Protein AF-0000000072649524 (afdb_homodimer)

Radius of gyration: 41.42 Å; Cα contacts (8 Å, |Δi|>4): 2064; chains: 2; bounding box: 189×133×131 Å

Nearest PDB structures (foldseek):
  8bht-assembly1_A  TM=9.153E-01  e=6.702E-36  Homo sapiens
  6ffc-assembly1_A  TM=9.012E-01  e=3.469E-34  Homo sapiens
  8pxo-assembly1_A  TM=9.052E-01  e=4.927E-34  Homo sapiens
  7oj8-assembly1_A  TM=9.050E-01  e=5.374E-32  Homo sapiens
  7r8b-assembly1_B  TM=9.019E-01  e=2.185E-29  Homo sapiens

Organism: Meloidogyne incognita (NCBI:txid6306)

Solvent-accessible surface area (backbone atoms only — not comparable to full-atom values): 78194 Å² total; per-residue (Å²): 139,88,88,85,79,83,88,78,81,89,80,80,78,72,75,71,71,74,66,73,75,74,72,75,72,79,72,77,76,75,54,80,70,54,64,63,51,58,76,67,61,68,73,88,56,68,84,62,86,69,61,56,31,65,73,45,32,38,31,29,40,37,45,29,36,36,67,42,76,69,67,74,67,56,60,65,73,64,38,43,52,48,41,56,65,53,40,67,65,57,62,66,68,70,76,63,69,77,60,87,59,82,67,59,51,42,18,53,70,60,66,39,56,62,58,53,50,62,29,49,24,36,38,33,29,46,81,82,14,40,64,68,58,48,50,26,59,68,43,61,40,81,47,55,53,42,45,73,44,65,46,44,24,48,71,71,37,80,52,55,66,67,55,37,44,68,43,40,28,76,41,62,62,73,85,79,75,68,29,70,37,27,43,47,58,50,46,51,50,42,42,48,31,58,55,17,72,86,47,52,71,68,56,48,50,50,50,49,54,47,45,31,58,65,56,68,36,66,90,48,30,83,36,43,42,29,39,93,96,73,39,89,46,51,52,73,58,54,47,46,41,46,52,48,47,59,52,46,68,72,55,44,33,30,37,39,30,37,32,72,47,66,94,47,42,70,66,50,29,41,50,52,50,48,43,50,49,51,46,24,66,64,21,28,19,15,38,42,34,33,41,70,78,66,49,40,73,51,52,68,70,40,58,32,39,35,34,36,44,68,41,36,56,43,45,72,43,35,68,79,57,47,54,57,54,40,38,74,74,71,47,71,82,61,85,50,26,18,62,63,47,50,54,39,48,54,46,42,54,26,51,69,33,64,72,74,58,3,55,51,45,44,47,48,46,26,52,48,31,56,69,30,71,65,36,42,49,53,48,45,56,55,48,51,60,60,60,70,68,78,70,58,80,73,53,64,75,71,67,68,62,66,63,58,67,67,78,89,79,81,83,86,64,84,81,73,88,74,81,62,81,57,75,66,52,48,50,49,48,48,56,59,53,62,61,55,62,78,41,54,27,46,71,67,57,47,27,53,50,41,25,52,50,38,39,47,48,58,65,55,42,50,71,59,52,51,49,50,51,48,43,40,51,50,47,23,48,50,54,12,58,73,38,48,55,50,65,78,32,67,85,36,47,58,34,53,54,25,48,54,45,48,52,48,51,47,43,28,61,67,52,24,65,60,48,23,47,56,53,33,67,46,45,63,54,50,51,55,43,38,75,67,42,45,53,57,69,66,43,47,54,53,17,44,50,58,40,50,44,57,58,49,43,48,52,31,41,54,28,41,53,45,29,44,66,38,23,43,54,68,95,39,72,67,35,48,52,44,39,30,48,29,33,25,47,41,27,44,34,32,43,22,50,22,46,24,36,26,38,64,58,55,39,52,69,60,25,63,60,50,46,51,61,57,50,52,62,29,50,47,40,20,39,80,33,30,51,62,78,75,53,60,77,88,48,52,68,55,46,75,66,11,60,45,22,34,34,36,47,38,35,48,41,42,47,26,72,73,36,74,68,34,59,78,64,73,82,67,77,72,75,73,74,80,46,62,54,58,54,57,28,22,62,48,52,33,53,74,51,64,49,61,76,82,43,43,66,55,27,54,50,50,45,53,49,47,28,53,50,34,41,48,49,17,48,51,33,41,49,50,53,57,57,65,61,77,143,86,71,88,77,90,64,86,80,72,82,82,79,82,71,78,76,75,66,72,76,74,71,73,72,73,71,69,74,70,51,79,66,55,63,62,45,59,71,67,59,65,74,85,58,70,79,69,82,71,65,56,31,65,74,46,33,37,31,31,40,35,48,26,37,34,68,41,76,68,69,72,67,58,59,66,72,63,38,44,53,48,42,56,64,52,41,67,66,57,60,66,68,70,76,63,70,75,62,88,58,83,67,57,53,47,17,54,64,67,73,40,58,59,60,53,50,59,30,49,25,37,37,33,31,46,79,82,13,39,65,68,59,50,51,26,59,68,42,62,39,83,46,57,52,43,46,74,45,65,47,44,22,48,71,71,37,79,52,55,66,68,56,37,45,68,43,40,29,76,41,62,64,74,83,80,76,67,28,69,36,28,43,48,58,50,46,52,49,43,41,48,31,60,54,18,75,78,47,51,71,68,54,46,49,50,49,51,55,48,45,32,58,64,55,68,38,67,91,48,30,82,34,43,41,28,38,91,96,72,42,89,45,50,53,72,57,54,47,47,39,46,52,48,47,59,50,45,68,70,55,45,32,30,38,39,32,37,34,72,47,68,92,48,42,71,65,49,29,43,50,52,51,47,42,51,49,50,45,21,67,63,22,28,18,16,35,42,35,33,39,70,79,66,49,42,73,50,53,66,70,39,58,32,39,34,34,35,43,70,44,36,57,43,45,72,44,34,69,80,58,46,54,56,52,40,38,72,73,70,46,72,84,60,85,51,27,18,61,64,48,51,54,40,46,54,46,42,53,28,51,70,33,66,73,72,58,3,55,50,47,44,47,48,47,26,53,49,32,59,69,30,71,66,34,42,50,53,50,46,54,56,48,51,60,61,62,68,68,75,70,59,79,72,52,64,67,68,66,64,57,67,59,51,68,68,73,82,79,80,78,84,66,80,82,72,88,73,84,57,83,57,76,68,49,49,49,46,48,48,55,59,52,60,63,54,61,77,40,54,29,47,70,67,56,45,27,52,51,40,25,52,48,40,38,47,47,58,66,56,42,49,71,59,50,52,49,50,50,49,44,40,51,50,47,23,50,51,53,12,58,72,38,47,54,51,65,78,33,68,83,36,46,57,34,52,53,25,49,54,44,47,53,47,51,46,42,29,60,67,49,22,66,61,48,25,48,55,52,32,66,46,45,62,55,50,52,54,43,38,74,68,43,45,51,56,69,65,41,46,54,52,18,45,50,57,39,50,43,54,58,48,42,49,51,33,43,54,29,39,52,46,29,43,64,38,22,43,54,70,94,41,72,67,35,47,53,44,40,32,48,30,34,25,47,40,26,44,36,32,43,21,48,22,48,23,37,24,38,66,60,56,38,53,69,60,25,63,60,48,47,52,60,58,50,51,62,28,51,47,40,21,39,82,32,29,50,63,78,76,50,60,76,88,50,52,67,56,46,75,66,11,59,44,22,34,33,36,48,37,34,47,39,45,48,26,73,75,36,75,70,34,60,80,67,72,84,68,75,71,74,74,73,81,46,63,54,58,52,58,28,22,63,49,52,34,53,75,51,64,50,61,77,82,44,43,65,56,26,54,50,49,46,52,48,45,28,52,51,34,42,47,50,18,48,50,34,41,50,50,52,56,56,64,61,78

pLDDT: mean 71.77, std 24.71, range [14.9, 97.94]

Structure (mmCIF, N/CA/C/O backbone):
data_AF-0000000072649524-model_v1
#
loop_
_entity.id
_entity.type
_entity.pdbx_description
1 polymer 'ABC transporter domain-containing protein'
#
loop_
_atom_site.group_PDB
_atom_site.id
_atom_site.type_symbol
_atom_site.label_atom_id
_atom_site.label_alt_id
_atom_site.label_comp_id
_atom_site.label_asym_id
_atom_site.label_entity_id
_atom_site.label_seq_id
_atom_site.pdbx_PDB_ins_code
_atom_site.Cartn_x
_atom_site.Cartn_y
_atom_site.Cartn_z
_atom_site.occupancy
_atom_site.B_iso_or_equiv
_atom_site.auth_seq_id
_atom_site.auth_comp_id
_atom_site.auth_asym_id
_atom_site.auth_atom_id
_atom_site.pdbx_PDB_model_num
ATOM 1 N N . MET A 1 1 ? 103.5 21.812 76.188 1 16.3 1 MET A N 1
ATOM 2 C CA . MET A 1 1 ? 103.188 23.172 76.688 1 16.3 1 MET A CA 1
ATOM 3 C C . MET A 1 1 ? 102.062 23.797 75.812 1 16.3 1 MET A C 1
ATOM 5 O O . MET A 1 1 ? 101.062 24.25 76.375 1 16.3 1 MET A O 1
ATOM 9 N N . GLY A 1 2 ? 102.562 24.828 74.938 1 15.86 2 GLY A N 1
ATOM 10 C CA . GLY A 1 2 ? 102.375 26.266 74.875 1 15.86 2 GLY A CA 1
ATOM 11 C C . GLY A 1 2 ? 101.062 26.656 74.125 1 15.86 2 GLY A C 1
ATOM 12 O O . GLY A 1 2 ? 100.312 25.781 73.688 1 15.86 2 GLY A O 1
ATOM 13 N N . THR A 1 3 ? 101.25 27.625 73.125 1 18.27 3 THR A N 1
ATOM 14 C CA . THR A 1 3 ? 101 29.031 72.812 1 18.27 3 THR A CA 1
ATOM 15 C C . THR A 1 3 ? 99.75 29.188 72 1 18.27 3 THR A C 1
ATOM 17 O O . THR A 1 3 ? 99.375 28.266 71.25 1 18.27 3 THR A O 1
ATOM 20 N N . GLN A 1 4 ? 99.062 30.391 71.938 1 17.84 4 GLN A N 1
ATOM 21 C CA . GLN A 1 4 ? 97.875 31.219 72.125 1 17.84 4 GLN A CA 1
ATOM 22 C C . GLN A 1 4 ? 97.188 31.547 70.812 1 17.84 4 GLN A C 1
ATOM 24 O O . GLN A 1 4 ? 96.062 32.125 70.875 1 17.84 4 GLN A O 1
ATOM 29 N N . GLY A 1 5 ? 97.938 31.359 69.688 1 16.92 5 GLY A N 1
ATOM 30 C CA . GLY A 1 5 ? 97.875 32.406 68.688 1 16.92 5 GLY A CA 1
ATOM 31 C C . GLY A 1 5 ? 96.5 32.688 68.125 1 16.92 5 GLY A C 1
ATOM 32 O O . GLY A 1 5 ? 95.562 31.875 68.312 1 16.92 5 GLY A O 1
ATOM 33 N N . TYR A 1 6 ? 96.25 33.688 67.312 1 17.42 6 TYR A N 1
ATOM 34 C CA . TYR A 1 6 ? 95.562 34.938 67 1 17.42 6 TYR A CA 1
ATOM 35 C C . TYR A 1 6 ? 94.375 34.688 66.062 1 17.42 6 TYR A C 1
ATOM 37 O O . TYR A 1 6 ? 93.812 35.625 65.562 1 17.42 6 TYR A O 1
ATOM 45 N N . GLU A 1 7 ? 94.062 33.312 65.5 1 17.7 7 GLU A N 1
ATOM 46 C CA . GLU A 1 7 ? 93.688 32.906 64.125 1 17.7 7 GLU A CA 1
ATOM 47 C C . GLU A 1 7 ? 92.312 33.406 63.75 1 17.7 7 GLU A C 1
ATOM 49 O O . GLU A 1 7 ? 91.312 32.938 64.25 1 17.7 7 GLU A O 1
ATOM 54 N N . ASN A 1 8 ? 92.188 34.625 63.219 1 17.16 8 ASN A N 1
ATOM 55 C CA . ASN A 1 8 ? 91.375 35.844 63.062 1 17.16 8 ASN A CA 1
ATOM 56 C C . ASN A 1 8 ? 90 35.531 62.406 1 17.16 8 ASN A C 1
ATOM 58 O O . ASN A 1 8 ? 89.812 34.438 61.875 1 17.16 8 ASN A O 1
ATOM 62 N N . TYR A 1 9 ? 89.375 36.625 61.625 1 16.89 9 TYR A N 1
ATOM 63 C CA . TYR A 1 9 ? 88.25 37.562 61.75 1 16.89 9 TYR A CA 1
ATOM 64 C C . TYR A 1 9 ? 87.125 37.156 60.844 1 16.89 9 TYR A C 1
ATOM 66 O O . TYR A 1 9 ? 86 37.062 61.281 1 16.89 9 TYR A O 1
ATOM 74 N N . ALA A 1 10 ? 87.312 37.406 59.406 1 18.42 10 ALA A N 1
ATOM 75 C CA . ALA A 1 10 ? 86.562 38.375 58.625 1 18.42 10 ALA A CA 1
ATOM 76 C C . ALA A 1 10 ? 85.312 37.719 58 1 18.42 10 ALA A C 1
ATOM 78 O O . ALA A 1 10 ? 85.438 36.75 57.25 1 18.42 10 ALA A O 1
ATOM 79 N N . ARG A 1 11 ? 84.062 37.656 58.562 1 18.8 11 ARG A N 1
ATOM 80 C CA . ARG A 1 11 ? 82.75 36.969 58.594 1 18.8 11 ARG A CA 1
ATOM 81 C C . ARG A 1 11 ? 82 37.25 57.344 1 18.8 11 ARG A C 1
ATOM 83 O O . ARG A 1 11 ? 81.562 38.406 57.094 1 18.8 11 ARG A O 1
ATOM 90 N N . SER A 1 12 ? 82.25 36.562 56.125 1 17.25 12 SER A N 1
ATOM 91 C CA . SER A 1 12 ? 82.062 36.5 54.688 1 17.25 12 SER A CA 1
ATOM 92 C C . SER A 1 12 ? 80.562 36.531 54.375 1 17.25 12 SER A C 1
ATOM 94 O O . SER A 1 12 ? 79.875 35.5 54.531 1 17.25 12 SER A O 1
ATOM 96 N N . SER A 1 13 ? 79.75 37.531 54.875 1 18.47 13 SER A N 1
ATOM 97 C CA . SER A 1 13 ? 78.312 37.625 54.969 1 18.47 13 SER A CA 1
ATOM 98 C C . SER A 1 13 ? 77.688 37.5 53.594 1 18.47 13 SER A C 1
ATOM 100 O O . SER A 1 13 ? 77.938 38.312 52.688 1 18.47 13 SER A O 1
ATOM 102 N N . SER A 1 14 ? 77.312 36.312 53.031 1 17.45 14 SER A N 1
ATOM 103 C CA . SER A 1 14 ? 77 35.625 51.781 1 17.45 14 SER A CA 1
ATOM 104 C C . SER A 1 14 ? 75.75 36.156 51.188 1 17.45 14 SER A C 1
ATOM 106 O O . SER A 1 14 ? 75.125 35.531 50.312 1 17.45 14 SER A O 1
ATOM 108 N N . THR A 1 15 ? 75.188 37.312 51.719 1 18.67 15 THR A N 1
ATOM 109 C CA . THR A 1 15 ? 73.75 37.562 51.562 1 18.67 15 THR A CA 1
ATOM 110 C C . THR A 1 15 ? 73.375 37.75 50.094 1 18.67 15 THR A C 1
ATOM 112 O O . THR A 1 15 ? 73.562 38.844 49.531 1 18.67 15 THR A O 1
ATOM 115 N N . SER A 1 16 ? 74 36.906 49.25 1 18.55 16 SER A N 1
ATOM 116 C CA . SER A 1 16 ? 74.062 37.219 47.812 1 18.55 16 SER A CA 1
ATOM 117 C C . SER A 1 16 ? 72.75 37.625 47.25 1 18.55 16 SER A C 1
ATOM 119 O O . SER A 1 16 ? 71.75 36.906 47.406 1 18.55 16 SER A O 1
ATOM 121 N N . SER A 1 17 ? 72.438 38.906 47.25 1 19.75 17 SER A N 1
ATOM 122 C CA . SER A 1 17 ? 71.312 39.781 46.875 1 19.75 17 SER A CA 1
ATOM 123 C C . SER A 1 17 ? 70.812 39.469 45.469 1 19.75 17 SER A C 1
ATOM 125 O O . SER A 1 17 ? 70.812 40.312 44.594 1 19.75 17 SER A O 1
ATOM 127 N N . ASP A 1 18 ? 70.75 38.156 45.188 1 19.27 18 ASP A N 1
ATOM 128 C CA . ASP A 1 18 ? 70.625 37.719 43.812 1 19.27 18 ASP A CA 1
ATOM 129 C C . ASP A 1 18 ? 69.5 38.438 43.094 1 19.27 18 ASP A C 1
ATOM 131 O O . ASP A 1 18 ? 68.312 38.25 43.469 1 19.27 18 ASP A O 1
ATOM 135 N N . MET A 1 19 ? 69.625 39.625 42.875 1 19.67 19 MET A N 1
ATOM 136 C CA . MET A 1 19 ? 68.688 40.594 42.312 1 19.67 19 MET A CA 1
ATOM 137 C C . MET A 1 19 ? 68.062 40.062 41.062 1 19.67 19 MET A C 1
ATOM 139 O O . MET A 1 19 ? 68.688 39.875 40.031 1 19.67 19 MET A O 1
ATOM 143 N N . PRO A 1 20 ? 67.25 39.094 41.219 1 20.44 20 PRO A N 1
ATOM 144 C CA . PRO A 1 20 ? 66.812 38.375 40 1 20.44 20 PRO A CA 1
ATOM 145 C C . PRO A 1 20 ? 66.375 39.281 38.875 1 20.44 20 PRO A C 1
ATOM 147 O O . PRO A 1 20 ? 65.688 40.281 39.125 1 20.44 20 PRO A O 1
ATOM 150 N N . GLU A 1 21 ? 67.188 39.594 37.969 1 18.48 21 GLU A N 1
ATOM 151 C CA . GLU A 1 21 ? 67.062 40.438 36.781 1 18.48 21 GLU A CA 1
ATOM 152 C C . GLU A 1 21 ? 65.75 40.25 36.125 1 18.48 21 GLU A C 1
ATOM 154 O O . GLU A 1 21 ? 65.312 39.125 35.844 1 18.48 21 GLU A O 1
ATOM 159 N N . MET A 1 22 ? 64.875 41.062 36.375 1 18.42 22 MET A N 1
ATOM 160 C CA . MET A 1 22 ? 63.469 41.25 35.938 1 18.42 22 MET A CA 1
ATOM 161 C C . MET A 1 22 ? 63.375 41.188 34.406 1 18.42 22 MET A C 1
ATOM 163 O O . MET A 1 22 ? 63.625 42.188 33.719 1 18.42 22 MET A O 1
ATOM 167 N N . GLU A 1 23 ? 64.188 40.406 33.781 1 18.42 23 GLU A N 1
ATOM 168 C CA . GLU A 1 23 ? 64.25 40.531 32.344 1 18.42 23 GLU A CA 1
ATOM 169 C C . GLU A 1 23 ? 62.812 40.656 31.766 1 18.42 23 GLU A C 1
ATOM 171 O O . GLU A 1 23 ? 61.969 39.812 32.062 1 18.42 23 GLU A O 1
ATOM 176 N N . SER A 1 24 ? 62.438 41.812 31.5 1 19.75 24 SER A N 1
ATOM 177 C CA . SER A 1 24 ? 61.188 42.344 30.891 1 19.75 24 SER A CA 1
ATOM 178 C C . SER A 1 24 ? 60.906 41.625 29.578 1 19.75 24 SER A C 1
ATOM 180 O O . SER A 1 24 ? 61.5 41.906 28.547 1 19.75 24 SER A O 1
ATOM 182 N N . VAL A 1 25 ? 61.094 40.344 29.469 1 19.97 25 VAL A N 1
ATOM 183 C CA . VAL A 1 25 ? 60.969 39.719 28.156 1 19.97 25 VAL A CA 1
ATOM 184 C C . VAL A 1 25 ? 59.656 40.156 27.5 1 19.97 25 VAL A C 1
ATOM 186 O O . VAL A 1 25 ? 58.562 39.938 28.047 1 19.97 25 VAL A O 1
ATOM 189 N N . ILE A 1 26 ? 59.656 41.281 26.859 1 21.97 26 ILE A N 1
ATOM 190 C CA . ILE A 1 26 ? 58.625 41.906 26 1 21.97 26 ILE A CA 1
ATOM 191 C C . ILE A 1 26 ? 58.062 40.844 25.031 1 21.97 26 ILE A C 1
ATOM 193 O O . ILE A 1 26 ? 58.781 40.406 24.125 1 21.97 26 ILE A O 1
ATOM 197 N N . GLY A 1 27 ? 57.688 39.688 25.5 1 20.86 27 GLY A N 1
ATOM 198 C CA . GLY A 1 27 ? 57.156 38.625 24.641 1 20.86 27 GLY A CA 1
ATOM 199 C C . GLY A 1 27 ? 56.156 39.125 23.609 1 20.86 27 GLY A C 1
ATOM 200 O O . GLY A 1 27 ? 55.219 39.812 23.953 1 20.86 27 GLY A O 1
ATOM 201 N N . LEU A 1 28 ? 56.594 39.438 22.422 1 23.53 28 LEU A N 1
ATOM 202 C CA . LEU A 1 28 ? 55.969 39.75 21.141 1 23.53 28 LEU A CA 1
ATOM 203 C C . LEU A 1 28 ? 54.688 38.938 20.953 1 23.53 28 LEU A C 1
ATOM 205 O O . LEU A 1 28 ? 54.719 37.688 21.141 1 23.53 28 LEU A O 1
ATOM 209 N N . GLY A 1 29 ? 53.594 39.531 21.188 1 23.58 29 GLY A N 1
ATOM 210 C CA . GLY A 1 29 ? 52.156 39.188 21.297 1 23.58 29 GLY A CA 1
ATOM 211 C C . GLY A 1 29 ? 51.688 38.25 20.203 1 23.58 29 GLY A C 1
ATOM 212 O O . GLY A 1 29 ? 51.656 38.594 19.031 1 23.58 29 GLY A O 1
ATOM 213 N N . GLU A 1 30 ? 52.125 36.969 20.25 1 26.69 30 GLU A N 1
ATOM 214 C CA . GLU A 1 30 ? 51.844 35.906 19.297 1 26.69 30 GLU A CA 1
ATOM 215 C C . GLU A 1 30 ? 50.406 35.938 18.797 1 26.69 30 GLU A C 1
ATOM 217 O O . GLU A 1 30 ? 49.469 35.969 19.594 1 26.69 30 GLU A O 1
ATOM 222 N N . THR A 1 31 ? 50.219 36.625 17.672 1 27.16 31 THR A N 1
ATOM 223 C CA . THR A 1 31 ? 48.969 36.969 17.047 1 27.16 31 THR A CA 1
ATOM 224 C C . THR A 1 31 ? 48 35.812 17.062 1 27.16 31 THR A C 1
ATOM 226 O O . THR A 1 31 ? 48.406 34.656 17.109 1 27.16 31 THR A O 1
ATOM 229 N N . GLU A 1 32 ? 46.688 36.125 17.484 1 27.52 32 GLU A N 1
ATOM 230 C CA . GLU A 1 32 ? 45.531 35.25 17.703 1 27.52 32 GLU A CA 1
ATOM 231 C C . GLU A 1 32 ? 45.469 34.156 16.656 1 27.52 32 GLU A C 1
ATOM 233 O O . GLU A 1 32 ? 44.781 33.156 16.844 1 27.52 32 GLU A O 1
ATOM 238 N N . ASN A 1 33 ? 46.188 34.312 15.523 1 27 33 ASN A N 1
ATOM 239 C CA . ASN A 1 33 ? 46.219 33.312 14.461 1 27 33 ASN A CA 1
ATOM 240 C C . ASN A 1 33 ? 47 32.062 14.859 1 27 33 ASN A C 1
ATOM 242 O O . ASN A 1 33 ? 46.812 31 14.297 1 27 33 ASN A O 1
ATOM 246 N N . GLU A 1 34 ? 48.125 32.188 15.594 1 29.09 34 GLU A N 1
ATOM 247 C CA . GLU A 1 34 ? 49.062 31.094 15.875 1 29.09 34 GLU A CA 1
ATOM 248 C C . GLU A 1 34 ? 48.469 30.141 16.922 1 29.09 34 GLU A C 1
ATOM 250 O O . GLU A 1 34 ? 48.812 28.953 16.938 1 29.09 34 GLU A O 1
ATOM 255 N N . ARG A 1 35 ? 47.875 30.625 17.906 1 29.17 35 ARG A N 1
ATOM 256 C CA . ARG A 1 35 ? 47.281 29.75 18.906 1 29.17 35 ARG A CA 1
ATOM 257 C C . ARG A 1 35 ? 46.281 28.812 18.281 1 29.17 35 ARG A C 1
ATOM 259 O O . ARG A 1 35 ? 46.062 27.688 18.75 1 29.17 35 ARG A O 1
ATOM 266 N N . THR A 1 36 ? 45.594 29.359 17.266 1 28.19 36 THR A N 1
ATOM 267 C CA . THR A 1 36 ? 44.625 28.5 16.625 1 28.19 36 THR A CA 1
ATOM 268 C C . THR A 1 36 ? 45.281 27.312 15.953 1 28.19 36 THR A C 1
ATOM 270 O O . THR A 1 36 ? 44.719 26.219 15.867 1 28.19 36 THR A O 1
ATOM 273 N N . LEU A 1 37 ? 46.594 27.422 15.617 1 26.42 37 LEU A N 1
ATOM 274 C CA . LEU A 1 37 ? 47.281 26.344 14.891 1 26.42 37 LEU A CA 1
ATOM 275 C C . LEU A 1 37 ? 47.75 25.25 15.844 1 26.42 37 LEU A C 1
ATOM 277 O O . LEU A 1 37 ? 47.844 24.078 15.453 1 26.42 37 LEU A O 1
ATOM 281 N N . ARG A 1 38 ? 48.375 25.531 16.953 1 27.73 38 ARG A N 1
ATOM 282 C CA . ARG A 1 38 ? 48.969 24.5 17.797 1 27.73 38 ARG A CA 1
ATOM 283 C C . ARG A 1 38 ? 47.906 23.516 18.281 1 27.73 38 ARG A C 1
ATOM 285 O O . ARG A 1 38 ? 48.219 22.406 18.719 1 27.73 38 ARG A O 1
ATOM 292 N N . ILE A 1 39 ? 46.719 24.125 18.641 1 28.03 39 ILE A N 1
ATOM 293 C CA . ILE A 1 39 ? 45.688 23.188 19.125 1 28.03 39 ILE A CA 1
ATOM 294 C C . ILE A 1 39 ? 45.438 22.125 18.062 1 28.03 39 ILE A C 1
ATOM 296 O O . ILE A 1 39 ? 44.812 21.094 18.344 1 28.03 39 ILE A O 1
ATOM 300 N N . ILE A 1 40 ? 45.906 22.328 16.797 1 27.11 40 ILE A N 1
ATOM 301 C CA . ILE A 1 40 ? 45.688 21.297 15.797 1 27.11 40 ILE A CA 1
ATOM 302 C C . ILE A 1 40 ? 46.688 20.156 16 1 27.11 40 ILE A C 1
ATOM 304 O O . ILE A 1 40 ? 46.5 19.047 15.508 1 27.11 40 ILE A O 1
ATOM 308 N N . ASN A 1 41 ? 47.969 20.328 16.422 1 25.88 41 ASN A N 1
ATOM 309 C CA . ASN A 1 41 ? 49.031 19.344 16.312 1 25.88 41 ASN A CA 1
ATOM 310 C C . ASN A 1 41 ? 48.875 18.219 17.328 1 25.88 41 ASN A C 1
ATOM 312 O O . ASN A 1 41 ? 49.688 17.297 17.391 1 25.88 41 ASN A O 1
ATOM 316 N N . SER A 1 42 ? 48.688 18.516 18.594 1 27.36 42 SER A N 1
ATOM 317 C CA . SER A 1 42 ? 48.938 17.422 19.531 1 27.36 42 SER A CA 1
ATOM 318 C C . SER A 1 42 ? 48.094 16.203 19.203 1 27.36 42 SER A C 1
ATOM 320 O O . SER A 1 42 ? 46.875 16.344 18.984 1 27.36 42 SER A O 1
ATOM 322 N N . ARG A 1 43 ? 48.625 15.008 18.906 1 28.25 43 ARG A N 1
ATOM 323 C CA . ARG A 1 43 ? 48.312 13.758 18.219 1 28.25 43 ARG A CA 1
ATOM 324 C C . ARG A 1 43 ? 47.094 13.086 18.828 1 28.25 43 ARG A C 1
ATOM 326 O O . ARG A 1 43 ? 46.469 12.234 18.188 1 28.25 43 ARG A O 1
ATOM 333 N N . ARG A 1 44 ? 47.25 12.57 20.062 1 28.75 44 ARG A N 1
ATOM 334 C CA . ARG A 1 44 ? 46.312 11.625 20.641 1 28.75 44 ARG A CA 1
ATOM 335 C C . ARG A 1 44 ? 44.875 12.195 20.656 1 28.75 44 ARG A C 1
ATOM 337 O O . ARG A 1 44 ? 44.469 12.852 21.609 1 28.75 44 ARG A O 1
ATOM 344 N N . LYS A 1 45 ? 44.5 12.672 19.594 1 31.03 45 LYS A N 1
ATOM 345 C CA . LYS A 1 45 ? 43.406 13.641 19.578 1 31.03 45 LYS A CA 1
ATOM 346 C C . LYS A 1 45 ? 42.094 13 20.031 1 31.03 45 LYS A C 1
ATOM 348 O O . LYS A 1 45 ? 41.688 11.977 19.469 1 31.03 45 LYS A O 1
ATOM 353 N N . PRO A 1 46 ? 41.594 13.023 21.328 1 29.02 46 PRO A N 1
ATOM 354 C CA . PRO A 1 46 ? 40.25 12.539 21.703 1 29.02 46 PRO A CA 1
ATOM 355 C C . PRO A 1 46 ? 39.219 12.773 20.594 1 29.02 46 PRO A C 1
ATOM 357 O O . PRO A 1 46 ? 39.312 13.758 19.859 1 29.02 46 PRO A O 1
ATOM 360 N N . VAL A 1 47 ? 38.844 11.719 19.797 1 33.31 47 VAL A N 1
ATOM 361 C CA . VAL A 1 47 ? 37.625 11.836 18.984 1 33.31 47 VAL A CA 1
ATOM 362 C C . VAL A 1 47 ? 36.75 12.969 19.516 1 33.31 47 VAL A C 1
ATOM 364 O O . VAL A 1 47 ? 36.219 12.875 20.609 1 33.31 47 VAL A O 1
ATOM 367 N N . SER A 1 48 ? 37.188 14.164 19.594 1 31.84 48 SER A N 1
ATOM 368 C CA . SER A 1 48 ? 36.531 15.367 20.094 1 31.84 48 SER A CA 1
ATOM 369 C C . SER A 1 48 ? 35.062 15.367 19.781 1 31.84 48 SER A C 1
ATOM 371 O O . SER A 1 48 ? 34.656 15.133 18.641 1 31.84 48 SER A O 1
ATOM 373 N N . LEU A 1 49 ? 34.25 14.906 20.734 1 35.78 49 LEU A N 1
ATOM 374 C CA . LEU A 1 49 ? 32.781 14.984 20.781 1 35.78 49 LEU A CA 1
ATOM 375 C C . LEU A 1 49 ? 32.281 16.062 19.844 1 35.78 49 LEU A C 1
ATOM 377 O O . LEU A 1 49 ? 31.297 15.852 19.125 1 35.78 49 LEU A O 1
ATOM 381 N N . CYS A 1 50 ? 32.5 17.453 20.281 1 37.97 50 CYS A N 1
ATOM 382 C CA . CYS A 1 50 ? 31.875 18.656 19.766 1 37.97 50 CYS A CA 1
ATOM 383 C C . CYS A 1 50 ? 32.625 19.156 18.516 1 37.97 50 CYS A C 1
ATOM 385 O O . CYS A 1 50 ? 33.562 19.938 18.625 1 37.97 50 CYS A O 1
ATOM 387 N N . SER A 1 51 ? 32.969 18.422 17.656 1 45.41 51 SER A N 1
ATOM 388 C CA . SER A 1 51 ? 33.625 19.047 16.516 1 45.41 51 SER A CA 1
ATOM 389 C C . SER A 1 51 ? 32.812 20.234 15.992 1 45.41 51 SER A C 1
ATOM 391 O O . SER A 1 51 ? 31.656 20.094 15.617 1 45.41 51 SER A O 1
ATOM 393 N N . VAL A 1 52 ? 33.188 21.422 16.531 1 46.41 52 VAL A N 1
ATOM 394 C CA . VAL A 1 52 ? 32.656 22.703 16.062 1 46.41 52 VAL A CA 1
ATOM 395 C C . VAL A 1 52 ? 33 22.891 14.586 1 46.41 52 VAL A C 1
ATOM 397 O O . VAL A 1 52 ? 34.188 22.859 14.211 1 46.41 52 VAL A O 1
ATOM 400 N N . ALA A 1 53 ? 32.156 22.562 13.727 1 56.75 53 ALA A N 1
ATOM 401 C CA . ALA A 1 53 ? 32.344 22.797 12.297 1 56.75 53 ALA A CA 1
ATOM 402 C C . ALA A 1 53 ? 32.594 24.266 12.008 1 56.75 53 ALA A C 1
ATOM 404 O O . ALA A 1 53 ? 32.188 25.141 12.797 1 56.75 53 ALA A O 1
ATOM 405 N N . PRO A 1 54 ? 33.5 24.641 11.055 1 55.22 54 PRO A N 1
ATOM 406 C CA . PRO A 1 54 ? 33.656 26.031 10.664 1 55.22 54 PRO A CA 1
ATOM 407 C C . PRO A 1 54 ? 32.375 26.672 10.172 1 55.22 54 PRO A C 1
ATOM 409 O O . PRO A 1 54 ? 31.484 25.969 9.648 1 55.22 54 PRO A O 1
ATOM 412 N N . SER A 1 55 ? 32.188 27.766 10.617 1 61.34 55 SER A N 1
ATOM 413 C CA . SER A 1 55 ? 31 28.516 10.188 1 61.34 55 SER A CA 1
ATOM 414 C C . SER A 1 55 ? 31 28.719 8.68 1 61.34 55 SER A C 1
ATOM 416 O O . SER A 1 55 ? 31.969 29.219 8.109 1 61.34 55 SER A O 1
ATOM 418 N N . LEU A 1 56 ? 30.172 28.047 7.992 1 71.56 56 LEU A N 1
ATOM 419 C CA . LEU A 1 56 ? 30.078 28.188 6.543 1 71.56 56 LEU A CA 1
ATOM 420 C C . LEU A 1 56 ? 28.875 29.031 6.156 1 71.56 56 LEU A C 1
ATOM 422 O O . LEU A 1 56 ? 27.812 28.938 6.781 1 71.56 56 LEU A O 1
ATOM 426 N N . VAL A 1 57 ? 29.188 30.047 5.266 1 72.56 57 VAL A N 1
ATOM 427 C CA . VAL A 1 57 ? 28.125 30.875 4.707 1 72.56 57 VAL A CA 1
ATOM 428 C C . VAL A 1 57 ? 27.797 30.422 3.285 1 72.56 57 VAL A C 1
ATOM 430 O O . VAL A 1 57 ? 28.703 30.312 2.443 1 72.56 57 VAL A O 1
ATOM 433 N N . ILE A 1 58 ? 26.562 30.047 3.105 1 76.56 58 ILE A N 1
ATOM 434 C CA . ILE A 1 58 ? 26.141 29.578 1.786 1 76.56 58 ILE A CA 1
ATOM 435 C C . ILE A 1 58 ? 25.406 30.703 1.06 1 76.56 58 ILE A C 1
ATOM 437 O O . ILE A 1 58 ? 24.625 31.438 1.667 1 76.56 58 ILE A O 1
ATOM 441 N N . SER A 1 59 ? 25.875 30.969 -0.185 1 75.5 59 SER A N 1
ATOM 442 C CA . SER A 1 59 ? 25.203 31.953 -1.032 1 75.5 59 SER A CA 1
ATOM 443 C C . SER A 1 59 ? 24.906 31.375 -2.414 1 75.5 59 SER A C 1
ATOM 445 O O . SER A 1 59 ? 25.641 30.516 -2.902 1 75.5 59 SER A O 1
ATOM 447 N N . TRP A 1 60 ? 23.781 31.656 -2.957 1 76.56 60 TRP A N 1
ATOM 448 C CA . TRP A 1 60 ? 23.422 31.234 -4.309 1 76.56 60 TRP A CA 1
ATOM 449 C C . TRP A 1 60 ? 23.047 32.438 -5.172 1 76.56 60 TRP A C 1
ATOM 451 O O . TRP A 1 60 ? 22.422 33.375 -4.684 1 76.56 60 TRP A O 1
ATOM 461 N N . HIS A 1 61 ? 23.594 32.312 -6.406 1 72.12 61 HIS A N 1
ATOM 462 C CA . HIS A 1 61 ? 23.469 33.469 -7.309 1 72.12 61 HIS A CA 1
ATOM 463 C C . HIS A 1 61 ? 22.844 33.031 -8.633 1 72.12 61 HIS A C 1
ATOM 465 O O . HIS A 1 61 ? 23.297 32.094 -9.273 1 72.12 61 HIS A O 1
ATOM 471 N N . SER A 1 62 ? 21.797 33.75 -9.039 1 73.88 62 SER A N 1
ATOM 472 C CA . SER A 1 62 ? 21.156 33.656 -10.344 1 73.88 62 SER A CA 1
ATOM 473 C C . SER A 1 62 ? 20.781 32.188 -10.648 1 73.88 62 SER A C 1
ATOM 475 O O . SER A 1 62 ? 21.125 31.672 -11.711 1 73.88 62 SER A O 1
ATOM 477 N N . ILE A 1 63 ? 20.156 31.625 -9.703 1 76 63 ILE A N 1
ATOM 478 C CA . ILE A 1 63 ? 19.734 30.234 -9.914 1 76 63 ILE A CA 1
ATOM 479 C C . ILE A 1 63 ? 18.453 30.219 -10.719 1 76 63 ILE A C 1
ATOM 481 O O . ILE A 1 63 ? 17.5 30.922 -10.398 1 76 63 ILE A O 1
ATOM 485 N N . THR A 1 64 ? 18.5 29.562 -11.883 1 76.94 64 THR A N 1
ATOM 486 C CA . THR A 1 64 ? 17.312 29.359 -12.703 1 76.94 64 THR A CA 1
ATOM 487 C C . THR A 1 64 ? 17.016 27.875 -12.875 1 76.94 64 THR A C 1
ATOM 489 O O . THR A 1 64 ? 17.922 27.078 -13.125 1 76.94 64 THR A O 1
ATOM 492 N N . ALA A 1 65 ? 15.836 27.5 -12.453 1 76.81 65 ALA A N 1
ATOM 493 C CA . ALA A 1 65 ? 15.43 26.094 -12.578 1 76.81 65 ALA A CA 1
ATOM 494 C C . ALA A 1 65 ? 14.234 25.953 -13.516 1 76.81 65 ALA A C 1
ATOM 496 O O . ALA A 1 65 ? 13.234 26.656 -13.367 1 76.81 65 ALA A O 1
ATOM 497 N N . LYS A 1 66 ? 14.406 25.172 -14.609 1 73 66 LYS A N 1
ATOM 498 C CA . LYS A 1 66 ? 13.336 24.875 -15.555 1 73 66 LYS A CA 1
ATOM 499 C C . LYS A 1 66 ? 13.023 23.375 -15.586 1 73 66 LYS A C 1
ATOM 501 O O . LYS A 1 66 ? 13.93 22.547 -15.508 1 73 66 LYS A O 1
ATOM 506 N N . PRO A 1 67 ? 11.727 23.031 -15.43 1 67.88 67 PRO A N 1
ATOM 507 C CA . PRO A 1 67 ? 11.391 21.609 -15.508 1 67.88 67 PRO A CA 1
ATOM 508 C C . PRO A 1 67 ? 11.82 20.969 -16.828 1 67.88 67 PRO A C 1
ATOM 510 O O . PRO A 1 67 ? 11.75 21.594 -17.875 1 67.88 67 PRO A O 1
ATOM 513 N N . ARG A 1 68 ? 12.609 19.906 -16.609 1 58.84 68 ARG A N 1
ATOM 514 C CA . ARG A 1 68 ? 13 19.156 -17.797 1 58.84 68 ARG A CA 1
ATOM 515 C C . ARG A 1 68 ? 11.828 18.375 -18.359 1 58.84 68 ARG A C 1
ATOM 517 O O . ARG A 1 68 ? 11.07 17.75 -17.609 1 58.84 68 ARG A O 1
ATOM 524 N N . HIS A 1 69 ? 11.297 18.734 -19.391 1 49.81 69 HIS A N 1
ATOM 525 C CA . HIS A 1 69 ? 10.305 17.859 -20.016 1 49.81 69 HIS A CA 1
ATOM 526 C C . HIS A 1 69 ? 10.828 16.438 -20.141 1 49.81 69 HIS A C 1
ATOM 528 O O . HIS A 1 69 ? 11.891 16.203 -20.719 1 49.81 69 HIS A O 1
ATOM 534 N N . GLU A 1 70 ? 10.883 15.836 -19.141 1 44.78 70 GLU A N 1
ATOM 535 C CA . GLU A 1 70 ? 11.391 14.469 -19.141 1 44.78 70 GLU A CA 1
ATOM 536 C C . GLU A 1 70 ? 11.023 13.734 -20.422 1 44.78 70 GLU A C 1
ATOM 538 O O . GLU A 1 70 ? 9.844 13.586 -20.75 1 44.78 70 GLU A O 1
ATOM 543 N N . LYS A 1 71 ? 11.812 13.906 -21.469 1 36.59 71 LYS A N 1
ATOM 544 C CA . LYS A 1 71 ? 11.68 12.867 -22.484 1 36.59 71 LYS A CA 1
ATOM 545 C C . LYS A 1 71 ? 11.703 11.477 -21.875 1 36.59 71 LYS A C 1
ATOM 547 O O . LYS A 1 71 ? 12.594 11.164 -21.078 1 36.59 71 LYS A O 1
ATOM 552 N N . SER A 1 72 ? 10.57 10.977 -21.453 1 39.72 72 SER A N 1
ATOM 553 C CA . SER A 1 72 ? 10.492 9.609 -20.953 1 39.72 72 SER A CA 1
ATOM 554 C C . SER A 1 72 ? 11.586 8.734 -21.562 1 39.72 72 SER A C 1
ATOM 556 O O . SER A 1 72 ? 11.633 8.555 -22.781 1 39.72 72 SER A O 1
ATOM 558 N N . ILE A 1 73 ? 12.734 8.922 -21.125 1 36.56 73 ILE A N 1
ATOM 559 C CA . ILE A 1 73 ? 13.859 8.141 -21.641 1 36.56 73 ILE A CA 1
ATOM 560 C C . ILE A 1 73 ? 13.484 6.66 -21.656 1 36.56 73 ILE A C 1
ATOM 562 O O . ILE A 1 73 ? 14.328 5.801 -21.922 1 36.56 73 ILE A O 1
ATOM 566 N N . PHE A 1 74 ? 12.492 6.223 -21.062 1 36.34 74 PHE A N 1
ATOM 567 C CA . PHE A 1 74 ? 12.367 4.789 -21.297 1 36.34 74 PHE A CA 1
ATOM 568 C C . PHE A 1 74 ? 12.57 4.469 -22.781 1 36.34 74 PHE A C 1
ATOM 570 O O . PHE A 1 74 ? 12.148 5.23 -23.656 1 36.34 74 PHE A O 1
ATOM 577 N N . PRO A 1 75 ? 13.523 3.66 -23.188 1 34.47 75 PRO A N 1
ATOM 578 C CA . PRO A 1 75 ? 13.75 3.365 -24.594 1 34.47 75 PRO A CA 1
ATOM 579 C C . PRO A 1 75 ? 12.461 3.398 -25.422 1 34.47 75 PRO A C 1
ATOM 581 O O . PRO A 1 75 ? 11.375 3.166 -24.875 1 34.47 75 PRO A O 1
ATOM 584 N N . SER A 1 76 ? 12.453 4.055 -26.688 1 36.38 76 SER A N 1
ATOM 585 C CA . SER A 1 76 ? 11.453 4.258 -27.734 1 36.38 76 SER A CA 1
ATOM 586 C C . SER A 1 76 ? 10.523 3.055 -27.859 1 36.38 76 SER A C 1
ATOM 588 O O . SER A 1 76 ? 9.336 3.207 -28.141 1 36.38 76 SER A O 1
ATOM 590 N N . PHE A 1 77 ? 11.156 1.898 -27.891 1 33.16 77 PHE A N 1
ATOM 591 C CA . PHE A 1 77 ? 10.359 0.726 -28.25 1 33.16 77 PHE A CA 1
ATOM 592 C C . PHE A 1 77 ? 9.281 0.468 -27.203 1 33.16 77 PHE A C 1
ATOM 594 O O . PHE A 1 77 ? 8.117 0.239 -27.562 1 33.16 77 PHE A O 1
ATOM 601 N N . PHE A 1 78 ? 9.57 0.346 -25.922 1 35.66 78 PHE A N 1
ATOM 602 C CA . PHE A 1 78 ? 8.523 0.068 -24.938 1 35.66 78 PHE A CA 1
ATOM 603 C C . PHE A 1 78 ? 7.855 1.358 -24.484 1 35.66 78 PHE A C 1
ATOM 605 O O . PHE A 1 78 ? 6.703 1.345 -24.031 1 35.66 78 PHE A O 1
ATOM 612 N N . SER A 1 79 ? 8.422 2.48 -24.391 1 37.53 79 SER A N 1
ATOM 613 C CA . SER A 1 79 ? 7.812 3.783 -24.156 1 37.53 79 SER A CA 1
ATOM 614 C C . SER A 1 79 ? 6.824 4.148 -25.25 1 37.53 79 SER A C 1
ATOM 616 O O . SER A 1 79 ? 5.785 4.75 -25 1 37.53 79 SER A O 1
ATOM 618 N N . ASN A 1 80 ? 7.152 3.93 -26.562 1 35.59 80 ASN A N 1
ATOM 619 C CA . ASN A 1 80 ? 6.211 4.027 -27.672 1 35.59 80 ASN A CA 1
ATOM 620 C C . ASN A 1 80 ? 5.047 3.055 -27.5 1 35.59 80 ASN A C 1
ATOM 622 O O . ASN A 1 80 ? 3.924 3.346 -27.922 1 35.59 80 ASN A O 1
ATOM 626 N N . ILE A 1 81 ? 5.316 1.861 -27.125 1 34.62 81 ILE A N 1
ATOM 627 C CA . ILE A 1 81 ? 4.18 0.985 -26.844 1 34.62 81 ILE A CA 1
ATOM 628 C C . ILE A 1 81 ? 3.371 1.541 -25.688 1 34.62 81 ILE A C 1
ATOM 630 O O . ILE A 1 81 ? 2.139 1.567 -25.734 1 34.62 81 ILE A O 1
ATOM 634 N N . TYR A 1 82 ? 3.941 2.018 -24.641 1 34.22 82 TYR A N 1
ATOM 635 C CA . TYR A 1 82 ? 3.209 2.629 -23.547 1 34.22 82 TYR A CA 1
ATOM 636 C C . TYR A 1 82 ? 2.73 4.027 -23.906 1 34.22 82 TYR A C 1
ATOM 638 O O . TYR A 1 82 ? 1.619 4.426 -23.562 1 34.22 82 TYR A O 1
ATOM 646 N N . SER A 1 83 ? 3.479 4.992 -24.453 1 38.41 83 SER A N 1
ATOM 647 C CA . SER A 1 83 ? 2.951 6.273 -24.922 1 38.41 83 SER A CA 1
ATOM 648 C C . SER A 1 83 ? 1.891 6.078 -26 1 38.41 83 SER A C 1
ATOM 650 O O . SER A 1 83 ? 0.926 6.844 -26.062 1 38.41 83 SER A O 1
ATOM 652 N N . LYS A 1 84 ? 2.068 5.305 -27.109 1 34.97 84 LYS A N 1
ATOM 653 C CA . LYS A 1 84 ? 1.024 5.047 -28.094 1 34.97 84 LYS A CA 1
ATOM 654 C C . LYS A 1 84 ? -0.216 4.449 -27.438 1 34.97 84 LYS A C 1
ATOM 656 O O . LYS A 1 84 ? -1.34 4.699 -27.875 1 34.97 84 LYS A O 1
ATOM 661 N N . PHE A 1 85 ? -0.093 3.547 -26.516 1 31.62 85 PHE A N 1
ATOM 662 C CA . PHE A 1 85 ? -1.279 3.107 -25.797 1 31.62 85 PHE A CA 1
ATOM 663 C C . PHE A 1 85 ? -1.761 4.195 -24.844 1 31.62 85 PHE A C 1
ATOM 665 O O . PHE A 1 85 ? -2.965 4.352 -24.625 1 31.62 85 PHE A O 1
ATOM 672 N N . SER A 1 86 ? -0.899 4.938 -24.094 1 32.41 86 SER A N 1
ATOM 673 C CA . SER A 1 86 ? -1.373 6.102 -23.344 1 32.41 86 SER A CA 1
ATOM 674 C C . SER A 1 86 ? -1.582 7.297 -24.266 1 32.41 86 SER A C 1
ATOM 676 O O . SER A 1 86 ? -2.248 8.266 -23.906 1 32.41 86 SER A O 1
ATOM 678 N N . SER A 1 87 ? -0.891 7.492 -25.375 1 32.53 87 SER A N 1
ATOM 679 C CA . SER A 1 87 ? -1.109 8.68 -26.203 1 32.53 87 SER A CA 1
ATOM 680 C C . SER A 1 87 ? -2.523 8.703 -26.766 1 32.53 87 SER A C 1
ATOM 682 O O . SER A 1 87 ? -3.016 9.758 -27.172 1 32.53 87 SER A O 1
ATOM 684 N N . SER A 1 88 ? -3.047 7.555 -27.203 1 31.52 88 SER A N 1
ATOM 685 C CA . SER A 1 88 ? -4.363 7.812 -27.781 1 31.52 88 SER A CA 1
ATOM 686 C C . SER A 1 88 ? -5.277 8.5 -26.766 1 31.52 88 SER A C 1
ATOM 688 O O . SER A 1 88 ? -6.391 8.906 -27.109 1 31.52 88 SER A O 1
ATOM 690 N N . PHE A 1 89 ? -5.02 8.289 -25.547 1 28.42 89 PHE A N 1
ATOM 691 C CA . PHE A 1 89 ? -5.934 9.016 -24.672 1 28.42 89 PHE A CA 1
ATOM 692 C C . PHE A 1 89 ? -5.5 10.469 -24.531 1 28.42 89 PHE A C 1
ATOM 694 O O . PHE A 1 89 ? -6.18 11.266 -23.875 1 28.42 89 PHE A O 1
ATOM 701 N N . ASP A 1 90 ? -4.281 10.789 -24.906 1 29.61 90 ASP A N 1
ATOM 702 C CA . ASP A 1 90 ? -3.961 12.195 -24.719 1 29.61 90 ASP A CA 1
ATOM 703 C C . ASP A 1 90 ? -4.668 13.062 -25.75 1 29.61 90 ASP A C 1
ATOM 705 O O . ASP A 1 90 ? -4.676 14.289 -25.641 1 29.61 90 ASP A O 1
ATOM 709 N N . ASP A 1 91 ? -4.988 12.523 -26.922 1 28.55 91 ASP A N 1
ATOM 710 C CA . ASP A 1 91 ? -5.434 13.547 -27.875 1 28.55 91 ASP A CA 1
ATOM 711 C C . ASP A 1 91 ? -6.84 14.039 -27.531 1 28.55 91 ASP A C 1
ATOM 713 O O . ASP A 1 91 ? -7.504 14.664 -28.359 1 28.55 91 ASP A O 1
ATOM 717 N N . ILE A 1 92 ? -7.645 13.266 -26.844 1 27.27 92 ILE A N 1
ATOM 718 C CA . ILE A 1 92 ? -8.82 14.125 -26.719 1 27.27 92 ILE A CA 1
ATOM 719 C C . ILE A 1 92 ? -8.414 15.469 -26.125 1 27.27 92 ILE A C 1
ATOM 721 O O . ILE A 1 92 ? -7.914 15.523 -25 1 27.27 92 ILE A O 1
ATOM 725 N N . GLU A 1 93 ? -8.211 16.469 -26.906 1 27.56 93 GLU A N 1
ATOM 726 C CA . GLU A 1 93 ? -8.242 17.922 -26.828 1 27.56 93 GLU A CA 1
ATOM 727 C C . GLU A 1 93 ? -9.305 18.391 -25.828 1 27.56 93 GLU A C 1
ATOM 729 O O . GLU A 1 93 ? -9.898 19.453 -26 1 27.56 93 GLU A O 1
ATOM 734 N N . SER A 1 94 ? -10.141 17.469 -25.25 1 26.84 94 SER A N 1
ATOM 735 C CA . SER A 1 94 ? -11.164 18.234 -24.547 1 26.84 94 SER A CA 1
ATOM 736 C C . SER A 1 94 ? -10.547 19.406 -23.781 1 26.84 94 SER A C 1
ATOM 738 O O . SER A 1 94 ? -9.398 19.328 -23.344 1 26.84 94 SER A O 1
ATOM 740 N N . GLY A 1 95 ? -11.008 20.703 -24.078 1 26.19 95 GLY A N 1
ATOM 741 C CA . GLY A 1 95 ? -10.938 22.031 -23.5 1 26.19 95 GLY A CA 1
ATOM 742 C C . GLY A 1 95 ? -10.742 22.016 -22 1 26.19 95 GLY A C 1
ATOM 743 O O . GLY A 1 95 ? -11.102 22.969 -21.312 1 26.19 95 GLY A O 1
ATOM 744 N N . THR A 1 96 ? -10.789 20.797 -21.516 1 26.73 96 THR A N 1
ATOM 745 C CA . THR A 1 96 ? -10.797 21 -20.078 1 26.73 96 THR A CA 1
ATOM 746 C C . THR A 1 96 ? -9.617 21.859 -19.641 1 26.73 96 THR A C 1
ATOM 748 O O . THR A 1 96 ? -8.531 21.781 -20.219 1 26.73 96 THR A O 1
ATOM 751 N N . PRO A 1 97 ? -10.008 22.953 -19 1 26.59 97 PRO A N 1
ATOM 752 C CA . PRO A 1 97 ? -8.992 23.953 -18.656 1 26.59 97 PRO A CA 1
ATOM 753 C C . PRO A 1 97 ? -7.652 23.312 -18.281 1 26.59 97 PRO A C 1
ATOM 755 O O . PRO A 1 97 ? -7.605 22.156 -17.859 1 26.59 97 PRO A O 1
ATOM 758 N N . PRO A 1 98 ? -6.547 23.844 -18.969 1 25.08 98 PRO A N 1
ATOM 759 C CA . PRO A 1 98 ? -5.141 23.531 -18.719 1 25.08 98 PRO A CA 1
ATOM 760 C C . PRO A 1 98 ? -4.895 22.984 -17.328 1 25.08 98 PRO A C 1
ATOM 762 O O . PRO A 1 98 ? -5.344 23.562 -16.328 1 25.08 98 PRO A O 1
ATOM 765 N N . ILE A 1 99 ? -5.184 21.734 -17.125 1 26.02 99 ILE A N 1
ATOM 766 C CA . ILE A 1 99 ? -4.531 21.219 -15.922 1 26.02 99 ILE A CA 1
ATOM 767 C C . ILE A 1 99 ? -3.305 22.062 -15.594 1 26.02 99 ILE A C 1
ATOM 769 O O . ILE A 1 99 ? -2.561 22.469 -16.484 1 26.02 99 ILE A O 1
ATOM 773 N N . LEU A 1 100 ? -3.328 22.688 -14.453 1 24.59 100 LEU A N 1
ATOM 774 C CA . LEU A 1 100 ? -2.131 23.406 -14.016 1 24.59 100 LEU A CA 1
ATOM 775 C C . LEU A 1 100 ? -0.873 22.719 -14.547 1 24.59 100 LEU A C 1
ATOM 777 O O . LEU A 1 100 ? -0.565 21.594 -14.164 1 24.59 100 LEU A O 1
ATOM 781 N N . HIS A 1 101 ? -0.589 22.547 -15.938 1 25.36 101 HIS A N 1
ATOM 782 C CA . HIS A 1 101 ? 0.737 22.531 -16.547 1 25.36 101 HIS A CA 1
ATOM 783 C C . HIS A 1 101 ? 1.812 22.891 -15.531 1 25.36 101 HIS A C 1
ATOM 785 O O . HIS A 1 101 ? 1.548 23.641 -14.586 1 25.36 101 HIS A O 1
ATOM 791 N N . GLY A 1 102 ? 2.809 21.953 -15.445 1 27.94 102 GLY A N 1
ATOM 792 C CA . GLY A 1 102 ? 4.07 22.219 -14.773 1 27.94 102 GLY A CA 1
ATOM 793 C C . GLY A 1 102 ? 4.5 23.672 -14.867 1 27.94 102 GLY A C 1
ATOM 794 O O . GLY A 1 102 ? 4.977 24.109 -15.914 1 27.94 102 GLY A O 1
ATOM 795 N N . LYS A 1 103 ? 3.621 24.547 -14.711 1 28.27 103 LYS A N 1
ATOM 796 C CA . LYS A 1 103 ? 4.152 25.906 -14.586 1 28.27 103 LYS A CA 1
ATOM 797 C C . LYS A 1 103 ? 5.605 25.891 -14.117 1 28.27 103 LYS A C 1
ATOM 799 O O . LYS A 1 103 ? 5.957 25.141 -13.195 1 28.27 103 LYS A O 1
ATOM 804 N N . LYS A 1 104 ? 6.453 26.156 -15.188 1 28.61 104 LYS A N 1
ATOM 805 C CA . LYS A 1 104 ? 7.84 26.609 -15.172 1 28.61 104 LYS A CA 1
ATOM 806 C C . LYS A 1 104 ? 8.141 27.406 -13.906 1 28.61 104 LYS A C 1
ATOM 808 O O . LYS A 1 104 ? 7.676 28.531 -13.75 1 28.61 104 LYS A O 1
ATOM 813 N N . LEU A 1 105 ? 7.836 26.891 -12.945 1 30.27 105 LEU A N 1
ATOM 814 C CA . LEU A 1 105 ? 8.492 27.75 -11.969 1 30.27 105 LEU A CA 1
ATOM 815 C C . LEU A 1 105 ? 9.875 28.172 -12.453 1 30.27 105 LEU A C 1
ATOM 817 O O . LEU A 1 105 ? 10.758 27.344 -12.641 1 30.27 105 LEU A O 1
ATOM 821 N N . ILE A 1 106 ? 9.867 28.891 -13.578 1 28.77 106 ILE A N 1
ATOM 822 C CA . ILE A 1 106 ? 11.055 29.688 -13.836 1 28.77 106 ILE A CA 1
ATOM 823 C C . ILE A 1 106 ? 11.539 30.328 -12.539 1 28.77 106 ILE A C 1
ATOM 825 O O . ILE A 1 106 ? 10.828 31.141 -11.938 1 28.77 106 ILE A O 1
ATOM 829 N N . LEU A 1 107 ? 11.969 29.531 -11.695 1 34.34 107 LEU A N 1
ATOM 830 C CA . LEU A 1 107 ? 12.82 30.359 -10.852 1 34.34 107 LEU A CA 1
ATOM 831 C C . LEU A 1 107 ? 13.625 31.344 -11.695 1 34.34 107 LEU A C 1
ATOM 833 O O . LEU A 1 107 ? 14.516 30.938 -12.453 1 34.34 107 LEU A O 1
ATOM 837 N N . ASN A 1 108 ? 13 32.188 -12.562 1 29.83 108 ASN A N 1
ATOM 838 C CA . ASN A 1 108 ? 13.727 33.25 -13.289 1 29.83 108 ASN A CA 1
ATOM 839 C C . ASN A 1 108 ? 14.992 33.656 -12.555 1 29.83 108 ASN A C 1
ATOM 841 O O . ASN A 1 108 ? 15.148 33.375 -11.367 1 29.83 108 ASN A O 1
ATOM 845 N N . ASN A 1 109 ? 15.664 34.781 -13.273 1 28.83 109 ASN A N 1
ATOM 846 C CA . ASN A 1 109 ? 16.953 35.469 -13.289 1 28.83 109 ASN A CA 1
ATOM 847 C C . ASN A 1 109 ? 17.391 35.875 -11.883 1 28.83 109 ASN A C 1
ATOM 849 O O . ASN A 1 109 ? 18.438 36.5 -11.703 1 28.83 109 ASN A O 1
ATOM 853 N N . GLY A 1 110 ? 16.484 36.625 -11.141 1 27.53 110 GLY A N 1
ATOM 854 C CA . GLY A 1 110 ? 17.25 37.406 -10.211 1 27.53 110 GLY A CA 1
ATOM 855 C C . GLY A 1 110 ? 18.031 36.594 -9.211 1 27.53 110 GLY A C 1
ATOM 856 O O . GLY A 1 110 ? 17.797 35.375 -9.07 1 27.53 110 GLY A O 1
ATOM 857 N N . TYR A 1 111 ? 19.078 37.344 -8.578 1 27.72 111 TYR A N 1
ATOM 858 C CA . TYR A 1 111 ? 20.156 37.156 -7.609 1 27.72 111 TYR A CA 1
ATOM 859 C C . TYR A 1 111 ? 19.641 36.5 -6.344 1 27.72 111 TYR A C 1
ATOM 861 O O . TYR A 1 111 ? 18.906 37.094 -5.566 1 27.72 111 TYR A O 1
ATOM 869 N N . PHE A 1 112 ? 19.031 35.469 -6.406 1 32.78 112 PHE A N 1
ATOM 870 C CA . PHE A 1 112 ? 18.5 35.094 -5.094 1 32.78 112 PHE A CA 1
ATOM 871 C C . PHE A 1 112 ? 19.609 34.594 -4.184 1 32.78 112 PHE A C 1
ATOM 873 O O . PHE A 1 112 ? 20.312 33.625 -4.535 1 32.78 112 PHE A O 1
ATOM 880 N N . TRP A 1 113 ? 20.312 35.531 -3.457 1 31.72 113 TRP A N 1
ATOM 881 C CA . TRP A 1 113 ? 21.469 35.438 -2.59 1 31.72 113 TRP A CA 1
ATOM 882 C C . TRP A 1 113 ? 21.109 34.812 -1.244 1 31.72 113 TRP A C 1
ATOM 884 O O . TRP A 1 113 ? 20.062 35.156 -0.663 1 31.72 113 TRP A O 1
ATOM 894 N N . CYS A 1 114 ? 20.5 33.812 -0.849 1 34.72 114 CYS A N 1
ATOM 895 C CA . CYS A 1 114 ? 20.344 33.875 0.6 1 34.72 114 CYS A CA 1
ATOM 896 C C . CYS A 1 114 ? 21.484 33.125 1.304 1 34.72 114 CYS A C 1
ATOM 898 O O . CYS A 1 114 ? 21.844 32.031 0.916 1 34.72 114 CYS A O 1
ATOM 900 N N . CYS A 1 115 ? 22.641 33.969 1.731 1 34.56 115 CYS A N 1
ATOM 901 C CA . CYS A 1 115 ? 23.75 33.531 2.555 1 34.56 115 CYS A CA 1
ATOM 902 C C . CYS A 1 115 ? 23.297 33.219 3.973 1 34.56 115 CYS A C 1
ATOM 904 O O . CYS A 1 115 ? 22.734 34.062 4.656 1 34.56 115 CYS A O 1
ATOM 906 N N . LEU A 1 116 ? 22.641 32.125 4.402 1 38.69 116 LEU A N 1
ATOM 907 C CA . LEU A 1 116 ? 22.266 32.062 5.809 1 38.69 116 LEU A CA 1
ATOM 908 C C . LEU A 1 116 ? 23.391 31.469 6.641 1 38.69 116 LEU A C 1
ATOM 910 O O . LEU A 1 116 ? 23.875 30.375 6.352 1 38.69 116 LEU A O 1
ATOM 914 N N . SER A 1 117 ? 24.531 32.188 7.098 1 36.38 117 SER A N 1
ATOM 915 C CA . SER A 1 117 ? 25.547 31.766 8.055 1 36.38 117 SER A CA 1
ATOM 916 C C . SER A 1 117 ? 24.953 31.641 9.461 1 36.38 117 SER A C 1
ATOM 918 O O . SER A 1 117 ? 24.156 32.469 9.875 1 36.38 117 SER A O 1
ATOM 920 N N . TRP A 1 118 ? 25.422 30.609 10.328 1 39.97 118 TRP A N 1
ATOM 921 C CA . TRP A 1 118 ? 25.484 30.312 11.758 1 39.97 118 TRP A CA 1
ATOM 922 C C . TRP A 1 118 ? 24.109 30.484 12.406 1 39.97 118 TRP A C 1
ATOM 924 O O . TRP A 1 118 ? 24 30.5 13.633 1 39.97 118 TRP A O 1
ATOM 934 N N . ARG A 1 119 ? 23.109 30.609 11.547 1 51.03 119 ARG A N 1
ATOM 935 C CA . ARG A 1 119 ? 21.875 30.953 12.258 1 51.03 119 ARG A CA 1
ATOM 936 C C . ARG A 1 119 ? 20.672 30.25 11.641 1 51.03 119 ARG A C 1
ATOM 938 O O . ARG A 1 119 ? 20.719 29.828 10.484 1 51.03 119 ARG A O 1
ATOM 945 N N . SER A 1 120 ? 19.984 29.609 12.578 1 52.5 120 SER A N 1
ATOM 946 C CA . SER A 1 120 ? 18.734 28.953 12.18 1 52.5 120 SER A CA 1
ATOM 947 C C . SER A 1 120 ? 17.891 29.859 11.297 1 52.5 120 SER A C 1
ATOM 949 O O . SER A 1 120 ? 17.469 30.938 11.727 1 52.5 120 SER A O 1
ATOM 951 N N . SER A 1 121 ? 18.109 29.625 9.93 1 62.5 121 SER A N 1
ATOM 952 C CA . SER A 1 121 ? 17.281 30.375 8.992 1 62.5 121 SER A CA 1
ATOM 953 C C . SER A 1 121 ? 16.047 29.578 8.578 1 62.5 121 SER A C 1
ATOM 955 O O . SER A 1 121 ? 16.109 28.344 8.469 1 62.5 121 SER A O 1
ATOM 957 N N . CYS A 1 122 ? 15.023 30.266 8.672 1 65.94 122 CYS A N 1
ATOM 958 C CA . CYS A 1 122 ? 13.758 29.656 8.289 1 65.94 122 CYS A CA 1
ATOM 959 C C . CYS A 1 122 ? 13.305 30.141 6.918 1 65.94 122 CYS A C 1
ATOM 961 O O . CYS A 1 122 ? 13.32 31.328 6.641 1 65.94 122 CYS A O 1
ATOM 963 N N . LEU A 1 123 ? 13.227 29.25 6 1 63.62 123 LEU A N 1
ATOM 964 C CA . LEU A 1 123 ? 12.648 29.516 4.691 1 63.62 123 LEU A CA 1
ATOM 965 C C . LEU A 1 123 ? 11.133 29.328 4.719 1 63.62 123 LEU A C 1
ATOM 967 O O . LEU A 1 123 ? 10.648 28.234 5.012 1 63.62 123 LEU A O 1
ATOM 971 N N . ASN A 1 124 ? 10.477 30.438 4.57 1 67.56 124 ASN A N 1
ATOM 972 C CA . ASN A 1 124 ? 9.023 30.406 4.613 1 67.56 124 ASN A CA 1
ATOM 973 C C . ASN A 1 124 ? 8.414 30.719 3.252 1 67.56 124 ASN A C 1
ATOM 975 O O . ASN A 1 124 ? 9.039 31.406 2.43 1 67.56 124 ASN A O 1
ATOM 979 N N . GLY A 1 125 ? 7.418 30.094 2.879 1 61.97 125 GLY A N 1
ATOM 980 C CA . GLY A 1 125 ? 6.672 30.344 1.656 1 61.97 125 GLY A CA 1
ATOM 981 C C . GLY A 1 125 ? 5.402 29.531 1.553 1 61.97 125 GLY A C 1
ATOM 982 O O . GLY A 1 125 ? 5.223 28.547 2.285 1 61.97 125 GLY A O 1
ATOM 983 N N . SER A 1 126 ? 4.605 30.094 0.663 1 61.47 126 SER A N 1
ATOM 984 C CA . SER A 1 126 ? 3.365 29.375 0.392 1 61.47 126 SER A CA 1
ATOM 985 C C . SER A 1 126 ? 3.643 28.031 -0.284 1 61.47 126 SER A C 1
ATOM 987 O O . SER A 1 126 ? 4.781 27.75 -0.653 1 61.47 126 SER A O 1
ATOM 989 N N . TYR A 1 127 ? 2.738 27.156 -0.222 1 60.56 127 TYR A N 1
ATOM 990 C CA . TYR A 1 127 ? 2.861 25.891 -0.934 1 60.56 127 TYR A CA 1
ATOM 991 C C . TYR A 1 127 ? 3.172 26.109 -2.408 1 60.56 127 TYR A C 1
ATOM 993 O O . TYR A 1 127 ? 2.568 26.984 -3.049 1 60.56 127 TYR A O 1
ATOM 1001 N N . GLY A 1 128 ? 4.238 25.547 -2.914 1 64.25 128 GLY A N 1
ATOM 1002 C CA . GLY A 1 128 ? 4.609 25.688 -4.316 1 64.25 128 GLY A CA 1
ATOM 1003 C C . GLY A 1 128 ? 5.512 26.875 -4.586 1 64.25 128 GLY A C 1
ATOM 1004 O O . GLY A 1 128 ? 5.781 27.203 -5.746 1 64.25 128 GLY A O 1
ATOM 1005 N N . ALA A 1 129 ? 5.867 27.516 -3.518 1 67.12 129 ALA A N 1
ATOM 1006 C CA . ALA A 1 129 ? 6.719 28.688 -3.682 1 67.12 129 ALA A CA 1
ATOM 1007 C C . ALA A 1 129 ? 8.102 28.297 -4.195 1 67.12 129 ALA A C 1
ATOM 1009 O O . ALA A 1 129 ? 8.867 29.156 -4.648 1 67.12 129 ALA A O 1
ATOM 1010 N N . GLY A 1 130 ? 8.414 26.953 -4.168 1 74.38 130 GLY A N 1
ATOM 1011 C CA . GLY A 1 130 ? 9.703 26.5 -4.664 1 74.38 130 GLY A CA 1
ATOM 1012 C C . GLY A 1 130 ? 10.688 26.188 -3.559 1 74.38 130 GLY A C 1
ATOM 1013 O O . GLY A 1 130 ? 11.898 26.109 -3.801 1 74.38 130 GLY A O 1
ATOM 1014 N N . LYS A 1 131 ? 10.203 26.078 -2.352 1 78.5 131 LYS A N 1
ATOM 1015 C CA . LYS A 1 131 ? 11.07 25.828 -1.205 1 78.5 131 LYS A CA 1
ATOM 1016 C C . LYS A 1 131 ? 11.828 24.516 -1.368 1 78.5 131 LYS A C 1
ATOM 1018 O O . LYS A 1 131 ? 13.055 24.469 -1.239 1 78.5 131 LYS A O 1
ATOM 1023 N N . THR A 1 132 ? 11.086 23.453 -1.693 1 78.5 132 THR A N 1
ATOM 1024 C CA . THR A 1 132 ? 11.68 22.141 -1.836 1 78.5 132 THR A CA 1
ATOM 1025 C C . THR A 1 132 ? 12.617 22.094 -3.043 1 78.5 132 THR A C 1
ATOM 1027 O O . THR A 1 132 ? 13.688 21.484 -2.982 1 78.5 132 THR A O 1
ATOM 1030 N N . SER A 1 133 ? 12.242 22.766 -4.117 1 79.25 133 SER A N 1
ATOM 1031 C CA . SER A 1 133 ? 13.094 22.812 -5.305 1 79.25 133 SER A CA 1
ATOM 1032 C C . SER A 1 133 ? 14.406 23.531 -5.008 1 79.25 133 SER A C 1
ATOM 1034 O O . SER A 1 133 ? 15.461 23.125 -5.496 1 79.25 133 SER A O 1
ATOM 1036 N N . LEU A 1 134 ? 14.273 24.562 -4.25 1 82.69 134 LEU A N 1
ATOM 1037 C CA . LEU A 1 134 ? 15.484 25.297 -3.883 1 82.69 134 LEU A CA 1
ATOM 1038 C C . LEU A 1 134 ? 16.406 24.422 -3.041 1 82.69 134 LEU A C 1
ATOM 1040 O O . LEU A 1 134 ? 17.625 24.422 -3.25 1 82.69 134 LEU A O 1
ATOM 1044 N N . LEU A 1 135 ? 15.844 23.719 -2.062 1 84.38 135 LEU A N 1
ATOM 1045 C CA . LEU A 1 135 ? 16.656 22.844 -1.23 1 84.38 135 LEU A CA 1
ATOM 1046 C C . LEU A 1 135 ? 17.297 21.734 -2.066 1 84.38 135 LEU A C 1
ATOM 1048 O O . LEU A 1 135 ? 18.453 21.375 -1.847 1 84.38 135 LEU A O 1
ATOM 1052 N N . ASN A 1 136 ? 16.516 21.25 -3.047 1 82.31 136 ASN A N 1
ATOM 1053 C CA . ASN A 1 136 ? 17.078 20.234 -3.934 1 82.31 136 ASN A CA 1
ATOM 1054 C C . ASN A 1 136 ? 18.234 20.781 -4.758 1 82.31 136 ASN A C 1
ATOM 1056 O O . ASN A 1 136 ? 19.219 20.078 -5 1 82.31 136 ASN A O 1
ATOM 1060 N N . ILE A 1 137 ? 18.109 21.969 -5.129 1 81.38 137 ILE A N 1
ATOM 1061 C CA . ILE A 1 137 ? 19.156 22.609 -5.934 1 81.38 137 ILE A CA 1
ATOM 1062 C C . ILE A 1 137 ? 20.391 22.875 -5.07 1 81.38 137 ILE A C 1
ATOM 1064 O O . ILE A 1 137 ? 21.516 22.625 -5.496 1 81.38 137 ILE A O 1
ATOM 1068 N N . LEU A 1 138 ? 20.094 23.312 -3.869 1 82 138 LEU A N 1
ATOM 1069 C CA . LEU A 1 138 ? 21.203 23.641 -2.98 1 82 138 LEU A CA 1
ATOM 1070 C C . LEU A 1 138 ? 21.938 22.375 -2.525 1 82 138 LEU A C 1
ATOM 1072 O O . LEU A 1 138 ? 23.141 22.422 -2.256 1 82 138 LEU A O 1
ATOM 1076 N N . THR A 1 139 ? 21.188 21.281 -2.414 1 82.56 139 THR A N 1
ATOM 1077 C CA . THR A 1 139 ? 21.812 20.031 -2 1 82.56 139 THR A CA 1
ATOM 1078 C C . THR A 1 139 ? 22.234 19.203 -3.215 1 82.56 139 THR A C 1
ATOM 1080 O O . THR A 1 139 ? 22.938 18.203 -3.078 1 82.56 139 THR A O 1
ATOM 1083 N N . GLN A 1 140 ? 21.797 19.688 -4.383 1 78.31 140 GLN A N 1
ATOM 1084 C CA . GLN A 1 140 ? 22.094 19.016 -5.641 1 78.31 140 GLN A CA 1
ATOM 1085 C C . GLN A 1 140 ? 21.594 17.578 -5.629 1 78.31 140 GLN A C 1
ATOM 1087 O O . GLN A 1 140 ? 22.328 16.656 -6.012 1 78.31 140 GLN A O 1
ATOM 1092 N N . ARG A 1 141 ? 20.516 17.453 -4.992 1 75.31 141 ARG A N 1
ATOM 1093 C CA . ARG A 1 141 ? 19.859 16.156 -4.938 1 75.31 141 ARG A CA 1
ATOM 1094 C C . ARG A 1 141 ? 18.516 16.188 -5.656 1 75.31 141 ARG A C 1
ATOM 1096 O O . ARG A 1 141 ? 17.812 17.188 -5.621 1 75.31 141 ARG A O 1
ATOM 1103 N N . ASN A 1 142 ? 18.016 15.117 -6.344 1 70.25 142 ASN A N 1
ATOM 1104 C CA . ASN A 1 142 ? 16.734 14.977 -7.008 1 70.25 142 ASN A CA 1
ATOM 1105 C C . ASN A 1 142 ? 16.562 16 -8.125 1 70.25 142 ASN A C 1
ATOM 1107 O O . ASN A 1 142 ? 15.531 16.672 -8.211 1 70.25 142 ASN A O 1
ATOM 1111 N N . LEU A 1 143 ? 17.609 16.219 -8.867 1 72.62 143 LEU A N 1
ATOM 1112 C CA . LEU A 1 143 ? 17.594 17.25 -9.906 1 72.62 143 LEU A CA 1
ATOM 1113 C C . LEU A 1 143 ? 17.281 16.641 -11.266 1 72.62 143 LEU A C 1
ATOM 1115 O O . LEU A 1 143 ? 17.359 17.328 -12.289 1 72.62 143 LEU A O 1
ATOM 1119 N N . SER A 1 144 ? 16.844 15.398 -11.281 1 68.56 144 SER A N 1
ATOM 1120 C CA . SER A 1 144 ? 16.641 14.727 -12.562 1 68.56 144 SER A CA 1
ATOM 1121 C C . SER A 1 144 ? 15.547 15.414 -13.375 1 68.56 144 SER A C 1
ATOM 1123 O O . SER A 1 144 ? 15.617 15.453 -14.609 1 68.56 144 SER A O 1
ATOM 1125 N N . SER A 1 145 ? 14.656 16.016 -12.727 1 64.12 145 SER A N 1
ATOM 1126 C CA . SER A 1 145 ? 13.531 16.625 -13.43 1 64.12 145 SER A CA 1
ATOM 1127 C C . SER A 1 145 ? 13.742 18.125 -13.641 1 64.12 145 SER A C 1
ATOM 1129 O O . SER A 1 145 ? 12.898 18.797 -14.227 1 64.12 145 SER A O 1
ATOM 1131 N N . LEU A 1 146 ? 14.992 18.656 -13.227 1 71.31 146 LEU A N 1
ATOM 1132 C CA . LEU A 1 146 ? 15.203 20.109 -13.281 1 71.31 146 LEU A CA 1
ATOM 1133 C C . LEU A 1 146 ? 16.5 20.438 -14.008 1 71.31 146 LEU A C 1
ATOM 1135 O O . LEU A 1 146 ? 17.5 19.719 -13.867 1 71.31 146 LEU A O 1
ATOM 1139 N N . ARG A 1 147 ? 16.375 21.328 -14.961 1 73 147 ARG A N 1
ATOM 1140 C CA . ARG A 1 147 ? 17.578 21.953 -15.508 1 73 147 ARG A CA 1
ATOM 1141 C C . ARG A 1 147 ? 17.953 23.188 -14.711 1 73 147 ARG A C 1
ATOM 1143 O O . ARG A 1 147 ? 17.172 24.141 -14.625 1 73 147 ARG A O 1
ATOM 1150 N N . VAL A 1 148 ? 19.062 23.031 -14.031 1 76.81 148 VAL A N 1
ATOM 1151 C CA . VAL A 1 148 ? 19.438 24.094 -13.109 1 76.81 148 VAL A CA 1
ATOM 1152 C C . VAL A 1 148 ? 20.656 24.844 -13.648 1 76.81 148 VAL A C 1
ATOM 1154 O O . VAL A 1 148 ? 21.578 24.219 -14.188 1 76.81 148 VAL A O 1
ATOM 1157 N N . SER A 1 149 ? 20.453 26.109 -13.797 1 75.5 149 SER A N 1
ATOM 1158 C CA . SER A 1 149 ? 21.578 26.984 -14.086 1 75.5 149 SER A CA 1
ATOM 1159 C C . SER A 1 149 ? 21.828 27.969 -12.953 1 75.5 149 SER A C 1
ATOM 1161 O O . SER A 1 149 ? 20.922 28.266 -12.172 1 75.5 149 SER A O 1
ATOM 1163 N N . GLY A 1 150 ? 23.109 28.203 -12.648 1 76.38 150 GLY A N 1
ATOM 1164 C CA . GLY A 1 150 ? 23.469 29.141 -11.586 1 76.38 150 GLY A CA 1
ATOM 1165 C C . GLY A 1 150 ? 24.703 28.719 -10.812 1 76.38 150 GLY A C 1
ATOM 1166 O O . GLY A 1 150 ? 25.359 27.75 -11.172 1 76.38 150 GLY A O 1
ATOM 1167 N N . GLN A 1 151 ? 25.031 29.672 -9.891 1 76.38 151 GLN A N 1
ATOM 1168 C CA . GLN A 1 151 ? 26.234 29.391 -9.117 1 76.38 151 GLN A CA 1
ATOM 1169 C C . GLN A 1 151 ? 25.938 29.359 -7.625 1 76.38 151 GLN A C 1
ATOM 1171 O O . GLN A 1 151 ? 25.141 30.156 -7.129 1 76.38 151 GLN A O 1
ATOM 1176 N N . ILE A 1 152 ? 26.438 28.375 -7 1 80.88 152 ILE A N 1
ATOM 1177 C CA . ILE A 1 152 ? 26.359 28.25 -5.547 1 80.88 152 ILE A CA 1
ATOM 1178 C C . ILE A 1 152 ? 27.75 28.469 -4.938 1 80.88 152 ILE A C 1
ATOM 1180 O O . ILE A 1 152 ? 28.734 27.922 -5.422 1 80.88 152 ILE A O 1
ATOM 1184 N N . ARG A 1 153 ? 27.75 29.359 -4.016 1 75.56 153 ARG A N 1
ATOM 1185 C CA . ARG A 1 153 ? 29.031 29.703 -3.404 1 75.56 153 ARG A CA 1
ATOM 1186 C C . ARG A 1 153 ? 29.016 29.406 -1.907 1 75.56 153 ARG A C 1
ATOM 1188 O O . ARG A 1 153 ? 28 29.594 -1.245 1 75.56 153 ARG A O 1
ATOM 1195 N N . ILE A 1 154 ? 30.141 28.875 -1.434 1 77.5 154 ILE A N 1
ATOM 1196 C CA . ILE A 1 154 ? 30.375 28.703 -0.003 1 77.5 154 ILE A CA 1
ATOM 1197 C C . ILE A 1 154 ? 31.516 29.625 0.451 1 77.5 154 ILE A C 1
ATOM 1199 O O . ILE A 1 154 ? 32.625 29.547 -0.08 1 77.5 154 ILE A O 1
ATOM 1203 N N . ASN A 1 155 ? 31.219 30.375 1.374 1 71.06 155 ASN A N 1
ATOM 1204 C CA . ASN A 1 155 ? 32.188 31.359 1.82 1 71.06 155 ASN A CA 1
ATOM 1205 C C . ASN A 1 155 ? 32.781 32.125 0.646 1 71.06 155 ASN A C 1
ATOM 1207 O O . ASN A 1 155 ? 34 32.312 0.564 1 71.06 155 ASN A O 1
ATOM 1211 N N . GLY A 1 156 ? 31.938 32.344 -0.382 1 69.06 156 GLY A N 1
ATOM 1212 C CA . GLY A 1 156 ? 32.312 33.156 -1.506 1 69.06 156 GLY A CA 1
ATOM 1213 C C . GLY A 1 156 ? 32.969 32.375 -2.639 1 69.06 156 GLY A C 1
ATOM 1214 O O . GLY A 1 156 ? 33.25 32.938 -3.703 1 69.06 156 GLY A O 1
ATOM 1215 N N . VAL A 1 157 ? 33.188 31.047 -2.439 1 70.25 157 VAL A N 1
ATOM 1216 C CA . VAL A 1 157 ? 33.844 30.234 -3.455 1 70.25 157 VAL A CA 1
ATOM 1217 C C . VAL A 1 157 ? 32.812 29.359 -4.16 1 70.25 157 VAL A C 1
ATOM 1219 O O . VAL A 1 157 ? 31.922 28.797 -3.52 1 70.25 157 VAL A O 1
ATOM 1222 N N . ASP A 1 158 ? 33 29.359 -5.434 1 75.44 158 ASP A N 1
ATOM 1223 C CA . ASP A 1 158 ? 32.125 28.5 -6.219 1 75.44 158 ASP A CA 1
ATOM 1224 C C . ASP A 1 158 ? 32.406 27.016 -5.945 1 75.44 158 ASP A C 1
ATOM 1226 O O . ASP A 1 158 ? 33.531 26.578 -5.961 1 75.44 158 ASP A O 1
ATOM 1230 N N . VAL A 1 159 ? 31.422 26.438 -5.57 1 76.44 159 VAL A N 1
ATOM 1231 C CA . VAL A 1 159 ? 31.578 25.016 -5.223 1 76.44 159 VAL A CA 1
ATOM 1232 C C . VAL A 1 159 ? 30.828 24.156 -6.238 1 76.44 159 VAL A C 1
ATOM 1234 O O . VAL A 1 159 ? 29.766 24.531 -6.723 1 76.44 159 VAL A O 1
ATOM 1237 N N . GLY A 1 160 ? 31.406 23.109 -6.586 1 70.25 160 GLY A N 1
ATOM 1238 C CA . GLY A 1 160 ? 30.797 22.172 -7.512 1 70.25 160 GLY A CA 1
ATOM 1239 C C . GLY A 1 160 ? 29.734 21.297 -6.863 1 70.25 160 GLY A C 1
ATOM 12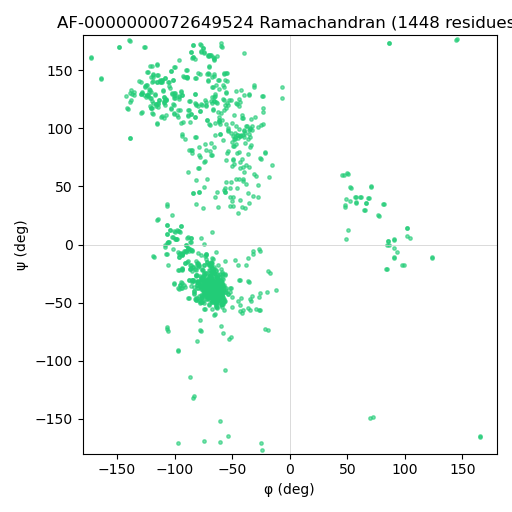40 O O . GLY A 1 160 ? 29.562 21.328 -5.645 1 70.25 160 GLY A O 1
ATOM 1241 N N . LYS A 1 161 ? 29.078 20.578 -7.645 1 75.62 161 LYS A N 1
ATOM 1242 C CA . LYS A 1 161 ? 27.953 19.719 -7.25 1 75.62 161 LYS A CA 1
ATOM 1243 C C . LYS A 1 161 ? 28.406 18.641 -6.27 1 75.62 161 LYS A C 1
ATOM 1245 O O . LYS A 1 161 ? 27.734 18.375 -5.27 1 75.62 161 LYS A O 1
ATOM 1250 N N . ASN A 1 162 ? 29.531 18.156 -6.418 1 72.12 162 ASN A N 1
ATOM 1251 C CA . ASN A 1 162 ? 30 17.031 -5.605 1 72.12 162 ASN A CA 1
ATOM 1252 C C . ASN A 1 162 ? 30.422 17.5 -4.211 1 72.12 162 ASN A C 1
ATOM 1254 O O . ASN A 1 162 ? 30.172 16.797 -3.227 1 72.12 162 ASN A O 1
ATOM 1258 N N . VAL A 1 163 ? 30.984 18.703 -4.207 1 72.38 163 VAL A N 1
ATOM 1259 C CA . VAL A 1 163 ? 31.422 19.234 -2.922 1 72.38 163 VAL A CA 1
ATOM 1260 C C . VAL A 1 163 ? 30.203 19.578 -2.064 1 72.38 163 VAL A C 1
ATOM 1262 O O . VAL A 1 163 ? 30.188 19.312 -0.861 1 72.38 163 VAL A O 1
ATOM 1265 N N . LEU A 1 164 ? 29.25 20.016 -2.678 1 77.94 164 LEU A N 1
ATOM 1266 C CA . LEU A 1 164 ? 28.047 20.391 -1.946 1 77.94 164 LEU A CA 1
ATOM 1267 C C . LEU A 1 164 ? 27.375 19.172 -1.354 1 77.94 164 LEU A C 1
ATOM 1269 O O . LEU A 1 164 ? 26.859 19.219 -0.235 1 77.94 164 LEU A O 1
ATOM 1273 N N . ARG A 1 165 ? 27.406 18.172 -2.055 1 75.06 165 ARG A N 1
ATOM 1274 C CA . ARG A 1 165 ? 26.781 16.938 -1.586 1 75.06 165 ARG A CA 1
ATOM 1275 C C . ARG A 1 165 ? 27.547 16.359 -0.394 1 75.06 165 ARG A C 1
ATOM 1277 O O . ARG A 1 165 ? 26.938 15.742 0.493 1 75.06 165 ARG A O 1
ATOM 1284 N N . LYS A 1 166 ? 28.797 16.672 -0.387 1 71.88 166 LYS A N 1
ATOM 1285 C CA . LYS A 1 166 ? 29.641 16.094 0.659 1 71.88 166 LYS A CA 1
ATOM 1286 C C . LYS A 1 166 ? 29.562 16.906 1.943 1 71.88 166 LYS A C 1
ATOM 1288 O O . LYS A 1 166 ? 29.641 16.359 3.043 1 71.88 166 LYS A O 1
ATOM 1293 N N . ILE A 1 167 ? 29.344 18.141 1.765 1 76.12 167 ILE A N 1
ATOM 1294 C CA . ILE A 1 167 ? 29.438 19.016 2.93 1 76.12 167 ILE A CA 1
ATOM 1295 C C . ILE A 1 167 ? 28.047 19.25 3.514 1 76.12 167 ILE A C 1
ATOM 1297 O O . ILE A 1 167 ? 27.922 19.781 4.621 1 76.12 167 ILE A O 1
ATOM 1301 N N . SER A 1 168 ? 27.094 18.797 2.812 1 83.25 168 SER A N 1
ATOM 1302 C CA . SER A 1 168 ? 25.734 19.094 3.268 1 83.25 168 SER A CA 1
ATOM 1303 C C . SER A 1 168 ? 24.953 17.812 3.58 1 83.25 168 SER A C 1
ATOM 1305 O O . SER A 1 168 ? 25.25 16.766 3.016 1 83.25 168 SER A O 1
ATOM 1307 N N . ALA A 1 169 ? 24.141 17.938 4.613 1 84.62 169 ALA A N 1
ATOM 1308 C CA . ALA A 1 169 ? 23.156 16.906 4.93 1 84.62 169 ALA A CA 1
ATOM 1309 C C . ALA A 1 169 ? 21.75 17.375 4.625 1 84.62 169 ALA A C 1
ATOM 1311 O O . ALA A 1 169 ? 21.453 18.578 4.711 1 84.62 169 ALA A O 1
ATOM 1312 N N . TYR A 1 170 ? 20.969 16.469 4.156 1 86.88 170 TYR A N 1
ATOM 1313 C CA . TYR A 1 170 ? 19.625 16.828 3.736 1 86.88 170 TYR A CA 1
ATOM 1314 C C . TYR A 1 170 ? 18.594 15.906 4.387 1 86.88 170 TYR A C 1
ATOM 1316 O O . TYR A 1 170 ? 18.594 14.695 4.16 1 86.88 170 TYR A O 1
ATOM 1324 N N . VAL A 1 171 ? 17.781 16.484 5.238 1 87.06 171 VAL A N 1
ATOM 1325 C CA . VAL A 1 171 ? 16.656 15.773 5.82 1 87.06 171 VAL A CA 1
ATOM 1326 C C . VAL A 1 171 ? 15.383 16.094 5.023 1 87.06 171 VAL A C 1
ATOM 1328 O O . VAL A 1 171 ? 14.914 17.219 5.02 1 87.06 171 VAL A O 1
ATOM 1331 N N . GLN A 1 172 ? 14.828 15.078 4.406 1 84.5 172 GLN A N 1
ATOM 1332 C CA . GLN A 1 172 ? 13.672 15.258 3.539 1 84.5 172 GLN A CA 1
ATOM 1333 C C . GLN A 1 172 ? 12.375 15.266 4.348 1 84.5 172 GLN A C 1
ATOM 1335 O O . GLN A 1 172 ? 12.383 14.977 5.543 1 84.5 172 GLN A O 1
ATOM 1340 N N . GLN A 1 173 ? 11.375 15.586 3.666 1 77.31 173 GLN A N 1
ATOM 1341 C CA . GLN A 1 173 ? 10.078 15.773 4.309 1 77.31 173 GLN A CA 1
ATOM 1342 C C . GLN A 1 173 ? 9.531 14.453 4.836 1 77.31 173 GLN A C 1
ATOM 1344 O O . GLN A 1 173 ? 9.055 14.375 5.973 1 77.31 173 GLN A O 1
ATOM 1349 N N . GLU A 1 174 ? 9.555 13.477 3.998 1 76.19 174 GLU A N 1
ATOM 1350 C CA . GLU A 1 174 ? 9.023 12.188 4.418 1 76.19 174 GLU A CA 1
ATOM 1351 C C . GLU A 1 174 ? 10.133 11.289 4.969 1 76.19 174 GLU A C 1
ATOM 1353 O O . GLU A 1 174 ? 11.227 11.227 4.398 1 76.19 174 GLU A O 1
ATOM 1358 N N . ASP A 1 175 ? 9.781 10.797 6.176 1 76.19 175 ASP A N 1
ATOM 1359 C CA . ASP A 1 175 ? 10.742 9.891 6.789 1 76.19 175 ASP A CA 1
ATOM 1360 C C . ASP A 1 175 ? 10.516 8.453 6.336 1 76.19 175 ASP A C 1
ATOM 1362 O O . ASP A 1 175 ? 9.375 7.988 6.297 1 76.19 175 ASP A O 1
ATOM 1366 N N . LEU A 1 176 ? 11.508 7.918 5.82 1 77.75 176 LEU A N 1
ATOM 1367 C CA . LEU A 1 176 ? 11.438 6.516 5.426 1 77.75 176 LEU A CA 1
ATOM 1368 C C . LEU A 1 176 ? 12.406 5.672 6.246 1 77.75 176 LEU A C 1
ATOM 1370 O O . LEU A 1 176 ? 13.617 5.867 6.172 1 77.75 176 LEU A O 1
ATOM 1374 N N . PHE A 1 177 ? 11.914 4.898 7.227 1 86.88 177 PHE A N 1
ATOM 1375 C CA . PHE A 1 177 ? 12.719 4.012 8.055 1 86.88 177 PHE A CA 1
ATOM 1376 C C . PHE A 1 177 ? 12.242 2.57 7.93 1 86.88 177 PHE A C 1
ATOM 1378 O O . PHE A 1 177 ? 11.102 2.322 7.523 1 86.88 177 PHE A O 1
ATOM 1385 N N . ILE A 1 178 ? 13.164 1.732 8.156 1 86.12 178 ILE A N 1
ATOM 1386 C CA . ILE A 1 178 ? 12.781 0.333 8.305 1 86.12 178 ILE A CA 1
ATOM 1387 C C . ILE A 1 178 ? 12.188 0.106 9.695 1 86.12 178 ILE A C 1
ATOM 1389 O O . ILE A 1 178 ? 12.883 0.222 10.703 1 86.12 178 ILE A O 1
ATOM 1393 N N . GLY A 1 179 ? 10.945 -0.234 9.719 1 84.25 179 GLY A N 1
ATOM 1394 C CA . GLY A 1 179 ? 10.188 -0.285 10.961 1 84.25 179 GLY A CA 1
ATOM 1395 C C . GLY A 1 179 ? 10.625 -1.403 11.891 1 84.25 179 GLY A C 1
ATOM 1396 O O . GLY A 1 179 ? 10.453 -1.314 13.102 1 84.25 179 GLY A O 1
ATOM 1397 N N . SER A 1 180 ? 11.32 -2.371 11.383 1 84.25 180 SER A N 1
ATOM 1398 C CA . SER A 1 180 ? 11.664 -3.533 12.195 1 84.25 180 SER A CA 1
ATOM 1399 C C . SER A 1 180 ? 12.992 -3.328 12.914 1 84.25 180 SER A C 1
ATOM 1401 O O . SER A 1 180 ? 13.406 -4.168 13.719 1 84.25 180 SER A O 1
ATOM 1403 N N . MET A 1 181 ? 13.609 -2.238 12.734 1 89.38 181 MET A N 1
ATOM 1404 C CA . MET A 1 181 ? 14.875 -1.947 13.398 1 89.38 181 MET A CA 1
ATOM 1405 C C . MET A 1 181 ? 14.672 -1.038 14.602 1 89.38 181 MET A C 1
ATOM 1407 O O . MET A 1 181 ? 13.711 -0.268 14.648 1 89.38 181 MET A O 1
ATOM 1411 N N . THR A 1 182 ? 15.594 -1.2 15.5 1 92.5 182 THR A N 1
ATOM 1412 C CA . THR A 1 182 ? 15.594 -0.286 16.641 1 92.5 182 THR A CA 1
ATOM 1413 C C . THR A 1 182 ? 16.359 0.992 16.297 1 92.5 182 THR A C 1
ATOM 1415 O O . THR A 1 182 ? 17.078 1.045 15.305 1 92.5 182 THR A O 1
ATOM 1418 N N . VAL A 1 183 ? 16.141 1.921 17.141 1 94.31 183 VAL A N 1
ATOM 1419 C CA . VAL A 1 183 ? 16.797 3.215 16.938 1 94.31 183 VAL A CA 1
ATOM 1420 C C . VAL A 1 183 ? 18.312 3.041 16.938 1 94.31 183 VAL A C 1
ATOM 1422 O O . VAL A 1 183 ? 19 3.535 16.031 1 94.31 183 VAL A O 1
ATOM 1425 N N . ILE A 1 184 ? 18.828 2.27 17.812 1 94.56 184 ILE A N 1
ATOM 1426 C CA . ILE A 1 184 ? 20.266 2.107 17.969 1 94.56 184 ILE A CA 1
ATOM 1427 C C . ILE A 1 184 ? 20.812 1.313 16.797 1 94.56 184 ILE A C 1
ATOM 1429 O O . ILE A 1 184 ? 21.922 1.599 16.297 1 94.56 184 ILE A O 1
ATOM 1433 N N . GLU A 1 185 ? 20.141 0.358 16.406 1 93.06 185 GLU A N 1
ATOM 1434 C CA . GLU A 1 185 ? 20.578 -0.44 15.266 1 93.06 185 GLU A CA 1
ATOM 1435 C C . GLU A 1 185 ? 20.625 0.398 13.992 1 93.06 185 GLU A C 1
ATOM 1437 O O . GLU A 1 185 ? 21.562 0.272 13.195 1 93.06 185 GLU A O 1
ATOM 1442 N N . HIS A 1 186 ? 19.594 1.178 13.844 1 93.31 186 HIS A N 1
ATOM 1443 C CA . HIS A 1 186 ? 19.562 2.055 12.68 1 93.31 186 HIS A CA 1
ATOM 1444 C C . HIS A 1 186 ? 20.734 3.035 12.695 1 93.31 186 HIS A C 1
ATOM 1446 O O . HIS A 1 186 ? 21.375 3.246 11.664 1 93.31 186 HIS A O 1
ATOM 1452 N N . LEU A 1 187 ? 21.016 3.566 13.859 1 94.31 187 LEU A N 1
ATOM 1453 C CA . LEU A 1 187 ? 22.094 4.543 13.969 1 94.31 187 LEU A CA 1
ATOM 1454 C C . LEU A 1 187 ? 23.453 3.875 13.781 1 94.31 187 LEU A C 1
ATOM 1456 O O . LEU A 1 187 ? 24.375 4.477 13.234 1 94.31 187 LEU A O 1
ATOM 1460 N N . ARG A 1 188 ? 23.578 2.695 14.219 1 93.06 188 ARG A N 1
ATOM 1461 C CA . ARG A 1 188 ? 24.812 1.951 14 1 93.06 188 ARG A CA 1
ATOM 1462 C C . ARG A 1 188 ? 25.047 1.699 12.508 1 93.06 188 ARG A C 1
ATOM 1464 O O . ARG A 1 188 ? 26.172 1.812 12.023 1 93.06 188 ARG A O 1
ATOM 1471 N N . PHE A 1 189 ? 24.031 1.371 11.852 1 93.19 189 PHE A N 1
ATOM 1472 C CA . PHE A 1 189 ? 24.094 1.171 10.406 1 93.19 189 PHE A CA 1
ATOM 1473 C C . PHE A 1 189 ? 24.516 2.457 9.703 1 93.19 189 PHE A C 1
ATOM 1475 O O . PHE A 1 189 ? 25.391 2.447 8.844 1 93.19 189 PHE A O 1
ATOM 1482 N N . MET A 1 190 ? 23.859 3.496 10.109 1 91.62 190 MET A N 1
ATOM 1483 C CA . MET A 1 190 ? 24.172 4.785 9.5 1 91.62 190 MET A CA 1
ATOM 1484 C C . MET A 1 190 ? 25.594 5.211 9.797 1 91.62 190 MET A C 1
ATOM 1486 O O . MET A 1 190 ? 26.266 5.789 8.938 1 91.62 190 MET A O 1
ATOM 1490 N N . ALA A 1 191 ? 26.016 4.938 10.984 1 91.56 191 ALA A N 1
ATOM 1491 C CA . ALA A 1 191 ? 27.375 5.301 11.375 1 91.56 191 ALA A CA 1
ATOM 1492 C C . ALA A 1 191 ? 28.406 4.562 10.531 1 91.56 191 ALA A C 1
ATOM 1494 O O . ALA A 1 191 ? 29.406 5.148 10.109 1 91.56 191 ALA A O 1
ATOM 1495 N N . ILE A 1 192 ? 28.156 3.354 10.281 1 91.5 192 ILE A N 1
ATOM 1496 C CA . ILE A 1 192 ? 29.078 2.559 9.477 1 91.5 192 ILE A CA 1
ATOM 1497 C C . ILE A 1 192 ? 29.109 3.092 8.047 1 91.5 192 ILE A C 1
ATOM 1499 O O . ILE A 1 192 ? 30.172 3.189 7.434 1 91.5 192 ILE A O 1
ATOM 1503 N N . MET A 1 193 ? 28.016 3.506 7.539 1 90.44 193 MET A N 1
ATOM 1504 C CA . MET A 1 193 ? 27.891 3.943 6.152 1 90.44 193 MET A CA 1
ATOM 1505 C C . MET A 1 193 ? 28.469 5.348 5.973 1 90.44 193 MET A C 1
ATOM 1507 O O . MET A 1 193 ? 29.094 5.641 4.957 1 90.44 193 MET A O 1
ATOM 1511 N N . ARG A 1 194 ? 28.281 6.18 6.938 1 86.25 194 ARG A N 1
ATOM 1512 C CA . ARG A 1 194 ? 28.625 7.586 6.766 1 86.25 194 ARG A CA 1
ATOM 1513 C C . ARG A 1 194 ? 30.047 7.863 7.266 1 86.25 194 ARG A C 1
ATOM 1515 O O . ARG A 1 194 ? 30.734 8.742 6.742 1 86.25 194 ARG A O 1
ATOM 1522 N N . MET A 1 195 ? 30.5 7.273 8.32 1 83.38 195 MET A N 1
ATOM 1523 C CA . MET A 1 195 ? 31.812 7.559 8.898 1 83.38 195 MET A CA 1
ATOM 1524 C C . MET A 1 195 ? 32.906 6.73 8.227 1 83.38 195 MET A C 1
ATOM 1526 O O . MET A 1 195 ? 34.062 7.152 8.156 1 83.38 195 MET A O 1
ATOM 1530 N N . GLY A 1 196 ? 32.5 5.66 7.594 1 77 196 GLY A N 1
ATOM 1531 C CA . GLY A 1 196 ? 33.406 4.902 6.73 1 77 196 GLY A CA 1
ATOM 1532 C C . GLY A 1 196 ? 34.5 4.168 7.492 1 77 196 GLY A C 1
ATOM 1533 O O . GLY A 1 196 ? 34.312 3.811 8.656 1 77 196 GLY A O 1
ATOM 1534 N N . ARG A 1 197 ? 35.688 4.023 6.805 1 75.94 197 ARG A N 1
ATOM 1535 C CA . ARG A 1 197 ? 36.781 3.143 7.223 1 75.94 197 ARG A CA 1
ATOM 1536 C C . ARG A 1 197 ? 37.75 3.865 8.164 1 75.94 197 ARG A C 1
ATOM 1538 O O . ARG A 1 197 ? 38.469 3.227 8.922 1 75.94 197 ARG A O 1
ATOM 1545 N N . HIS A 1 198 ? 37.594 5.168 8.172 1 76.62 198 HIS A N 1
ATOM 1546 C CA . HIS A 1 198 ? 38.625 5.91 8.891 1 76.62 198 HIS A CA 1
ATOM 1547 C C . HIS A 1 198 ? 38.312 5.992 10.383 1 76.62 198 HIS A C 1
ATOM 1549 O O . HIS A 1 198 ? 39.125 6.453 11.172 1 76.62 198 HIS A O 1
ATOM 1555 N N . TYR A 1 199 ? 37.188 5.52 10.758 1 84.81 199 TYR A N 1
ATOM 1556 C CA . TYR A 1 199 ? 36.781 5.562 12.156 1 84.81 199 TYR A CA 1
ATOM 1557 C C . TYR A 1 199 ? 36.781 4.164 12.766 1 84.81 199 TYR A C 1
ATOM 1559 O O . TYR A 1 199 ? 36.406 3.195 12.109 1 84.81 199 TYR A O 1
ATOM 1567 N N . SER A 1 200 ? 37.375 4.059 13.906 1 87.25 200 SER A N 1
ATOM 1568 C CA . SER A 1 200 ? 37.344 2.793 14.633 1 87.25 200 SER A CA 1
ATOM 1569 C C . SER A 1 200 ? 35.969 2.492 15.164 1 87.25 200 SER A C 1
ATOM 1571 O O . SER A 1 200 ? 35.094 3.377 15.203 1 87.25 200 SER A O 1
ATOM 1573 N N . ALA A 1 201 ? 35.781 1.294 15.5 1 89.06 201 ALA A N 1
ATOM 1574 C CA . ALA A 1 201 ? 34.469 0.867 16.031 1 89.06 201 ALA A CA 1
ATOM 1575 C C . ALA A 1 201 ? 34.156 1.613 17.328 1 89.06 201 ALA A C 1
ATOM 1577 O O . ALA A 1 201 ? 33 1.977 17.562 1 89.06 201 ALA A O 1
ATOM 1578 N N . ARG A 1 202 ? 35.156 1.808 18.078 1 91.06 202 ARG A N 1
ATOM 1579 C CA . ARG A 1 202 ? 34.938 2.506 19.344 1 91.06 202 ARG A CA 1
ATOM 1580 C C . ARG A 1 202 ? 34.594 3.967 19.109 1 91.06 202 ARG A C 1
ATOM 1582 O O . ARG A 1 202 ? 33.75 4.523 19.812 1 91.06 202 ARG A O 1
ATOM 1589 N N . GLU A 1 203 ? 35.219 4.516 18.141 1 89.06 203 GLU A N 1
ATOM 1590 C CA . GLU A 1 203 ? 34.906 5.902 17.797 1 89.06 203 GLU A CA 1
ATOM 1591 C C . GLU A 1 203 ? 33.5 6.043 17.266 1 89.06 203 GLU A C 1
ATOM 1593 O O . GLU A 1 203 ? 32.781 7.008 17.578 1 89.06 203 GLU A O 1
ATOM 1598 N N . ARG A 1 204 ? 33.156 5.137 16.516 1 90.19 204 ARG A N 1
ATOM 1599 C CA . ARG A 1 204 ? 31.812 5.148 15.977 1 90.19 204 ARG A CA 1
ATOM 1600 C C . ARG A 1 204 ? 30.766 5.023 17.078 1 90.19 204 ARG A C 1
ATOM 1602 O O . ARG A 1 204 ? 29.766 5.746 17.094 1 90.19 204 ARG A O 1
ATOM 1609 N N . GLU A 1 205 ? 31.078 4.152 18.016 1 92.81 205 GLU A N 1
ATOM 1610 C CA . GLU A 1 205 ? 30.141 3.951 19.109 1 92.81 205 GLU A CA 1
ATOM 1611 C C . GLU A 1 205 ? 30.031 5.195 19.984 1 92.81 205 GLU A C 1
ATOM 1613 O O . GLU A 1 205 ? 28.953 5.535 20.469 1 92.81 205 GLU A O 1
ATOM 1618 N N . ARG A 1 206 ? 31.047 5.777 20.172 1 90.56 206 ARG A N 1
ATOM 1619 C CA . ARG A 1 206 ? 31.047 7.02 20.938 1 90.56 206 ARG A CA 1
ATOM 1620 C C . ARG A 1 206 ? 30.234 8.094 20.234 1 90.56 206 ARG A C 1
ATOM 1622 O O . ARG A 1 206 ? 29.5 8.844 20.875 1 90.56 206 ARG A O 1
ATOM 1629 N N . ARG A 1 207 ? 30.422 8.141 18.984 1 89.62 207 ARG A N 1
ATOM 1630 C CA . ARG A 1 207 ? 29.672 9.109 18.203 1 89.62 207 ARG A CA 1
ATOM 1631 C C . ARG A 1 207 ? 28.172 8.828 18.266 1 89.62 207 ARG A C 1
ATOM 1633 O O . ARG A 1 207 ? 27.375 9.758 18.359 1 89.62 207 ARG A O 1
ATOM 1640 N N . ILE A 1 208 ? 27.859 7.609 18.234 1 93.56 208 ILE A N 1
ATOM 1641 C CA . ILE A 1 208 ? 26.453 7.203 18.297 1 93.56 208 ILE A CA 1
ATOM 1642 C C . ILE A 1 208 ? 25.859 7.629 19.641 1 93.56 208 ILE A C 1
ATOM 1644 O O . ILE A 1 208 ? 24.781 8.227 19.672 1 93.56 208 ILE A O 1
ATOM 1648 N N . GLN A 1 209 ? 26.547 7.359 20.656 1 92.56 209 GLN A N 1
ATOM 1649 C CA . GLN A 1 209 ? 26.062 7.723 21.984 1 92.56 209 GLN A CA 1
ATOM 1650 C C . GLN A 1 209 ? 25.984 9.234 22.141 1 92.56 209 GLN A C 1
ATOM 1652 O O . GLN A 1 209 ? 25.062 9.75 22.797 1 92.56 209 GLN A O 1
ATOM 1657 N N . GLY A 1 210 ? 26.875 9.898 21.531 1 88.25 210 GLY A N 1
ATOM 1658 C CA . GLY A 1 210 ? 26.844 11.359 21.547 1 88.25 210 GLY A CA 1
ATOM 1659 C C . GLY A 1 210 ? 25.641 11.93 20.844 1 88.25 210 GLY A C 1
ATOM 1660 O O . GLY A 1 210 ? 24.953 12.812 21.375 1 88.25 210 GLY A O 1
ATOM 1661 N N . VAL A 1 211 ? 25.391 11.414 19.688 1 89.88 211 VAL A N 1
ATOM 1662 C CA . VAL A 1 211 ? 24.281 11.898 18.875 1 89.88 211 VAL A CA 1
ATOM 1663 C C . VAL A 1 211 ? 22.953 11.57 19.562 1 89.88 211 VAL A C 1
ATOM 1665 O O . VAL A 1 211 ? 22.016 12.375 19.547 1 89.88 211 VAL A O 1
ATOM 1668 N N . ILE A 1 212 ? 22.891 10.391 20.172 1 93.12 212 ILE A N 1
ATOM 1669 C CA . ILE A 1 212 ? 21.703 9.969 20.891 1 93.12 212 ILE A CA 1
ATOM 1670 C C . ILE A 1 212 ? 21.438 10.922 22.062 1 93.12 212 ILE A C 1
ATOM 1672 O O . ILE A 1 212 ? 20.297 11.328 22.297 1 93.12 212 ILE A O 1
ATOM 1676 N N . ALA A 1 213 ? 22.422 11.289 22.672 1 88.12 213 ALA A N 1
ATOM 1677 C CA . ALA A 1 213 ? 22.312 12.195 23.812 1 88.12 213 ALA A CA 1
ATOM 1678 C C . ALA A 1 213 ? 21.953 13.609 23.344 1 88.12 213 ALA A C 1
ATOM 1680 O O . ALA A 1 213 ? 21.109 14.273 23.953 1 88.12 213 ALA A O 1
ATOM 1681 N N . GLU A 1 214 ? 22.578 13.984 22.297 1 83.94 214 GLU A N 1
ATOM 1682 C CA . GLU A 1 214 ? 22.391 15.336 21.781 1 83.94 214 GLU A CA 1
ATOM 1683 C C . GLU A 1 214 ? 20.953 15.539 21.297 1 83.94 214 GLU A C 1
ATOM 1685 O O . GLU A 1 214 ? 20.406 16.625 21.438 1 83.94 214 GLU A O 1
ATOM 1690 N N . LEU A 1 215 ? 20.391 14.508 20.75 1 87.75 215 LEU A N 1
ATOM 1691 C CA . LEU A 1 215 ? 19.062 14.656 20.156 1 87.75 215 LEU A CA 1
ATOM 1692 C C . LEU A 1 215 ? 17.984 14.109 21.078 1 87.75 215 LEU A C 1
ATOM 1694 O O . LEU A 1 215 ? 16.812 14.023 20.703 1 87.75 215 LEU A O 1
ATOM 1698 N N . GLY A 1 216 ? 18.281 13.711 22.266 1 85.44 216 GLY A N 1
ATOM 1699 C CA . GLY A 1 216 ? 17.312 13.273 23.25 1 85.44 216 GLY A CA 1
ATOM 1700 C C . GLY A 1 216 ? 16.656 11.953 22.891 1 85.44 216 GLY A C 1
ATOM 1701 O O . GLY A 1 216 ? 15.445 11.797 23.047 1 85.44 216 GLY A O 1
ATOM 1702 N N . LEU A 1 217 ? 17.391 11.031 22.375 1 90 217 LEU A N 1
ATOM 1703 C CA . LEU A 1 217 ? 16.844 9.734 21.969 1 90 217 LEU A CA 1
ATOM 1704 C C . LEU A 1 217 ? 17.266 8.633 22.938 1 90 217 LEU A C 1
ATOM 1706 O O . LEU A 1 217 ? 17.094 7.449 22.641 1 90 217 LEU A O 1
ATOM 1710 N N . LYS A 1 218 ? 17.703 8.93 24.062 1 89.69 218 LYS A N 1
ATOM 1711 C CA . LYS A 1 218 ? 18.234 7.957 25.016 1 89.69 218 LYS A CA 1
ATOM 1712 C C . LYS A 1 218 ? 17.141 7.004 25.484 1 89.69 218 LYS A C 1
ATOM 1714 O O . LYS A 1 218 ? 17.359 5.793 25.562 1 89.69 218 LYS A O 1
ATOM 1719 N N . ASN A 1 219 ? 15.984 7.523 25.688 1 87.44 219 ASN A N 1
ATOM 1720 C CA . ASN A 1 219 ? 14.898 6.719 26.234 1 87.44 219 ASN A CA 1
ATOM 1721 C C . ASN A 1 219 ? 14.312 5.777 25.188 1 87.44 219 ASN A C 1
ATOM 1723 O O . ASN A 1 219 ? 13.688 4.773 25.531 1 87.44 219 ASN A O 1
ATOM 1727 N N . CYS A 1 220 ? 14.508 6.09 23.938 1 89.62 220 CYS A N 1
ATOM 1728 C CA . CYS A 1 220 ? 13.906 5.273 22.891 1 89.62 220 CYS A CA 1
ATOM 1729 C C . CYS A 1 220 ? 14.977 4.59 22.047 1 89.62 220 CYS A C 1
ATOM 1731 O O . CYS A 1 220 ? 14.695 4.129 20.938 1 89.62 220 CYS A O 1
ATOM 1733 N N . ALA A 1 221 ? 16.094 4.477 22.578 1 92.25 221 ALA A N 1
ATOM 1734 C CA . ALA A 1 221 ? 17.203 3.922 21.828 1 92.25 221 ALA A CA 1
ATOM 1735 C C . ALA A 1 221 ? 16.969 2.455 21.469 1 92.25 221 ALA A C 1
ATOM 1737 O O . ALA A 1 221 ? 17.328 2 20.391 1 92.25 221 ALA A O 1
ATOM 1738 N N . ASN A 1 222 ? 16.312 1.731 22.328 1 91.25 222 ASN A N 1
ATOM 1739 C CA . ASN A 1 222 ? 16.094 0.306 22.109 1 91.25 222 ASN A CA 1
ATOM 1740 C C . ASN A 1 222 ? 14.672 0.015 21.672 1 91.25 222 ASN A C 1
ATOM 1742 O O . ASN A 1 222 ? 14.25 -1.143 21.641 1 91.25 222 ASN A O 1
ATOM 1746 N N . THR A 1 223 ? 14.031 1.012 21.344 1 89.69 223 THR A N 1
ATOM 1747 C CA . THR A 1 223 ? 12.656 0.856 20.875 1 89.69 223 THR A CA 1
ATOM 1748 C C . THR A 1 223 ? 12.617 0.634 19.375 1 89.69 223 THR A C 1
ATOM 1750 O O . THR A 1 223 ? 13.461 1.153 18.641 1 89.69 223 THR A O 1
ATOM 1753 N N . LEU A 1 224 ? 11.68 -0.211 18.953 1 88.44 224 LEU A N 1
ATOM 1754 C CA . LEU A 1 224 ? 11.469 -0.413 17.516 1 88.44 224 LEU A CA 1
ATOM 1755 C C . LEU A 1 224 ? 10.914 0.851 16.875 1 88.44 224 LEU A C 1
ATOM 1757 O O . LEU A 1 224 ? 10.07 1.533 17.453 1 88.44 224 LEU A O 1
ATOM 1761 N N . ILE A 1 225 ? 11.43 1.233 15.734 1 88.12 225 ILE A N 1
ATOM 1762 C CA . ILE A 1 225 ? 10.977 2.422 15.016 1 88.12 225 ILE A CA 1
ATOM 1763 C C . ILE A 1 225 ? 9.508 2.275 14.648 1 88.12 225 ILE A C 1
ATOM 1765 O O . ILE A 1 225 ? 8.719 3.205 14.828 1 88.12 225 ILE A O 1
ATOM 1769 N N . GLY A 1 226 ? 9.141 1.047 14.117 1 80.69 226 GLY A N 1
ATOM 1770 C CA . GLY A 1 226 ? 7.738 0.77 13.844 1 80.69 226 GLY A CA 1
ATOM 1771 C C . GLY A 1 226 ? 7.289 1.241 12.477 1 80.69 226 GLY A C 1
ATOM 1772 O O . GLY A 1 226 ? 8.094 1.771 11.703 1 80.69 226 GLY A O 1
ATOM 1773 N N . TRP A 1 227 ? 5.973 0.89 12.047 1 72.06 227 TRP A N 1
ATOM 1774 C CA . TRP A 1 227 ? 5.32 1.283 10.805 1 72.06 227 TRP A CA 1
ATOM 1775 C C . TRP A 1 227 ? 4.168 2.248 11.07 1 72.06 227 TRP A C 1
ATOM 1777 O O . TRP A 1 227 ? 3.414 2.072 12.031 1 72.06 227 TRP A O 1
ATOM 1787 N N . PRO A 1 228 ? 4.188 3.168 10.078 1 62.66 228 PRO A N 1
ATOM 1788 C CA . PRO A 1 228 ? 3.025 4.039 10.266 1 62.66 228 PRO A CA 1
ATOM 1789 C C . PRO A 1 228 ? 1.7 3.307 10.078 1 62.66 228 PRO A C 1
ATOM 1791 O O . PRO A 1 228 ? 1.565 2.494 9.164 1 62.66 228 PRO A O 1
ATOM 1794 N N . ASN A 1 229 ? 0.709 3.225 10.945 1 53 229 ASN A N 1
ATOM 1795 C CA . ASN A 1 229 ? -0.643 2.689 10.844 1 53 229 ASN A CA 1
ATOM 1796 C C . ASN A 1 229 ? -0.694 1.216 11.234 1 53 229 ASN A C 1
ATOM 1798 O O . ASN A 1 229 ? -1.735 0.57 11.109 1 53 229 ASN A O 1
ATOM 1802 N N . ARG A 1 230 ? 0.536 0.626 11.375 1 58.06 230 ARG A N 1
ATOM 1803 C CA . ARG A 1 230 ? 0.487 -0.787 11.734 1 58.06 230 ARG A CA 1
ATOM 1804 C C . ARG A 1 230 ? 0.883 -0.996 13.188 1 58.06 230 ARG A C 1
ATOM 1806 O O . ARG A 1 230 ? 0.067 -1.431 14 1 58.06 230 ARG A O 1
ATOM 1813 N N . LEU A 1 231 ? 2.205 -0.783 13.391 1 57.88 231 LEU A N 1
ATOM 1814 C CA . LEU A 1 231 ? 2.73 -0.926 14.742 1 57.88 231 LEU A CA 1
ATOM 1815 C C . LEU A 1 231 ? 3.355 0.38 15.227 1 57.88 231 LEU A C 1
ATOM 1817 O O . LEU A 1 231 ? 4.309 0.875 14.625 1 57.88 231 LEU A O 1
ATOM 1821 N N . LYS A 1 232 ? 2.623 0.885 16.25 1 65.25 232 LYS A N 1
ATOM 1822 C CA . LYS A 1 232 ? 3.09 2.162 16.797 1 65.25 232 LYS A CA 1
ATOM 1823 C C . LYS A 1 232 ? 4.406 1.995 17.547 1 65.25 232 LYS A C 1
ATOM 1825 O O . LYS A 1 232 ? 4.527 1.115 18.406 1 65.25 232 LYS A O 1
ATOM 1830 N N . GLY A 1 233 ? 5.586 2.381 16.969 1 79.69 233 GLY A N 1
ATOM 1831 C CA . GLY A 1 233 ? 6.863 2.414 17.656 1 79.69 233 GLY A CA 1
ATOM 1832 C C . GLY A 1 233 ? 7.223 3.791 18.188 1 79.69 233 GLY A C 1
ATOM 1833 O O . GLY A 1 233 ? 6.699 4.223 19.219 1 79.69 233 GLY A O 1
ATOM 1834 N N . LEU A 1 234 ? 7.93 4.566 17.391 1 84.94 234 LEU A N 1
ATOM 1835 C CA . LEU A 1 234 ? 8.398 5.898 17.766 1 84.94 234 LEU A CA 1
ATOM 1836 C C . LEU A 1 234 ? 7.293 6.934 17.578 1 84.94 234 LEU A C 1
ATOM 1838 O O . LEU A 1 234 ? 6.441 6.785 16.688 1 84.94 234 LEU A O 1
ATOM 1842 N N . SER A 1 235 ? 7.328 7.863 18.547 1 76.81 235 SER A N 1
ATOM 1843 C CA . SER A 1 235 ? 6.43 9 18.359 1 76.81 235 SER A CA 1
ATOM 1844 C C . SER A 1 235 ? 6.852 9.836 17.156 1 76.81 235 SER A C 1
ATOM 1846 O O . SER A 1 235 ? 7.945 9.656 16.609 1 76.81 235 SER A O 1
ATOM 1848 N N . GLY A 1 236 ? 5.996 10.641 16.625 1 77.5 236 GLY A N 1
ATOM 1849 C CA . GLY A 1 236 ? 6.32 11.508 15.492 1 77.5 236 GLY A CA 1
ATOM 1850 C C . GLY A 1 236 ? 7.543 12.375 15.742 1 77.5 236 GLY A C 1
ATOM 1851 O O . GLY A 1 236 ? 8.391 12.523 14.859 1 77.5 236 GLY A O 1
ATOM 1852 N N . GLY A 1 237 ? 7.648 12.938 16.953 1 80.94 237 GLY A N 1
ATOM 1853 C CA . GLY A 1 237 ? 8.797 13.758 17.297 1 80.94 237 GLY A CA 1
ATOM 1854 C C . GLY A 1 237 ? 10.094 12.977 17.391 1 80.94 237 GLY A C 1
ATOM 1855 O O . GLY A 1 237 ? 11.141 13.438 16.953 1 80.94 237 GLY A O 1
ATOM 1856 N N . GLU A 1 238 ? 9.93 11.812 17.953 1 85.38 238 GLU A N 1
ATOM 1857 C CA . GLU A 1 238 ? 11.109 10.953 18.062 1 85.38 238 GLU A CA 1
ATOM 1858 C C . GLU A 1 238 ? 11.594 10.508 16.688 1 85.38 238 GLU A C 1
ATOM 1860 O O . GLU A 1 238 ? 12.797 10.398 16.453 1 85.38 238 GLU A O 1
ATOM 1865 N N . ARG A 1 239 ? 10.688 10.297 15.867 1 89 239 ARG A N 1
ATOM 1866 C CA . ARG A 1 239 ? 11.016 9.867 14.508 1 89 239 ARG A CA 1
ATOM 1867 C C . ARG A 1 239 ? 11.758 10.969 13.75 1 89 239 ARG A C 1
ATOM 1869 O O . ARG A 1 239 ? 12.688 10.688 12.992 1 89 239 ARG A O 1
ATOM 1876 N N . LYS A 1 240 ? 11.352 12.148 13.977 1 87.69 240 LYS A N 1
ATOM 1877 C CA . LYS A 1 240 ? 12.023 13.273 13.32 1 87.69 240 LYS A CA 1
ATOM 1878 C C . LYS A 1 240 ? 13.43 13.477 13.875 1 87.69 240 LYS A C 1
ATOM 1880 O O . LYS A 1 240 ? 14.367 13.75 13.133 1 87.69 240 LYS A O 1
ATOM 1885 N N . ARG A 1 241 ? 13.5 13.398 15.18 1 88.38 241 ARG A N 1
ATOM 1886 C CA . ARG A 1 241 ? 14.812 13.531 15.805 1 88.38 241 ARG A CA 1
ATOM 1887 C C . ARG A 1 241 ? 15.75 12.422 15.352 1 88.38 241 ARG A C 1
ATOM 1889 O O . ARG A 1 241 ? 16.953 12.641 15.211 1 88.38 241 ARG A O 1
ATOM 1896 N N . LEU A 1 242 ? 15.156 11.273 15.102 1 92.38 242 LEU A N 1
ATOM 1897 C CA . LEU A 1 242 ? 15.953 10.172 14.562 1 92.38 242 LEU A CA 1
ATOM 1898 C C . LEU A 1 242 ? 16.438 10.492 13.156 1 92.38 242 LEU A C 1
ATOM 1900 O O . LEU A 1 242 ? 17.562 10.148 12.789 1 92.38 242 LEU A O 1
ATOM 1904 N N . ALA A 1 243 ? 15.594 11.078 12.383 1 90.5 243 ALA A N 1
ATOM 1905 C CA . ALA A 1 243 ? 15.977 11.477 11.031 1 90.5 243 ALA A CA 1
ATOM 1906 C C . ALA A 1 243 ? 17.156 12.445 11.062 1 90.5 243 ALA A C 1
ATOM 1908 O O . ALA A 1 243 ? 18.078 12.336 10.242 1 90.5 243 ALA A O 1
ATOM 1909 N N . PHE A 1 244 ? 17.203 13.312 12.062 1 88.5 244 PHE A N 1
ATOM 1910 C CA . PHE A 1 244 ? 18.312 14.242 12.227 1 88.5 244 PHE A CA 1
ATOM 1911 C C . PHE A 1 244 ? 19.578 13.5 12.625 1 88.5 244 PHE A C 1
ATOM 1913 O O . PHE A 1 244 ? 20.656 13.758 12.086 1 88.5 244 PHE A O 1
ATOM 1920 N N . ALA A 1 245 ? 19.297 12.648 13.539 1 90.31 245 ALA A N 1
ATOM 1921 C CA . ALA A 1 245 ? 20.422 11.883 14.047 1 90.31 245 ALA A CA 1
ATOM 1922 C C . ALA A 1 245 ? 21.109 11.102 12.922 1 90.31 245 ALA A C 1
ATOM 1924 O O . ALA A 1 245 ? 22.328 10.984 12.891 1 90.31 245 ALA A O 1
ATOM 1925 N N . SER A 1 246 ? 20.297 10.656 12.016 1 90.44 246 SER A N 1
ATOM 1926 C CA . SER A 1 246 ? 20.812 9.844 10.906 1 90.44 246 SER A CA 1
ATOM 1927 C C . SER A 1 246 ? 21.656 10.688 9.961 1 90.44 246 SER A C 1
ATOM 1929 O O . SER A 1 246 ? 22.594 10.18 9.344 1 90.44 246 SER A O 1
ATOM 1931 N N . GLU A 1 247 ? 21.406 11.961 9.883 1 85.44 247 GLU A N 1
ATOM 1932 C CA . GLU A 1 247 ? 22.078 12.812 8.906 1 85.44 247 GLU A CA 1
ATOM 1933 C C . GLU A 1 247 ? 23.281 13.523 9.531 1 85.44 247 GLU A C 1
ATOM 1935 O O . GLU A 1 247 ? 24.234 13.883 8.828 1 85.44 247 GLU A O 1
ATOM 1940 N N . ILE A 1 248 ? 23.312 13.656 10.82 1 85.12 248 ILE A N 1
ATOM 1941 C CA . ILE A 1 248 ? 24.359 14.477 11.422 1 85.12 248 ILE A CA 1
ATOM 1942 C C . ILE A 1 248 ? 25.469 13.586 11.961 1 85.12 248 ILE A C 1
ATOM 1944 O O . ILE A 1 248 ? 26.359 14.047 12.695 1 85.12 248 ILE A O 1
ATOM 1948 N N . MET A 1 249 ? 25.406 12.414 11.617 1 82.12 249 MET A N 1
ATOM 1949 C CA . MET A 1 249 ? 26.375 11.453 12.133 1 82.12 249 MET A CA 1
ATOM 1950 C C . MET A 1 249 ? 27.797 11.898 11.812 1 82.12 249 MET A C 1
ATOM 1952 O O . MET A 1 249 ? 28.703 11.711 12.625 1 82.12 249 MET A O 1
ATOM 1956 N N . THR A 1 250 ? 27.969 12.484 10.656 1 75.75 250 THR A N 1
ATOM 1957 C CA . THR A 1 250 ? 29.297 12.906 10.25 1 75.75 250 THR A CA 1
ATOM 1958 C C . THR A 1 250 ? 29.578 14.344 10.68 1 75.75 250 THR A C 1
ATOM 1960 O O . THR A 1 250 ? 30.688 14.852 10.508 1 75.75 250 THR A O 1
ATOM 1963 N N . GLY A 1 251 ? 28.625 14.992 11.203 1 75.62 251 GLY A N 1
ATOM 1964 C CA . GLY A 1 251 ? 28.797 16.375 11.617 1 75.62 251 GLY A CA 1
ATOM 1965 C C . GLY A 1 251 ? 28.938 17.344 10.453 1 75.62 251 GLY A C 1
ATOM 1966 O O . GLY A 1 251 ? 29.922 18.078 10.367 1 75.62 251 GLY A O 1
ATOM 1967 N N . PRO A 1 252 ? 28.062 17.266 9.523 1 81.62 252 PRO A N 1
ATOM 1968 C CA . PRO A 1 252 ? 28.141 18.188 8.398 1 81.62 252 PRO A CA 1
ATOM 1969 C C . PRO A 1 252 ? 28 19.656 8.82 1 81.62 252 PRO A C 1
ATOM 1971 O O . PRO A 1 252 ? 27.25 19.953 9.742 1 81.62 252 PRO A O 1
ATOM 1974 N N . PRO A 1 253 ? 28.781 20.484 8.156 1 81.44 253 PRO A N 1
ATOM 1975 C CA . PRO A 1 253 ? 28.703 21.891 8.531 1 81.44 253 PRO A CA 1
ATOM 1976 C C . PRO A 1 253 ? 27.375 22.531 8.141 1 81.44 253 PRO A C 1
ATOM 1978 O O . PRO A 1 253 ? 26.969 23.531 8.75 1 81.44 253 PRO A O 1
ATOM 1981 N N . ILE A 1 254 ? 26.75 21.922 7.113 1 84.88 254 ILE A N 1
ATOM 1982 C CA . ILE A 1 254 ? 25.484 22.5 6.668 1 84.88 254 ILE A CA 1
ATOM 1983 C C . ILE A 1 254 ? 24.391 21.438 6.742 1 84.88 254 ILE A C 1
ATOM 1985 O O . ILE A 1 254 ? 24.578 20.297 6.289 1 84.88 254 ILE A O 1
ATOM 1989 N N . LEU A 1 255 ? 23.359 21.75 7.355 1 87.06 255 LEU A N 1
ATOM 1990 C CA . LEU A 1 255 ? 22.219 20.859 7.465 1 87.06 255 LEU A CA 1
ATOM 1991 C C . LEU A 1 255 ? 20.969 21.484 6.855 1 87.06 255 LEU A C 1
ATOM 1993 O O . LEU A 1 255 ? 20.578 22.594 7.242 1 87.06 255 LEU A O 1
ATOM 1997 N N . PHE A 1 256 ? 20.422 20.844 5.805 1 88.25 256 PHE A N 1
ATOM 1998 C CA . PHE A 1 256 ? 19.172 21.281 5.191 1 88.25 256 PHE A CA 1
ATOM 1999 C C . PHE A 1 256 ? 18.016 20.422 5.684 1 88.25 256 PHE A C 1
ATOM 2001 O O . PHE A 1 256 ? 18.094 19.188 5.656 1 88.25 256 PHE A O 1
ATOM 2008 N N . CYS A 1 257 ? 17 21 6.195 1 88.56 257 CYS A N 1
ATOM 2009 C CA . CYS A 1 257 ? 15.805 20.297 6.664 1 88.56 257 CYS A CA 1
ATOM 2010 C C . CYS A 1 257 ? 14.562 20.766 5.922 1 88.56 257 CYS A C 1
ATOM 2012 O O . CYS A 1 257 ? 14.203 21.953 5.988 1 88.56 257 CYS A O 1
ATOM 2014 N N . ASP A 1 258 ? 13.984 19.812 5.234 1 86.5 258 ASP A N 1
ATOM 2015 C CA . ASP A 1 258 ? 12.766 20.141 4.504 1 86.5 258 ASP A CA 1
ATOM 2016 C C . ASP A 1 258 ? 11.531 19.844 5.348 1 86.5 258 ASP A C 1
ATOM 2018 O O . ASP A 1 258 ? 11.156 18.688 5.527 1 86.5 258 ASP A O 1
ATOM 2022 N N . GLU A 1 259 ? 10.922 20.797 5.84 1 83.31 259 GLU A N 1
ATOM 2023 C CA . GLU A 1 259 ? 9.688 20.75 6.621 1 83.31 259 GLU A CA 1
ATOM 2024 C C . GLU A 1 259 ? 9.789 19.719 7.75 1 83.31 259 GLU A C 1
ATOM 2026 O O . GLU A 1 259 ? 8.945 18.828 7.867 1 83.31 259 GLU A O 1
ATOM 2031 N N . PRO A 1 260 ? 10.703 19.938 8.609 1 86.06 260 PRO A N 1
ATOM 2032 C CA . PRO A 1 260 ? 10.914 18.969 9.703 1 86.06 260 PRO A CA 1
ATOM 2033 C C . PRO A 1 260 ? 9.781 19 10.727 1 86.06 260 PRO A C 1
ATOM 2035 O O . PRO A 1 260 ? 9.672 18.078 11.547 1 86.06 260 PRO A O 1
ATOM 2038 N N . THR A 1 261 ? 8.984 20.047 10.727 1 82 261 THR A N 1
ATOM 2039 C CA . THR A 1 261 ? 7.93 20.156 11.727 1 82 261 THR A CA 1
ATOM 2040 C C . THR A 1 261 ? 6.59 19.719 11.156 1 82 261 THR A C 1
ATOM 2042 O O . THR A 1 261 ? 5.562 19.797 11.836 1 82 261 THR A O 1
ATOM 2045 N N . SER A 1 262 ? 6.629 19.25 9.977 1 76.25 262 SER A N 1
ATOM 2046 C CA . SER A 1 262 ? 5.387 18.797 9.359 1 76.25 262 SER A CA 1
ATOM 2047 C C . SER A 1 262 ? 4.801 17.594 10.094 1 76.25 262 SER A C 1
ATOM 2049 O O . SER A 1 262 ? 5.523 16.672 10.453 1 76.25 262 SER A O 1
ATOM 2051 N N . GLY A 1 263 ? 3.586 17.688 10.438 1 69.88 263 GLY A N 1
ATOM 2052 C CA . GLY A 1 263 ? 2.906 16.578 11.102 1 69.88 263 GLY A CA 1
ATOM 2053 C C . GLY A 1 263 ? 3.1 16.578 12.602 1 69.88 263 GLY A C 1
ATOM 2054 O O . GLY A 1 263 ? 2.637 15.672 13.297 1 69.88 263 GLY A O 1
ATOM 2055 N N . LEU A 1 264 ? 3.857 17.562 13.062 1 74.62 264 LEU A N 1
ATOM 2056 C CA . LEU A 1 264 ? 4.098 17.656 14.5 1 74.62 264 LEU A CA 1
ATOM 2057 C C . LEU A 1 264 ? 3.248 18.766 15.117 1 74.62 264 LEU A C 1
ATOM 2059 O O . LEU A 1 264 ? 2.887 19.734 14.438 1 74.62 264 LEU A O 1
ATOM 2063 N N . ASP A 1 265 ? 2.924 18.516 16.344 1 71.75 265 ASP A N 1
ATOM 2064 C CA . ASP A 1 265 ? 2.252 19.594 17.062 1 71.75 265 ASP A CA 1
ATOM 2065 C C . ASP A 1 265 ? 3.24 20.688 17.469 1 71.75 265 ASP A C 1
ATOM 2067 O O . ASP A 1 265 ? 4.453 20.516 17.344 1 71.75 265 ASP A O 1
ATOM 2071 N N . SER A 1 266 ? 2.752 21.766 17.906 1 73.56 266 SER A N 1
ATOM 2072 C CA . SER A 1 266 ? 3.551 22.953 18.203 1 73.56 266 SER A CA 1
ATOM 2073 C C . SER A 1 266 ? 4.582 22.672 19.281 1 73.56 266 SER A C 1
ATOM 2075 O O . SER A 1 266 ? 5.699 23.188 19.234 1 73.56 266 SER A O 1
ATOM 2077 N N . TYR A 1 267 ? 4.16 21.875 20.156 1 72.38 267 TYR A N 1
ATOM 2078 C CA . TYR A 1 267 ? 5.086 21.594 21.234 1 72.38 267 TYR A CA 1
ATOM 2079 C C . TYR A 1 267 ? 6.262 20.75 20.75 1 72.38 267 TYR A C 1
ATOM 2081 O O . TYR A 1 267 ? 7.418 21.062 21.031 1 72.38 267 TYR A O 1
ATOM 2089 N N . LEU A 1 268 ? 5.875 19.672 20.094 1 77.06 268 LEU A N 1
ATOM 2090 C CA . LEU A 1 268 ? 6.918 18.797 19.578 1 77.06 268 LEU A CA 1
ATOM 2091 C C . LEU A 1 268 ? 7.762 19.516 18.531 1 77.06 268 LEU A C 1
ATOM 2093 O O . LEU A 1 268 ? 8.977 19.297 18.453 1 77.06 268 LEU A O 1
ATOM 2097 N N . ALA A 1 269 ? 7.086 20.344 17.812 1 83.88 269 ALA A N 1
ATOM 2098 C CA . ALA A 1 269 ? 7.805 21.125 16.812 1 83.88 269 ALA A CA 1
ATOM 2099 C C . ALA A 1 269 ? 8.828 22.047 17.469 1 83.88 269 ALA A C 1
ATOM 2101 O O . ALA A 1 269 ? 9.961 22.172 17 1 83.88 269 ALA A O 1
ATOM 2102 N N . LYS A 1 270 ? 8.43 22.703 18.562 1 83.56 270 LYS A N 1
ATOM 2103 C CA . LYS A 1 270 ? 9.328 23.578 19.297 1 83.56 270 LYS A CA 1
ATOM 2104 C C . LYS A 1 270 ? 10.516 22.812 19.859 1 83.56 270 LYS A C 1
ATOM 2106 O O . LYS A 1 270 ? 11.648 23.297 19.844 1 83.56 270 LYS A O 1
ATOM 2111 N N . GLN A 1 271 ? 10.195 21.625 20.281 1 82.56 271 GLN A N 1
ATOM 2112 C CA . GLN A 1 271 ? 11.266 20.797 20.844 1 82.56 271 GLN A CA 1
ATOM 2113 C C . GLN A 1 271 ? 12.273 20.406 19.766 1 82.56 271 GLN A C 1
ATOM 2115 O O . GLN A 1 271 ? 13.484 20.422 20 1 82.56 271 GLN A O 1
ATOM 2120 N N . VAL A 1 272 ? 11.805 20.047 18.688 1 85.31 272 VAL A N 1
ATOM 2121 C CA . VAL A 1 272 ? 12.656 19.625 17.594 1 85.31 272 VAL A CA 1
ATOM 2122 C C . VAL A 1 272 ? 13.539 20.797 17.141 1 85.31 272 VAL A C 1
ATOM 2124 O O . VAL A 1 272 ? 14.742 20.625 16.953 1 85.31 272 VAL A O 1
ATOM 2127 N N . ILE A 1 273 ? 12.969 21.969 17 1 86.56 273 ILE A N 1
ATOM 2128 C CA . ILE A 1 273 ? 13.727 23.141 16.547 1 86.56 273 ILE A CA 1
ATOM 2129 C C . ILE A 1 273 ? 14.719 23.562 17.625 1 86.56 273 ILE A C 1
ATOM 2131 O O . ILE A 1 273 ? 15.828 24 17.328 1 86.56 273 ILE A O 1
ATOM 2135 N N . GLN A 1 274 ? 14.273 23.406 18.859 1 85 274 GLN A N 1
ATOM 2136 C CA . GLN A 1 274 ? 15.195 23.719 19.953 1 85 274 GLN A CA 1
ATOM 2137 C C . GLN A 1 274 ? 16.438 22.828 19.891 1 85 274 GLN A C 1
ATOM 2139 O O . GLN A 1 274 ? 17.547 23.281 20.125 1 85 274 GLN A O 1
ATOM 2144 N N . VAL A 1 275 ? 16.172 21.609 19.625 1 84.44 275 VAL A N 1
ATOM 2145 C CA . VAL A 1 275 ? 17.281 20.672 19.5 1 84.44 275 VAL A CA 1
ATOM 2146 C C . VAL A 1 275 ? 18.188 21.078 18.344 1 84.44 275 VAL A C 1
ATOM 2148 O O . VAL A 1 275 ? 19.406 21.031 18.469 1 84.44 275 VAL A O 1
ATOM 2151 N N . LEU A 1 276 ? 17.625 21.5 17.281 1 84.5 276 LEU A N 1
ATOM 2152 C CA . LEU A 1 276 ? 18.391 21.938 16.125 1 84.5 276 LEU A CA 1
ATOM 2153 C C . LEU A 1 276 ? 19.172 23.203 16.438 1 84.5 276 LEU A C 1
ATOM 2155 O O . LEU A 1 276 ? 20.312 23.359 16 1 84.5 276 LEU A O 1
ATOM 2159 N N . LYS A 1 277 ? 18.562 24.109 17.156 1 84.25 277 LYS A N 1
ATOM 2160 C CA . LYS A 1 277 ? 19.219 25.359 17.547 1 84.25 277 LYS A CA 1
ATOM 2161 C C . LYS A 1 277 ? 20.406 25.078 18.453 1 84.25 277 LYS A C 1
ATOM 2163 O O . LYS A 1 277 ? 21.469 25.703 18.328 1 84.25 277 LYS A O 1
ATOM 2168 N N . ASP A 1 278 ? 20.109 24.188 19.359 1 83.38 278 ASP A N 1
ATOM 2169 C CA . ASP A 1 278 ? 21.188 23.797 20.266 1 83.38 278 ASP A CA 1
ATOM 2170 C C . ASP A 1 278 ? 22.344 23.156 19.5 1 83.38 278 ASP A C 1
ATOM 2172 O O . ASP A 1 278 ? 23.516 23.375 19.812 1 83.38 278 ASP A O 1
ATOM 2176 N N . LEU A 1 279 ? 22.016 22.391 18.578 1 80.62 279 LEU A N 1
ATOM 2177 C CA . LEU A 1 279 ? 23.016 21.75 17.734 1 80.62 279 LEU A CA 1
ATOM 2178 C C . LEU A 1 279 ? 23.797 22.797 16.938 1 80.62 279 LEU A C 1
ATOM 2180 O O . LEU A 1 279 ? 25.031 22.688 16.812 1 80.62 279 LEU A O 1
ATOM 2184 N N . ALA A 1 280 ? 23.094 23.75 16.391 1 82.25 280 ALA A N 1
ATOM 2185 C CA . ALA A 1 280 ? 23.734 24.828 15.633 1 82.25 280 ALA A CA 1
ATOM 2186 C C . ALA A 1 280 ? 24.703 25.625 16.5 1 82.25 280 ALA A C 1
ATOM 2188 O O . ALA A 1 280 ? 25.797 25.969 16.047 1 82.25 280 ALA A O 1
ATOM 2189 N N . ARG A 1 281 ? 24.328 25.859 17.703 1 79.81 281 ARG A N 1
ATOM 2190 C CA . ARG A 1 281 ? 25.141 26.656 18.625 1 79.81 281 ARG A CA 1
ATOM 2191 C C . ARG A 1 281 ? 26.359 25.875 19.109 1 79.81 281 ARG A C 1
ATOM 2193 O O . ARG A 1 281 ? 27.469 26.391 19.141 1 79.81 281 ARG A O 1
ATOM 2200 N N . ARG A 1 282 ? 26.125 24.656 19.406 1 76.75 282 ARG A N 1
ATOM 2201 C CA . ARG A 1 282 ? 27.188 23.844 19.984 1 76.75 282 ARG A CA 1
ATOM 2202 C C . ARG A 1 282 ? 28.203 23.422 18.922 1 76.75 282 ARG A C 1
ATOM 2204 O O . ARG A 1 282 ? 29.406 23.422 19.188 1 76.75 282 ARG A O 1
ATOM 2211 N N . LYS A 1 283 ? 27.719 23.172 17.75 1 77.44 283 LYS A N 1
ATOM 2212 C CA . LYS A 1 283 ? 28.609 22.641 16.719 1 77.44 283 LYS A CA 1
ATOM 2213 C C . LYS A 1 283 ? 28.891 23.688 15.648 1 77.44 283 LYS A C 1
ATOM 2215 O O . LYS A 1 283 ? 29.594 23.406 14.68 1 77.44 283 LYS A O 1
ATOM 2220 N N . ASN A 1 284 ? 28.359 24.828 15.75 1 77.62 284 ASN A N 1
ATOM 2221 C CA . ASN A 1 284 ? 28.531 25.906 14.789 1 77.62 284 ASN A CA 1
ATOM 2222 C C . ASN A 1 284 ? 28.109 25.484 13.383 1 77.62 284 ASN A C 1
ATOM 2224 O O . ASN A 1 284 ? 28.844 25.688 12.422 1 77.62 284 ASN A O 1
ATOM 2228 N N . MET A 1 285 ? 27.078 24.797 13.336 1 81.31 285 MET A N 1
ATOM 2229 C CA . MET A 1 285 ? 26.531 24.312 12.07 1 81.31 285 MET A CA 1
ATOM 2230 C C . MET A 1 285 ? 25.531 25.328 11.5 1 81.31 285 MET A C 1
ATOM 2232 O O . MET A 1 285 ? 24.859 26.031 12.25 1 81.31 285 MET A O 1
ATOM 2236 N N . THR A 1 286 ? 25.531 25.438 10.141 1 82.12 286 THR A N 1
ATOM 2237 C CA . THR A 1 286 ? 24.5 26.219 9.461 1 82.12 286 THR A CA 1
ATOM 2238 C C . THR A 1 286 ? 23.281 25.344 9.148 1 82.12 286 THR A C 1
ATOM 2240 O O . THR A 1 286 ? 23.391 24.344 8.438 1 82.12 286 THR A O 1
ATOM 2243 N N . ILE A 1 287 ? 22.219 25.703 9.75 1 85.12 287 ILE A N 1
ATOM 2244 C CA . ILE A 1 287 ? 21.016 24.906 9.57 1 85.12 287 ILE A CA 1
ATOM 2245 C C . ILE A 1 287 ? 19.953 25.719 8.828 1 85.12 287 ILE A C 1
ATOM 2247 O O . ILE A 1 287 ? 19.641 26.859 9.227 1 85.12 287 ILE A O 1
ATOM 2251 N N . ILE A 1 288 ? 19.516 25.219 7.691 1 85.31 288 ILE A N 1
ATOM 2252 C CA . ILE A 1 288 ? 18.438 25.828 6.914 1 85.31 288 ILE A CA 1
ATOM 2253 C C . ILE A 1 288 ? 17.188 24.969 7.004 1 85.31 288 ILE A C 1
ATOM 2255 O O . ILE A 1 288 ? 17.203 23.781 6.668 1 85.31 288 ILE A O 1
ATOM 2259 N N . VAL A 1 289 ? 16.156 25.531 7.5 1 87.62 289 VAL A N 1
ATOM 2260 C CA . VAL A 1 289 ? 14.914 24.797 7.699 1 87.62 289 VAL A CA 1
ATOM 2261 C C . VAL A 1 289 ? 13.781 25.453 6.914 1 87.62 289 VAL A C 1
ATOM 2263 O O . VAL A 1 289 ? 13.68 26.688 6.875 1 87.62 289 VAL A O 1
ATOM 2266 N N . THR A 1 290 ? 13.062 24.641 6.184 1 86.44 290 THR A N 1
ATOM 2267 C CA . THR A 1 290 ? 11.852 25.156 5.547 1 86.44 290 THR A CA 1
ATOM 2268 C C . THR A 1 290 ? 10.625 24.859 6.395 1 86.44 290 THR A C 1
ATOM 2270 O O . THR A 1 290 ? 10.492 23.75 6.93 1 86.44 290 THR A O 1
ATOM 2273 N N . ILE A 1 291 ? 9.875 25.859 6.672 1 82.31 291 ILE A N 1
ATOM 2274 C CA . ILE A 1 291 ? 8.633 25.688 7.414 1 82.31 291 ILE A CA 1
ATOM 2275 C C . ILE A 1 291 ? 7.484 26.359 6.656 1 82.31 291 ILE A C 1
ATOM 2277 O O . ILE A 1 291 ? 7.617 27.484 6.184 1 82.31 291 ILE A O 1
ATOM 2281 N N . HIS A 1 292 ? 6.531 25.719 6.496 1 73.88 292 HIS A N 1
ATOM 2282 C CA . HIS A 1 292 ? 5.391 26.281 5.781 1 73.88 292 HIS A CA 1
ATOM 2283 C C . HIS A 1 292 ? 4.645 27.297 6.641 1 73.88 292 HIS A C 1
ATOM 2285 O O . HIS A 1 292 ? 4.387 28.422 6.203 1 73.88 292 HIS A O 1
ATOM 2291 N N . GLN A 1 293 ? 4.234 26.844 7.816 1 76.94 293 GLN A N 1
ATOM 2292 C CA . GLN A 1 293 ? 3.482 27.719 8.719 1 76.94 293 GLN A CA 1
ATOM 2293 C C . GLN A 1 293 ? 3.945 27.547 10.164 1 76.94 293 GLN A C 1
ATOM 2295 O O . GLN A 1 293 ? 3.32 26.812 10.938 1 76.94 293 GLN A O 1
ATOM 2300 N N . PRO A 1 294 ? 4.887 28.359 10.523 1 82.31 294 PRO A N 1
ATOM 2301 C CA . PRO A 1 294 ? 5.383 28.234 11.891 1 82.31 294 PRO A CA 1
ATOM 2302 C C . PRO A 1 294 ? 4.461 28.875 12.922 1 82.31 294 PRO A C 1
ATOM 2304 O O . PRO A 1 294 ? 3.824 29.891 12.625 1 82.31 294 PRO A O 1
ATOM 2307 N N . SER A 1 295 ? 4.418 28.281 14.086 1 83.06 295 SER A N 1
ATOM 2308 C CA . SER A 1 295 ? 3.75 28.938 15.203 1 83.06 295 SER A CA 1
ATOM 2309 C C . SER A 1 295 ? 4.523 30.172 15.664 1 83.06 295 SER A C 1
ATOM 2311 O O . SER A 1 295 ? 5.684 30.359 15.297 1 83.06 295 SER A O 1
ATOM 2313 N N . SER A 1 296 ? 3.875 31.016 16.406 1 85.88 296 SER A N 1
ATOM 2314 C CA . SER A 1 296 ? 4.512 32.25 16.891 1 85.88 296 SER A CA 1
ATOM 2315 C C . SER A 1 296 ? 5.738 31.938 17.734 1 85.88 296 SER A C 1
ATOM 2317 O O . SER A 1 296 ? 6.77 32.594 17.609 1 85.88 296 SER A O 1
ATOM 2319 N N . GLN A 1 297 ? 5.59 30.906 18.5 1 82.69 297 GLN A N 1
ATOM 2320 C CA . GLN A 1 297 ? 6.711 30.516 19.359 1 82.69 297 GLN A CA 1
ATOM 2321 C C . GLN A 1 297 ? 7.879 30 18.531 1 82.69 297 GLN A C 1
ATOM 2323 O O . GLN A 1 297 ? 9.039 30.281 18.828 1 82.69 297 GLN A O 1
ATOM 2328 N N . LEU A 1 298 ? 7.559 29.312 17.562 1 84.25 298 LEU A N 1
ATOM 2329 C CA . LEU A 1 298 ? 8.578 28.734 16.688 1 84.25 298 LEU A CA 1
ATOM 2330 C C . LEU A 1 298 ? 9.25 29.828 15.852 1 84.25 298 LEU A C 1
ATOM 2332 O O . LEU A 1 298 ? 10.461 29.797 15.648 1 84.25 298 LEU A O 1
ATOM 2336 N N . PHE A 1 299 ? 8.461 30.75 15.422 1 84.69 299 PHE A N 1
ATOM 2337 C CA . PHE A 1 299 ? 8.961 31.828 14.578 1 84.69 299 PHE A CA 1
ATOM 2338 C C . PHE A 1 299 ? 9.984 32.688 15.328 1 84.69 299 PHE A C 1
ATOM 2340 O O . PHE A 1 299 ? 10.953 33.156 14.734 1 84.69 299 PHE A O 1
ATOM 2347 N N . GLU A 1 300 ? 9.766 32.844 16.562 1 82.25 300 GLU A N 1
ATOM 2348 C CA . GLU A 1 300 ? 10.641 33.656 17.391 1 82.25 300 GLU A CA 1
ATOM 2349 C C . GLU A 1 300 ? 12 33 17.578 1 82.25 300 GLU A C 1
ATOM 2351 O O . GLU A 1 300 ? 12.984 33.656 17.891 1 82.25 300 GLU A O 1
ATOM 2356 N N . MET A 1 301 ? 12.031 31.781 17.328 1 84 301 MET A N 1
ATOM 2357 C CA . MET A 1 301 ? 13.266 31.031 17.562 1 84 301 MET A CA 1
ATOM 2358 C C . MET A 1 301 ? 14.258 31.266 16.438 1 84 301 MET A C 1
ATOM 2360 O O . MET A 1 301 ? 15.453 31 16.578 1 84 301 MET A O 1
ATOM 2364 N N . PHE A 1 302 ? 13.828 31.734 15.359 1 84.38 302 PHE A N 1
ATOM 2365 C CA . PHE A 1 302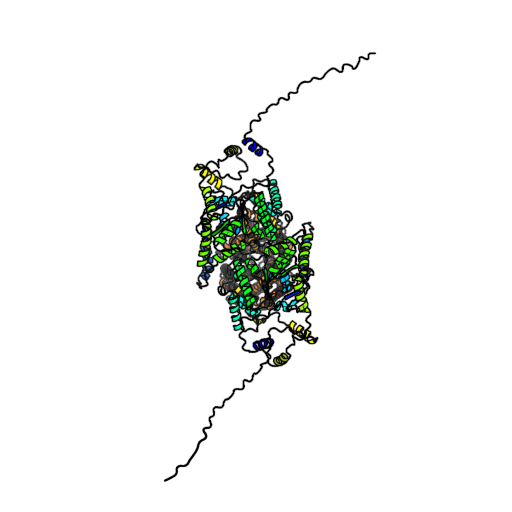 ? 14.703 31.875 14.203 1 84.38 302 PHE A CA 1
ATOM 2366 C C . PHE A 1 302 ? 15.336 33.281 14.18 1 84.38 302 PHE A C 1
ATOM 2368 O O . PHE A 1 302 ? 14.688 34.25 14.508 1 84.38 302 PHE A O 1
ATOM 2375 N N . ASP A 1 303 ? 16.484 33.312 13.75 1 78.62 303 ASP A N 1
ATOM 2376 C CA . ASP A 1 303 ? 17.234 34.562 13.703 1 78.62 303 ASP A CA 1
ATOM 2377 C C . ASP A 1 303 ? 16.984 35.312 12.375 1 78.62 303 ASP A C 1
ATOM 2379 O O . ASP A 1 303 ? 16.812 36.531 12.352 1 78.62 303 ASP A O 1
ATOM 2383 N N . LYS A 1 304 ? 17.062 34.562 11.344 1 83.81 304 LYS A N 1
ATOM 2384 C CA . LYS A 1 304 ? 16.859 35.125 10.016 1 83.81 304 LYS A CA 1
ATOM 2385 C C . LYS A 1 304 ? 15.734 34.406 9.281 1 83.81 304 LYS A C 1
ATOM 2387 O O . LYS A 1 304 ? 15.539 33.188 9.469 1 83.81 304 LYS A O 1
ATOM 2392 N N . ILE A 1 305 ? 15.078 35.188 8.461 1 85.12 305 ILE A N 1
ATOM 2393 C CA . ILE A 1 305 ? 13.961 34.625 7.719 1 85.12 305 ILE A CA 1
ATOM 2394 C C . ILE A 1 305 ? 14.148 34.875 6.227 1 85.12 305 ILE A C 1
ATOM 2396 O O . ILE A 1 305 ? 14.641 35.938 5.828 1 85.12 305 ILE A O 1
ATOM 2400 N N . CYS A 1 306 ? 13.891 33.844 5.473 1 85.31 306 CYS A N 1
ATOM 2401 C CA . CYS A 1 306 ? 13.891 33.906 4.016 1 85.31 306 CYS A CA 1
ATOM 2402 C C . CYS A 1 306 ? 12.5 33.656 3.453 1 85.31 306 CYS A C 1
ATOM 2404 O O . CYS A 1 306 ? 11.906 32.594 3.717 1 85.31 306 CYS A O 1
ATOM 2406 N N . LEU A 1 307 ? 11.992 34.625 2.781 1 87.25 307 LEU A N 1
ATOM 2407 C CA . LEU A 1 307 ? 10.656 34.5 2.203 1 87.25 307 LEU A CA 1
ATOM 2408 C C . LEU A 1 307 ? 10.734 34.344 0.688 1 87.25 307 LEU A C 1
ATOM 2410 O O . LEU A 1 307 ? 11.391 35.156 0.013 1 87.25 307 LEU A O 1
ATOM 2414 N N . LEU A 1 308 ? 10.102 33.25 0.235 1 83.81 308 LEU A N 1
ATOM 2415 C CA . LEU A 1 308 ? 10.062 32.969 -1.195 1 83.81 308 LEU A CA 1
ATOM 2416 C C . LEU A 1 308 ? 8.648 33.094 -1.741 1 83.81 308 LEU A C 1
ATOM 2418 O O . LEU A 1 308 ? 7.684 32.75 -1.066 1 83.81 308 LEU A O 1
ATOM 2422 N N . ALA A 1 309 ? 8.578 33.656 -2.896 1 81.69 309 ALA A N 1
ATOM 2423 C CA . ALA A 1 309 ? 7.293 33.719 -3.59 1 81.69 309 ALA A CA 1
ATOM 2424 C C . ALA A 1 309 ? 7.453 33.406 -5.074 1 81.69 309 ALA A C 1
ATOM 2426 O O . ALA A 1 309 ? 8.211 34.062 -5.777 1 81.69 309 ALA A O 1
ATOM 2427 N N . GLU A 1 310 ? 6.773 32.5 -5.555 1 78.19 310 GLU A N 1
ATOM 2428 C CA . GLU A 1 310 ? 6.789 32.062 -6.953 1 78.19 310 GLU A CA 1
ATOM 2429 C C . GLU A 1 310 ? 8.211 31.844 -7.449 1 78.19 310 GLU A C 1
ATOM 2431 O O . GLU A 1 310 ? 8.594 32.344 -8.508 1 78.19 310 GLU A O 1
ATOM 2436 N N . GLY A 1 311 ? 9 31.312 -6.602 1 76.75 311 GLY A N 1
ATOM 2437 C CA . GLY A 1 311 ? 10.359 30.969 -6.984 1 76.75 311 GLY A CA 1
ATOM 2438 C C . GLY A 1 311 ? 11.328 32.125 -6.863 1 76.75 311 GLY A C 1
ATOM 2439 O O . GLY A 1 311 ? 12.508 32 -7.199 1 76.75 311 GLY A O 1
ATOM 2440 N N . LYS A 1 312 ? 10.875 33.281 -6.371 1 79.44 312 LYS A N 1
ATOM 2441 C CA . LYS A 1 312 ? 11.711 34.469 -6.242 1 79.44 312 LYS A CA 1
ATOM 2442 C C . LYS A 1 312 ? 11.891 34.844 -4.777 1 79.44 312 LYS A C 1
ATOM 2444 O O . LYS A 1 312 ? 11.047 34.531 -3.938 1 79.44 312 LYS A O 1
ATOM 2449 N N . LEU A 1 313 ? 12.961 35.5 -4.574 1 83.12 313 LEU A N 1
ATOM 2450 C CA . LEU A 1 313 ? 13.242 35.969 -3.217 1 83.12 313 LEU A CA 1
ATOM 2451 C C . LEU A 1 313 ? 12.469 37.219 -2.9 1 83.12 313 LEU A C 1
ATOM 2453 O O . LEU A 1 313 ? 12.68 38.25 -3.547 1 83.12 313 LEU A O 1
ATOM 2457 N N . ALA A 1 314 ? 11.664 37.156 -1.943 1 84.94 314 ALA A N 1
ATOM 2458 C CA . ALA A 1 314 ? 10.852 38.312 -1.562 1 84.94 314 ALA A CA 1
ATOM 2459 C C . ALA A 1 314 ? 11.508 39.094 -0.43 1 84.94 314 ALA A C 1
ATOM 2461 O O . ALA A 1 314 ? 11.32 40.312 -0.315 1 84.94 314 ALA A O 1
ATOM 2462 N N . PHE A 1 315 ? 12.156 38.375 0.429 1 86.44 315 PHE A N 1
ATOM 2463 C CA . PHE A 1 315 ? 12.797 39.031 1.556 1 86.44 315 PHE A CA 1
ATOM 2464 C C . PHE A 1 315 ? 13.82 38.125 2.217 1 86.44 315 PHE A C 1
ATOM 2466 O O . PHE A 1 315 ? 13.641 36.906 2.258 1 86.44 315 PHE A O 1
ATOM 2473 N N . LEU A 1 316 ? 14.898 38.656 2.645 1 85.56 316 LEU A N 1
ATOM 2474 C CA . LEU A 1 316 ? 15.914 37.969 3.436 1 85.56 316 LEU A CA 1
ATOM 2475 C C . LEU A 1 316 ? 16.469 38.875 4.523 1 85.56 316 LEU A C 1
ATOM 2477 O O . LEU A 1 316 ? 16.984 39.969 4.227 1 85.56 316 LEU A O 1
ATOM 2481 N N . GLY A 1 317 ? 16.281 38.531 5.75 1 83.25 317 GLY A N 1
ATOM 2482 C CA . GLY A 1 317 ? 16.75 39.344 6.867 1 83.25 317 GLY A CA 1
ATOM 2483 C C . GLY A 1 317 ? 16.125 38.938 8.188 1 83.25 317 GLY A C 1
ATOM 2484 O O . GLY A 1 317 ? 15.656 37.812 8.344 1 83.25 317 GLY A O 1
ATOM 2485 N N . THR A 1 318 ? 16.25 39.781 9.164 1 85.44 318 THR A N 1
ATOM 2486 C CA . THR A 1 318 ? 15.664 39.531 10.477 1 85.44 318 THR A CA 1
ATOM 2487 C C . THR A 1 318 ? 14.195 39.906 10.516 1 85.44 318 THR A C 1
ATOM 2489 O O . THR A 1 318 ? 13.727 40.656 9.648 1 85.44 318 THR A O 1
ATOM 2492 N N . THR A 1 319 ? 13.523 39.375 11.43 1 85.06 319 THR A N 1
ATOM 2493 C CA . THR A 1 319 ? 12.109 39.688 11.578 1 85.06 319 THR A CA 1
ATOM 2494 C C . THR A 1 319 ? 11.914 41.188 11.828 1 85.06 319 THR A C 1
ATOM 2496 O O . THR A 1 319 ? 10.953 41.781 11.336 1 85.06 319 THR A O 1
ATOM 2499 N N . ALA A 1 320 ? 12.828 41.75 12.547 1 85.5 320 ALA A N 1
ATOM 2500 C CA . ALA A 1 320 ? 12.75 43.188 12.875 1 85.5 320 ALA A CA 1
ATOM 2501 C C . ALA A 1 320 ? 12.891 44.031 11.617 1 85.5 320 ALA A C 1
ATOM 2503 O O . ALA A 1 320 ? 12.305 45.125 11.539 1 85.5 320 ALA A O 1
ATOM 2504 N N . GLU A 1 321 ? 13.656 43.531 10.656 1 88.38 321 GLU A N 1
ATOM 2505 C CA . GLU A 1 321 ? 13.852 44.25 9.406 1 88.38 321 GLU A CA 1
ATOM 2506 C C . GLU A 1 321 ? 12.695 44.031 8.438 1 88.38 321 GLU A C 1
ATOM 2508 O O . GLU A 1 321 ? 12.422 44.875 7.574 1 88.38 321 GLU A O 1
ATOM 2513 N N . ALA A 1 322 ? 12.062 42.938 8.609 1 89.19 322 ALA A N 1
ATOM 2514 C CA . ALA A 1 322 ? 11 42.562 7.684 1 89.19 322 ALA A CA 1
ATOM 2515 C C . ALA A 1 322 ? 9.75 43.406 7.898 1 89.19 322 ALA A C 1
ATOM 2517 O O . ALA A 1 322 ? 9.062 43.781 6.938 1 89.19 322 ALA A O 1
ATOM 2518 N N . ILE A 1 323 ? 9.453 43.781 9.125 1 90.19 323 ILE A N 1
ATOM 2519 C CA . ILE A 1 323 ? 8.234 44.531 9.469 1 90.19 323 ILE A CA 1
ATOM 2520 C C . ILE A 1 323 ? 8.242 45.875 8.797 1 90.19 323 ILE A C 1
ATOM 2522 O O . ILE A 1 323 ? 7.316 46.219 8.062 1 90.19 323 ILE A O 1
ATOM 2526 N N . PRO A 1 324 ? 9.336 46.594 8.938 1 90.81 324 PRO A N 1
ATOM 2527 C CA . PRO A 1 324 ? 9.359 47.906 8.258 1 90.81 324 PRO A CA 1
ATOM 2528 C C . PRO A 1 324 ? 9.391 47.75 6.734 1 90.81 324 PRO A C 1
ATOM 2530 O O . PRO A 1 324 ? 8.844 48.625 6.023 1 90.81 324 PRO A O 1
ATOM 2533 N N . PHE A 1 325 ? 10.008 46.875 6.203 1 91.38 325 PHE A N 1
ATOM 2534 C CA . PHE A 1 325 ? 10.047 46.656 4.762 1 91.38 325 PHE A CA 1
ATOM 2535 C C . PHE A 1 325 ? 8.641 46.469 4.199 1 91.38 325 PHE A C 1
ATOM 2537 O O . PHE A 1 325 ? 8.273 47.125 3.229 1 91.38 325 PHE A O 1
ATOM 2544 N N . PHE A 1 326 ? 7.887 45.625 4.828 1 91.81 326 PHE A N 1
ATOM 2545 C CA . PHE A 1 326 ? 6.535 45.406 4.336 1 91.81 326 PHE A CA 1
ATOM 2546 C C . PHE A 1 326 ? 5.633 46.594 4.605 1 91.81 326 PHE A C 1
ATOM 2548 O O . PHE A 1 326 ? 4.691 46.844 3.85 1 91.81 326 PHE A O 1
ATOM 2555 N N . GLU A 1 327 ? 5.91 47.281 5.688 1 91.69 327 GLU A N 1
ATOM 2556 C CA . GLU A 1 327 ? 5.172 48.5 5.953 1 91.69 327 GLU A CA 1
ATOM 2557 C C . GLU A 1 327 ? 5.414 49.531 4.855 1 91.69 327 GLU A C 1
ATOM 2559 O O . GLU A 1 327 ? 4.5 50.281 4.477 1 91.69 327 GLU A O 1
ATOM 2564 N N . SER A 1 328 ? 6.621 49.594 4.355 1 90.69 328 SER A N 1
ATOM 2565 C CA . SER A 1 328 ? 6.973 50.531 3.279 1 90.69 328 SER A CA 1
ATOM 2566 C C . SER A 1 328 ? 6.234 50.188 1.99 1 90.69 328 SER A C 1
ATOM 2568 O O . SER A 1 328 ? 6.023 51.031 1.138 1 90.69 328 SER A O 1
ATOM 2570 N N . LEU A 1 329 ? 5.855 49 1.853 1 91.38 329 LEU A N 1
ATOM 2571 C CA . LEU A 1 329 ? 5.125 48.562 0.671 1 91.38 329 LEU A CA 1
ATOM 2572 C C . LEU A 1 329 ? 3.621 48.75 0.859 1 91.38 329 LEU A C 1
ATOM 2574 O O . LEU A 1 329 ? 2.834 48.406 -0.027 1 91.38 329 LEU A O 1
ATOM 2578 N N . GLY A 1 330 ? 3.238 49.188 2.018 1 88.94 330 GLY A N 1
ATOM 2579 C CA . GLY A 1 330 ? 1.832 49.469 2.256 1 88.94 330 GLY A CA 1
ATOM 2580 C C . GLY A 1 330 ? 1.133 48.375 3.059 1 88.94 330 GLY A C 1
ATOM 2581 O O . GLY A 1 330 ? -0.088 48.438 3.225 1 88.94 330 GLY A O 1
ATOM 2582 N N . HIS A 1 331 ? 1.855 47.469 3.527 1 90.75 331 HIS A N 1
ATOM 2583 C CA . HIS A 1 331 ? 1.268 46.375 4.32 1 90.75 331 HIS A CA 1
ATOM 2584 C C . HIS A 1 331 ? 1.646 46.5 5.793 1 90.75 331 HIS A C 1
ATOM 2586 O O . HIS A 1 331 ? 2.783 46.219 6.176 1 90.75 331 HIS A O 1
ATOM 2592 N N . THR A 1 332 ? 0.682 46.844 6.621 1 90.19 332 THR A N 1
ATOM 2593 C CA . THR A 1 332 ? 0.952 47.031 8.047 1 90.19 332 THR A CA 1
ATOM 2594 C C . THR A 1 332 ? 0.543 45.812 8.836 1 90.19 332 THR A C 1
ATOM 2596 O O . THR A 1 332 ? -0.521 45.219 8.594 1 90.19 332 THR A O 1
ATOM 2599 N N . LEU A 1 333 ? 1.4 45.344 9.656 1 89.75 333 LEU A N 1
ATOM 2600 C CA . LEU A 1 333 ? 1.161 44.188 10.508 1 89.75 333 LEU A CA 1
ATOM 2601 C C . LEU A 1 333 ? 0.028 44.469 11.484 1 89.75 333 LEU A C 1
ATOM 2603 O O . LEU A 1 333 ? 0.102 45.406 12.281 1 89.75 333 LEU A O 1
ATOM 2607 N N . PRO A 1 334 ? -0.972 43.688 11.438 1 86.38 334 PRO A N 1
ATOM 2608 C CA . PRO A 1 334 ? -2.064 43.844 12.391 1 86.38 334 PRO A CA 1
ATOM 2609 C C . PRO A 1 334 ? -1.674 43.438 13.812 1 86.38 334 PRO A C 1
ATOM 2611 O O . PRO A 1 334 ? -0.713 42.688 14 1 86.38 334 PRO A O 1
ATOM 2614 N N . ASP A 1 335 ? -2.453 43.875 14.758 1 83.44 335 ASP A N 1
ATOM 2615 C CA . ASP A 1 335 ? -2.182 43.531 16.156 1 83.44 335 ASP A CA 1
ATOM 2616 C C . ASP A 1 335 ? -2.477 42.062 16.422 1 83.44 335 ASP A C 1
ATOM 2618 O O . ASP A 1 335 ? -3.445 41.5 15.906 1 83.44 335 ASP A O 1
ATOM 2622 N N . ASN A 1 336 ? -1.625 41.438 17.234 1 83.5 336 ASN A N 1
ATOM 2623 C CA . ASN A 1 336 ? -1.812 40.094 17.703 1 83.5 336 ASN A CA 1
ATOM 2624 C C . ASN A 1 336 ? -1.744 39.062 16.547 1 83.5 336 ASN A C 1
ATOM 2626 O O . ASN A 1 336 ? -2.559 38.156 16.469 1 83.5 336 ASN A O 1
ATOM 2630 N N . PHE A 1 337 ? -0.937 39.5 15.555 1 87.19 337 PHE A N 1
ATOM 2631 C CA . PHE A 1 337 ? -0.667 38.594 14.445 1 87.19 337 PHE A CA 1
ATOM 2632 C C . PHE A 1 337 ? 0.746 38.031 14.539 1 87.19 337 PHE A C 1
ATOM 2634 O O . PHE A 1 337 ? 1.683 38.75 14.898 1 87.19 337 PHE A O 1
ATOM 2641 N N . ASN A 1 338 ? 0.789 36.781 14.219 1 87.75 338 ASN A N 1
ATOM 2642 C CA . ASN A 1 338 ? 2.105 36.219 13.953 1 87.75 338 ASN A CA 1
ATOM 2643 C C . ASN A 1 338 ? 2.732 36.812 12.695 1 87.75 338 ASN A C 1
ATOM 2645 O O . ASN A 1 338 ? 2.148 36.719 11.617 1 87.75 338 ASN A O 1
ATOM 2649 N N . PRO A 1 339 ? 3.791 37.469 12.836 1 87.62 339 PRO A N 1
ATOM 2650 C CA . PRO A 1 339 ? 4.414 38.094 11.672 1 87.62 339 PRO A CA 1
ATOM 2651 C C . PRO A 1 339 ? 4.613 37.094 10.516 1 87.62 339 PRO A C 1
ATOM 2653 O O . PRO A 1 339 ? 4.465 37.469 9.352 1 87.62 339 PRO A O 1
ATOM 2656 N N . ALA A 1 340 ? 4.93 35.938 10.836 1 86.69 340 ALA A N 1
ATOM 2657 C CA . ALA A 1 340 ? 5.121 34.938 9.789 1 86.69 340 ALA A CA 1
ATOM 2658 C C . ALA A 1 340 ? 3.844 34.75 8.984 1 86.69 340 ALA A C 1
ATOM 2660 O O . ALA A 1 340 ? 3.887 34.656 7.75 1 86.69 340 ALA A O 1
ATOM 2661 N N . ASP A 1 341 ? 2.805 34.656 9.703 1 86.31 341 ASP A N 1
ATOM 2662 C CA . ASP A 1 341 ? 1.517 34.5 9.039 1 86.31 341 ASP A CA 1
ATOM 2663 C C . ASP A 1 341 ? 1.214 35.688 8.133 1 86.31 341 ASP A C 1
ATOM 2665 O O . ASP A 1 341 ? 0.639 35.531 7.055 1 86.31 341 ASP A O 1
ATOM 2669 N N . PHE A 1 342 ? 1.549 36.75 8.656 1 87 342 PHE A N 1
ATOM 2670 C CA . PHE A 1 342 ? 1.287 38 7.922 1 87 342 PHE A CA 1
ATOM 2671 C C . PHE A 1 342 ? 2.088 38.031 6.625 1 87 342 PHE A C 1
ATOM 2673 O O . PHE A 1 342 ? 1.536 38.312 5.559 1 87 342 PHE A O 1
ATOM 2680 N N . PHE A 1 343 ? 3.342 37.781 6.676 1 87.94 343 PHE A N 1
ATOM 2681 C CA . PHE A 1 343 ? 4.211 37.812 5.508 1 87.94 343 PHE A CA 1
ATOM 2682 C C . PHE A 1 343 ? 3.766 36.781 4.469 1 87.94 343 PHE A C 1
ATOM 2684 O O . PHE A 1 343 ? 3.672 37.094 3.281 1 87.94 343 PHE A O 1
ATOM 2691 N N . ILE A 1 344 ? 3.527 35.625 4.918 1 84.75 344 ILE A N 1
ATOM 2692 C CA . ILE A 1 344 ? 3.125 34.531 4.023 1 84.75 344 ILE A CA 1
ATOM 2693 C C . ILE A 1 344 ? 1.791 34.875 3.367 1 84.75 344 ILE A C 1
ATOM 2695 O O . ILE A 1 344 ? 1.584 34.594 2.186 1 84.75 344 ILE A O 1
ATOM 2699 N N . GLY A 1 345 ? 0.91 35.469 4.172 1 83.12 345 GLY A N 1
ATOM 2700 C CA . GLY A 1 345 ? -0.384 35.875 3.641 1 83.12 345 GLY A CA 1
ATOM 2701 C C . GLY A 1 345 ? -0.282 36.906 2.543 1 83.12 345 GLY A C 1
ATOM 2702 O O . GLY A 1 345 ? -0.956 36.812 1.517 1 83.12 345 GLY A O 1
ATOM 2703 N N . VAL A 1 346 ? 0.525 37.844 2.801 1 84.75 346 VAL A N 1
ATOM 2704 C CA . VAL A 1 346 ? 0.716 38.906 1.831 1 84.75 346 VAL A CA 1
ATOM 2705 C C . VAL A 1 346 ? 1.286 38.344 0.534 1 84.75 346 VAL A C 1
ATOM 2707 O O . VAL A 1 346 ? 0.847 38.719 -0.558 1 84.75 346 VAL A O 1
ATOM 2710 N N . LEU A 1 347 ? 2.223 37.469 0.644 1 84.62 347 LEU A N 1
ATOM 2711 C CA . LEU A 1 347 ? 2.871 36.906 -0.523 1 84.62 347 LEU A CA 1
ATOM 2712 C C . LEU A 1 347 ? 1.928 35.938 -1.249 1 84.62 347 LEU A C 1
ATOM 2714 O O . LEU A 1 347 ? 1.938 35.875 -2.48 1 84.62 347 LEU A O 1
ATOM 2718 N N . ALA A 1 348 ? 1.234 35.188 -0.495 1 79.81 348 ALA A N 1
ATOM 2719 C CA . ALA A 1 348 ? 0.279 34.25 -1.094 1 79.81 348 ALA A CA 1
ATOM 2720 C C . ALA A 1 348 ? -0.814 35 -1.85 1 79.81 348 ALA A C 1
ATOM 2722 O O . ALA A 1 348 ? -1.231 34.594 -2.93 1 79.81 348 ALA A O 1
ATOM 2723 N N . ASP A 1 349 ? -1.329 36.094 -1.204 1 77.25 349 ASP A N 1
ATOM 2724 C CA . ASP A 1 349 ? -2.355 36.906 -1.844 1 77.25 349 ASP A CA 1
ATOM 2725 C C . ASP A 1 349 ? -1.832 37.531 -3.135 1 77.25 349 ASP A C 1
ATOM 2727 O O . ASP A 1 349 ? -2.574 37.656 -4.109 1 77.25 349 ASP A O 1
ATOM 2731 N N . ALA A 1 350 ? -0.646 37.875 -3.059 1 77.31 350 ALA A N 1
ATOM 2732 C CA . ALA A 1 350 ? -0.023 38.469 -4.242 1 77.31 350 ALA A CA 1
ATOM 2733 C C . ALA A 1 350 ? 0.131 37.438 -5.352 1 77.31 350 ALA A C 1
ATOM 2735 O O . ALA A 1 350 ? -0.107 37.719 -6.527 1 77.31 350 ALA A O 1
ATOM 2736 N N . ALA A 1 351 ? 0.478 36.25 -5.02 1 73.81 351 ALA A N 1
ATOM 2737 C CA . ALA A 1 351 ? 0.762 35.188 -5.98 1 73.81 351 ALA A CA 1
ATOM 2738 C C . ALA A 1 351 ? -0.526 34.656 -6.594 1 73.81 351 ALA A C 1
ATOM 2740 O O . ALA A 1 351 ? -0.545 34.25 -7.762 1 73.81 351 ALA A O 1
ATOM 2741 N N . LYS A 1 352 ? -1.537 34.5 -5.844 1 68.38 352 LYS A N 1
ATOM 2742 C CA . LYS A 1 352 ? -2.746 33.812 -6.301 1 68.38 352 LYS A CA 1
ATOM 2743 C C . LYS A 1 352 ? -3.732 34.781 -6.922 1 68.38 352 LYS A C 1
ATOM 2745 O O . LYS A 1 352 ? -4.758 34.406 -7.477 1 68.38 352 LYS A O 1
ATOM 2750 N N . ALA A 1 353 ? -3.445 36.094 -6.855 1 62.38 353 ALA A N 1
ATOM 2751 C CA . ALA A 1 353 ? -4.254 37.062 -7.605 1 62.38 353 ALA A CA 1
ATOM 2752 C C . ALA A 1 353 ? -4.312 36.688 -9.086 1 62.38 353 ALA A C 1
ATOM 2754 O O . ALA A 1 353 ? -3.447 35.969 -9.586 1 62.38 353 ALA A O 1
ATOM 2755 N N . LYS A 1 354 ? -5.457 36.969 -9.836 1 61.22 354 LYS A N 1
ATOM 2756 C CA . LYS A 1 354 ? -5.578 36.594 -11.242 1 61.22 354 LYS A CA 1
ATOM 2757 C C . LYS A 1 354 ? -4.203 36.438 -11.883 1 61.22 354 LYS A C 1
ATOM 2759 O O . LYS A 1 354 ? -3.279 37.188 -11.594 1 61.22 354 LYS A O 1
ATOM 2764 N N . ARG A 1 355 ? -3.926 35.312 -12.547 1 57.81 355 ARG A N 1
ATOM 2765 C CA . ARG A 1 355 ? -2.664 34.75 -13.023 1 57.81 355 ARG A CA 1
ATOM 2766 C C . ARG A 1 355 ? -1.706 35.844 -13.469 1 57.81 355 ARG A C 1
ATOM 2768 O O . ARG A 1 355 ? -0.577 35.906 -12.984 1 57.81 355 ARG A O 1
ATOM 2775 N N . SER A 1 356 ? -2 36.656 -14.312 1 60.47 356 SER A N 1
ATOM 2776 C CA . SER A 1 356 ? -1.081 37.625 -14.859 1 60.47 356 SER A CA 1
ATOM 2777 C C . SER A 1 356 ? -0.83 38.781 -13.867 1 60.47 356 SER A C 1
ATOM 2779 O O . SER A 1 356 ? 0.303 39.219 -13.727 1 60.47 356 SER A O 1
ATOM 2781 N N . ARG A 1 357 ? -1.756 39.062 -13.086 1 67.06 357 ARG A N 1
ATOM 2782 C CA . ARG A 1 357 ? -1.624 40.156 -12.125 1 67.06 357 ARG A CA 1
ATOM 2783 C C . ARG A 1 357 ? -0.846 39.719 -10.891 1 67.06 357 ARG A C 1
ATOM 2785 O O . ARG A 1 357 ? -0.136 40.5 -10.281 1 67.06 357 ARG A O 1
ATOM 2792 N N . GLY A 1 358 ? -0.889 38.469 -10.578 1 72.81 358 GLY A N 1
ATOM 2793 C CA . GLY A 1 358 ? -0.171 37.906 -9.445 1 72.81 358 GLY A CA 1
ATOM 2794 C C . GLY A 1 358 ? 1.335 37.938 -9.617 1 72.81 358 GLY A C 1
ATOM 2795 O O . GLY A 1 358 ? 2.068 38.312 -8.703 1 72.81 358 GLY A O 1
ATOM 2796 N N . ARG A 1 359 ? 1.686 37.625 -10.82 1 75.06 359 ARG A N 1
ATOM 2797 C CA . ARG A 1 359 ? 3.113 37.625 -11.117 1 75.06 359 ARG A CA 1
ATOM 2798 C C . ARG A 1 359 ? 3.682 39.062 -11.055 1 75.06 359 ARG A C 1
ATOM 2800 O O . ARG A 1 359 ? 4.801 39.25 -10.578 1 75.06 359 ARG A O 1
ATOM 2807 N N . ILE A 1 360 ? 2.869 39.906 -11.445 1 75.5 360 ILE A N 1
ATOM 2808 C CA . ILE A 1 360 ? 3.311 41.312 -11.469 1 75.5 360 ILE A CA 1
ATOM 2809 C C . ILE A 1 360 ? 3.445 41.812 -10.039 1 75.5 360 ILE A C 1
ATOM 2811 O O . ILE A 1 360 ? 4.414 42.5 -9.711 1 75.5 360 ILE A O 1
ATOM 2815 N N . LYS A 1 361 ? 2.596 41.469 -9.211 1 82.88 361 LYS A N 1
ATOM 2816 C CA . LYS A 1 361 ? 2.621 41.906 -7.82 1 82.88 361 LYS A CA 1
ATOM 2817 C C . LYS A 1 361 ? 3.799 41.312 -7.066 1 82.88 361 LYS A C 1
ATOM 2819 O O . LYS A 1 361 ? 4.465 41.969 -6.285 1 82.88 361 LYS A O 1
ATOM 2824 N N . VAL A 1 362 ? 3.99 40.125 -7.316 1 83.94 362 VAL A N 1
ATOM 2825 C CA . VAL A 1 362 ? 5.105 39.438 -6.656 1 83.94 362 VAL A CA 1
ATOM 2826 C C . VAL A 1 362 ? 6.426 40.062 -7.129 1 83.94 362 VAL A C 1
ATOM 2828 O O . VAL A 1 362 ? 7.344 40.25 -6.328 1 83.94 362 VAL A O 1
ATOM 2831 N N . ASN A 1 363 ? 6.484 40.344 -8.422 1 83 363 ASN A N 1
ATOM 2832 C CA . ASN A 1 363 ? 7.691 40.969 -8.969 1 83 363 ASN A CA 1
ATOM 2833 C C . ASN A 1 363 ? 7.926 42.344 -8.375 1 83 363 ASN A C 1
ATOM 2835 O O . ASN A 1 363 ? 9.07 42.781 -8.195 1 83 363 ASN A O 1
ATOM 2839 N N . LYS A 1 364 ? 6.91 42.938 -8.133 1 86.06 364 LYS A N 1
ATOM 2840 C CA . LYS A 1 364 ? 7.027 44.25 -7.52 1 86.06 364 LYS A CA 1
ATOM 2841 C C . LYS A 1 364 ? 7.598 44.156 -6.109 1 86.06 364 LYS A C 1
ATOM 2843 O O . LYS A 1 364 ? 8.438 44.969 -5.719 1 86.06 364 LYS A O 1
ATOM 2848 N N . ILE A 1 365 ? 7.188 43.25 -5.387 1 87.56 365 ILE A N 1
ATOM 2849 C CA . ILE A 1 365 ? 7.672 43.062 -4.023 1 87.56 365 ILE A CA 1
ATOM 2850 C C . ILE A 1 365 ? 9.141 42.625 -4.051 1 87.56 365 ILE A C 1
ATOM 2852 O O . ILE A 1 365 ? 9.953 43.125 -3.27 1 87.56 365 ILE A O 1
ATOM 2856 N N . CYS A 1 366 ? 9.422 41.781 -4.922 1 84.44 366 CYS A N 1
ATOM 2857 C CA . CYS A 1 366 ? 10.789 41.281 -5.035 1 84.44 366 CYS A CA 1
ATOM 2858 C C . CYS A 1 366 ? 11.734 42.406 -5.5 1 84.44 366 CYS A C 1
ATOM 2860 O O . CYS A 1 366 ? 12.867 42.5 -5.016 1 84.44 366 CYS A O 1
ATOM 2862 N N . SER A 1 367 ? 11.297 43.219 -6.44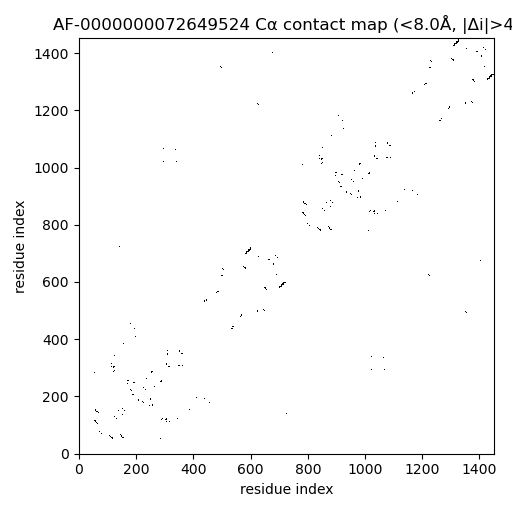9 1 83.75 367 SER A N 1
ATOM 2863 C CA . SER A 1 367 ? 12.109 44.344 -6.918 1 83.75 367 SER A CA 1
ATOM 2864 C C . SER A 1 367 ? 12.289 45.375 -5.82 1 83.75 367 SER A C 1
ATOM 2866 O O . SER A 1 367 ? 13.352 46 -5.707 1 83.75 367 SER A O 1
ATOM 2868 N N . ALA A 1 368 ? 11.258 45.5 -5.051 1 89.25 368 ALA A N 1
ATOM 2869 C CA . ALA A 1 368 ? 11.328 46.469 -3.938 1 89.25 368 ALA A CA 1
ATOM 2870 C C . ALA A 1 368 ? 12.367 46.031 -2.908 1 89.25 368 ALA A C 1
ATOM 2872 O O . ALA A 1 368 ? 13.031 46.844 -2.291 1 89.25 368 ALA A O 1
ATOM 2873 N N . PHE A 1 369 ? 12.492 44.844 -2.734 1 87.44 369 PHE A N 1
ATOM 2874 C CA . PHE A 1 369 ? 13.477 44.312 -1.785 1 87.44 369 PHE A CA 1
ATOM 2875 C C . PHE A 1 369 ? 14.891 44.562 -2.287 1 87.44 369 PHE A C 1
ATOM 2877 O O . PHE A 1 369 ? 15.766 44.969 -1.518 1 87.44 369 PHE A O 1
ATOM 2884 N N . THR A 1 370 ? 15.117 44.344 -3.549 1 81.56 370 THR A N 1
ATOM 2885 C CA . THR A 1 370 ? 16.438 44.531 -4.129 1 81.56 370 THR A CA 1
ATOM 2886 C C . THR A 1 370 ? 16.859 46 -4.012 1 81.56 370 THR A C 1
ATOM 2888 O O . THR A 1 370 ? 18.047 46.312 -3.877 1 81.56 370 THR A O 1
ATOM 2891 N N . GLN A 1 371 ? 15.852 46.844 -3.984 1 82.56 371 GLN A N 1
ATOM 2892 C CA . GLN A 1 371 ? 16.125 48.25 -3.939 1 82.56 371 GLN A CA 1
ATOM 2893 C C . GLN A 1 371 ? 16.141 48.781 -2.504 1 82.56 371 GLN A C 1
ATOM 2895 O O . GLN A 1 371 ? 16.641 49.875 -2.234 1 82.56 371 GLN A O 1
ATOM 2900 N N . SER A 1 372 ? 15.773 48 -1.604 1 86.19 372 SER A N 1
ATOM 2901 C CA . SER A 1 372 ? 15.711 48.406 -0.204 1 86.19 372 SER A CA 1
ATOM 2902 C C . SER A 1 372 ? 17.109 48.438 0.418 1 86.19 372 SER A C 1
ATOM 2904 O O . SER A 1 372 ? 18.062 47.938 -0.16 1 86.19 372 SER A O 1
ATOM 2906 N N . ASP A 1 373 ? 17.203 49.062 1.58 1 81.94 373 ASP A N 1
ATOM 2907 C CA . ASP A 1 373 ? 18.484 49.188 2.273 1 81.94 373 ASP A CA 1
ATOM 2908 C C . ASP A 1 373 ? 19.016 47.844 2.691 1 81.94 373 ASP A C 1
ATOM 2910 O O . ASP A 1 373 ? 20.219 47.562 2.557 1 81.94 373 ASP A O 1
ATOM 2914 N N . THR A 1 374 ? 18.156 47 3.119 1 81.19 374 THR A N 1
ATOM 2915 C CA . THR A 1 374 ? 18.562 45.688 3.555 1 81.19 374 THR A CA 1
ATOM 2916 C C . THR A 1 374 ? 19.031 44.844 2.367 1 81.19 374 THR A C 1
ATOM 2918 O O . THR A 1 374 ? 20 44.062 2.482 1 81.19 374 THR A O 1
ATOM 2921 N N . GLY A 1 375 ? 18.375 45 1.283 1 80.88 375 GLY A N 1
ATOM 2922 C CA . GLY A 1 375 ? 18.75 44.281 0.079 1 80.88 375 GLY A CA 1
ATOM 2923 C C . GLY A 1 375 ? 20.078 44.719 -0.492 1 80.88 375 GLY A C 1
ATOM 2924 O O . GLY A 1 375 ? 20.891 43.906 -0.913 1 80.88 375 GLY A O 1
ATOM 2925 N N . LYS A 1 376 ? 20.297 46 -0.484 1 79.44 376 LYS A N 1
ATOM 2926 C CA . LYS A 1 376 ? 21.547 46.562 -0.984 1 79.44 376 LYS A CA 1
ATOM 2927 C C . LYS A 1 376 ? 22.719 46.156 -0.091 1 79.44 376 LYS A C 1
ATOM 2929 O O . LYS A 1 376 ? 23.812 45.875 -0.583 1 79.44 376 LYS A O 1
ATOM 2934 N N . GLN A 1 377 ? 22.406 46.188 1.189 1 79.19 377 GLN A N 1
ATOM 2935 C CA . GLN A 1 377 ? 23.453 45.781 2.121 1 79.19 377 GLN A CA 1
ATOM 2936 C C . GLN A 1 377 ? 23.859 44.312 1.889 1 79.19 377 GLN A C 1
ATOM 2938 O O . GLN A 1 377 ? 25.031 43.969 1.94 1 79.19 377 GLN A O 1
ATOM 2943 N N . LEU A 1 378 ? 22.859 43.531 1.686 1 77.38 378 LEU A N 1
ATOM 2944 C CA . LEU A 1 378 ? 23.125 42.125 1.422 1 77.38 378 LEU A CA 1
ATOM 2945 C C . LEU A 1 378 ? 23.906 41.969 0.126 1 77.38 378 LEU A C 1
ATOM 2947 O O . LEU A 1 378 ? 24.828 41.125 0.055 1 77.38 378 LEU A O 1
ATOM 2951 N N . MET A 1 379 ? 23.656 42.812 -0.861 1 72.75 379 MET A N 1
ATOM 2952 C CA . MET A 1 379 ? 24.344 42.719 -2.15 1 72.75 379 MET A CA 1
ATOM 2953 C C . MET A 1 379 ? 25.781 43.219 -2.031 1 72.75 379 MET A C 1
ATOM 2955 O O . MET A 1 379 ? 26.672 42.688 -2.684 1 72.75 379 MET A O 1
ATOM 2959 N N . ASN A 1 380 ? 25.906 44.188 -1.21 1 70.94 380 ASN A N 1
ATOM 2960 C CA . ASN A 1 380 ? 27.25 44.688 -0.989 1 70.94 380 ASN A CA 1
ATOM 2961 C C . ASN A 1 380 ? 28.125 43.688 -0.236 1 70.94 380 ASN A C 1
ATOM 2963 O O . ASN A 1 380 ? 29.312 43.562 -0.543 1 70.94 380 ASN A O 1
ATOM 2967 N N . GLU A 1 381 ? 27.469 43.062 0.705 1 69.06 381 GLU A N 1
ATOM 2968 C CA . GLU A 1 381 ? 28.188 42.062 1.466 1 69.06 381 GLU A CA 1
ATOM 2969 C C . GLU A 1 381 ? 28.609 40.906 0.577 1 69.06 381 GLU A C 1
ATOM 2971 O O . GLU A 1 381 ? 29.688 40.344 0.742 1 69.06 381 GLU A O 1
ATOM 2976 N N . LEU A 1 382 ? 27.797 40.656 -0.334 1 65.62 382 LEU A N 1
ATOM 2977 C CA . LEU A 1 382 ? 28.062 39.562 -1.247 1 65.62 382 LEU A CA 1
ATOM 2978 C C . LEU A 1 382 ? 29.141 39.938 -2.264 1 65.62 382 LEU A C 1
ATOM 2980 O O . LEU A 1 382 ? 29.984 39.125 -2.619 1 65.62 382 LEU A O 1
ATOM 2984 N N . SER A 1 383 ? 29.125 41.219 -2.787 1 60.16 383 SER A N 1
ATOM 2985 C CA . SER A 1 383 ? 30.094 41.719 -3.77 1 60.16 383 SER A CA 1
ATOM 2986 C C . SER A 1 383 ? 31.453 41.938 -3.131 1 60.16 383 SER A C 1
ATOM 2988 O O . SER A 1 383 ? 32.5 41.719 -3.77 1 60.16 383 SER A O 1
ATOM 2990 N N . SER A 1 384 ? 31.469 42.531 -1.953 1 55.38 384 SER A N 1
ATOM 2991 C CA . SER A 1 384 ? 32.75 42.75 -1.28 1 55.38 384 SER A CA 1
ATOM 2992 C C . SER A 1 384 ? 33.469 41.438 -1.004 1 55.38 384 SER A C 1
ATOM 2994 O O . SER A 1 384 ? 34.688 41.375 -1.059 1 55.38 384 SER A O 1
ATOM 2996 N N . ASN A 1 385 ? 32.719 40.531 -0.652 1 51.22 385 ASN A N 1
ATOM 2997 C CA . ASN A 1 385 ? 33.375 39.25 -0.433 1 51.22 385 ASN A CA 1
ATOM 2998 C C . ASN A 1 385 ? 33.875 38.656 -1.737 1 51.22 385 ASN A C 1
ATOM 3000 O O . ASN A 1 385 ? 34.75 37.781 -1.721 1 51.22 385 ASN A O 1
ATOM 3004 N N . THR A 1 386 ? 33.375 39.188 -2.887 1 46.94 386 THR A N 1
ATOM 3005 C CA . THR A 1 386 ? 33.969 38.781 -4.168 1 46.94 386 THR A CA 1
ATOM 3006 C C . THR A 1 386 ? 35.219 39.594 -4.465 1 46.94 386 THR A C 1
ATOM 3008 O O . THR A 1 386 ? 36.156 39.062 -5.066 1 46.94 386 THR A O 1
ATOM 3011 N N . SER A 1 387 ? 35.469 41.062 -4.234 1 37.91 387 SER A N 1
ATOM 3012 C CA . SER A 1 387 ? 36.625 41.875 -4.656 1 37.91 387 SER A CA 1
ATOM 3013 C C . SER A 1 387 ? 37.812 41.656 -3.75 1 37.91 387 SER A C 1
ATOM 3015 O O . SER A 1 387 ? 38.906 42.188 -4.008 1 37.91 387 SER A O 1
ATOM 3017 N N . SER A 1 388 ? 37.875 41.594 -2.469 1 34.19 388 SER A N 1
ATOM 3018 C CA . SER A 1 388 ? 39.219 41.438 -1.881 1 34.19 388 SER A CA 1
ATOM 3019 C C . SER A 1 388 ? 40 40.344 -2.594 1 34.19 388 SER A C 1
ATOM 3021 O O . SER A 1 388 ? 39.625 39.156 -2.539 1 34.19 388 SER A O 1
ATOM 3023 N N . GLU A 1 389 ? 40.781 40.656 -3.6 1 32.16 389 GLU A N 1
ATOM 3024 C CA . GLU A 1 389 ? 41.938 40.125 -4.297 1 32.16 389 GLU A CA 1
ATOM 3025 C C . GLU A 1 389 ? 42.969 39.594 -3.311 1 32.16 389 GLU A C 1
ATOM 3027 O O . GLU A 1 389 ? 44.125 39.344 -3.688 1 32.16 389 GLU A O 1
ATOM 3032 N N . ASP A 1 390 ? 43.188 40.062 -2.057 1 29.14 390 ASP A N 1
ATOM 3033 C CA . ASP A 1 390 ? 44.281 39.406 -1.351 1 29.14 390 ASP A CA 1
ATOM 3034 C C . ASP A 1 390 ? 44.25 37.906 -1.527 1 29.14 390 ASP A C 1
ATOM 3036 O O . ASP A 1 390 ? 43.375 37.219 -0.954 1 29.14 390 ASP A O 1
ATOM 3040 N N . GLU A 1 391 ? 44.719 37.469 -2.625 1 29.97 391 GLU A N 1
ATOM 3041 C CA . GLU A 1 391 ? 45.281 36.188 -3.055 1 29.97 391 GLU A CA 1
ATOM 3042 C C . GLU A 1 391 ? 46.031 35.5 -1.91 1 29.97 391 GLU A C 1
ATOM 3044 O O . GLU A 1 391 ? 46.281 34.312 -1.947 1 29.97 391 GLU A O 1
ATOM 3049 N N . SER A 1 392 ? 46.906 36.281 -1.093 1 27.42 392 SER A N 1
ATOM 3050 C CA . SER A 1 392 ? 47.969 35.812 -0.23 1 27.42 392 SER A CA 1
ATOM 3051 C C . SER A 1 392 ? 47.406 35.062 0.972 1 27.42 392 SER A C 1
ATOM 3053 O O . SER A 1 392 ? 48.125 34.281 1.602 1 27.42 392 SER A O 1
ATOM 3055 N N . ALA A 1 393 ? 46.5 35.562 1.593 1 26.7 393 ALA A N 1
ATOM 3056 C CA . ALA A 1 393 ? 46.312 35.062 2.957 1 26.7 393 ALA A CA 1
ATOM 3057 C C . ALA A 1 393 ? 45.906 33.594 2.963 1 26.7 393 ALA A C 1
ATOM 3059 O O . ALA A 1 393 ? 45.844 32.969 4.023 1 26.7 393 ALA A O 1
ATOM 3060 N N . PHE A 1 394 ? 45.312 33.125 1.943 1 27.06 394 PHE A N 1
ATOM 3061 C CA . PHE A 1 394 ? 45.375 31.672 2.01 1 27.06 394 PHE A CA 1
ATOM 3062 C C . PHE A 1 394 ? 46.719 31.156 1.508 1 27.06 394 PHE A C 1
ATOM 3064 O O . PHE A 1 394 ? 46.875 30.906 0.312 1 27.06 394 PHE A O 1
ATOM 3071 N N . SER A 1 395 ? 47.875 31.891 1.753 1 23.81 395 SER A N 1
ATOM 3072 C CA . SER A 1 395 ? 49.156 31.188 1.624 1 23.81 395 SER A CA 1
ATOM 3073 C C . SER A 1 395 ? 49.094 29.797 2.217 1 23.81 395 SER A C 1
ATOM 3075 O O . SER A 1 395 ? 48.625 29.609 3.338 1 23.81 395 SER A O 1
ATOM 3077 N N . THR A 1 396 ? 49.156 29 1.441 1 24.47 396 THR A N 1
ATOM 3078 C CA . THR A 1 396 ? 49.312 27.578 1.749 1 24.47 396 THR A CA 1
ATOM 3079 C C . THR A 1 396 ? 50.469 27.375 2.738 1 24.47 396 THR A C 1
ATOM 3081 O O . THR A 1 396 ? 51.562 27.891 2.545 1 24.47 396 THR A O 1
ATOM 3084 N N . PRO A 1 397 ? 50.375 27.406 3.986 1 24.25 397 PRO A N 1
ATOM 3085 C CA . PRO A 1 397 ? 51.656 27.078 4.629 1 24.25 397 PRO A CA 1
ATOM 3086 C C . PRO A 1 397 ? 52.469 26.062 3.824 1 24.25 397 PRO A C 1
ATOM 3088 O O . PRO A 1 397 ? 51.906 25.141 3.23 1 24.25 397 PRO A O 1
ATOM 3091 N N . GLU A 1 398 ? 53.562 26.484 3.186 1 24.7 398 GLU A N 1
ATOM 3092 C CA . GLU A 1 398 ? 54.594 25.75 2.465 1 24.7 398 GLU A CA 1
ATOM 3093 C C . GLU A 1 398 ? 54.781 24.344 3.025 1 24.7 398 GLU A C 1
ATOM 3095 O O . GLU A 1 398 ? 54.969 23.391 2.273 1 24.7 398 GLU A O 1
ATOM 3100 N N . SER A 1 399 ? 55.062 24.266 4.387 1 24.09 399 SER A N 1
ATOM 3101 C CA . SER A 1 399 ? 55.781 23.125 4.973 1 24.09 399 SER A CA 1
ATOM 3102 C C . SER A 1 399 ? 54.875 21.891 5.016 1 24.09 399 SER A C 1
ATOM 3104 O O . SER A 1 399 ? 55.312 20.828 5.465 1 24.09 399 SER A O 1
ATOM 3106 N N . VAL A 1 400 ? 53.625 22.047 4.801 1 25.67 400 VAL A N 1
ATOM 3107 C CA . VAL A 1 400 ? 53.031 20.734 5.012 1 25.67 400 VAL A CA 1
ATOM 3108 C C . VAL A 1 400 ? 53.344 19.812 3.838 1 25.67 400 VAL A C 1
ATOM 3110 O O . VAL A 1 400 ? 52.844 18.703 3.744 1 25.67 400 VAL A O 1
ATOM 3113 N N . GLU A 1 401 ? 54.094 20.297 2.803 1 26.44 401 GLU A N 1
ATOM 3114 C CA . GLU A 1 401 ? 54.625 19.406 1.798 1 26.44 401 GLU A CA 1
ATOM 3115 C C . GLU A 1 401 ? 55.531 18.328 2.439 1 26.44 401 GLU A C 1
ATOM 3117 O O . GLU A 1 401 ? 55.562 17.188 1.973 1 26.44 401 GLU A O 1
ATOM 3122 N N . GLU A 1 402 ? 56.438 18.781 3.217 1 26.97 402 GLU A N 1
ATOM 3123 C CA . GLU A 1 402 ? 57.5 17.891 3.652 1 26.97 402 GLU A CA 1
ATOM 3124 C C . GLU A 1 402 ? 56.969 16.766 4.527 1 26.97 402 GLU A C 1
ATOM 3126 O O . GLU A 1 402 ? 57.594 15.719 4.68 1 26.97 402 GLU A O 1
ATOM 3131 N N . VAL A 1 403 ? 55.906 17.047 5.305 1 25.3 403 VAL A N 1
ATOM 3132 C CA . VAL A 1 403 ? 55.719 15.93 6.223 1 25.3 403 VAL A CA 1
ATOM 3133 C C . VAL A 1 403 ? 55 14.789 5.5 1 25.3 403 VAL A C 1
ATOM 3135 O O . VAL A 1 403 ? 54.906 13.68 6.027 1 25.3 403 VAL A O 1
ATOM 3138 N N . MET A 1 404 ? 54.281 15.039 4.328 1 26.45 404 MET A N 1
ATOM 3139 C CA . MET A 1 404 ? 53.656 13.828 3.82 1 26.45 404 MET A CA 1
ATOM 3140 C C . MET A 1 404 ? 54.688 12.852 3.268 1 26.45 404 MET A C 1
ATOM 3142 O O . MET A 1 404 ? 54.344 11.805 2.719 1 26.45 404 MET A O 1
ATOM 3146 N N . GLU A 1 405 ? 55.688 13.289 2.865 1 26.14 405 GLU A N 1
ATOM 3147 C CA . GLU A 1 405 ? 56.5 12.242 2.254 1 26.14 405 GLU A CA 1
ATOM 3148 C C . GLU A 1 405 ? 56.625 11.039 3.178 1 26.14 405 GLU A C 1
ATOM 3150 O O . GLU A 1 405 ? 56.812 9.914 2.715 1 26.14 405 GLU A O 1
ATOM 3155 N N . ASP A 1 406 ? 56.875 11.273 4.359 1 25.58 406 ASP A N 1
ATOM 3156 C CA . ASP A 1 406 ? 57.344 10.016 4.941 1 25.58 406 ASP A CA 1
ATOM 3157 C C . ASP A 1 406 ? 56.156 9.086 5.223 1 25.58 406 ASP A C 1
ATOM 3159 O O . ASP A 1 406 ? 56.219 7.887 4.949 1 25.58 406 ASP A O 1
ATOM 3163 N N . ASN A 1 407 ? 55.219 9.266 6.324 1 23.62 407 ASN A N 1
ATOM 3164 C CA . ASN A 1 407 ? 54.5 8.07 6.738 1 23.62 407 ASN A CA 1
ATOM 3165 C C . ASN A 1 407 ? 53.219 7.871 5.91 1 23.62 407 ASN A C 1
ATOM 3167 O O . ASN A 1 407 ? 52.438 8.797 5.766 1 23.62 407 ASN A O 1
ATOM 3171 N N . GLU A 1 408 ? 52.844 6.965 4.852 1 27.31 408 GLU A N 1
ATOM 3172 C CA . GLU A 1 408 ? 51.938 6.219 4 1 27.31 408 GLU A CA 1
ATOM 3173 C C . GLU A 1 408 ? 50.562 6.098 4.645 1 27.31 408 GLU A C 1
ATOM 3175 O O . GLU A 1 408 ? 49.594 5.719 3.984 1 27.31 408 GLU A O 1
ATOM 3180 N N . GLU A 1 409 ? 50.219 5.855 5.926 1 25.53 409 GLU A N 1
ATOM 3181 C CA . GLU A 1 409 ? 49.062 5.164 6.484 1 25.53 409 GLU A CA 1
ATOM 3182 C C . GLU A 1 409 ? 47.844 6.078 6.52 1 25.53 409 GLU A C 1
ATOM 3184 O O . GLU A 1 409 ? 46.75 5.664 6.145 1 25.53 409 GLU A O 1
ATOM 3189 N N . ARG A 1 410 ? 47.625 7.027 7.594 1 26.39 410 ARG A N 1
ATOM 3190 C CA . ARG A 1 410 ? 46.375 7.184 8.352 1 26.39 410 ARG A CA 1
ATOM 3191 C C . ARG A 1 410 ? 45.438 8.133 7.641 1 26.39 410 ARG A C 1
ATOM 3193 O O . ARG A 1 410 ? 44.281 7.797 7.41 1 26.39 410 ARG A O 1
ATOM 3200 N N . ASN A 1 411 ? 45.125 9.391 8.25 1 25.59 411 ASN A N 1
ATOM 3201 C CA . ASN A 1 411 ? 43.875 10.125 8.516 1 25.59 411 ASN A CA 1
ATOM 3202 C C . ASN A 1 411 ? 43.5 11 7.332 1 25.59 411 ASN A C 1
ATOM 3204 O O . ASN A 1 411 ? 44.125 12.016 7.062 1 25.59 411 ASN A O 1
ATOM 3208 N N . GLU A 1 412 ? 43.219 10.555 6.129 1 28.58 412 GLU A N 1
ATOM 3209 C CA . GLU A 1 412 ? 42.938 11.25 4.875 1 28.58 412 GLU A CA 1
ATOM 3210 C C . GLU A 1 412 ? 41.781 12.219 5.043 1 28.58 412 GLU A C 1
ATOM 3212 O O . GLU A 1 412 ? 40.625 11.844 4.844 1 28.58 412 GLU A O 1
ATOM 3217 N N . ALA A 1 413 ? 41.75 13.047 6.168 1 28.23 413 ALA A N 1
ATOM 3218 C CA . ALA A 1 413 ? 40.688 14 6.48 1 28.23 413 ALA A CA 1
ATOM 3219 C C . ALA A 1 413 ? 40.438 14.945 5.309 1 28.23 413 ALA A C 1
ATOM 3221 O O . ALA A 1 413 ? 41.219 14.992 4.359 1 28.23 413 ALA A O 1
ATOM 3222 N N . PHE A 1 414 ? 39.719 16.078 5.551 1 27.56 414 PHE A N 1
ATOM 3223 C CA . PHE A 1 414 ? 39 17.078 4.77 1 27.56 414 PHE A CA 1
ATOM 3224 C C . PHE A 1 414 ? 39.969 17.875 3.896 1 27.56 414 PHE A C 1
ATOM 3226 O O . PHE A 1 414 ? 40.812 18.609 4.406 1 27.56 414 PHE A O 1
ATOM 3233 N N . PRO A 1 415 ? 40.375 17.422 2.695 1 29.78 415 PRO A N 1
ATOM 3234 C CA . PRO A 1 415 ? 41.25 18.25 1.882 1 29.78 415 PRO A CA 1
ATOM 3235 C C . PRO A 1 415 ? 40.781 19.688 1.742 1 29.78 415 PRO A C 1
ATOM 3237 O O . PRO A 1 415 ? 39.562 19.922 1.589 1 29.78 415 PRO A O 1
ATOM 3240 N N . LEU A 1 416 ? 41.5 20.531 2.309 1 27.92 416 LEU A N 1
ATOM 3241 C CA . LEU A 1 416 ? 41.531 22 2.297 1 27.92 416 LEU A CA 1
ATOM 3242 C C . LEU A 1 416 ? 41.438 22.531 0.869 1 27.92 416 LEU A C 1
ATOM 3244 O O . LEU A 1 416 ? 41.938 21.891 -0.061 1 27.92 416 LEU A O 1
ATOM 3248 N N . PHE A 1 417 ? 40.562 23.516 0.591 1 28.42 417 PHE A N 1
ATOM 3249 C CA . PHE A 1 417 ? 40.25 24.438 -0.496 1 28.42 417 PHE A CA 1
ATOM 3250 C C . PHE A 1 417 ? 41.531 25.094 -1.02 1 28.42 417 PHE A C 1
ATOM 3252 O O . PHE A 1 417 ? 42.062 26.031 -0.414 1 28.42 417 PHE A O 1
ATOM 3259 N N . VAL A 1 418 ? 42.625 24.312 -1.503 1 27.97 418 VAL A N 1
ATOM 3260 C CA . VAL A 1 418 ? 43.844 24.922 -2.018 1 27.97 418 VAL A CA 1
ATOM 3261 C C . VAL A 1 418 ? 43.531 25.703 -3.297 1 27.97 418 VAL A C 1
ATOM 3263 O O . VAL A 1 418 ? 42.938 25.172 -4.227 1 27.97 418 VAL A O 1
ATOM 3266 N N . THR A 1 419 ? 43.469 27.062 -3.299 1 28.95 419 THR A N 1
ATOM 3267 C CA . THR A 1 419 ? 43.5 28.062 -4.363 1 28.95 419 THR A CA 1
ATOM 3268 C C . THR A 1 419 ? 44.719 27.828 -5.273 1 28.95 419 THR A C 1
ATOM 3270 O O . THR A 1 419 ? 45.531 28.719 -5.445 1 28.95 419 THR A O 1
ATOM 3273 N N . ALA A 1 420 ? 45.281 26.672 -5.59 1 29.41 420 ALA A N 1
ATOM 3274 C CA . ALA A 1 420 ? 46.469 26.656 -6.41 1 29.41 420 ALA A CA 1
ATOM 3275 C C . ALA A 1 420 ? 46.219 27.266 -7.785 1 29.41 420 ALA A C 1
ATOM 3277 O O . ALA A 1 420 ? 45.219 26.922 -8.445 1 29.41 420 ALA A O 1
ATOM 3278 N N . THR A 1 421 ? 46.781 28.516 -8.156 1 30.83 421 THR A N 1
ATOM 3279 C CA . THR A 1 421 ? 46.969 29.25 -9.398 1 30.83 421 THR A CA 1
ATOM 3280 C C . THR A 1 421 ? 47.469 28.312 -10.508 1 30.83 421 THR A C 1
ATOM 3282 O O . THR A 1 421 ? 47.344 28.625 -11.688 1 30.83 421 THR A O 1
ATOM 3285 N N . SER A 1 422 ? 48.656 27.578 -10.344 1 29.95 422 SER A N 1
ATOM 3286 C CA . SER A 1 422 ? 49.188 26.984 -11.562 1 29.95 422 SER A CA 1
ATOM 3287 C C . SER A 1 422 ? 48.281 25.922 -12.133 1 29.95 422 SER A C 1
ATOM 3289 O O . SER A 1 422 ? 47.5 25.312 -11.391 1 29.95 422 SER A O 1
ATOM 3291 N N . LYS A 1 423 ? 48.25 25.781 -13.547 1 35.47 423 LYS A N 1
ATOM 3292 C CA . LYS A 1 423 ? 47.5 24.906 -14.445 1 35.47 423 LYS A CA 1
ATOM 3293 C C . LYS A 1 423 ? 47.5 23.469 -13.938 1 35.47 423 LYS A C 1
ATOM 3295 O O . LYS A 1 423 ? 46.531 22.734 -14.117 1 35.47 423 LYS A O 1
ATOM 3300 N N . THR A 1 424 ? 48.625 22.969 -13.586 1 32.16 424 THR A N 1
ATOM 3301 C CA . THR A 1 424 ? 48.812 21.547 -13.273 1 32.16 424 THR A CA 1
ATOM 3302 C C . THR A 1 424 ? 48.062 21.188 -11.992 1 32.16 424 THR A C 1
ATOM 3304 O O . THR A 1 424 ? 47.656 20.031 -11.797 1 32.16 424 THR A O 1
ATOM 3307 N N . ALA A 1 425 ? 48 22.062 -10.953 1 33.97 425 ALA A N 1
ATOM 3308 C CA . ALA A 1 425 ? 47.375 21.797 -9.656 1 33.97 425 ALA A CA 1
ATOM 3309 C C . ALA A 1 425 ? 45.844 21.75 -9.766 1 33.97 425 ALA A C 1
ATOM 3311 O O . ALA A 1 425 ? 45.188 21.047 -9 1 33.97 425 ALA A O 1
ATOM 3312 N N . LYS A 1 426 ? 45.312 22.531 -10.695 1 35.97 426 LYS A N 1
ATOM 3313 C CA . LYS A 1 426 ? 43.875 22.438 -11 1 35.97 426 LYS A CA 1
ATOM 3314 C C . LYS A 1 426 ? 43.5 21.031 -11.438 1 35.97 426 LYS A C 1
ATOM 3316 O O . LYS A 1 426 ? 42.438 20.516 -11.062 1 35.97 426 LYS A O 1
ATOM 3321 N N . LEU A 1 427 ? 44.344 20.484 -12.367 1 32.59 427 LEU A N 1
ATOM 3322 C CA . LEU A 1 427 ? 44.062 19.156 -12.898 1 32.59 427 LEU A CA 1
ATOM 3323 C C . LEU A 1 427 ? 44.156 18.094 -11.812 1 32.59 427 LEU A C 1
ATOM 3325 O O . LEU A 1 427 ? 43.375 17.156 -11.773 1 32.59 427 LEU A O 1
ATOM 3329 N N . GLU A 1 428 ? 45.219 18.109 -11 1 33.53 428 GLU A N 1
ATOM 3330 C CA . GLU A 1 428 ? 45.406 17.078 -9.977 1 33.53 428 GLU A CA 1
ATOM 3331 C C . GLU A 1 428 ? 44.312 17.172 -8.906 1 33.53 428 GLU A C 1
ATOM 3333 O O . GLU A 1 428 ? 43.844 16.156 -8.383 1 33.53 428 GLU A O 1
ATOM 3338 N N . LEU A 1 429 ? 43.969 18.422 -8.539 1 33.72 429 LEU A N 1
ATOM 3339 C CA . LEU A 1 429 ? 42.812 18.578 -7.66 1 33.72 429 LEU A CA 1
ATOM 3340 C C . LEU A 1 429 ? 41.531 18.062 -8.328 1 33.72 429 LEU A C 1
ATOM 3342 O O . LEU A 1 429 ? 40.688 17.484 -7.66 1 33.72 429 LEU A O 1
ATOM 3346 N N . TYR A 1 430 ? 41.406 18.359 -9.633 1 33.97 430 TYR A N 1
ATOM 3347 C CA . TYR A 1 430 ? 40.312 17.766 -10.398 1 33.97 430 TYR A CA 1
ATOM 3348 C C . TYR A 1 430 ? 40.375 16.25 -10.367 1 33.97 430 TYR A C 1
ATOM 3350 O O . TYR A 1 430 ? 39.344 15.578 -10.266 1 33.97 430 TYR A O 1
ATOM 3358 N N . THR A 1 431 ? 41.625 15.672 -10.773 1 34.16 431 THR A N 1
ATOM 3359 C CA . THR A 1 431 ? 41.688 14.219 -10.773 1 34.16 431 THR A CA 1
ATOM 3360 C C . THR A 1 431 ? 41.562 13.664 -9.359 1 34.16 431 THR A C 1
ATOM 3362 O O . THR A 1 431 ? 41.031 12.578 -9.172 1 34.16 431 THR A O 1
ATOM 3365 N N . LYS A 1 432 ? 42.312 14.242 -8.367 1 35.66 432 LYS A N 1
ATOM 3366 C CA . LYS A 1 432 ? 42.156 13.773 -6.988 1 35.66 432 LYS A CA 1
ATOM 3367 C C . LYS A 1 432 ? 40.781 14.102 -6.43 1 35.66 432 LYS A C 1
ATOM 3369 O O . LYS A 1 432 ? 40.312 13.438 -5.5 1 35.66 432 LYS A O 1
ATOM 3374 N N . SER A 1 433 ? 40.188 15.172 -6.766 1 38.09 433 SER A N 1
ATOM 3375 C CA . SER A 1 433 ? 38.781 15.508 -6.504 1 38.09 433 SER A CA 1
ATOM 3376 C C . SER A 1 433 ? 37.844 14.461 -7.105 1 38.09 433 SER A C 1
ATOM 3378 O O . SER A 1 433 ? 36.781 14.188 -6.551 1 38.09 433 SER A O 1
ATOM 3380 N N . LYS A 1 434 ? 38.281 14.078 -8.359 1 37.06 434 LYS A N 1
ATOM 3381 C CA . LYS A 1 434 ? 37.438 13.109 -9.062 1 37.06 434 LYS A CA 1
ATOM 3382 C C . LYS A 1 434 ? 37.25 11.836 -8.242 1 37.06 434 LYS A C 1
ATOM 3384 O O . LYS A 1 434 ? 36.281 11.109 -8.43 1 37.06 434 LYS A O 1
ATOM 3389 N N . THR A 1 435 ? 38.344 11.344 -7.738 1 36.75 435 THR A N 1
ATOM 3390 C CA . THR A 1 435 ? 38.219 10.062 -7.051 1 36.75 435 THR A CA 1
ATOM 3391 C C . THR A 1 435 ? 37.531 10.242 -5.707 1 36.75 435 THR A C 1
ATOM 3393 O O . THR A 1 435 ? 37.688 9.398 -4.812 1 36.75 435 THR A O 1
ATOM 3396 N N . MET A 1 436 ? 37.312 11.461 -5.219 1 41.75 436 MET A N 1
ATOM 3397 C CA . MET A 1 436 ? 36.625 11.633 -3.953 1 41.75 436 MET A CA 1
ATOM 3398 C C . MET A 1 436 ? 35.469 10.633 -3.838 1 41.75 436 MET A C 1
ATOM 3400 O O . MET A 1 436 ? 34.594 10.562 -4.723 1 41.75 436 MET A O 1
ATOM 3404 N N . GLN A 1 437 ? 35.688 9.617 -3.18 1 51.31 437 GLN A N 1
ATOM 3405 C CA . GLN A 1 437 ? 34.969 8.391 -2.898 1 51.31 437 GLN A CA 1
ATOM 3406 C C . GLN A 1 437 ? 33.5 8.695 -2.619 1 51.31 437 GLN A C 1
ATOM 3408 O O . GLN A 1 437 ? 33.156 9.438 -1.693 1 51.31 437 GLN A O 1
ATOM 3413 N N . ARG A 1 438 ? 32.656 8.617 -3.584 1 61.66 438 ARG A N 1
ATOM 3414 C CA . ARG A 1 438 ? 31.219 8.734 -3.535 1 61.66 438 ARG A CA 1
ATOM 3415 C C . ARG A 1 438 ? 30.656 8.141 -2.246 1 61.66 438 ARG A C 1
ATOM 3417 O O . ARG A 1 438 ? 29.766 8.719 -1.619 1 61.66 438 ARG A O 1
ATOM 3424 N N . TYR A 1 439 ? 31.5 7.047 -1.847 1 73.62 439 TYR A N 1
ATOM 3425 C CA . TYR A 1 439 ? 31.047 6.371 -0.634 1 73.62 439 TYR A CA 1
ATOM 3426 C C . TYR A 1 439 ? 32.156 6.359 0.42 1 73.62 439 TYR A C 1
ATOM 3428 O O . TYR A 1 439 ? 33.312 6.07 0.113 1 73.62 439 TYR A O 1
ATOM 3436 N N . LYS A 1 440 ? 31.844 6.781 1.565 1 76.69 440 LYS A N 1
ATOM 3437 C CA . LYS A 1 440 ? 32.812 6.848 2.664 1 76.69 440 LYS A CA 1
ATOM 3438 C C . LYS A 1 440 ? 33.188 5.453 3.16 1 76.69 440 LYS A C 1
ATOM 3440 O O . LYS A 1 440 ? 34.312 5.211 3.557 1 76.69 440 LYS A O 1
ATOM 3445 N N . SER A 1 441 ? 32.25 4.547 3.064 1 84.81 441 SER A N 1
ATOM 3446 C CA . SER A 1 441 ? 32.469 3.176 3.508 1 84.81 441 SER A CA 1
ATOM 3447 C C . SER A 1 441 ? 33.031 2.314 2.377 1 84.81 441 SER A C 1
ATOM 3449 O O . SER A 1 441 ? 32.781 2.596 1.201 1 84.81 441 SER A O 1
ATOM 3451 N N . THR A 1 442 ? 33.781 1.356 2.754 1 88.19 442 THR A N 1
ATOM 3452 C CA . THR A 1 442 ? 34.312 0.394 1.794 1 88.19 442 THR A CA 1
ATOM 3453 C C . THR A 1 442 ? 33.219 -0.575 1.346 1 88.19 442 THR A C 1
ATOM 3455 O O . THR A 1 442 ? 32.156 -0.628 1.945 1 88.19 442 THR A O 1
ATOM 3458 N N . TRP A 1 443 ? 33.562 -1.259 0.274 1 91.88 443 TRP A N 1
ATOM 3459 C CA . TRP A 1 443 ? 32.594 -2.217 -0.274 1 91.88 443 TRP A CA 1
ATOM 3460 C C . TRP A 1 443 ? 32.25 -3.291 0.751 1 91.88 443 TRP A C 1
ATOM 3462 O O . TRP A 1 443 ? 31.094 -3.629 0.938 1 91.88 443 TRP A O 1
ATOM 3472 N N . PHE A 1 444 ? 33.25 -3.852 1.462 1 92 444 PHE A N 1
ATOM 3473 C CA . PHE A 1 444 ? 33.031 -4.945 2.402 1 92 444 PHE A CA 1
ATOM 3474 C C . PHE A 1 444 ? 32.312 -4.453 3.643 1 92 444 PHE A C 1
ATOM 3476 O O . PHE A 1 444 ? 31.5 -5.184 4.219 1 92 444 PHE A O 1
ATOM 3483 N N . GLN A 1 445 ? 32.594 -3.201 4.035 1 91 445 GLN A N 1
ATOM 3484 C CA . GLN A 1 445 ? 31.875 -2.623 5.156 1 91 445 GLN A CA 1
ATOM 3485 C C . GLN A 1 445 ? 30.391 -2.432 4.816 1 91 445 GLN A C 1
ATOM 3487 O O . GLN A 1 445 ? 29.516 -2.746 5.625 1 91 445 GLN A O 1
ATOM 3492 N N . GLN A 1 446 ? 30.25 -1.909 3.623 1 93.62 446 GLN A N 1
ATOM 3493 C CA . GLN A 1 446 ? 28.875 -1.755 3.156 1 93.62 446 GLN A CA 1
ATOM 3494 C C . GLN A 1 446 ? 28.156 -3.098 3.113 1 93.62 446 GLN A C 1
ATOM 3496 O O . GLN A 1 446 ? 27.031 -3.221 3.604 1 93.62 446 GLN A O 1
ATOM 3501 N N . PHE A 1 447 ? 28.875 -4.117 2.582 1 94.56 447 PHE A N 1
ATOM 3502 C CA . PHE A 1 447 ? 28.297 -5.441 2.387 1 94.56 447 PHE A CA 1
ATOM 3503 C C . PHE A 1 447 ? 27.938 -6.07 3.725 1 94.56 447 PHE A C 1
ATOM 3505 O O . PHE A 1 447 ? 26.828 -6.598 3.885 1 94.56 447 PHE A O 1
ATOM 3512 N N . ARG A 1 448 ? 28.766 -5.996 4.633 1 93.56 448 ARG A N 1
ATOM 3513 C CA . ARG A 1 448 ? 28.531 -6.613 5.934 1 93.56 448 ARG A CA 1
ATOM 3514 C C . ARG A 1 448 ? 27.391 -5.926 6.672 1 93.56 448 ARG A C 1
ATOM 3516 O O . ARG A 1 448 ? 26.562 -6.59 7.297 1 93.56 448 ARG A O 1
ATOM 3523 N N . ALA A 1 449 ? 27.328 -4.602 6.645 1 93.38 449 ALA A N 1
ATOM 3524 C CA . ALA A 1 449 ? 26.281 -3.848 7.328 1 93.38 449 ALA A CA 1
ATOM 3525 C C . ALA A 1 449 ? 24.922 -4.098 6.691 1 93.38 449 ALA A C 1
ATOM 3527 O O . ALA A 1 449 ? 23.938 -4.293 7.395 1 93.38 449 ALA A O 1
ATOM 3528 N N . LEU A 1 450 ? 24.938 -4.109 5.402 1 95.19 450 LEU A N 1
ATOM 3529 C CA . LEU A 1 450 ? 23.688 -4.344 4.688 1 95.19 450 LEU A CA 1
ATOM 3530 C C . LEU A 1 450 ? 23.219 -5.781 4.883 1 95.19 450 LEU A C 1
ATOM 3532 O O . LEU A 1 450 ? 22.016 -6.031 4.961 1 95.19 450 LEU A O 1
ATOM 3536 N N . LEU A 1 451 ? 24.141 -6.695 4.906 1 94.94 451 LEU A N 1
ATOM 3537 C CA . LEU A 1 451 ? 23.797 -8.086 5.16 1 94.94 451 LEU A CA 1
ATOM 3538 C C . LEU A 1 451 ? 23.156 -8.25 6.535 1 94.94 451 LEU A C 1
ATOM 3540 O O . LEU A 1 451 ? 22.125 -8.922 6.672 1 94.94 451 LEU A O 1
ATOM 3544 N N . ARG A 1 452 ? 23.75 -7.652 7.453 1 92.62 452 ARG A N 1
ATOM 3545 C CA . ARG A 1 452 ? 23.219 -7.73 8.812 1 92.62 452 ARG A CA 1
ATOM 3546 C C . ARG A 1 452 ? 21.828 -7.102 8.891 1 92.62 452 ARG A C 1
ATOM 3548 O O . ARG A 1 452 ? 20.922 -7.652 9.523 1 92.62 452 ARG A O 1
ATOM 3555 N N . ARG A 1 453 ? 21.656 -5.973 8.273 1 91.62 453 ARG A N 1
ATOM 3556 C CA . ARG A 1 453 ? 20.375 -5.293 8.266 1 91.62 453 ARG A CA 1
ATOM 3557 C C . ARG A 1 453 ? 19.297 -6.141 7.578 1 91.62 453 ARG A C 1
ATOM 3559 O O . ARG A 1 453 ? 18.188 -6.297 8.094 1 91.62 453 ARG A O 1
ATOM 3566 N N . SER A 1 454 ? 19.656 -6.66 6.445 1 90.44 454 SER A N 1
ATOM 3567 C CA . SER A 1 454 ? 18.703 -7.469 5.695 1 90.44 454 SER A CA 1
ATOM 3568 C C . SER A 1 454 ? 18.344 -8.742 6.457 1 90.44 454 SER A C 1
ATOM 3570 O O . SER A 1 454 ? 17.203 -9.195 6.402 1 90.44 454 SER A O 1
ATOM 3572 N N . PHE A 1 455 ? 19.297 -9.281 7.125 1 88.56 455 PHE A N 1
ATOM 3573 C CA . PHE A 1 455 ? 19.031 -10.469 7.934 1 88.56 455 PHE A CA 1
ATOM 3574 C C . PHE A 1 455 ? 18.078 -10.156 9.078 1 88.56 455 PHE A C 1
ATOM 3576 O O . PHE A 1 455 ? 17.156 -10.922 9.352 1 88.56 455 PHE A O 1
ATOM 3583 N N . PHE A 1 456 ? 18.203 -8.992 9.688 1 84.5 456 PHE A N 1
ATOM 3584 C CA . PHE A 1 456 ? 17.328 -8.578 10.789 1 84.5 456 PHE A CA 1
ATOM 3585 C C . PHE A 1 456 ? 15.922 -8.297 10.289 1 84.5 456 PHE A C 1
ATOM 3587 O O . PHE A 1 456 ? 14.938 -8.656 10.945 1 84.5 456 PHE A O 1
ATOM 3594 N N . VAL A 1 457 ? 15.867 -7.637 9.195 1 82.81 457 VAL A N 1
ATOM 3595 C CA . VAL A 1 457 ? 14.57 -7.305 8.617 1 82.81 457 VAL A CA 1
ATOM 3596 C C . VAL A 1 457 ? 13.812 -8.586 8.289 1 82.81 457 VAL A C 1
ATOM 3598 O O . VAL A 1 457 ? 12.609 -8.688 8.547 1 82.81 457 VAL A O 1
ATOM 3601 N N . THR A 1 458 ? 14.516 -9.562 7.797 1 81.44 458 THR A N 1
ATOM 3602 C CA . THR A 1 458 ? 13.898 -10.828 7.406 1 81.44 458 THR A CA 1
ATOM 3603 C C . THR A 1 458 ? 13.484 -11.633 8.633 1 81.44 458 THR A C 1
ATOM 3605 O O . THR A 1 458 ? 12.414 -12.25 8.648 1 81.44 458 THR A O 1
ATOM 3608 N N . LEU A 1 459 ? 14.227 -11.57 9.656 1 79.75 459 LEU A N 1
ATOM 3609 C CA . LEU A 1 459 ? 13.969 -12.375 10.844 1 79.75 459 LEU A CA 1
ATOM 3610 C C . LEU A 1 459 ? 12.883 -11.742 11.711 1 79.75 459 LEU A C 1
ATOM 3612 O O . LEU A 1 459 ? 12.141 -12.445 12.391 1 79.75 459 LEU A O 1
ATOM 3616 N N . ARG A 1 460 ? 12.805 -10.359 11.703 1 75.56 460 ARG A N 1
ATOM 3617 C CA . ARG A 1 460 ? 11.914 -9.68 12.633 1 75.56 460 ARG A CA 1
ATOM 3618 C C . ARG A 1 460 ? 10.578 -9.359 11.977 1 75.56 460 ARG A C 1
ATOM 3620 O O . ARG A 1 460 ? 9.672 -8.828 12.625 1 75.56 460 ARG A O 1
ATOM 3627 N N . GLU A 1 461 ? 10.43 -9.5 10.734 1 70 461 GLU A N 1
ATOM 3628 C CA . GLU A 1 461 ? 9.07 -9.414 10.195 1 70 461 GLU A CA 1
ATOM 3629 C C . GLU A 1 461 ? 8.266 -10.672 10.531 1 70 461 GLU A C 1
ATOM 3631 O O . GLU A 1 461 ? 8.125 -11.562 9.688 1 70 461 GLU A O 1
ATOM 3636 N N . PRO A 1 462 ? 7.914 -10.82 11.758 1 60.19 462 PRO A N 1
ATOM 3637 C CA . PRO A 1 462 ? 7.438 -12.094 12.305 1 60.19 462 PRO A CA 1
ATOM 3638 C C . PRO A 1 462 ? 6.199 -12.617 11.586 1 60.19 462 PRO A C 1
ATOM 3640 O O . PRO A 1 462 ? 6.066 -13.828 11.375 1 60.19 462 PRO A O 1
ATOM 3643 N N . MET A 1 463 ? 5.422 -11.68 11.188 1 61.28 463 MET A N 1
ATOM 3644 C CA . MET A 1 463 ? 4.152 -12.156 10.641 1 61.28 463 MET A CA 1
ATOM 3645 C C . MET A 1 463 ? 4.367 -12.906 9.328 1 61.28 463 MET A C 1
ATOM 3647 O O . MET A 1 463 ? 3.803 -13.977 9.125 1 61.28 463 MET A O 1
ATOM 3651 N N . LEU A 1 464 ? 5.379 -12.484 8.68 1 66.12 464 LEU A N 1
ATOM 3652 C CA . LEU A 1 464 ? 5.512 -13.086 7.352 1 66.12 464 LEU A CA 1
ATOM 3653 C C . LEU A 1 464 ? 6.309 -14.383 7.422 1 66.12 464 LEU A C 1
ATOM 3655 O O . LEU A 1 464 ? 5.996 -15.344 6.715 1 66.12 464 LEU A O 1
ATOM 3659 N N . LEU A 1 465 ? 7.246 -14.477 8.367 1 74.5 465 LEU A N 1
ATOM 3660 C CA . LEU A 1 465 ? 8.062 -15.68 8.484 1 74.5 465 LEU A CA 1
ATOM 3661 C C . LEU A 1 465 ? 7.246 -16.828 9.07 1 74.5 465 LEU A C 1
ATOM 3663 O O . LEU A 1 465 ? 7.316 -17.969 8.578 1 74.5 465 LEU A O 1
ATOM 3667 N N . LYS A 1 466 ? 6.41 -16.453 9.977 1 77.12 466 LYS A N 1
ATOM 3668 C CA . LYS A 1 466 ? 5.586 -17.484 10.609 1 77.12 466 LYS A CA 1
ATOM 3669 C C . LYS A 1 466 ? 4.504 -17.984 9.656 1 77.12 466 LYS A C 1
ATOM 3671 O O . LYS A 1 466 ? 4.211 -19.172 9.617 1 77.12 466 LYS A O 1
ATOM 3676 N N . VAL A 1 467 ? 4.066 -17.109 8.961 1 78.31 467 VAL A N 1
ATOM 3677 C CA . VAL A 1 467 ? 2.998 -17.469 8.039 1 78.31 467 VAL A CA 1
ATOM 3678 C C . VAL A 1 467 ? 3.555 -18.344 6.922 1 78.31 467 VAL A C 1
ATOM 3680 O O . VAL A 1 467 ? 2.93 -19.328 6.531 1 78.31 467 VAL A O 1
ATOM 3683 N N . LYS A 1 468 ? 4.727 -18.109 6.484 1 84.69 468 LYS A N 1
ATOM 3684 C CA . LYS A 1 468 ? 5.352 -18.891 5.422 1 84.69 468 LYS A CA 1
ATOM 3685 C C . LYS A 1 468 ? 5.711 -20.297 5.906 1 84.69 468 LYS A C 1
ATOM 3687 O O . LYS A 1 468 ? 5.555 -21.266 5.172 1 84.69 468 LYS A O 1
ATOM 3692 N N . LEU A 1 469 ? 6.18 -20.312 7.125 1 86.38 469 LEU A N 1
ATOM 3693 C CA . LEU A 1 469 ? 6.512 -21.625 7.699 1 86.38 469 LEU A CA 1
ATOM 3694 C C . LEU A 1 469 ? 5.254 -22.453 7.906 1 86.38 469 LEU A C 1
ATOM 3696 O O . LEU A 1 469 ? 5.246 -23.656 7.617 1 86.38 469 LEU A O 1
ATOM 3700 N N . PHE A 1 470 ? 4.285 -21.812 8.352 1 87.19 470 PHE A N 1
ATOM 3701 C CA . PHE A 1 470 ? 3.018 -22.516 8.555 1 87.19 470 PHE A CA 1
ATOM 3702 C C . PHE A 1 470 ? 2.453 -23.016 7.23 1 87.19 470 PHE A C 1
ATOM 3704 O O . PHE A 1 470 ? 1.979 -24.141 7.137 1 87.19 470 PHE A O 1
ATOM 3711 N N . GLN A 1 471 ? 2.5 -22.125 6.32 1 85.44 471 GLN A N 1
ATOM 3712 C CA . GLN A 1 471 ? 2.008 -22.5 5 1 85.44 471 GLN A CA 1
ATOM 3713 C C . GLN A 1 471 ? 2.797 -23.672 4.43 1 85.44 471 GLN A C 1
ATOM 3715 O O . GLN A 1 471 ? 2.217 -24.594 3.855 1 85.44 471 GLN A O 1
ATOM 3720 N N . THR A 1 472 ? 4.105 -23.688 4.609 1 90.81 472 THR A N 1
ATOM 3721 C CA . THR A 1 472 ? 4.969 -24.734 4.098 1 90.81 472 THR A CA 1
ATOM 3722 C C . THR A 1 472 ? 4.676 -26.062 4.797 1 90.81 472 THR A C 1
ATOM 3724 O O . THR A 1 472 ? 4.543 -27.109 4.141 1 90.81 472 THR A O 1
ATOM 3727 N N . LEU A 1 473 ? 4.445 -25.984 6.047 1 92.88 473 LEU A N 1
ATOM 3728 C CA . LEU A 1 473 ? 4.16 -27.188 6.82 1 92.88 473 LEU A CA 1
ATOM 3729 C C . LEU A 1 473 ? 2.781 -27.734 6.477 1 92.88 473 LEU A C 1
ATOM 3731 O O . LEU A 1 473 ? 2.629 -28.938 6.258 1 92.88 473 LEU A O 1
ATOM 3735 N N . LEU A 1 474 ? 1.907 -26.891 6.352 1 89.69 474 LEU A N 1
ATOM 3736 C CA . LEU A 1 474 ? 0.536 -27.312 6.098 1 89.69 474 LEU A CA 1
ATOM 3737 C C . LEU A 1 474 ? 0.412 -27.953 4.719 1 89.69 474 LEU A C 1
ATOM 3739 O O . LEU A 1 474 ? -0.142 -29.047 4.582 1 89.69 474 LEU A O 1
ATOM 3743 N N . ILE A 1 475 ? 0.911 -27.328 3.705 1 89.81 475 ILE A N 1
ATOM 3744 C CA . ILE A 1 475 ? 0.805 -27.844 2.344 1 89.81 475 ILE A CA 1
ATOM 3745 C C . ILE A 1 475 ? 1.588 -29.156 2.221 1 89.81 475 ILE A C 1
ATOM 3747 O O . ILE A 1 475 ? 1.133 -30.094 1.57 1 89.81 475 ILE A O 1
ATOM 3751 N N . SER A 1 476 ? 2.793 -29.188 2.859 1 94.25 476 SER A N 1
ATOM 3752 C CA . SER A 1 476 ? 3.607 -30.406 2.781 1 94.25 476 SER A CA 1
ATOM 3753 C C . SER A 1 476 ? 2.928 -31.578 3.48 1 94.25 476 SER A C 1
ATOM 3755 O O . SER A 1 476 ? 2.949 -32.688 2.98 1 94.25 476 SER A O 1
ATOM 3757 N N . ILE A 1 477 ? 2.234 -31.281 4.539 1 92.31 477 ILE A N 1
ATOM 3758 C CA . ILE A 1 477 ? 1.548 -32.344 5.273 1 92.31 477 ILE A CA 1
ATOM 3759 C C . ILE A 1 477 ? 0.315 -32.812 4.496 1 92.31 477 ILE A C 1
ATOM 3761 O O . ILE A 1 477 ? 0.031 -34 4.414 1 92.31 477 ILE A O 1
ATOM 3765 N N . ILE A 1 478 ? -0.306 -31.859 3.904 1 86.56 478 ILE A N 1
ATOM 3766 C CA . ILE A 1 478 ? -1.489 -32.219 3.127 1 86.56 478 ILE A CA 1
ATOM 3767 C C . ILE A 1 478 ? -1.087 -33.062 1.93 1 86.56 478 ILE A C 1
ATOM 3769 O O . ILE A 1 478 ? -1.667 -34.125 1.696 1 86.56 478 ILE A O 1
ATOM 3773 N N . LEU A 1 479 ? -0.118 -32.688 1.188 1 87.56 479 LEU A N 1
ATOM 3774 C CA . LEU A 1 479 ? 0.347 -33.438 0.037 1 87.56 479 LEU A CA 1
ATOM 3775 C C . LEU A 1 479 ? 0.927 -34.781 0.473 1 87.56 479 LEU A C 1
ATOM 3777 O O . LEU A 1 479 ? 0.696 -35.812 -0.177 1 87.56 479 LEU A O 1
ATOM 3781 N N . GLY A 1 480 ? 1.672 -34.719 1.612 1 89.69 480 GLY A N 1
ATOM 3782 C CA . GLY A 1 480 ? 2.23 -35.969 2.143 1 89.69 480 GLY A CA 1
ATOM 3783 C C . GLY A 1 480 ? 1.171 -36.969 2.562 1 89.69 480 GLY A C 1
ATOM 3784 O O . GLY A 1 480 ? 1.342 -38.156 2.379 1 89.69 480 GLY A O 1
ATOM 3785 N N . THR A 1 481 ? 0.105 -36.438 3 1 87 481 THR A N 1
ATOM 3786 C CA . THR A 1 481 ? -0.968 -37.312 3.445 1 87 481 THR A CA 1
ATOM 3787 C C . THR A 1 481 ? -1.75 -37.875 2.254 1 87 481 THR A C 1
ATOM 3789 O O . THR A 1 481 ? -2.191 -39 2.268 1 87 481 THR A O 1
ATOM 3792 N N . ILE A 1 482 ? -1.861 -37.094 1.24 1 82.12 482 ILE A N 1
ATOM 3793 C CA . ILE A 1 482 ? -2.582 -37.531 0.042 1 82.12 482 ILE A CA 1
ATOM 3794 C C . ILE A 1 482 ? -1.824 -38.656 -0.649 1 82.12 482 ILE A C 1
ATOM 3796 O O . ILE A 1 482 ? -2.43 -39.625 -1.109 1 82.12 482 ILE A O 1
ATOM 3800 N N . TYR A 1 483 ? -0.543 -38.531 -0.67 1 87.5 483 TYR A N 1
ATOM 3801 C CA . TYR A 1 483 ? 0.293 -39.531 -1.342 1 87.5 483 TYR A CA 1
ATOM 3802 C C . TYR A 1 483 ? 1.02 -40.406 -0.329 1 87.5 483 TYR A C 1
ATOM 3804 O O . TYR A 1 483 ? 2.145 -40.844 -0.575 1 87.5 483 TYR A O 1
ATOM 3812 N N . PHE A 1 484 ? 0.356 -40.625 0.766 1 90 484 PHE A N 1
ATOM 3813 C CA . PHE A 1 484 ? 1.021 -41.344 1.861 1 90 484 PHE A CA 1
ATOM 3814 C C . PHE A 1 484 ? 1.454 -42.719 1.431 1 90 484 PHE A C 1
ATOM 3816 O O . PHE A 1 484 ? 0.619 -43.562 1.067 1 90 484 PHE A O 1
ATOM 3823 N N . GLN A 1 485 ? 2.727 -42.969 1.355 1 90.94 485 GLN A N 1
ATOM 3824 C CA . GLN A 1 485 ? 3.354 -44.25 1.055 1 90.94 485 GLN A CA 1
ATOM 3825 C C . GLN A 1 485 ? 2.695 -44.906 -0.153 1 90.94 485 GLN A C 1
ATOM 3827 O O . GLN A 1 485 ? 2.283 -46.062 -0.084 1 90.94 485 GLN A O 1
ATOM 3832 N N . THR A 1 486 ? 2.719 -44.25 -1.271 1 87.31 486 THR A N 1
ATOM 3833 C CA . THR A 1 486 ? 2.184 -44.75 -2.525 1 87.31 486 THR A CA 1
ATOM 3834 C C . THR A 1 486 ? 3.084 -45.844 -3.09 1 87.31 486 THR A C 1
ATOM 3836 O O . THR A 1 486 ? 4.273 -45.625 -3.318 1 87.31 486 THR A O 1
ATOM 3839 N N . PRO A 1 487 ? 2.484 -47.031 -3.219 1 87.25 487 PRO A N 1
ATOM 3840 C CA . PRO A 1 487 ? 3.303 -48.125 -3.764 1 87.25 487 PRO A CA 1
ATOM 3841 C C . PRO A 1 487 ? 3.604 -47.938 -5.25 1 87.25 487 PRO A C 1
ATOM 3843 O O . PRO A 1 487 ? 2.826 -47.312 -5.969 1 87.25 487 PRO A O 1
ATOM 3846 N N . ILE A 1 488 ? 4.734 -48.375 -5.703 1 89.12 488 ILE A N 1
ATOM 3847 C CA . ILE A 1 488 ? 5.133 -48.312 -7.105 1 89.12 488 ILE A CA 1
ATOM 3848 C C . ILE A 1 488 ? 4.52 -49.469 -7.883 1 89.12 488 ILE A C 1
ATOM 3850 O O . ILE A 1 488 ? 5.039 -50.562 -7.859 1 89.12 488 ILE A O 1
ATOM 3854 N N . ARG A 1 489 ? 3.377 -49.156 -8.43 1 84.31 489 ARG A N 1
ATOM 3855 C CA . ARG A 1 489 ? 2.664 -50.094 -9.305 1 84.31 489 ARG A CA 1
ATOM 3856 C C . ARG A 1 489 ? 2.336 -49.438 -10.648 1 84.31 489 ARG A C 1
ATOM 3858 O O . ARG A 1 489 ? 2.549 -48.25 -10.828 1 84.31 489 ARG A O 1
ATOM 3865 N N . GLN A 1 490 ? 1.871 -50.219 -11.609 1 78.19 490 GLN A N 1
ATOM 3866 C CA . GLN A 1 490 ? 1.554 -49.719 -12.945 1 78.19 490 GLN A CA 1
ATOM 3867 C C . GLN A 1 490 ? 0.493 -48.625 -12.891 1 78.19 490 GLN A C 1
ATOM 3869 O O . GLN A 1 490 ? 0.583 -47.625 -13.617 1 78.19 490 GLN A O 1
ATOM 3874 N N . THR A 1 491 ? -0.403 -48.75 -11.914 1 74.56 491 THR A N 1
ATOM 3875 C CA . THR A 1 491 ? -1.523 -47.812 -11.859 1 74.56 491 THR A CA 1
ATOM 3876 C C . THR A 1 491 ? -1.136 -46.531 -11.102 1 74.56 491 THR A C 1
ATOM 3878 O O . THR A 1 491 ? -1.775 -45.5 -11.258 1 74.56 491 THR A O 1
ATOM 3881 N N . THR A 1 492 ? -0.032 -46.594 -10.32 1 83.94 492 THR A N 1
ATOM 3882 C CA . THR A 1 492 ? 0.296 -45.469 -9.453 1 83.94 492 THR A CA 1
ATOM 3883 C C . THR A 1 492 ? 1.488 -44.688 -10.008 1 83.94 492 THR A C 1
ATOM 3885 O O . THR A 1 492 ? 1.933 -43.719 -9.398 1 83.94 492 THR A O 1
ATOM 3888 N N . ILE A 1 493 ? 2.006 -45.125 -11.188 1 86.06 493 ILE A N 1
ATOM 3889 C CA . ILE A 1 493 ? 3.16 -44.469 -11.773 1 86.06 493 ILE A CA 1
ATOM 3890 C C . ILE A 1 493 ? 2.799 -43 -12.109 1 86.06 493 ILE A C 1
ATOM 3892 O O . ILE A 1 493 ? 3.576 -42.094 -11.844 1 86.06 493 ILE A O 1
ATOM 3896 N N . MET A 1 494 ? 1.626 -42.844 -12.625 1 83.12 494 MET A N 1
ATOM 3897 C CA . MET A 1 494 ? 1.188 -41.5 -12.984 1 83.12 494 MET A CA 1
ATOM 3898 C C . MET A 1 494 ? 1.002 -40.625 -11.734 1 83.12 494 MET A C 1
ATOM 3900 O O . MET A 1 494 ? 1.283 -39.438 -11.75 1 83.12 494 MET A O 1
ATOM 3904 N N . ASN A 1 495 ? 0.564 -41.25 -10.641 1 86.25 495 ASN A N 1
ATOM 3905 C CA . ASN A 1 495 ? 0.411 -40.531 -9.383 1 86.25 495 ASN A CA 1
ATOM 3906 C C . ASN A 1 495 ? 1.759 -40.062 -8.828 1 86.25 495 ASN A C 1
ATOM 3908 O O . ASN A 1 495 ? 1.877 -38.969 -8.312 1 86.25 495 ASN A O 1
ATOM 3912 N N . ILE A 1 496 ? 2.719 -40.938 -8.977 1 91.75 496 ILE A N 1
ATOM 3913 C CA . ILE A 1 496 ? 4.047 -40.594 -8.469 1 91.75 496 ILE A CA 1
ATOM 3914 C C . ILE A 1 496 ? 4.656 -39.469 -9.32 1 91.75 496 ILE A C 1
ATOM 3916 O O . ILE A 1 496 ? 5.211 -38.5 -8.781 1 91.75 496 ILE A O 1
ATOM 3920 N N . ASN A 1 497 ? 4.5 -39.594 -10.664 1 91.31 497 ASN A N 1
ATOM 3921 C CA . ASN A 1 497 ? 4.969 -38.531 -11.539 1 91.31 497 ASN A CA 1
ATOM 3922 C C . ASN A 1 497 ? 4.223 -37.219 -11.273 1 91.31 497 ASN A C 1
ATOM 3924 O O . ASN A 1 497 ? 4.816 -36.156 -11.32 1 91.31 497 ASN A O 1
ATOM 3928 N N . GLY A 1 498 ? 2.953 -37.344 -11.023 1 89.25 498 GLY A N 1
ATOM 3929 C CA . GLY A 1 498 ? 2.154 -36.188 -10.688 1 89.25 498 GLY A CA 1
ATOM 3930 C C . GLY A 1 498 ? 2.594 -35.5 -9.398 1 89.25 498 GLY A C 1
ATOM 3931 O O . GLY A 1 498 ? 2.621 -34.281 -9.312 1 89.25 498 GLY A O 1
ATOM 3932 N N . LEU A 1 499 ? 2.932 -36.281 -8.438 1 92.12 499 LEU A N 1
ATOM 3933 C CA . LEU A 1 499 ? 3.395 -35.75 -7.168 1 92.12 499 LEU A CA 1
ATOM 3934 C C . LEU A 1 499 ? 4.719 -35 -7.34 1 92.12 499 LEU A C 1
ATOM 3936 O O . LEU A 1 499 ? 4.914 -33.938 -6.762 1 92.12 499 LEU A O 1
ATOM 3940 N N . ILE A 1 500 ? 5.625 -35.594 -8.156 1 95.25 500 ILE A N 1
ATOM 3941 C CA . ILE A 1 500 ? 6.914 -34.969 -8.391 1 95.25 500 ILE A CA 1
ATOM 3942 C C . ILE A 1 500 ? 6.707 -33.594 -9.055 1 95.25 500 ILE A C 1
ATOM 3944 O O . ILE A 1 500 ? 7.23 -32.594 -8.594 1 95.25 500 ILE A O 1
ATOM 3948 N N . PHE A 1 501 ? 5.898 -33.562 -10.039 1 93.31 501 PHE A N 1
ATOM 3949 C CA . PHE A 1 501 ? 5.668 -32.312 -10.766 1 93.31 501 PHE A CA 1
ATOM 3950 C C . PHE A 1 501 ? 4.91 -31.328 -9.898 1 93.31 501 PHE A C 1
ATOM 3952 O O . PHE A 1 501 ? 5.199 -30.125 -9.922 1 93.31 501 PHE A O 1
ATOM 3959 N N . GLN A 1 502 ? 3.971 -31.812 -9.203 1 90.81 502 GLN A N 1
ATOM 3960 C CA . GLN A 1 502 ? 3.197 -30.953 -8.32 1 90.81 502 GLN A CA 1
ATOM 3961 C C . GLN A 1 502 ? 4.086 -30.312 -7.25 1 90.81 502 GLN A C 1
ATOM 3963 O O . GLN A 1 502 ? 3.883 -29.156 -6.867 1 90.81 502 GLN A O 1
ATOM 3968 N N . SER A 1 503 ? 4.961 -31.109 -6.695 1 94.5 503 SER A N 1
ATOM 3969 C CA . SER A 1 503 ? 5.895 -30.578 -5.707 1 94.5 503 SER A CA 1
ATOM 3970 C C . SER A 1 503 ? 6.742 -29.453 -6.289 1 94.5 503 SER A C 1
ATOM 3972 O O . SER A 1 503 ? 6.949 -28.422 -5.645 1 94.5 503 SER A O 1
ATOM 3974 N N . ILE A 1 504 ? 7.16 -29.625 -7.516 1 94.62 504 ILE A N 1
ATOM 3975 C CA . ILE A 1 504 ? 7.965 -28.609 -8.195 1 94.62 504 ILE A CA 1
ATOM 3976 C C . ILE A 1 504 ? 7.121 -27.359 -8.445 1 94.62 504 ILE A C 1
ATOM 3978 O O . ILE A 1 504 ? 7.562 -26.25 -8.195 1 94.62 504 ILE A O 1
ATOM 3982 N N . ALA A 1 505 ? 5.965 -27.547 -8.891 1 90.75 505 ALA A N 1
ATOM 3983 C CA . ALA A 1 505 ? 5.059 -26.438 -9.156 1 90.75 505 ALA A CA 1
ATOM 3984 C C . ALA A 1 505 ? 4.73 -25.688 -7.871 1 90.75 505 ALA A C 1
ATOM 3986 O O . ALA A 1 505 ? 4.695 -24.453 -7.863 1 90.75 505 ALA A O 1
ATOM 3987 N N . ASN A 1 506 ? 4.516 -26.438 -6.816 1 90.94 506 ASN A N 1
ATOM 3988 C CA . ASN A 1 506 ? 4.211 -25.828 -5.527 1 90.94 506 ASN A CA 1
ATOM 3989 C C . ASN A 1 506 ? 5.367 -24.969 -5.027 1 90.94 506 ASN A C 1
ATOM 3991 O O . ASN A 1 506 ? 5.152 -23.891 -4.465 1 90.94 506 ASN A O 1
ATOM 3995 N N . MET A 1 507 ? 6.512 -25.469 -5.176 1 93.12 507 MET A N 1
ATOM 3996 C CA . MET A 1 507 ? 7.688 -24.75 -4.703 1 93.12 507 MET A CA 1
ATOM 3997 C C . MET A 1 507 ? 7.906 -23.484 -5.516 1 93.12 507 MET A C 1
ATOM 3999 O O . MET A 1 507 ? 8.578 -22.547 -5.059 1 93.12 507 MET A O 1
ATOM 4003 N N . ASN A 1 508 ? 7.367 -23.406 -6.641 1 91.56 508 ASN A N 1
ATOM 4004 C CA . ASN A 1 508 ? 7.434 -22.203 -7.457 1 91.56 508 ASN A CA 1
ATOM 4005 C C . ASN A 1 508 ? 6.387 -21.172 -7.027 1 91.56 508 ASN A C 1
ATOM 4007 O O . ASN A 1 508 ? 6.723 -20.016 -6.738 1 91.56 508 ASN A O 1
ATOM 4011 N N . PHE A 1 509 ? 5.164 -21.578 -6.848 1 86 509 PHE A N 1
ATOM 4012 C CA . PHE A 1 509 ? 4.047 -20.656 -6.699 1 86 509 PHE A CA 1
ATOM 4013 C C . PHE A 1 509 ? 3.891 -20.234 -5.246 1 86 509 PHE A C 1
ATOM 4015 O O . PHE A 1 509 ? 3.326 -19.172 -4.969 1 86 509 PHE A O 1
ATOM 4022 N N . MET A 1 510 ? 4.375 -20.953 -4.387 1 85.94 510 MET A N 1
ATOM 4023 C CA . MET A 1 510 ? 4.152 -20.703 -2.965 1 85.94 510 MET A CA 1
ATOM 4024 C C . MET A 1 510 ? 4.766 -19.375 -2.549 1 85.94 510 MET A C 1
ATOM 4026 O O . MET A 1 510 ? 4.172 -18.625 -1.771 1 85.94 510 MET A O 1
ATOM 4030 N N . PHE A 1 511 ? 5.914 -19.031 -3.072 1 87.69 511 PHE A N 1
ATOM 4031 C CA . PHE A 1 511 ? 6.637 -17.891 -2.539 1 87.69 511 PHE A CA 1
ATOM 4032 C C . PHE A 1 511 ? 6.805 -16.812 -3.607 1 87.69 511 PHE A C 1
ATOM 4034 O O . PHE A 1 511 ? 7.176 -15.68 -3.299 1 87.69 511 PHE A O 1
ATOM 4041 N N . GLN A 1 512 ? 6.5 -17.109 -4.773 1 89.06 512 GLN A N 1
ATOM 4042 C CA . GLN A 1 512 ? 6.84 -16.25 -5.895 1 89.06 512 GLN A CA 1
ATOM 4043 C C . GLN A 1 512 ? 6.074 -14.922 -5.812 1 89.06 512 GLN A C 1
ATOM 4045 O O . GLN A 1 512 ? 6.668 -13.852 -5.938 1 89.06 512 GLN A O 1
ATOM 4050 N N . PHE A 1 513 ? 4.816 -14.93 -5.504 1 82.75 513 PHE A N 1
ATOM 4051 C CA . PHE A 1 513 ? 3.982 -13.734 -5.547 1 82.75 513 PHE A CA 1
ATOM 4052 C C . PHE A 1 513 ? 4.184 -12.891 -4.297 1 82.75 513 PHE A C 1
ATOM 4054 O O . PHE A 1 513 ? 4.148 -11.656 -4.363 1 82.75 513 PHE A O 1
ATOM 4061 N N . ALA A 1 514 ? 4.406 -13.555 -3.221 1 82.25 514 ALA A N 1
ATOM 4062 C CA . ALA A 1 514 ? 4.688 -12.82 -1.988 1 82.25 514 ALA A CA 1
ATOM 4063 C C . ALA A 1 514 ? 6.016 -12.078 -2.08 1 82.25 514 ALA A C 1
ATOM 4065 O O . ALA A 1 514 ? 6.16 -10.984 -1.534 1 82.25 514 ALA A O 1
ATOM 4066 N N . ALA A 1 515 ? 6.941 -12.688 -2.77 1 87.56 515 ALA A N 1
ATOM 4067 C CA . ALA A 1 515 ? 8.266 -12.086 -2.889 1 87.56 515 ALA A CA 1
ATOM 4068 C C . ALA A 1 515 ? 8.203 -10.781 -3.688 1 87.56 515 ALA A C 1
ATOM 4070 O O . ALA A 1 515 ? 8.961 -9.844 -3.414 1 87.56 515 ALA A O 1
ATOM 4071 N N . VAL A 1 516 ? 7.316 -10.695 -4.605 1 88.44 516 VAL A N 1
ATOM 4072 C CA . VAL A 1 516 ? 7.16 -9.484 -5.402 1 88.44 516 VAL A CA 1
ATOM 4073 C C . VAL A 1 516 ? 6.707 -8.336 -4.504 1 88.44 516 VAL A C 1
ATOM 4075 O O . VAL A 1 516 ? 7.238 -7.227 -4.594 1 88.44 516 VAL A O 1
ATOM 4078 N N . HIS A 1 517 ? 5.824 -8.586 -3.658 1 81.88 517 HIS A N 1
ATOM 4079 C CA . HIS A 1 517 ? 5.285 -7.562 -2.768 1 81.88 517 HIS A CA 1
ATOM 4080 C C . HIS A 1 517 ? 6.352 -7.043 -1.812 1 81.88 517 HIS A C 1
ATOM 4082 O O . HIS A 1 517 ? 6.465 -5.832 -1.599 1 81.88 517 HIS A O 1
ATOM 4088 N N . ILE A 1 518 ? 7.125 -7.879 -1.308 1 81.56 518 ILE A N 1
ATOM 4089 C CA . ILE A 1 518 ? 8.141 -7.523 -0.324 1 81.56 518 ILE A CA 1
ATOM 4090 C C . ILE A 1 518 ? 9.219 -6.66 -0.981 1 81.56 518 ILE A C 1
ATOM 4092 O O . ILE A 1 518 ? 9.625 -5.637 -0.424 1 81.56 518 ILE A O 1
ATOM 4096 N N . PHE A 1 519 ? 9.602 -7.066 -2.119 1 87.5 519 PHE A N 1
ATOM 4097 C CA . PHE A 1 519 ? 10.664 -6.336 -2.799 1 87.5 519 PHE A CA 1
ATOM 4098 C C . PHE A 1 519 ? 10.172 -4.965 -3.252 1 87.5 519 PHE A C 1
ATOM 4100 O O . PHE A 1 519 ? 10.883 -3.969 -3.111 1 87.5 519 PHE A O 1
ATOM 4107 N N . CYS A 1 520 ? 8.969 -4.871 -3.738 1 85.69 520 CYS A N 1
ATOM 4108 C CA . CYS A 1 520 ? 8.422 -3.605 -4.223 1 85.69 520 CYS A CA 1
ATOM 4109 C C . CYS A 1 520 ? 8.203 -2.633 -3.07 1 85.69 520 CYS A C 1
ATOM 4111 O O . CYS A 1 520 ? 8.32 -1.419 -3.246 1 85.69 520 CYS A O 1
ATOM 4113 N N . ASP A 1 521 ? 7.984 -3.148 -1.961 1 81.31 521 ASP A N 1
ATOM 4114 C CA . ASP A 1 521 ? 7.754 -2.311 -0.787 1 81.31 521 ASP A CA 1
ATOM 4115 C C . ASP A 1 521 ? 9.062 -1.701 -0.283 1 81.31 521 ASP A C 1
ATOM 4117 O O . ASP A 1 521 ? 9.062 -0.616 0.302 1 81.31 521 ASP A O 1
ATOM 4121 N N . GLU A 1 522 ? 10.148 -2.365 -0.525 1 87 522 GLU A N 1
ATOM 4122 C CA . GLU A 1 522 ? 11.445 -1.912 -0.033 1 87 522 GLU A CA 1
ATOM 4123 C C . GLU A 1 522 ? 12.141 -1.006 -1.048 1 87 522 GLU A C 1
ATOM 4125 O O . GLU A 1 522 ? 13.086 -0.292 -0.708 1 87 522 GLU A O 1
ATOM 4130 N N . LEU A 1 523 ? 11.688 -1.034 -2.238 1 88.44 523 LEU A N 1
ATOM 4131 C CA . LEU A 1 523 ? 12.352 -0.344 -3.336 1 88.44 523 LEU A CA 1
ATOM 4132 C C . LEU A 1 523 ? 12.43 1.156 -3.072 1 88.44 523 LEU A C 1
ATOM 4134 O O . LEU A 1 523 ? 13.477 1.772 -3.254 1 88.44 523 LEU A O 1
ATOM 4138 N N . PRO A 1 524 ? 11.391 1.781 -2.482 1 85.12 524 PRO A N 1
ATOM 4139 C CA . PRO A 1 524 ? 11.484 3.223 -2.236 1 85.12 524 PRO A CA 1
ATOM 4140 C C . PRO A 1 524 ? 12.516 3.572 -1.167 1 85.12 524 PRO A C 1
ATOM 4142 O O . PRO A 1 524 ? 13.172 4.617 -1.253 1 85.12 524 PRO A O 1
ATOM 4145 N N . ILE A 1 525 ? 12.672 2.818 -0.187 1 87.06 525 ILE A N 1
ATOM 4146 C CA . ILE A 1 525 ? 13.664 3.037 0.861 1 87.06 525 ILE A CA 1
ATOM 4147 C C . ILE A 1 525 ? 15.07 2.918 0.276 1 87.06 525 ILE A C 1
ATOM 4149 O O . ILE A 1 525 ? 15.938 3.742 0.566 1 87.06 525 ILE A O 1
ATOM 4153 N N . PHE A 1 526 ? 15.266 1.948 -0.593 1 90.31 526 PHE A N 1
ATOM 4154 C CA . PHE A 1 526 ? 16.547 1.746 -1.251 1 90.31 526 PHE A CA 1
ATOM 4155 C C . PHE A 1 526 ? 16.906 2.941 -2.127 1 90.31 526 PHE A C 1
ATOM 4157 O O . PHE A 1 526 ? 18.031 3.432 -2.09 1 90.31 526 PHE A O 1
ATOM 4164 N N . MET A 1 527 ? 15.953 3.348 -2.854 1 85.75 527 MET A N 1
ATOM 4165 C CA . MET A 1 527 ? 16.203 4.457 -3.77 1 85.75 527 MET A CA 1
ATOM 4166 C C . MET A 1 527 ? 16.578 5.719 -3.002 1 85.75 527 MET A C 1
ATOM 4168 O O . MET A 1 527 ? 17.516 6.43 -3.389 1 85.75 527 MET A O 1
ATOM 4172 N N . ARG A 1 528 ? 15.961 5.961 -1.932 1 82.81 528 ARG A N 1
ATOM 4173 C CA . ARG A 1 528 ? 16.25 7.141 -1.121 1 82.81 528 ARG A CA 1
ATOM 4174 C C . ARG A 1 528 ? 17.641 7.062 -0.519 1 82.81 528 ARG A C 1
ATOM 4176 O O . ARG A 1 528 ? 18.406 8.039 -0.55 1 82.81 528 ARG A O 1
ATOM 4183 N N . GLU A 1 529 ? 17.984 5.938 -0.031 1 86.12 529 GLU A N 1
ATOM 4184 C CA . GLU A 1 529 ? 19.281 5.758 0.606 1 86.12 529 GLU A CA 1
ATOM 4185 C C . GLU A 1 529 ? 20.406 5.773 -0.424 1 86.12 529 GLU A C 1
ATOM 4187 O O . GLU A 1 529 ? 21.484 6.332 -0.172 1 86.12 529 GLU A O 1
ATOM 4192 N N . HIS A 1 530 ? 20.141 5.215 -1.527 1 86.62 530 HIS A N 1
ATOM 4193 C CA . HIS A 1 530 ? 21.156 5.191 -2.578 1 86.62 530 HIS A CA 1
ATOM 4194 C C . HIS A 1 530 ? 21.375 6.582 -3.158 1 86.62 530 HIS A C 1
ATOM 4196 O O . HIS A 1 530 ? 22.516 6.977 -3.42 1 86.62 530 HIS A O 1
ATOM 4202 N N . LEU A 1 531 ? 20.328 7.297 -3.338 1 78.19 531 LEU A N 1
ATOM 4203 C CA . LEU A 1 531 ? 20.438 8.633 -3.904 1 78.19 531 LEU A CA 1
ATOM 4204 C C . LEU A 1 531 ? 21.109 9.586 -2.926 1 78.19 531 LEU A C 1
ATOM 4206 O O . LEU A 1 531 ? 21.688 10.602 -3.334 1 78.19 531 LEU A O 1
ATOM 4210 N N . SER A 1 532 ? 21.031 9.188 -1.657 1 77.75 532 SER A N 1
ATOM 4211 C CA . SER A 1 532 ? 21.75 9.961 -0.648 1 77.75 532 SER A CA 1
ATOM 4212 C C . SER A 1 532 ? 23.203 9.5 -0.538 1 77.75 532 SER A C 1
ATOM 4214 O O . SER A 1 532 ? 23.922 9.898 0.385 1 77.75 532 SER A O 1
ATOM 4216 N N . SER A 1 533 ? 23.625 8.547 -1.452 1 79.38 533 SER A N 1
ATOM 4217 C CA . SER A 1 533 ? 25 8.078 -1.586 1 79.38 533 SER A CA 1
ATOM 4218 C C . SER A 1 533 ? 25.438 7.32 -0.34 1 79.38 533 SER A C 1
ATOM 4220 O O . SER A 1 533 ? 26.578 7.465 0.105 1 79.38 533 SER A O 1
ATOM 4222 N N . LEU A 1 534 ? 24.578 6.656 0.202 1 85.12 534 LEU A N 1
ATOM 4223 C CA . LEU A 1 534 ? 24.938 5.867 1.379 1 85.12 534 LEU A CA 1
ATOM 4224 C C . LEU A 1 534 ? 25.688 4.609 0.984 1 85.12 534 LEU A C 1
ATOM 4226 O O . LEU A 1 534 ? 26.703 4.266 1.606 1 85.12 534 LEU A O 1
ATOM 4230 N N . TYR A 1 535 ? 25.141 3.904 0.039 1 90 535 TYR A N 1
ATOM 4231 C CA . TYR A 1 535 ? 25.781 2.674 -0.414 1 90 535 TYR A CA 1
ATOM 4232 C C . TYR A 1 535 ? 25.516 2.436 -1.896 1 90 535 TYR A C 1
ATOM 4234 O O . TYR A 1 535 ? 24.703 3.137 -2.508 1 90 535 TYR A O 1
ATOM 4242 N N . ARG A 1 536 ? 26.234 1.462 -2.381 1 91.5 536 ARG A N 1
ATOM 4243 C CA . ARG A 1 536 ? 26.156 1.116 -3.797 1 91.5 536 ARG A CA 1
ATOM 4244 C C . ARG A 1 536 ? 24.984 0.177 -4.07 1 91.5 536 ARG A C 1
ATOM 4246 O O . ARG A 1 536 ? 24.5 -0.498 -3.16 1 91.5 536 ARG A O 1
ATOM 4253 N N . VAL A 1 537 ? 24.625 0.149 -5.41 1 93.5 537 VAL A N 1
ATOM 4254 C CA . VAL A 1 537 ? 23.516 -0.703 -5.828 1 93.5 537 VAL A CA 1
ATOM 4255 C C . VAL A 1 537 ? 23.938 -2.17 -5.754 1 93.5 537 VAL A C 1
ATOM 4257 O O . VAL A 1 537 ? 23.156 -3.023 -5.32 1 93.5 537 VAL A O 1
ATOM 4260 N N . ASP A 1 538 ? 25.141 -2.512 -6.113 1 94.5 538 ASP A N 1
ATOM 4261 C CA . ASP A 1 538 ? 25.609 -3.891 -6.156 1 94.5 538 ASP A CA 1
ATOM 4262 C C . ASP A 1 538 ? 25.719 -4.48 -4.75 1 94.5 538 ASP A C 1
ATOM 4264 O O . ASP A 1 538 ? 25.297 -5.617 -4.52 1 94.5 538 ASP A O 1
ATOM 4268 N N . THR A 1 539 ? 26.219 -3.648 -3.773 1 94.38 539 THR A N 1
ATOM 4269 C CA . THR A 1 539 ? 26.359 -4.137 -2.406 1 94.38 539 THR A CA 1
ATOM 4270 C C . THR A 1 539 ? 25 -4.426 -1.791 1 94.38 539 THR A C 1
ATOM 4272 O O . THR A 1 539 ? 24.812 -5.438 -1.109 1 94.38 539 THR A O 1
ATOM 4275 N N . TYR A 1 540 ? 24.125 -3.549 -2.098 1 94.5 540 TYR A N 1
ATOM 4276 C CA . TYR A 1 540 ? 22.781 -3.76 -1.576 1 94.5 540 TYR A CA 1
ATOM 4277 C C . TYR A 1 540 ? 22.156 -5.023 -2.156 1 94.5 540 TYR A C 1
ATOM 4279 O O . TYR A 1 540 ? 21.625 -5.859 -1.419 1 94.5 540 TYR A O 1
ATOM 4287 N N . PHE A 1 541 ? 22.188 -5.168 -3.477 1 95.75 541 PHE A N 1
ATOM 4288 C CA . PHE A 1 541 ? 21.531 -6.266 -4.18 1 95.75 541 PHE A CA 1
ATOM 4289 C C . PHE A 1 541 ? 22.109 -7.605 -3.744 1 95.75 541 PHE A C 1
ATOM 4291 O O . PHE A 1 541 ? 21.375 -8.555 -3.479 1 95.75 541 PHE A O 1
ATOM 4298 N N . ILE A 1 542 ? 23.422 -7.695 -3.639 1 95.25 542 ILE A N 1
ATOM 4299 C CA . ILE A 1 542 ? 24.078 -8.945 -3.256 1 95.25 542 ILE A CA 1
ATOM 4300 C C . ILE A 1 542 ? 23.766 -9.258 -1.795 1 95.25 542 ILE A C 1
ATOM 4302 O O . ILE A 1 542 ? 23.484 -10.406 -1.45 1 95.25 542 ILE A O 1
ATOM 4306 N N . ALA A 1 543 ? 23.812 -8.227 -0.939 1 94.94 543 ALA A N 1
ATOM 4307 C CA . ALA A 1 543 ? 23.516 -8.422 0.477 1 94.94 543 ALA A CA 1
ATOM 4308 C C . ALA A 1 543 ? 22.078 -8.914 0.676 1 94.94 543 ALA A C 1
ATOM 4310 O O . ALA A 1 543 ? 21.844 -9.844 1.449 1 94.94 543 ALA A O 1
ATOM 4311 N N . LYS A 1 544 ? 21.234 -8.336 -0.042 1 92.88 544 LYS A N 1
ATOM 4312 C CA . LYS A 1 544 ? 19.828 -8.727 0.073 1 92.88 544 LYS A CA 1
ATOM 4313 C C . LYS A 1 544 ? 19.625 -10.148 -0.427 1 92.88 544 LYS A C 1
ATOM 4315 O O . LYS A 1 544 ? 18.906 -10.93 0.2 1 92.88 544 LYS A O 1
ATOM 4320 N N . ASN A 1 545 ? 20.234 -10.516 -1.5 1 94.12 545 ASN A N 1
ATOM 4321 C CA . ASN A 1 545 ? 20.109 -11.852 -2.068 1 94.12 545 ASN A CA 1
ATOM 4322 C C . ASN A 1 545 ? 20.656 -12.922 -1.123 1 94.12 545 ASN A C 1
ATOM 4324 O O . ASN A 1 545 ? 20.031 -13.961 -0.93 1 94.12 545 ASN A O 1
ATOM 4328 N N . ILE A 1 546 ? 21.734 -12.648 -0.511 1 93.75 546 ILE A N 1
ATOM 4329 C CA . ILE A 1 546 ? 22.359 -13.625 0.375 1 93.75 546 ILE A CA 1
ATOM 4330 C C . ILE A 1 546 ? 21.531 -13.766 1.65 1 93.75 546 ILE A C 1
ATOM 4332 O O . ILE A 1 546 ? 21.328 -14.875 2.15 1 93.75 546 ILE A O 1
ATOM 4336 N N . ALA A 1 547 ? 21.078 -12.672 2.154 1 92 547 ALA A N 1
ATOM 4337 C CA . ALA A 1 547 ? 20.281 -12.695 3.373 1 92 547 ALA A CA 1
ATOM 4338 C C . ALA A 1 547 ? 18.984 -13.484 3.158 1 92 547 ALA A C 1
ATOM 4340 O O . ALA A 1 547 ? 18.578 -14.266 4.023 1 92 547 ALA A O 1
ATOM 4341 N N . GLU A 1 548 ? 18.391 -13.312 2.018 1 90.5 548 GLU A N 1
ATOM 4342 C CA . GLU A 1 548 ? 17.109 -13.977 1.752 1 90.5 548 GLU A CA 1
ATOM 4343 C C . GLU A 1 548 ? 17.328 -15.406 1.265 1 90.5 548 GLU A C 1
ATOM 4345 O O . GLU A 1 548 ? 16.391 -16.219 1.285 1 90.5 548 GLU A O 1
ATOM 4350 N N . LEU A 1 549 ? 18.516 -15.68 0.795 1 92.19 549 LEU A N 1
ATOM 4351 C CA . LEU A 1 549 ? 18.812 -17.016 0.289 1 92.19 549 LEU A CA 1
ATOM 4352 C C . LEU A 1 549 ? 18.625 -18.062 1.379 1 92.19 549 LEU A C 1
ATOM 4354 O O . LEU A 1 549 ? 18.172 -19.172 1.103 1 92.19 549 LEU A O 1
ATOM 4358 N N . ILE A 1 550 ? 18.859 -17.688 2.557 1 90.19 550 ILE A N 1
ATOM 4359 C CA . ILE A 1 550 ? 18.781 -18.625 3.674 1 90.19 550 ILE A CA 1
ATOM 4360 C C . ILE A 1 550 ? 17.344 -19.109 3.848 1 90.19 550 ILE A C 1
ATOM 4362 O O . ILE A 1 550 ? 17.094 -20.312 3.984 1 90.19 550 ILE A O 1
ATOM 4366 N N . GLN A 1 551 ? 16.406 -18.234 3.783 1 90.38 551 GLN A N 1
ATOM 4367 C CA . GLN A 1 551 ? 15.016 -18.641 3.963 1 90.38 551 GLN A CA 1
ATOM 4368 C C . GLN A 1 551 ? 14.516 -19.438 2.768 1 90.38 551 GLN A C 1
ATOM 4370 O O . GLN A 1 551 ? 13.711 -20.359 2.924 1 90.38 551 GLN A O 1
ATOM 4375 N N . TYR A 1 552 ? 15.023 -19.156 1.569 1 93.38 552 TYR A N 1
ATOM 4376 C CA . TYR A 1 552 ? 14.547 -19.828 0.37 1 93.38 552 TYR A CA 1
ATOM 4377 C C . TYR A 1 552 ? 15.289 -21.141 0.152 1 93.38 552 TYR A C 1
ATOM 4379 O O . TYR A 1 552 ? 15.07 -21.828 -0.85 1 93.38 552 TYR A O 1
ATOM 4387 N N . ILE A 1 553 ? 16.188 -21.469 1.091 1 94.94 553 ILE A N 1
ATOM 4388 C CA . ILE A 1 553 ? 16.781 -22.797 1.157 1 94.94 553 ILE A CA 1
ATOM 4389 C C . ILE A 1 553 ? 16.078 -23.609 2.238 1 94.94 553 ILE A C 1
ATOM 4391 O O . ILE A 1 553 ? 15.758 -24.797 2.029 1 94.94 553 ILE A O 1
ATOM 4395 N N . ILE A 1 554 ? 15.664 -22.969 3.264 1 93.5 554 ILE A N 1
ATOM 4396 C CA . ILE A 1 554 ? 15.102 -23.656 4.418 1 93.5 554 ILE A CA 1
ATOM 4397 C C . ILE A 1 554 ? 13.672 -24.094 4.105 1 93.5 554 ILE A C 1
ATOM 4399 O O . ILE A 1 554 ? 13.289 -25.234 4.379 1 93.5 554 ILE A O 1
ATOM 4403 N N . TYR A 1 555 ? 12.891 -23.234 3.486 1 93.44 555 TYR A N 1
ATOM 4404 C CA . TYR A 1 555 ? 11.492 -23.578 3.238 1 93.44 555 TYR A CA 1
ATOM 4405 C C . TYR A 1 555 ? 11.375 -24.766 2.291 1 93.44 555 TYR A C 1
ATOM 4407 O O . TYR A 1 555 ? 10.688 -25.75 2.594 1 93.44 555 TYR A O 1
ATOM 4415 N N . PRO A 1 556 ? 12.047 -24.672 1.146 1 96.19 556 PRO A N 1
ATOM 4416 C CA . PRO A 1 556 ? 11.969 -25.844 0.265 1 96.19 556 PRO A CA 1
ATOM 4417 C C . PRO A 1 556 ? 12.555 -27.109 0.899 1 96.19 556 PRO A C 1
ATOM 4419 O O . PRO A 1 556 ? 12.102 -28.219 0.616 1 96.19 556 PRO A O 1
ATOM 4422 N N . PHE A 1 557 ? 13.539 -26.953 1.759 1 96.94 557 PHE A N 1
ATOM 4423 C CA . PHE A 1 557 ? 14.117 -28.094 2.459 1 96.94 557 PHE A CA 1
ATOM 4424 C C . PHE A 1 557 ? 13.086 -28.75 3.365 1 96.94 557 PHE A C 1
ATOM 4426 O O . PHE A 1 557 ? 12.945 -29.969 3.367 1 96.94 557 PHE A O 1
ATOM 4433 N N . VAL A 1 558 ? 12.406 -27.969 4.113 1 96.25 558 VAL A N 1
ATOM 4434 C CA . VAL A 1 558 ? 11.383 -28.484 5.016 1 96.25 558 VAL A CA 1
ATOM 4435 C C . VAL A 1 558 ? 10.258 -29.125 4.207 1 96.25 558 VAL A C 1
ATOM 4437 O O . VAL A 1 558 ? 9.828 -30.25 4.504 1 96.25 558 VAL A O 1
ATOM 4440 N N . PHE A 1 559 ? 9.797 -28.5 3.203 1 96.44 559 PHE A N 1
ATOM 4441 C CA . PHE A 1 559 ? 8.727 -29 2.352 1 96.44 559 PHE A CA 1
ATOM 4442 C C . PHE A 1 559 ? 9.109 -30.328 1.718 1 96.44 559 PHE A C 1
ATOM 4444 O O . PHE A 1 559 ? 8.375 -31.312 1.828 1 96.44 559 PHE A O 1
ATOM 4451 N N . SER A 1 560 ? 10.289 -30.359 1.075 1 97.25 560 SER A N 1
ATOM 4452 C CA . SER A 1 560 ? 10.719 -31.531 0.331 1 97.25 560 SER A CA 1
ATOM 4453 C C . SER A 1 560 ? 11 -32.719 1.266 1 97.25 560 SER A C 1
ATOM 4455 O O . SER A 1 560 ? 10.75 -33.875 0.91 1 97.25 560 SER A O 1
ATOM 4457 N N . SER A 1 561 ? 11.477 -32.406 2.498 1 97.56 561 SER A N 1
ATOM 4458 C CA . SER A 1 561 ? 11.766 -33.469 3.451 1 97.56 561 SER A CA 1
ATOM 4459 C C . SER A 1 561 ? 10.484 -34.156 3.934 1 97.56 561 SER A C 1
ATOM 4461 O O . SER A 1 561 ? 10.414 -35.375 4.016 1 97.56 561 SER A O 1
ATOM 4463 N N . ILE A 1 562 ? 9.508 -33.375 4.148 1 97.25 562 ILE A N 1
ATOM 4464 C CA . ILE A 1 562 ? 8.242 -33.906 4.629 1 97.25 562 ILE A CA 1
ATOM 4465 C C . ILE A 1 562 ? 7.562 -34.688 3.504 1 97.25 562 ILE A C 1
ATOM 4467 O O . ILE A 1 562 ? 7.16 -35.844 3.691 1 97.25 562 ILE A O 1
ATOM 4471 N N . VAL A 1 563 ? 7.531 -34.125 2.318 1 96.19 563 VAL A N 1
ATOM 4472 C CA . VAL A 1 563 ? 6.844 -34.75 1.193 1 96.19 563 VAL A CA 1
ATOM 4473 C C . VAL A 1 563 ? 7.586 -36.031 0.782 1 96.19 563 VAL A C 1
ATOM 4475 O O . VAL A 1 563 ? 6.961 -37.062 0.521 1 96.19 563 VAL A O 1
ATOM 4478 N N . TYR A 1 564 ? 8.914 -36 0.765 1 97.06 564 TYR A N 1
ATOM 4479 C CA . TYR A 1 564 ? 9.727 -37.125 0.306 1 97.06 564 TYR A CA 1
ATOM 4480 C C . TYR A 1 564 ? 9.508 -38.344 1.19 1 97.06 564 TYR A C 1
ATOM 4482 O O . TYR A 1 564 ? 9.25 -39.438 0.691 1 97.06 564 TYR A O 1
ATOM 4490 N N . TRP A 1 565 ? 9.516 -38.188 2.484 1 96.38 565 TRP A N 1
ATOM 4491 C CA . TRP A 1 565 ? 9.453 -39.312 3.4 1 96.38 565 TRP A CA 1
ATOM 4492 C C . TRP A 1 565 ? 8.016 -39.75 3.643 1 96.38 565 TRP A C 1
ATOM 4494 O O . TRP A 1 565 ? 7.734 -40.938 3.773 1 96.38 565 TRP A O 1
ATOM 4504 N N . MET A 1 566 ? 7.109 -38.844 3.602 1 95.25 566 MET A N 1
ATOM 4505 C CA . MET A 1 566 ? 5.711 -39.219 3.811 1 95.25 566 MET A CA 1
ATOM 4506 C C . MET A 1 566 ? 5.137 -39.906 2.586 1 95.25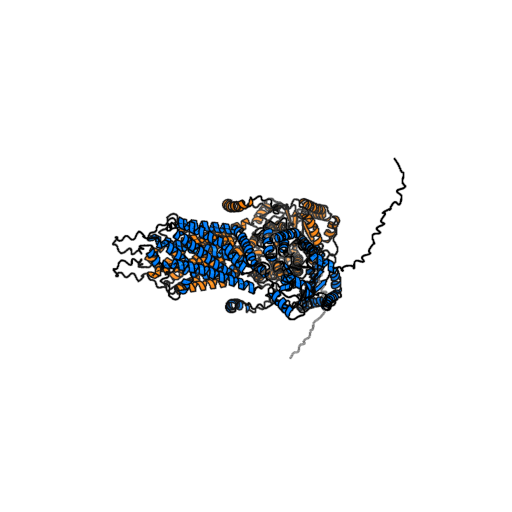 566 MET A C 1
ATOM 4508 O O . MET A 1 566 ? 4.324 -40.844 2.717 1 95.25 566 MET A O 1
ATOM 4512 N N . SER A 1 567 ? 5.535 -39.531 1.376 1 93.62 567 SER A N 1
ATOM 4513 C CA . SER A 1 567 ? 4.988 -40.125 0.151 1 93.62 567 SER A CA 1
ATOM 4514 C C . SER A 1 567 ? 5.621 -41.469 -0.152 1 93.62 567 SER A C 1
ATOM 4516 O O . SER A 1 567 ? 5.082 -42.25 -0.942 1 93.62 567 SER A O 1
ATOM 4518 N N . GLY A 1 568 ? 6.742 -41.75 0.458 1 93.69 568 GLY A N 1
ATOM 4519 C CA . GLY A 1 568 ? 7.387 -43.031 0.265 1 93.69 568 GLY A CA 1
ATOM 4520 C C . GLY A 1 568 ? 8.203 -43.125 -1.014 1 93.69 568 GLY A C 1
ATOM 4521 O O . GLY A 1 568 ? 8.18 -44.125 -1.711 1 93.69 568 GLY A O 1
ATOM 4522 N N . PHE A 1 569 ? 8.836 -42.031 -1.411 1 95.06 569 PHE A N 1
ATOM 4523 C CA . PHE A 1 569 ? 9.773 -42.094 -2.527 1 95.06 569 PHE A CA 1
ATOM 4524 C C . PHE A 1 569 ? 10.914 -43.062 -2.24 1 95.06 569 PHE A C 1
ATOM 4526 O O . PHE A 1 569 ? 10.992 -43.625 -1.147 1 95.06 569 PHE A O 1
ATOM 4533 N N . VAL A 1 570 ? 11.703 -43.344 -3.234 1 94.25 570 VAL A N 1
ATOM 4534 C CA . VAL A 1 570 ? 12.758 -44.344 -3.102 1 94.25 570 VAL A CA 1
ATOM 4535 C C . VAL A 1 570 ? 13.656 -43.969 -1.918 1 94.25 570 VAL A C 1
ATOM 4537 O O . VAL A 1 570 ? 14.055 -42.812 -1.758 1 94.25 570 VAL A O 1
ATOM 4540 N N . HIS A 1 571 ? 13.891 -45.031 -1.06 1 93.31 571 HIS A N 1
ATOM 4541 C CA . HIS A 1 571 ? 14.703 -44.812 0.132 1 93.31 571 HIS A CA 1
ATOM 4542 C C . HIS A 1 571 ? 16.188 -44.781 -0.212 1 93.31 571 HIS A C 1
ATOM 4544 O O . HIS A 1 571 ? 16.891 -45.781 0.032 1 93.31 571 HIS A O 1
ATOM 4550 N N . ASN A 1 572 ? 16.641 -43.75 -0.776 1 94.12 572 ASN A N 1
ATOM 4551 C CA . ASN A 1 572 ? 18.031 -43.469 -1.138 1 94.12 572 ASN A CA 1
ATOM 4552 C C . ASN A 1 572 ? 18.453 -42.062 -0.773 1 94.12 572 ASN A C 1
ATOM 4554 O O . ASN A 1 572 ? 17.734 -41.094 -1.081 1 94.12 572 ASN A O 1
ATOM 4558 N N . SER A 1 573 ? 19.531 -41.969 -0.102 1 94.56 573 SER A N 1
ATOM 4559 C CA . SER A 1 573 ? 19.984 -40.688 0.397 1 94.56 573 SER A CA 1
ATOM 4560 C C . SER A 1 573 ? 20.312 -39.75 -0.749 1 94.56 573 SER A C 1
ATOM 4562 O O . SER A 1 573 ? 20.062 -38.531 -0.658 1 94.56 573 SER A O 1
ATOM 4564 N N . LEU A 1 574 ? 20.891 -40.25 -1.839 1 94.44 574 LEU A N 1
ATOM 4565 C CA . LEU A 1 574 ? 21.25 -39.406 -2.973 1 94.44 574 LEU A CA 1
ATOM 4566 C C . LEU A 1 574 ? 20 -38.938 -3.713 1 94.44 574 LEU A C 1
ATOM 4568 O O . LEU A 1 574 ? 19.953 -37.812 -4.223 1 94.44 574 LEU A O 1
ATOM 4572 N N . ALA A 1 575 ? 19.016 -39.875 -3.793 1 95.69 575 ALA A N 1
ATOM 4573 C CA . ALA A 1 575 ? 17.75 -39.469 -4.414 1 95.69 575 ALA A CA 1
ATOM 4574 C C . ALA A 1 575 ? 17.047 -38.406 -3.598 1 95.69 575 ALA A C 1
ATOM 4576 O O . ALA A 1 575 ? 16.484 -37.469 -4.156 1 95.69 575 ALA A O 1
ATOM 4577 N N . TYR A 1 576 ? 17.156 -38.594 -2.307 1 97.12 576 TYR A N 1
ATOM 4578 C CA . TYR A 1 576 ? 16.562 -37.625 -1.402 1 97.12 576 TYR A CA 1
ATOM 4579 C C . TYR A 1 576 ? 17.25 -36.25 -1.567 1 97.12 576 TYR A C 1
ATOM 4581 O O . TYR A 1 576 ? 16.578 -35.25 -1.723 1 97.12 576 TYR A O 1
ATOM 4589 N N . ALA A 1 577 ? 18.547 -36.219 -1.572 1 96.88 577 ALA A N 1
ATOM 4590 C CA . ALA A 1 577 ? 19.312 -34.969 -1.719 1 96.88 577 ALA A CA 1
ATOM 4591 C C . ALA A 1 577 ? 19.047 -34.312 -3.066 1 96.88 577 ALA A C 1
ATOM 4593 O O . ALA A 1 577 ? 18.969 -33.094 -3.162 1 96.88 577 ALA A O 1
ATOM 4594 N N . SER A 1 578 ? 18.875 -35.156 -4.082 1 96.56 578 SER A N 1
ATOM 4595 C CA . SER A 1 578 ? 18.609 -34.625 -5.418 1 96.56 578 SER A CA 1
ATOM 4596 C C . SER A 1 578 ? 17.219 -33.969 -5.484 1 96.56 578 SER A C 1
ATOM 4598 O O . SER A 1 578 ? 17.047 -32.938 -6.125 1 96.56 578 SER A O 1
ATOM 4600 N N . PHE A 1 579 ? 16.266 -34.625 -4.848 1 97.5 579 PHE A N 1
ATOM 4601 C CA . PHE A 1 579 ? 14.922 -34.062 -4.816 1 97.5 579 PHE A CA 1
ATOM 4602 C C . PHE A 1 579 ? 14.898 -32.75 -4.078 1 97.5 579 PHE A C 1
ATOM 4604 O O . PHE A 1 579 ? 14.281 -31.781 -4.539 1 97.5 579 PHE A O 1
ATOM 4611 N N . VAL A 1 580 ? 15.586 -32.688 -2.986 1 97.75 580 VAL A N 1
ATOM 4612 C CA . VAL A 1 580 ? 15.68 -31.453 -2.205 1 97.75 580 VAL A CA 1
ATOM 4613 C C . VAL A 1 580 ? 16.359 -30.375 -3.033 1 97.75 580 VAL A C 1
ATOM 4615 O O . VAL A 1 580 ? 15.898 -29.234 -3.066 1 97.75 580 VAL A O 1
ATOM 4618 N N . ALA A 1 581 ? 17.375 -30.719 -3.723 1 97.69 581 ALA A N 1
ATOM 4619 C CA . ALA A 1 581 ? 18.125 -29.766 -4.547 1 97.69 581 ALA A CA 1
ATOM 4620 C C . ALA A 1 581 ? 17.25 -29.219 -5.672 1 97.69 581 ALA A C 1
ATOM 4622 O O . ALA A 1 581 ? 17.312 -28.031 -5.992 1 97.69 581 ALA A O 1
ATOM 4623 N N . SER A 1 582 ? 16.453 -30.094 -6.27 1 97.75 582 SER A N 1
ATOM 4624 C CA . SER A 1 582 ? 15.57 -29.656 -7.336 1 97.75 582 SER A CA 1
ATOM 4625 C C . SER A 1 582 ? 14.539 -28.656 -6.816 1 97.75 582 SER A C 1
ATOM 4627 O O . SER A 1 582 ? 14.266 -27.641 -7.465 1 97.75 582 SER A O 1
ATOM 4629 N N . CYS A 1 583 ? 14.016 -28.938 -5.645 1 97.69 583 CYS A N 1
ATOM 4630 C CA . CYS A 1 583 ? 13.023 -28.047 -5.051 1 97.69 583 CYS A CA 1
ATOM 4631 C C . CYS A 1 583 ? 13.656 -26.703 -4.672 1 97.69 583 CYS A C 1
ATOM 4633 O O . CYS A 1 583 ? 13.055 -25.656 -4.895 1 97.69 583 CYS A O 1
ATOM 4635 N N . VAL A 1 584 ? 14.812 -26.719 -4.145 1 97.75 584 VAL A N 1
ATOM 4636 C CA . VAL A 1 584 ? 15.516 -25.5 -3.758 1 97.75 584 VAL A CA 1
ATOM 4637 C C . VAL A 1 584 ? 15.859 -24.688 -5.004 1 97.75 584 VAL A C 1
ATOM 4639 O O . VAL A 1 584 ? 15.672 -23.469 -5.02 1 97.75 584 VAL A O 1
ATOM 4642 N N . CYS A 1 585 ? 16.297 -25.375 -6.055 1 97.94 585 CYS A N 1
ATOM 4643 C CA . CYS A 1 585 ? 16.688 -24.672 -7.281 1 97.94 585 CYS A CA 1
ATOM 4644 C C . CYS A 1 585 ? 15.484 -24.016 -7.934 1 97.94 585 CYS A C 1
ATOM 4646 O O . CYS A 1 585 ? 15.555 -22.844 -8.336 1 97.94 585 CYS A O 1
ATOM 4648 N N . VAL A 1 586 ? 14.383 -24.703 -7.996 1 97.5 586 VAL A N 1
ATOM 4649 C CA . VAL A 1 586 ? 13.203 -24.141 -8.648 1 97.5 586 VAL A CA 1
ATOM 4650 C C . VAL A 1 586 ? 12.688 -22.953 -7.848 1 97.5 586 VAL A C 1
ATOM 4652 O O . VAL A 1 586 ? 12.273 -21.938 -8.422 1 97.5 586 VAL A O 1
ATOM 4655 N N . THR A 1 587 ? 12.703 -23.047 -6.566 1 97.19 587 THR A N 1
ATOM 4656 C CA . THR A 1 587 ? 12.266 -21.938 -5.723 1 97.19 587 THR A CA 1
ATOM 4657 C C . THR A 1 587 ? 13.148 -20.703 -5.953 1 97.19 587 THR A C 1
ATOM 4659 O O . THR A 1 587 ? 12.641 -19.594 -6.074 1 97.19 587 THR A O 1
ATOM 4662 N N . ASN A 1 588 ? 14.398 -20.953 -6.055 1 97.56 588 ASN A N 1
ATOM 4663 C CA . ASN A 1 588 ? 15.312 -19.828 -6.23 1 97.56 588 ASN A CA 1
ATOM 4664 C C . ASN A 1 588 ? 15.195 -19.234 -7.629 1 97.56 588 ASN A C 1
ATOM 4666 O O . ASN A 1 588 ? 15.414 -18.031 -7.816 1 97.56 588 ASN A O 1
ATOM 4670 N N . VAL A 1 589 ? 14.883 -20.031 -8.633 1 97.62 589 VAL A N 1
ATOM 4671 C CA . VAL A 1 589 ? 14.617 -19.484 -9.953 1 97.62 589 VAL A CA 1
ATOM 4672 C C . VAL A 1 589 ? 13.352 -18.625 -9.914 1 97.62 589 VAL A C 1
ATOM 4674 O O . VAL A 1 589 ? 13.32 -17.531 -10.477 1 97.62 589 VAL A O 1
ATOM 4677 N N . ALA A 1 590 ? 12.375 -19.156 -9.25 1 96.12 590 ALA A N 1
ATOM 4678 C CA . ALA A 1 590 ? 11.109 -18.422 -9.117 1 96.12 590 ALA A CA 1
ATOM 4679 C C . ALA A 1 590 ? 11.32 -17.094 -8.414 1 96.12 590 ALA A C 1
ATOM 4681 O O . ALA A 1 590 ? 10.789 -16.062 -8.844 1 96.12 590 ALA A O 1
ATOM 4682 N N . ILE A 1 591 ? 12.109 -17.078 -7.367 1 95.88 591 ILE A N 1
ATOM 4683 C CA . ILE A 1 591 ? 12.391 -15.859 -6.617 1 95.88 591 ILE A CA 1
ATOM 4684 C C . ILE A 1 591 ? 13.203 -14.891 -7.484 1 95.88 591 ILE A C 1
ATOM 4686 O O . ILE A 1 591 ? 12.992 -13.68 -7.434 1 95.88 591 ILE A O 1
ATOM 4690 N N . SER A 1 592 ? 14.109 -15.477 -8.25 1 97.12 592 SER A N 1
ATOM 4691 C CA . SER A 1 592 ? 14.883 -14.641 -9.156 1 97.12 592 SER A CA 1
ATOM 4692 C C . SER A 1 592 ? 13.992 -13.953 -10.18 1 97.12 592 SER A C 1
ATOM 4694 O O . SER A 1 592 ? 14.211 -12.789 -10.523 1 97.12 592 SER A O 1
ATOM 4696 N N . LEU A 1 593 ? 13 -14.656 -10.648 1 96.06 593 LEU A N 1
ATOM 4697 C CA . LEU A 1 593 ? 12.039 -14.07 -11.578 1 96.06 593 LEU A CA 1
ATOM 4698 C C . LEU A 1 593 ? 11.211 -12.984 -10.891 1 96.06 593 LEU A C 1
ATOM 4700 O O . LEU A 1 593 ? 10.875 -11.969 -11.508 1 96.06 593 LEU A O 1
ATOM 4704 N N . SER A 1 594 ? 10.914 -13.219 -9.695 1 94.31 594 SER A N 1
ATOM 4705 C CA . SER A 1 594 ? 10.172 -12.234 -8.922 1 94.31 594 SER A CA 1
ATOM 4706 C C . SER A 1 594 ? 10.977 -10.953 -8.742 1 94.31 594 SER A C 1
ATOM 4708 O O . SER A 1 594 ? 10.445 -9.852 -8.875 1 94.31 594 SER A O 1
ATOM 4710 N N . TYR A 1 595 ? 12.266 -11.125 -8.438 1 95.06 595 TYR A N 1
ATOM 4711 C CA . TYR A 1 595 ? 13.133 -9.961 -8.297 1 95.06 595 TYR A CA 1
ATOM 4712 C C . TYR A 1 595 ? 13.227 -9.195 -9.609 1 95.06 595 TYR A C 1
ATOM 4714 O O . TYR A 1 595 ? 13.156 -7.961 -9.625 1 95.06 595 TYR A O 1
ATOM 4722 N N . ALA A 1 596 ? 13.344 -9.93 -10.633 1 95.69 596 ALA A N 1
ATOM 4723 C CA . ALA A 1 596 ? 13.445 -9.297 -11.945 1 95.69 596 ALA A CA 1
ATOM 4724 C C . ALA A 1 596 ? 12.18 -8.516 -12.281 1 95.69 596 ALA A C 1
ATOM 4726 O O . ALA A 1 596 ? 12.242 -7.371 -12.727 1 95.69 596 ALA A O 1
ATOM 4727 N N . ALA A 1 597 ? 11.055 -9.18 -12.047 1 93.56 597 ALA A N 1
ATOM 4728 C CA . ALA A 1 597 ? 9.781 -8.523 -12.336 1 93.56 597 ALA A CA 1
ATOM 4729 C C . ALA A 1 597 ? 9.602 -7.273 -11.477 1 93.56 597 ALA A C 1
ATOM 4731 O O . ALA A 1 597 ? 9.148 -6.238 -11.961 1 93.56 597 ALA A O 1
ATOM 4732 N N . SER A 1 598 ? 9.953 -7.309 -10.227 1 92.19 598 SER A N 1
ATOM 4733 C CA . SER A 1 598 ? 9.82 -6.18 -9.305 1 92.19 598 SER A CA 1
ATOM 4734 C C . SER A 1 598 ? 10.711 -5.016 -9.727 1 92.19 598 SER A C 1
ATOM 4736 O O . SER A 1 598 ? 10.305 -3.855 -9.641 1 92.19 598 SER A O 1
ATOM 4738 N N . CYS A 1 599 ? 11.922 -5.328 -10.141 1 92.38 599 CYS A N 1
ATOM 4739 C CA . CYS A 1 599 ? 12.867 -4.281 -10.516 1 92.38 599 CYS A CA 1
ATOM 4740 C C . CYS A 1 599 ? 12.508 -3.674 -11.859 1 92.38 599 CYS A C 1
ATOM 4742 O O . CYS A 1 599 ? 12.688 -2.473 -12.07 1 92.38 599 CYS A O 1
ATOM 4744 N N . ILE A 1 600 ? 11.945 -4.453 -12.75 1 91.25 600 ILE A N 1
ATOM 4745 C CA . ILE A 1 600 ? 11.617 -3.988 -14.094 1 91.25 600 ILE A CA 1
ATOM 4746 C C . ILE A 1 600 ? 10.359 -3.121 -14.047 1 91.25 600 ILE A C 1
ATOM 4748 O O . ILE A 1 600 ? 10.336 -2.021 -14.602 1 91.25 600 ILE A O 1
ATOM 4752 N N . PHE A 1 601 ? 9.328 -3.557 -13.336 1 86.25 601 PHE A N 1
ATOM 4753 C CA . PHE A 1 601 ? 8.047 -2.859 -13.375 1 86.25 601 PHE A CA 1
ATOM 4754 C C . PHE A 1 601 ? 7.941 -1.858 -12.234 1 86.25 601 PHE A C 1
ATOM 4756 O O . PHE A 1 601 ? 7.27 -0.834 -12.359 1 86.25 601 PHE A O 1
ATOM 4763 N N . GLY A 1 602 ? 8.477 -2.061 -11.133 1 81.5 602 GLY A N 1
ATOM 4764 C CA . GLY A 1 602 ? 8.594 -1.088 -10.055 1 81.5 602 GLY A CA 1
ATOM 4765 C C . GLY A 1 602 ? 7.359 -1.012 -9.18 1 81.5 602 GLY A C 1
ATOM 4766 O O . GLY A 1 602 ? 7.418 -0.495 -8.062 1 81.5 602 GLY A O 1
ATOM 4767 N N . THR A 1 603 ? 6.133 -1.468 -9.672 1 82.31 603 THR A N 1
ATOM 4768 C CA . THR A 1 603 ? 4.914 -1.448 -8.867 1 82.31 603 THR A CA 1
ATOM 4769 C C . THR A 1 603 ? 4.375 -2.861 -8.672 1 82.31 603 THR A C 1
ATOM 4771 O O . THR A 1 603 ? 4.531 -3.719 -9.547 1 82.31 603 THR A O 1
ATOM 4774 N N . THR A 1 604 ? 3.77 -3.096 -7.484 1 83.69 604 THR A N 1
ATOM 4775 C CA . THR A 1 604 ? 3.285 -4.422 -7.113 1 83.69 604 THR A CA 1
ATOM 4776 C C . THR A 1 604 ? 2.189 -4.883 -8.07 1 83.69 604 THR A C 1
ATOM 4778 O O . THR A 1 604 ? 2.195 -6.031 -8.523 1 83.69 604 THR A O 1
ATOM 4781 N N . ASP A 1 605 ? 1.319 -3.99 -8.484 1 76.31 605 ASP A N 1
ATOM 4782 C CA . ASP A 1 605 ? 0.169 -4.359 -9.305 1 76.31 605 ASP A CA 1
ATOM 4783 C C . ASP A 1 605 ? 0.61 -4.84 -10.688 1 76.31 605 ASP A C 1
ATOM 4785 O O . ASP A 1 605 ? 0.151 -5.879 -11.164 1 76.31 605 ASP A O 1
ATOM 4789 N N . LEU A 1 606 ? 1.463 -4.117 -11.266 1 78.38 606 LEU A N 1
ATOM 4790 C CA . LEU A 1 606 ? 1.927 -4.465 -12.602 1 78.38 606 LEU A CA 1
ATOM 4791 C C . LEU A 1 606 ? 2.803 -5.715 -12.57 1 78.38 606 LEU A C 1
ATOM 4793 O O . LEU A 1 606 ? 2.711 -6.566 -13.453 1 78.38 606 LEU A O 1
ATOM 4797 N N . ALA A 1 607 ? 3.65 -5.785 -11.57 1 85.69 607 ALA A N 1
ATOM 4798 C CA . ALA A 1 607 ? 4.527 -6.949 -11.461 1 85.69 607 ALA A CA 1
ATOM 4799 C C . ALA A 1 607 ? 3.719 -8.227 -11.266 1 85.69 607 ALA A C 1
ATOM 4801 O O . ALA A 1 607 ? 4.02 -9.258 -11.875 1 85.69 607 ALA A O 1
ATOM 4802 N N . LEU A 1 608 ? 2.637 -8.219 -10.469 1 82.69 608 LEU A N 1
ATOM 4803 C CA . LEU A 1 608 ? 1.808 -9.391 -10.195 1 82.69 608 LEU A CA 1
ATOM 4804 C C . LEU A 1 608 ? 1.001 -9.781 -11.43 1 82.69 608 LEU A C 1
ATOM 4806 O O . LEU A 1 608 ? 0.717 -10.961 -11.641 1 82.69 608 LEU A O 1
ATOM 4810 N N . ALA A 1 609 ? 0.701 -8.789 -12.219 1 77.38 609 ALA A N 1
ATOM 4811 C CA . ALA A 1 609 ? -0.079 -9.055 -13.43 1 77.38 609 ALA A CA 1
ATOM 4812 C C . ALA A 1 609 ? 0.793 -9.672 -14.516 1 77.38 609 ALA A C 1
ATOM 4814 O O . ALA A 1 609 ? 0.334 -10.523 -15.281 1 77.38 609 ALA A O 1
ATOM 4815 N N . MET A 1 610 ? 2.061 -9.336 -14.555 1 83.94 610 MET A N 1
ATOM 4816 C CA . MET A 1 610 ? 2.924 -9.742 -15.664 1 83.94 610 MET A CA 1
ATOM 4817 C C . MET A 1 610 ? 3.643 -11.047 -15.344 1 83.94 610 MET A C 1
ATOM 4819 O O . MET A 1 610 ? 4.098 -11.75 -16.25 1 83.94 610 MET A O 1
ATOM 4823 N N . LEU A 1 611 ? 3.729 -11.367 -14.117 1 87.44 611 LEU A N 1
ATOM 4824 C CA . LEU A 1 611 ? 4.48 -12.547 -13.711 1 87.44 611 LEU A CA 1
ATOM 4825 C C . LEU A 1 611 ? 3.877 -13.812 -14.32 1 87.44 611 LEU A C 1
ATOM 4827 O O . LEU A 1 611 ? 4.594 -14.641 -14.883 1 87.44 611 LEU A O 1
ATOM 4831 N N . PRO A 1 612 ? 2.557 -13.945 -14.344 1 83.5 612 PRO A N 1
ATOM 4832 C CA . PRO A 1 612 ? 1.97 -15.164 -14.914 1 83.5 612 PRO A CA 1
ATOM 4833 C C . PRO A 1 612 ? 2.189 -15.281 -16.422 1 83.5 612 PRO A C 1
ATOM 4835 O O . PRO A 1 612 ? 2.195 -16.391 -16.969 1 83.5 612 PRO A O 1
ATOM 4838 N N . VAL A 1 613 ? 2.414 -14.172 -17.094 1 82.88 613 VAL A N 1
ATOM 4839 C CA . VAL A 1 613 ? 2.631 -14.164 -18.531 1 82.88 613 VAL A CA 1
ATOM 4840 C C . VAL A 1 613 ? 3.904 -14.938 -18.875 1 82.88 613 VAL A C 1
ATOM 4842 O O . VAL A 1 613 ? 3.98 -15.602 -19.906 1 82.88 613 VAL A O 1
ATOM 4845 N N . VAL A 1 614 ? 4.773 -14.906 -17.938 1 87.19 614 VAL A N 1
ATOM 4846 C CA . VAL A 1 614 ? 6.039 -15.594 -18.172 1 87.19 614 VAL A CA 1
ATOM 4847 C C . VAL A 1 614 ? 5.992 -17 -17.562 1 87.19 614 VAL A C 1
ATOM 4849 O O . VAL A 1 614 ? 6.43 -17.969 -18.172 1 87.19 614 VAL A O 1
ATOM 4852 N N . VAL A 1 615 ? 5.402 -17.188 -16.453 1 89.31 615 VAL A N 1
ATOM 4853 C CA . VAL A 1 615 ? 5.508 -18.406 -15.648 1 89.31 615 VAL A CA 1
ATOM 4854 C C . VAL A 1 615 ? 4.59 -19.484 -16.219 1 89.31 615 VAL A C 1
ATOM 4856 O O . VAL A 1 615 ? 4.977 -20.656 -16.297 1 89.31 615 VAL A O 1
ATOM 4859 N N . ILE A 1 616 ? 3.479 -19.125 -16.672 1 82.62 616 ILE A N 1
ATOM 4860 C CA . ILE A 1 616 ? 2.463 -20.109 -17.031 1 82.62 616 ILE A CA 1
ATOM 4861 C C . ILE A 1 616 ? 2.879 -20.844 -18.297 1 82.62 616 ILE A C 1
ATOM 4863 O O . ILE A 1 616 ? 2.848 -22.078 -18.359 1 82.62 616 ILE A O 1
ATOM 4867 N N . PRO A 1 617 ? 3.322 -20.109 -19.328 1 81.44 617 PRO A N 1
ATOM 4868 C CA . PRO A 1 617 ? 3.801 -20.844 -20.5 1 81.44 617 PRO A CA 1
ATOM 4869 C C . PRO A 1 617 ? 4.992 -21.75 -20.188 1 81.44 617 PRO A C 1
ATOM 4871 O O . PRO A 1 617 ? 5.109 -22.844 -20.75 1 81.44 617 PRO A O 1
ATOM 4874 N N . LEU A 1 618 ? 5.785 -21.344 -19.297 1 88.38 618 LEU A N 1
ATOM 4875 C CA . LEU A 1 618 ? 6.934 -22.156 -18.922 1 88.38 618 LEU A CA 1
ATOM 4876 C C . LEU A 1 618 ? 6.496 -23.406 -18.156 1 88.38 618 LEU A C 1
ATOM 4878 O O . LEU A 1 618 ? 7.152 -24.453 -18.234 1 88.38 618 LEU A O 1
ATOM 4882 N N . LEU A 1 619 ? 5.422 -23.266 -17.453 1 87.12 619 LEU A N 1
ATOM 4883 C CA . LEU A 1 619 ? 4.848 -24.406 -16.75 1 87.12 619 LEU A CA 1
ATOM 4884 C C . LEU A 1 619 ? 4.344 -25.453 -17.734 1 87.12 619 LEU A C 1
ATOM 4886 O O . LEU A 1 619 ? 4.496 -26.656 -17.516 1 87.12 619 LEU A O 1
ATOM 4890 N N . ALA A 1 620 ? 3.887 -24.984 -18.859 1 81.75 620 ALA A N 1
ATOM 4891 C CA . ALA A 1 620 ? 3.363 -25.891 -19.891 1 81.75 620 ALA A CA 1
ATOM 4892 C C . ALA A 1 620 ? 4.48 -26.734 -20.484 1 81.75 620 ALA A C 1
ATOM 4894 O O . ALA A 1 620 ? 4.27 -27.906 -20.812 1 81.75 620 ALA A O 1
ATOM 4895 N N . PHE A 1 621 ? 5.594 -26.172 -20.469 1 83.31 621 PHE A N 1
ATOM 4896 C CA . PHE A 1 621 ? 6.715 -26.859 -21.078 1 83.31 621 PHE A CA 1
ATOM 4897 C C . PHE A 1 621 ? 7.496 -27.656 -20.031 1 83.31 621 PHE A C 1
ATOM 4899 O O . PHE A 1 621 ? 8.641 -28.047 -20.281 1 83.31 621 PHE A O 1
ATOM 4906 N N . GLY A 1 622 ? 6.918 -27.875 -18.891 1 86.81 622 GLY A N 1
ATOM 4907 C CA . GLY A 1 622 ? 7.59 -28.578 -17.812 1 86.81 622 GLY A CA 1
ATOM 4908 C C . GLY A 1 622 ? 7.723 -30.062 -18.062 1 86.81 622 GLY A C 1
ATOM 4909 O O . GLY A 1 622 ? 8.461 -30.75 -17.359 1 86.81 622 GLY A O 1
ATOM 4910 N N . GLY A 1 623 ? 7.074 -30.578 -19.109 1 82.12 623 GLY A N 1
ATOM 4911 C CA . GLY A 1 623 ? 7.227 -31.969 -19.5 1 82.12 623 GLY A CA 1
ATOM 4912 C C . GLY A 1 623 ? 6.094 -32.844 -19 1 82.12 623 GLY A C 1
ATOM 4913 O O . GLY A 1 623 ? 5.945 -34 -19.438 1 82.12 623 GLY A O 1
ATOM 4914 N N . PHE A 1 624 ? 5.363 -32.375 -18.031 1 84.94 624 PHE A N 1
ATOM 4915 C CA . PHE A 1 624 ? 4.273 -33.156 -17.5 1 84.94 624 PHE A CA 1
ATOM 4916 C C . PHE A 1 624 ? 3.01 -33 -18.328 1 84.94 624 PHE A C 1
ATOM 4918 O O . PHE A 1 624 ? 2.293 -33.969 -18.594 1 84.94 624 PHE A O 1
ATOM 4925 N N . TYR A 1 625 ? 2.809 -31.766 -18.828 1 80 625 TYR A N 1
ATOM 4926 C CA . TYR A 1 625 ? 1.606 -31.469 -19.609 1 80 625 TYR A CA 1
ATOM 4927 C C . TYR A 1 625 ? 1.779 -31.891 -21.062 1 80 625 TYR A C 1
ATOM 4929 O O . TYR A 1 625 ? 0.841 -32.375 -21.688 1 80 625 TYR A O 1
ATOM 4937 N N . ILE A 1 626 ? 2.994 -31.578 -21.5 1 77.25 626 ILE A N 1
ATOM 4938 C CA . ILE A 1 626 ? 3.318 -31.875 -22.891 1 77.25 626 ILE A CA 1
ATOM 4939 C C . ILE A 1 626 ? 4.508 -32.812 -22.953 1 77.25 626 ILE A C 1
ATOM 4941 O O . ILE A 1 626 ? 5.531 -32.594 -22.312 1 77.25 626 ILE A O 1
ATOM 4945 N N . ASN A 1 627 ? 4.203 -33.875 -23.688 1 73.31 627 ASN A N 1
ATOM 4946 C CA . ASN A 1 627 ? 5.348 -34.75 -23.922 1 73.31 627 ASN A CA 1
ATOM 4947 C C . ASN A 1 627 ? 6.391 -34.062 -24.812 1 73.31 627 ASN A C 1
ATOM 4949 O O . ASN A 1 627 ? 6.059 -33.562 -25.891 1 73.31 627 ASN A O 1
ATOM 4953 N N . GLN A 1 628 ? 7.59 -34.031 -24.359 1 70.69 628 GLN A N 1
ATOM 4954 C CA . GLN A 1 628 ? 8.664 -33.312 -25 1 70.69 628 GLN A CA 1
ATOM 4955 C C . GLN A 1 628 ? 8.984 -33.875 -26.375 1 70.69 628 GLN A C 1
ATOM 4957 O O . GLN A 1 628 ? 9.461 -33.156 -27.266 1 70.69 628 GLN A O 1
ATOM 4962 N N . GLN A 1 629 ? 8.602 -35.125 -26.547 1 68.56 629 GLN A N 1
ATOM 4963 C CA . GLN A 1 629 ? 8.945 -35.781 -27.812 1 68.56 629 GLN A CA 1
ATOM 4964 C C . GLN A 1 629 ? 7.949 -35.406 -28.906 1 68.56 629 GLN A C 1
ATOM 4966 O O . GLN A 1 629 ? 8.266 -35.469 -30.094 1 68.56 629 GLN A O 1
ATOM 4971 N N . SER A 1 630 ? 6.762 -34.969 -28.453 1 68.31 630 SER A N 1
ATOM 4972 C CA . SER A 1 630 ? 5.723 -34.656 -29.438 1 68.31 630 SER A CA 1
ATOM 4973 C C . SER A 1 630 ? 5.691 -33.156 -29.766 1 68.31 630 SER A C 1
ATOM 4975 O O . SER A 1 630 ? 4.832 -32.719 -30.516 1 68.31 630 SER A O 1
ATOM 4977 N N . LEU A 1 631 ? 6.711 -32.469 -29.328 1 71.75 631 LEU A N 1
ATOM 4978 C CA . LEU A 1 631 ? 6.73 -31.031 -29.547 1 71.75 631 LEU A CA 1
ATOM 4979 C C . LEU A 1 631 ? 7.234 -30.703 -30.953 1 71.75 631 LEU A C 1
ATOM 4981 O O . LEU A 1 631 ? 8.211 -31.297 -31.422 1 71.75 631 LEU A O 1
ATOM 4985 N N . PRO A 1 632 ? 6.395 -29.844 -31.594 1 70.5 632 PRO A N 1
ATOM 4986 C CA . PRO A 1 632 ? 6.914 -29.375 -32.875 1 70.5 632 PRO A CA 1
ATOM 4987 C C . PRO A 1 632 ? 8.273 -28.688 -32.75 1 70.5 632 PRO A C 1
ATOM 4989 O O . PRO A 1 632 ? 8.594 -28.125 -31.703 1 70.5 632 PRO A O 1
ATOM 4992 N N . SER A 1 633 ? 9.086 -28.812 -33.719 1 72.75 633 SER A N 1
ATOM 4993 C CA . SER A 1 633 ? 10.477 -28.375 -33.719 1 72.75 633 SER A CA 1
ATOM 4994 C C . SER A 1 633 ? 10.594 -26.875 -33.438 1 72.75 633 SER A C 1
ATOM 4996 O O . SER A 1 633 ? 11.57 -26.422 -32.844 1 72.75 633 SER A O 1
ATOM 4998 N N . TYR A 1 634 ? 9.578 -26.047 -33.719 1 72.62 634 TYR A N 1
ATOM 4999 C CA . TYR A 1 634 ? 9.656 -24.594 -33.562 1 72.62 634 TYR A CA 1
ATOM 5000 C C . TYR A 1 634 ? 9.648 -24.219 -32.094 1 72.62 634 TYR A C 1
ATOM 5002 O O . TYR A 1 634 ? 10.078 -23.125 -31.719 1 72.62 634 TYR A O 1
ATOM 5010 N N . PHE A 1 635 ? 9.281 -25.125 -31.25 1 73.56 635 PHE A N 1
ATOM 5011 C CA . PHE A 1 635 ? 9.188 -24.75 -29.844 1 73.56 635 PHE A CA 1
ATOM 5012 C C . PHE A 1 635 ? 10.336 -25.344 -29.031 1 73.56 635 PHE A C 1
ATOM 5014 O O . PHE A 1 635 ? 10.367 -25.25 -27.812 1 73.56 635 PHE A O 1
ATOM 5021 N N . TYR A 1 636 ? 11.258 -25.891 -29.781 1 72.94 636 TYR A N 1
ATOM 5022 C CA . TYR A 1 636 ? 12.383 -26.531 -29.109 1 72.94 636 TYR A CA 1
ATOM 5023 C C . TYR A 1 636 ? 13.156 -25.516 -28.266 1 72.94 636 TYR A C 1
ATOM 5025 O O . TYR A 1 636 ? 13.539 -25.797 -27.141 1 72.94 636 TYR A O 1
ATOM 5033 N N . PRO A 1 637 ? 13.141 -24.297 -28.75 1 76.25 637 PRO A N 1
ATOM 5034 C CA . PRO A 1 637 ? 13.891 -23.344 -27.922 1 76.25 637 PRO A CA 1
ATOM 5035 C C . PRO A 1 637 ? 13.18 -23 -26.625 1 76.25 637 PRO A C 1
ATOM 5037 O O . PRO A 1 637 ? 13.828 -22.719 -25.609 1 76.25 637 PRO A O 1
ATOM 5040 N N . ILE A 1 638 ? 11.898 -23.109 -26.516 1 77.88 638 ILE A N 1
ATOM 5041 C CA . ILE A 1 638 ? 11.164 -22.75 -25.312 1 77.88 638 ILE A CA 1
ATOM 5042 C C . ILE A 1 638 ? 11.32 -23.844 -24.25 1 77.88 638 ILE A C 1
ATOM 5044 O O . ILE A 1 638 ? 11.289 -23.562 -23.047 1 77.88 638 ILE A O 1
ATOM 5048 N N . LYS A 1 639 ? 11.531 -25 -24.844 1 78 639 LYS A N 1
ATOM 5049 C CA . LYS A 1 639 ? 11.781 -26.109 -23.922 1 78 639 LYS A CA 1
ATOM 5050 C C . LYS A 1 639 ? 13.039 -25.875 -23.094 1 78 639 LYS A C 1
ATOM 5052 O O . LYS A 1 639 ? 13.102 -26.25 -21.922 1 78 639 LYS A O 1
ATOM 5057 N N . PHE A 1 640 ? 13.938 -25.078 -23.703 1 80.81 640 PHE A N 1
ATOM 5058 C CA . PHE A 1 640 ? 15.219 -24.891 -23.031 1 80.81 640 PHE A CA 1
ATOM 5059 C C . PHE A 1 640 ? 15.148 -23.719 -22.062 1 80.81 640 PHE A C 1
ATOM 5061 O O . PHE A 1 640 ? 16.047 -23.531 -21.234 1 80.81 640 PHE A O 1
ATOM 5068 N N . ILE A 1 641 ? 14.047 -23.109 -22.078 1 88.69 641 ILE A N 1
ATOM 5069 C CA . ILE A 1 641 ? 13.93 -21.969 -21.188 1 88.69 641 ILE A CA 1
ATOM 5070 C C . ILE A 1 641 ? 13.039 -22.312 -20 1 88.69 641 ILE A C 1
ATOM 5072 O O . ILE A 1 641 ? 13.055 -21.625 -18.969 1 88.69 641 ILE A O 1
ATOM 5076 N N . SER A 1 642 ? 12.398 -23.5 -20.047 1 91.88 642 SER A N 1
ATOM 5077 C CA . SER A 1 642 ? 11.484 -23.875 -18.969 1 91.88 642 SER A CA 1
ATOM 5078 C C . SER A 1 642 ? 12.234 -24.453 -17.781 1 91.88 642 SER A C 1
ATOM 5080 O O . SER A 1 642 ? 12.742 -25.578 -17.844 1 91.88 642 SER A O 1
ATOM 5082 N N . TYR A 1 643 ? 12.281 -23.734 -16.688 1 95.62 643 TYR A N 1
ATOM 5083 C CA . TYR A 1 643 ? 12.969 -24.203 -15.492 1 95.62 643 TYR A CA 1
ATOM 5084 C C . TYR A 1 643 ? 12.164 -25.297 -14.789 1 95.62 643 TYR A C 1
ATOM 5086 O O . TYR A 1 643 ? 12.703 -26.078 -14.008 1 95.62 643 TYR A O 1
ATOM 5094 N N . PHE A 1 644 ? 10.852 -25.406 -15.117 1 94.5 644 PHE A N 1
ATOM 5095 C CA . PHE A 1 644 ? 10.039 -26.516 -14.609 1 94.5 644 PHE A CA 1
ATOM 5096 C C . PHE A 1 644 ? 10.5 -27.828 -15.211 1 94.5 644 PHE A C 1
ATOM 5098 O O . PHE A 1 644 ? 10.547 -28.859 -14.516 1 94.5 644 PHE A O 1
ATOM 5105 N N . GLY A 1 645 ? 10.859 -27.766 -16.516 1 93.06 645 GLY A N 1
ATOM 5106 C CA . GLY A 1 645 ? 11.305 -28.969 -17.203 1 93.06 645 GLY A CA 1
ATOM 5107 C C . GLY A 1 645 ? 12.586 -29.547 -16.625 1 93.06 645 GLY A C 1
ATOM 5108 O O . GLY A 1 645 ? 12.68 -30.75 -16.406 1 93.06 645 GLY A O 1
ATOM 5109 N N . TYR A 1 646 ? 13.516 -28.672 -16.344 1 95.44 646 TYR A N 1
ATOM 5110 C CA . TYR A 1 646 ? 14.789 -29.109 -15.789 1 95.44 646 TYR A CA 1
ATOM 5111 C C . TYR A 1 646 ? 14.617 -29.672 -14.391 1 95.44 646 TYR A C 1
ATOM 5113 O O . TYR A 1 646 ? 15.211 -30.703 -14.039 1 95.44 646 TYR A O 1
ATOM 5121 N N . ALA A 1 647 ? 13.805 -29 -13.602 1 96.88 647 ALA A N 1
ATOM 5122 C CA . ALA A 1 647 ? 13.586 -29.453 -12.227 1 96.88 647 ALA A CA 1
ATOM 5123 C C . ALA A 1 647 ? 12.812 -30.766 -12.195 1 96.88 647 ALA A C 1
ATOM 5125 O O . ALA A 1 647 ? 13.125 -31.656 -11.414 1 96.88 647 ALA A O 1
ATOM 5126 N N . TYR A 1 648 ? 11.805 -30.938 -13.055 1 95.75 648 TYR A N 1
ATOM 5127 C CA . TYR A 1 648 ? 11.023 -32.188 -13.133 1 95.75 648 TYR A CA 1
ATOM 5128 C C . TYR A 1 648 ? 11.891 -33.344 -13.602 1 95.75 648 TYR A C 1
ATOM 5130 O O . TYR A 1 648 ? 11.844 -34.438 -13.023 1 95.75 648 TYR A O 1
ATOM 5138 N N . GLU A 1 649 ? 12.672 -33.094 -14.625 1 95.31 649 GLU A N 1
ATOM 5139 C CA . GLU A 1 649 ? 13.539 -34.125 -15.18 1 95.31 649 GLU A CA 1
ATOM 5140 C C . GLU A 1 649 ? 14.539 -34.625 -14.141 1 95.31 649 GLU A C 1
ATOM 5142 O O . GLU A 1 649 ? 14.719 -35.812 -13.961 1 95.31 649 GLU A O 1
ATOM 5147 N N . SER A 1 650 ? 15.148 -33.688 -13.445 1 96.81 650 SER A N 1
ATOM 5148 C CA . SER A 1 650 ? 16.141 -34.062 -12.445 1 96.81 650 SER A CA 1
ATOM 5149 C C . SER A 1 650 ? 15.492 -34.844 -11.312 1 96.81 650 SER A C 1
ATOM 5151 O O . SER A 1 650 ? 16.047 -35.875 -10.867 1 96.81 650 SER A O 1
ATOM 5153 N N . ALA A 1 651 ? 14.328 -34.406 -10.844 1 96.56 651 ALA A N 1
ATOM 5154 C CA . ALA A 1 651 ? 13.633 -35.094 -9.766 1 96.56 651 ALA A CA 1
ATOM 5155 C C . ALA A 1 651 ? 13.148 -36.469 -10.219 1 96.56 651 ALA A C 1
ATOM 5157 O O . ALA A 1 651 ? 13.242 -37.438 -9.477 1 96.56 651 ALA A O 1
ATOM 5158 N N . ALA A 1 652 ? 12.656 -36.562 -11.484 1 95.88 652 ALA A N 1
ATOM 5159 C CA . ALA A 1 652 ? 12.164 -37.844 -12.023 1 95.88 652 ALA A CA 1
ATOM 5160 C C . ALA A 1 652 ? 13.312 -38.812 -12.227 1 95.88 652 ALA A C 1
ATOM 5162 O O . ALA A 1 652 ? 13.172 -40.031 -11.93 1 95.88 652 ALA A O 1
ATOM 5163 N N . ILE A 1 653 ? 14.453 -38.344 -12.742 1 96.25 653 ILE A N 1
ATOM 5164 C CA . ILE A 1 653 ? 15.617 -39.188 -12.945 1 96.25 653 ILE A CA 1
ATOM 5165 C C . ILE A 1 653 ? 16.062 -39.781 -11.609 1 96.25 653 ILE A C 1
ATOM 5167 O O . ILE A 1 653 ? 16.359 -41 -11.523 1 96.25 653 ILE A O 1
ATOM 5171 N N . SER A 1 654 ? 16.062 -38.969 -10.578 1 95.19 654 SER A N 1
ATOM 5172 C CA . SER A 1 654 ? 16.516 -39.438 -9.273 1 95.19 654 SER A CA 1
ATOM 5173 C C . SER A 1 654 ? 15.562 -40.469 -8.695 1 95.19 654 SER A C 1
ATOM 5175 O O . SER A 1 654 ? 16 -41.406 -8.008 1 95.19 654 SER A O 1
ATOM 5177 N N . GLN A 1 655 ? 14.352 -40.406 -9 1 95.12 655 GLN A N 1
ATOM 5178 C CA . GLN A 1 655 ? 13.359 -41.344 -8.477 1 95.12 655 GLN A CA 1
ATOM 5179 C C . GLN A 1 655 ? 13.359 -42.656 -9.266 1 95.12 655 GLN A C 1
ATOM 5181 O O . GLN A 1 655 ? 13.477 -43.719 -8.695 1 95.12 655 GLN A O 1
ATOM 5186 N N . TRP A 1 656 ? 13.383 -42.625 -10.586 1 94.88 656 TRP A N 1
ATOM 5187 C CA . TRP A 1 656 ? 13.047 -43.781 -11.406 1 94.88 656 TRP A CA 1
ATOM 5188 C C . TRP A 1 656 ? 14.305 -44.562 -11.773 1 94.88 656 TRP A C 1
ATOM 5190 O O . TRP A 1 656 ? 14.227 -45.75 -12.102 1 94.88 656 TRP A O 1
ATOM 5200 N N . THR A 1 657 ? 15.508 -43.969 -11.742 1 94.38 657 THR A N 1
ATOM 5201 C CA . THR A 1 657 ? 16.719 -44.688 -12.023 1 94.38 657 THR A CA 1
ATOM 5202 C C . THR A 1 657 ? 17 -45.719 -10.938 1 94.38 657 THR A C 1
ATOM 5204 O O . THR A 1 657 ? 17.703 -46.719 -11.172 1 94.38 657 THR A O 1
ATOM 5207 N N . ARG A 1 658 ? 16.344 -45.594 -9.82 1 92.88 658 ARG A N 1
ATOM 5208 C CA . ARG A 1 658 ? 16.625 -46.438 -8.672 1 92.88 658 ARG A CA 1
ATOM 5209 C C . ARG A 1 658 ? 15.531 -47.5 -8.477 1 92.88 658 ARG A C 1
ATOM 5211 O O . ARG A 1 658 ? 15.602 -48.312 -7.559 1 92.88 658 ARG A O 1
ATOM 5218 N N . VAL A 1 659 ? 14.562 -47.469 -9.422 1 92.38 659 VAL A N 1
ATOM 5219 C CA . VAL A 1 659 ? 13.492 -48.469 -9.391 1 92.38 659 VAL A CA 1
ATOM 5220 C C . VAL A 1 659 ? 13.773 -49.562 -10.422 1 92.38 659 VAL A C 1
ATOM 5222 O O . VAL A 1 659 ? 13.734 -49.312 -11.625 1 92.38 659 VAL A O 1
ATOM 5225 N N . SER A 1 660 ? 14.039 -50.75 -10.031 1 88.06 660 SER A N 1
ATOM 5226 C CA . SER A 1 660 ? 14.469 -51.812 -10.914 1 88.06 660 SER A CA 1
ATOM 5227 C C . SER A 1 660 ? 13.281 -52.625 -11.445 1 88.06 660 SER A C 1
ATOM 5229 O O . SER A 1 660 ? 13.328 -53.125 -12.562 1 88.06 660 SER A O 1
ATOM 5231 N N . THR A 1 661 ? 12.273 -52.844 -10.641 1 86.31 661 THR A N 1
ATOM 5232 C CA . THR A 1 661 ? 11.156 -53.625 -11.117 1 86.31 661 THR A CA 1
ATOM 5233 C C . THR A 1 661 ? 9.82 -53.031 -10.68 1 86.31 661 THR A C 1
ATOM 5235 O O . THR A 1 661 ? 9.703 -52.531 -9.562 1 86.31 661 THR A O 1
ATOM 5238 N N . ILE A 1 662 ? 9.031 -52.969 -11.633 1 86.25 662 ILE A N 1
ATOM 5239 C CA . ILE A 1 662 ? 7.668 -52.531 -11.367 1 86.25 662 ILE A CA 1
ATOM 5240 C C . ILE A 1 662 ? 6.703 -53.688 -11.562 1 86.25 662 ILE A C 1
ATOM 5242 O O . ILE A 1 662 ? 6.672 -54.312 -12.633 1 86.25 662 ILE A O 1
ATOM 5246 N N . SER A 1 663 ? 6.125 -54.188 -10.438 1 75.88 663 SER A N 1
ATOM 5247 C CA . SER A 1 663 ? 5.254 -55.375 -10.477 1 75.88 663 SER A CA 1
ATOM 5248 C C . SER A 1 663 ? 3.934 -55.062 -11.164 1 75.88 663 SER A C 1
ATOM 5250 O O . SER A 1 663 ? 3.531 -53.875 -11.25 1 75.88 663 SER A O 1
ATOM 5252 N N . GLY A 1 664 ? 3.287 -56.031 -11.75 1 65.88 664 GLY A N 1
ATOM 5253 C CA . GLY A 1 664 ? 1.936 -55.906 -12.273 1 65.88 664 GLY A CA 1
ATOM 5254 C C . GLY A 1 664 ? 1.83 -56.25 -13.75 1 65.88 664 GLY A C 1
ATOM 5255 O O . GLY A 1 664 ? 0.729 -56.281 -14.305 1 65.88 664 GLY A O 1
ATOM 5256 N N . CYS A 1 665 ? 3.002 -56.406 -14.414 1 64.69 665 CYS A N 1
ATOM 5257 C CA . CYS A 1 665 ? 2.918 -56.75 -15.828 1 64.69 665 CYS A CA 1
ATOM 5258 C C . CYS A 1 665 ? 2.627 -58.219 -16.031 1 64.69 665 CYS A C 1
ATOM 5260 O O . CYS A 1 665 ? 3.447 -59.062 -15.672 1 64.69 665 CYS A O 1
ATOM 5262 N N . ASN A 1 666 ? 1.646 -58.938 -15.32 1 52.75 666 ASN A N 1
ATOM 5263 C CA . ASN A 1 666 ? 1.373 -60.344 -15.57 1 52.75 666 ASN A CA 1
ATOM 5264 C C . ASN A 1 666 ? 1.37 -60.656 -17.062 1 52.75 666 ASN A C 1
ATOM 5266 O O . ASN A 1 666 ? 0.704 -60 -17.844 1 52.75 666 ASN A O 1
ATOM 5270 N N . GLN A 1 667 ? 2.428 -61.375 -17.453 1 43.56 667 GLN A N 1
ATOM 5271 C CA . GLN A 1 667 ? 2.578 -62 -18.766 1 43.56 667 GLN A CA 1
ATOM 5272 C C . GLN A 1 667 ? 1.274 -62.688 -19.203 1 43.56 667 GLN A C 1
ATOM 5274 O O . GLN A 1 667 ? 1.068 -62.906 -20.391 1 43.56 667 GLN A O 1
ATOM 5279 N N . THR A 1 668 ? 0.652 -63.625 -18.281 1 36.16 668 THR A N 1
ATOM 5280 C CA . THR A 1 668 ? -0.202 -64.75 -18.75 1 36.16 668 THR A CA 1
ATOM 5281 C C . THR A 1 668 ? -1.478 -64.188 -19.391 1 36.16 668 THR A C 1
ATOM 5283 O O . THR A 1 668 ? -2.289 -64.938 -19.922 1 36.16 668 THR A O 1
ATOM 5286 N N . THR A 1 669 ? -2.299 -63.438 -18.641 1 34.81 669 THR A N 1
ATOM 5287 C CA . THR A 1 669 ? -3.666 -63.5 -19.141 1 34.81 669 THR A CA 1
ATOM 5288 C C . THR A 1 669 ? -3.707 -63.094 -20.625 1 34.81 669 THR A C 1
ATOM 5290 O O . THR A 1 669 ? -3.215 -62.031 -21 1 34.81 669 THR A O 1
ATOM 5293 N N . THR A 1 670 ? -3.846 -64.062 -21.516 1 33.28 670 THR A N 1
ATOM 5294 C CA . THR A 1 670 ? -4.215 -64.25 -22.922 1 33.28 670 THR A CA 1
ATOM 5295 C C . THR A 1 670 ? -5.137 -63.125 -23.391 1 33.28 670 THR A C 1
ATOM 5297 O O . THR A 1 670 ? -5.438 -63.031 -24.578 1 33.28 670 THR A O 1
ATOM 5300 N N . ASN A 1 671 ? -6.332 -63 -22.562 1 32.97 671 ASN A N 1
ATOM 5301 C CA . ASN A 1 671 ? -7.266 -62.062 -23.188 1 32.97 671 ASN A CA 1
ATOM 5302 C C . ASN A 1 671 ? -6.613 -60.719 -23.484 1 32.97 671 ASN A C 1
ATOM 5304 O O . ASN A 1 671 ? -6.234 -60 -22.547 1 32.97 671 ASN A O 1
ATOM 5308 N N . LEU A 1 672 ? -5.859 -60.531 -24.484 1 34.38 672 LEU A N 1
ATOM 5309 C CA . LEU A 1 672 ? -5.207 -59.562 -25.344 1 34.38 672 LEU A CA 1
ATOM 5310 C C . LEU A 1 672 ? -5.852 -58.188 -25.172 1 34.38 672 LEU A C 1
ATOM 5312 O O . LEU A 1 672 ? -5.398 -57.188 -25.781 1 34.38 672 LEU A O 1
ATOM 5316 N N . THR A 1 673 ? -7.055 -58.156 -24.75 1 32.75 673 THR A N 1
ATOM 5317 C CA . THR A 1 673 ? -7.816 -56.938 -24.938 1 32.75 673 THR A CA 1
ATOM 5318 C C . THR A 1 673 ? -7.34 -55.844 -23.984 1 32.75 673 THR A C 1
ATOM 5320 O O . THR A 1 673 ? -7.645 -54.656 -24.172 1 32.75 673 THR A O 1
ATOM 5323 N N . GLU A 1 674 ? -7.125 -56.25 -22.688 1 36.06 674 GLU A N 1
ATOM 5324 C CA . GLU A 1 674 ? -6.949 -55.094 -21.828 1 36.06 674 GLU A CA 1
ATOM 5325 C C . GLU A 1 674 ? -5.543 -54.531 -21.953 1 36.06 674 GLU A C 1
ATOM 5327 O O . GLU A 1 674 ? -4.57 -55.156 -21.516 1 36.06 674 GLU A O 1
ATOM 5332 N N . TYR A 1 675 ? -5.008 -53.969 -23.031 1 39.19 675 TYR A N 1
ATOM 5333 C CA . TYR A 1 675 ? -3.896 -53.281 -23.672 1 39.19 675 TYR A CA 1
ATOM 5334 C C . TYR A 1 675 ? -3.311 -52.219 -22.75 1 39.19 675 TYR A C 1
ATOM 5336 O O . TYR A 1 675 ? -3.59 -51.031 -22.906 1 39.19 675 TYR A O 1
ATOM 5344 N N . ASN A 1 676 ? -3.305 -52.375 -21.438 1 45.72 676 ASN A N 1
ATOM 5345 C CA . ASN A 1 676 ? -2.809 -51.312 -20.562 1 45.72 676 ASN A CA 1
ATOM 5346 C C . ASN A 1 676 ? -1.288 -51.188 -20.641 1 45.72 676 ASN A C 1
ATOM 5348 O O . ASN A 1 676 ? -0.597 -52.188 -20.922 1 45.72 676 ASN A O 1
ATOM 5352 N N . THR A 1 677 ? -0.511 -50.062 -20.984 1 53.41 677 THR A N 1
ATOM 5353 C CA . THR A 1 677 ? 0.88 -49.625 -20.922 1 53.41 677 THR A CA 1
ATOM 5354 C C . THR A 1 677 ? 1.571 -50.219 -19.688 1 53.41 677 THR A C 1
ATOM 5356 O O . THR A 1 677 ? 1.088 -50.094 -18.562 1 53.41 677 THR A O 1
ATOM 5359 N N . CYS A 1 678 ? 2.404 -51.469 -19.953 1 70.44 678 CYS A N 1
ATOM 5360 C CA . CYS A 1 678 ? 3.074 -52.031 -18.781 1 70.44 678 CYS A CA 1
ATOM 5361 C C . CYS A 1 678 ? 4.523 -51.562 -18.703 1 70.44 678 CYS A C 1
ATOM 5363 O O . CYS A 1 678 ? 5.285 -51.719 -19.656 1 70.44 678 CYS A O 1
ATOM 5365 N N . TYR A 1 679 ? 4.965 -50.719 -17.797 1 81.56 679 TYR A N 1
ATOM 5366 C CA . TYR A 1 679 ? 6.328 -50.281 -17.5 1 81.56 679 TYR A CA 1
ATOM 5367 C C . TYR A 1 679 ? 7.074 -51.375 -16.734 1 81.56 679 TYR A C 1
ATOM 5369 O O . TYR A 1 679 ? 6.625 -51.812 -15.672 1 81.56 679 TYR A O 1
ATOM 5377 N N . LEU A 1 680 ? 8.203 -51.844 -17.375 1 83 680 LEU A N 1
ATOM 5378 C CA . LEU A 1 680 ? 8.953 -52.906 -16.734 1 83 680 LEU A CA 1
ATOM 5379 C C . LEU A 1 680 ? 9.812 -52.375 -15.594 1 83 680 LEU A C 1
ATOM 5381 O O . LEU A 1 680 ? 9.891 -53 -14.531 1 83 680 LEU A O 1
ATOM 5385 N N . ASP A 1 681 ? 10.5 -51.344 -15.906 1 88.62 681 ASP A N 1
ATOM 5386 C CA . ASP A 1 681 ? 11.375 -50.75 -14.898 1 88.62 681 ASP A CA 1
ATOM 5387 C C . ASP A 1 681 ? 11.312 -49.219 -14.945 1 88.62 681 ASP A C 1
ATOM 5389 O O . ASP A 1 681 ? 10.523 -48.656 -15.703 1 88.62 681 ASP A O 1
ATOM 5393 N N . GLY A 1 682 ? 12.023 -48.625 -13.977 1 91.19 682 GLY A N 1
ATOM 5394 C CA . GLY A 1 682 ? 12.055 -47.188 -13.891 1 91.19 682 GLY A CA 1
ATOM 5395 C C . GLY A 1 682 ? 12.594 -46.5 -15.148 1 91.19 682 GLY A C 1
ATOM 5396 O O . GLY A 1 682 ? 12.188 -45.406 -15.492 1 91.19 682 GLY A O 1
ATOM 5397 N N . MET A 1 683 ? 13.461 -47.125 -15.906 1 91.06 683 MET A N 1
ATOM 5398 C CA . MET A 1 683 ? 14.031 -46.594 -17.125 1 91.06 683 MET A CA 1
ATOM 5399 C C . MET A 1 683 ? 12.969 -46.469 -18.219 1 91.06 683 MET A C 1
ATOM 5401 O O . MET A 1 683 ? 13 -45.562 -19.047 1 91.06 683 MET A O 1
ATOM 5405 N N . ASP A 1 684 ? 12.031 -47.375 -18.109 1 87.81 684 ASP A N 1
ATOM 5406 C CA . ASP A 1 684 ? 10.93 -47.344 -19.062 1 87.81 684 ASP A CA 1
ATOM 5407 C C . ASP A 1 684 ? 10.039 -46.125 -18.812 1 87.81 684 ASP A C 1
ATOM 5409 O O . ASP A 1 684 ? 9.523 -45.531 -19.766 1 87.81 684 ASP A O 1
ATOM 5413 N N . VAL A 1 685 ? 9.914 -45.875 -17.562 1 88.38 685 VAL A N 1
ATOM 5414 C CA . VAL A 1 685 ? 9.109 -44.719 -17.203 1 88.38 685 VAL A CA 1
ATOM 5415 C C . VAL A 1 685 ? 9.789 -43.438 -17.688 1 88.38 685 VAL A C 1
ATOM 5417 O O . VAL A 1 685 ? 9.141 -42.562 -18.25 1 88.38 685 VAL A O 1
ATOM 5420 N N . LEU A 1 686 ? 11.078 -43.344 -17.578 1 91 686 LEU A N 1
ATOM 5421 C CA . LEU A 1 686 ? 11.836 -42.156 -18 1 91 686 LEU A CA 1
ATOM 5422 C C . LEU A 1 686 ? 11.789 -42 -19.516 1 91 686 LEU A C 1
ATOM 5424 O O . LEU A 1 686 ? 11.672 -40.875 -20.031 1 91 686 LEU A O 1
ATOM 5428 N N . ASP A 1 687 ? 11.812 -43.094 -20.203 1 85.75 687 ASP A N 1
ATOM 5429 C CA . ASP A 1 687 ? 11.758 -43.062 -21.656 1 85.75 687 ASP A CA 1
ATOM 5430 C C . ASP A 1 687 ? 10.383 -42.625 -22.141 1 85.75 687 ASP A C 1
ATOM 5432 O O . ASP A 1 687 ? 10.281 -41.906 -23.156 1 85.75 687 ASP A O 1
ATOM 5436 N N . SER A 1 688 ? 9.383 -43.031 -21.375 1 80.81 688 SER A N 1
ATOM 5437 C CA . SER A 1 688 ? 8.039 -42.625 -21.75 1 80.81 688 SER A CA 1
ATOM 5438 C C . SER A 1 688 ? 7.859 -41.094 -21.578 1 80.81 688 SER A C 1
ATOM 5440 O O . SER A 1 688 ? 7.023 -40.5 -22.234 1 80.81 688 SER A O 1
ATOM 5442 N N . LEU A 1 689 ? 8.68 -40.562 -20.734 1 85.12 689 LEU A N 1
ATOM 5443 C CA . LEU A 1 689 ? 8.602 -39.125 -20.484 1 85.12 689 LEU A CA 1
ATOM 5444 C C . LEU A 1 689 ? 9.578 -38.375 -21.391 1 85.12 689 LEU A C 1
ATOM 5446 O O . LEU A 1 689 ? 9.555 -37.125 -21.438 1 85.12 689 LEU A O 1
ATOM 5450 N N . GLY A 1 690 ? 10.383 -39.031 -22.094 1 82.31 690 GLY A N 1
ATOM 5451 C CA . GLY A 1 690 ? 11.367 -38.406 -22.953 1 82.31 690 GLY A CA 1
ATOM 5452 C C . GLY A 1 690 ? 12.562 -37.844 -22.203 1 82.31 690 GLY A C 1
ATOM 5453 O O . GLY A 1 690 ? 13.172 -36.875 -22.625 1 82.31 690 GLY A O 1
ATOM 5454 N N . PHE A 1 691 ? 12.789 -38.469 -21 1 89.31 691 PHE A N 1
ATOM 5455 C CA . PHE A 1 691 ? 13.891 -38 -20.172 1 89.31 691 PHE A CA 1
ATOM 5456 C C . PHE A 1 691 ? 15.102 -38.938 -20.312 1 89.31 691 PHE A C 1
ATOM 5458 O O . PHE A 1 691 ? 14.945 -40.156 -20.469 1 89.31 691 PHE A O 1
ATOM 5465 N N . GLU A 1 692 ? 16.281 -38.312 -20.328 1 91.06 692 GLU A N 1
ATOM 5466 C CA . GLU A 1 692 ? 17.531 -39.062 -20.359 1 91.06 692 GLU A CA 1
ATOM 5467 C C . GLU A 1 692 ? 18.266 -39 -19.031 1 91.06 692 GLU A C 1
ATOM 5469 O O . GLU A 1 692 ? 18.547 -37.906 -18.531 1 91.06 692 GLU A O 1
ATOM 5474 N N . PRO A 1 693 ? 18.578 -40.094 -18.453 1 92.25 693 PRO A N 1
ATOM 5475 C CA . PRO A 1 693 ? 19.219 -40.125 -17.141 1 92.25 693 PRO A CA 1
ATOM 5476 C C . PRO A 1 693 ? 20.547 -39.375 -17.125 1 92.25 693 PRO A C 1
ATOM 5478 O O . PRO A 1 693 ? 20.969 -38.875 -16.078 1 92.25 693 PRO A O 1
ATOM 5481 N N . GLU A 1 694 ? 21.234 -39.188 -18.203 1 91.44 694 GLU A N 1
ATOM 5482 C CA . GLU A 1 694 ? 22.547 -38.531 -18.266 1 91.44 694 GLU A CA 1
ATOM 5483 C C . GLU A 1 694 ? 22.406 -37.031 -18.156 1 91.44 694 GLU A C 1
ATOM 5485 O O . GLU A 1 694 ? 23.391 -36.312 -17.906 1 91.44 694 GLU A O 1
ATOM 5490 N N . ASN A 1 695 ? 21.234 -36.531 -18.203 1 92.88 695 ASN A N 1
ATOM 5491 C CA . ASN A 1 695 ? 21.016 -35.094 -18.234 1 92.88 695 ASN A CA 1
ATOM 5492 C C . ASN A 1 695 ? 20.922 -34.5 -16.844 1 92.88 695 ASN A C 1
ATOM 5494 O O . ASN A 1 695 ? 20.734 -33.281 -16.688 1 92.88 695 ASN A O 1
ATOM 5498 N N . ILE A 1 696 ? 21.172 -35.281 -15.812 1 94.25 696 ILE A N 1
ATOM 5499 C CA . ILE A 1 696 ? 20.969 -34.781 -14.453 1 94.25 696 ILE A CA 1
ATOM 5500 C C . ILE A 1 696 ? 21.922 -33.625 -14.148 1 94.25 696 ILE A C 1
ATOM 5502 O O . ILE A 1 696 ? 21.5 -32.625 -13.586 1 94.25 696 ILE A O 1
ATOM 5506 N N . VAL A 1 697 ? 23.172 -33.719 -14.516 1 94.56 697 VAL A N 1
ATOM 5507 C CA . VAL A 1 697 ? 24.141 -32.656 -14.25 1 94.56 697 VAL A CA 1
ATOM 5508 C C . VAL A 1 697 ? 23.828 -31.438 -15.109 1 94.56 697 VAL A C 1
ATOM 5510 O O . VAL A 1 697 ? 23.938 -30.297 -14.648 1 94.56 697 VAL A O 1
ATOM 5513 N N . PHE A 1 698 ? 23.422 -31.719 -16.312 1 95 698 PHE A N 1
ATOM 5514 C CA . PHE A 1 698 ? 23.047 -30.625 -17.203 1 95 698 PHE A CA 1
ATOM 5515 C C . PHE A 1 698 ? 21.828 -29.875 -16.656 1 95 698 PHE A C 1
ATOM 5517 O O . PHE A 1 698 ? 21.75 -28.656 -16.75 1 95 698 PHE A O 1
ATOM 5524 N N . ASP A 1 699 ? 20.891 -30.594 -16.109 1 96.19 699 ASP A N 1
ATOM 5525 C CA . ASP A 1 699 ? 19.688 -29.984 -15.57 1 96.19 699 ASP A CA 1
ATOM 5526 C C . ASP A 1 699 ? 20.016 -29.047 -14.414 1 96.19 699 ASP A C 1
ATOM 5528 O O . ASP A 1 699 ? 19.531 -27.906 -14.375 1 96.19 699 ASP A O 1
ATOM 5532 N N . TYR A 1 700 ? 20.859 -29.453 -13.508 1 96.81 700 TYR A N 1
ATOM 5533 C CA . TYR A 1 700 ? 21.219 -28.625 -12.367 1 96.81 700 TYR A CA 1
ATOM 5534 C C . TYR A 1 700 ? 22.047 -27.438 -12.805 1 96.81 700 TYR A C 1
ATOM 5536 O O . TYR A 1 700 ? 21.891 -26.328 -12.266 1 96.81 700 TYR A O 1
ATOM 5544 N N . THR A 1 701 ? 22.891 -27.625 -13.812 1 96.62 701 THR A N 1
ATOM 5545 C CA . THR A 1 701 ? 23.688 -26.516 -14.312 1 96.62 701 THR A CA 1
ATOM 5546 C C . THR A 1 701 ? 22.812 -25.484 -15.008 1 96.62 701 THR A C 1
ATOM 5548 O O . THR A 1 701 ? 23.062 -24.281 -14.891 1 96.62 701 THR A O 1
ATOM 5551 N N . ALA A 1 702 ? 21.844 -26 -15.703 1 96.31 702 ALA A N 1
ATOM 5552 C CA . ALA A 1 702 ? 20.906 -25.078 -16.359 1 96.31 702 ALA A CA 1
ATOM 5553 C C . ALA A 1 702 ? 20.125 -24.266 -15.328 1 96.31 702 ALA A C 1
ATOM 5555 O O . ALA A 1 702 ? 19.938 -23.062 -15.484 1 96.31 702 ALA A O 1
ATOM 5556 N N . LEU A 1 703 ? 19.703 -24.938 -14.289 1 97.56 703 LEU A N 1
ATOM 5557 C CA . LEU A 1 703 ? 18.938 -24.25 -13.242 1 97.56 703 LEU A CA 1
ATOM 5558 C C . LEU A 1 703 ? 19.781 -23.203 -12.539 1 97.56 703 LEU A C 1
ATOM 5560 O O . LEU A 1 703 ? 19.328 -22.078 -12.336 1 97.56 703 LEU A O 1
ATOM 5564 N N . ILE A 1 704 ? 21 -23.531 -12.219 1 97.31 704 ILE A N 1
ATOM 5565 C CA . ILE A 1 704 ? 21.906 -22.594 -11.539 1 97.31 704 ILE A CA 1
ATOM 5566 C C . ILE A 1 704 ? 22.234 -21.422 -12.461 1 97.31 704 ILE A C 1
ATOM 5568 O O . ILE A 1 704 ? 22.281 -20.281 -12.016 1 97.31 704 ILE A O 1
ATOM 5572 N N . SER A 1 705 ? 22.391 -21.734 -13.75 1 97 705 SER A N 1
ATOM 5573 C CA . SER A 1 705 ? 22.656 -20.672 -14.719 1 97 705 SER A CA 1
ATOM 5574 C C . SER A 1 705 ? 21.469 -19.734 -14.852 1 97 705 SER A C 1
ATOM 5576 O O . SER A 1 705 ? 21.641 -18.531 -15.016 1 97 705 SER A O 1
ATOM 5578 N N . MET A 1 706 ? 20.297 -20.297 -14.766 1 97.06 706 MET A N 1
ATOM 5579 C CA . MET A 1 706 ? 19.094 -19.469 -14.852 1 97.06 706 MET A CA 1
ATOM 5580 C C . MET A 1 706 ? 18.953 -18.594 -13.609 1 97.06 706 MET A C 1
ATOM 5582 O O . MET A 1 706 ? 18.516 -17.453 -13.695 1 97.06 706 MET A O 1
ATOM 5586 N N . ILE A 1 707 ? 19.297 -19.109 -12.461 1 97.5 707 ILE A N 1
ATOM 5587 C CA . ILE A 1 707 ? 19.25 -18.328 -11.227 1 97.5 707 ILE A CA 1
ATOM 5588 C C . ILE A 1 707 ? 20.188 -17.125 -11.344 1 97.5 707 ILE A C 1
ATOM 5590 O O . ILE A 1 707 ? 19.766 -15.992 -11.125 1 97.5 707 ILE A O 1
ATOM 5594 N N . LEU A 1 708 ? 21.344 -17.391 -11.82 1 96.5 708 LEU A N 1
ATOM 5595 C CA . LEU A 1 708 ? 22.359 -16.328 -11.93 1 96.5 708 LEU A CA 1
ATOM 5596 C C . LEU A 1 708 ? 22 -15.359 -13.047 1 96.5 708 LEU A C 1
ATOM 5598 O O . LEU A 1 708 ? 22.156 -14.148 -12.891 1 96.5 708 LEU A O 1
ATOM 5602 N N . GLY A 1 709 ? 21.531 -15.938 -14.148 1 96.88 709 GLY A N 1
ATOM 5603 C CA . GLY A 1 709 ? 21.141 -15.086 -15.258 1 96.88 709 GLY A CA 1
ATOM 5604 C C . GLY A 1 709 ? 20 -14.148 -14.93 1 96.88 709 GLY A C 1
ATOM 5605 O O . GLY A 1 709 ? 20.047 -12.961 -15.227 1 96.88 709 GLY A O 1
ATOM 5606 N N . LEU A 1 710 ? 19.031 -14.672 -14.281 1 96.75 710 LEU A N 1
ATOM 5607 C CA . LEU A 1 710 ? 17.875 -13.859 -13.93 1 96.75 710 LEU A CA 1
ATOM 5608 C C . LEU A 1 710 ? 18.219 -12.859 -12.836 1 96.75 710 LEU A C 1
ATOM 5610 O O . LEU A 1 710 ? 17.688 -11.75 -12.812 1 96.75 710 LEU A O 1
ATOM 5614 N N . ARG A 1 711 ? 19.094 -13.242 -11.945 1 97.19 711 ARG A N 1
ATOM 5615 C CA . ARG A 1 711 ? 19.562 -12.312 -10.93 1 97.19 711 ARG A CA 1
ATOM 5616 C C . ARG A 1 711 ? 20.359 -11.164 -11.555 1 97.19 711 ARG A C 1
ATOM 5618 O O . ARG A 1 711 ? 20.281 -10.023 -11.094 1 97.19 711 ARG A O 1
ATOM 5625 N N . LEU A 1 712 ? 21.016 -11.469 -12.578 1 96.62 712 LEU A N 1
ATOM 5626 C CA . LEU A 1 712 ? 21.75 -10.438 -13.289 1 96.62 712 LEU A CA 1
ATOM 5627 C C . LEU A 1 712 ? 20.812 -9.477 -14 1 96.62 712 LEU A C 1
ATOM 5629 O O . LEU A 1 712 ? 21.047 -8.266 -14.023 1 96.62 712 LEU A O 1
ATOM 5633 N N . VAL A 1 713 ? 19.781 -10.055 -14.508 1 96.56 713 VAL A N 1
ATOM 5634 C CA . VAL A 1 713 ? 18.781 -9.203 -15.148 1 96.56 713 VAL A CA 1
ATOM 5635 C C . VAL A 1 713 ? 18.141 -8.289 -14.109 1 96.56 713 VAL A C 1
ATOM 5637 O O . VAL A 1 713 ? 17.922 -7.102 -14.359 1 96.56 713 VAL A O 1
ATOM 5640 N N . ALA A 1 714 ? 17.859 -8.875 -13.008 1 96.25 714 ALA A N 1
ATOM 5641 C CA . ALA A 1 714 ? 17.266 -8.086 -11.922 1 96.25 714 ALA A CA 1
ATOM 5642 C C . ALA A 1 714 ? 18.234 -6.988 -11.469 1 96.25 714 ALA A C 1
ATOM 5644 O O . ALA A 1 714 ? 17.812 -5.848 -11.258 1 96.25 714 ALA A O 1
ATOM 5645 N N . PHE A 1 715 ? 19.453 -7.301 -11.406 1 95.69 715 PHE A N 1
ATOM 5646 C CA . PHE A 1 715 ? 20.469 -6.336 -11 1 95.69 715 PHE A CA 1
ATOM 5647 C C . PHE A 1 715 ? 20.562 -5.191 -12 1 95.69 715 PHE A C 1
ATOM 5649 O O . PHE A 1 715 ? 20.594 -4.023 -11.617 1 95.69 715 PHE A O 1
ATOM 5656 N N . PHE A 1 716 ? 20.562 -5.531 -13.219 1 95.31 716 PHE A N 1
ATOM 5657 C CA . PHE A 1 716 ? 20.688 -4.516 -14.25 1 95.31 716 PHE A CA 1
ATOM 5658 C C . PHE A 1 716 ? 19.453 -3.629 -14.297 1 95.31 716 PHE A C 1
ATOM 5660 O O . PHE A 1 716 ? 19.562 -2.422 -14.523 1 95.31 716 PHE A O 1
ATOM 5667 N N . ALA A 1 717 ? 18.359 -4.246 -14.109 1 94.38 717 ALA A N 1
ATOM 5668 C CA . ALA A 1 717 ? 17.141 -3.461 -14.062 1 94.38 717 ALA A CA 1
ATOM 5669 C C . ALA A 1 717 ? 17.141 -2.496 -12.883 1 94.38 717 ALA A C 1
ATOM 5671 O O . ALA A 1 717 ? 16.734 -1.339 -13.016 1 94.38 717 ALA A O 1
ATOM 5672 N N . LEU A 1 718 ? 17.562 -2.93 -11.773 1 93.62 718 LEU A N 1
ATOM 5673 C CA . LEU A 1 718 ? 17.656 -2.088 -10.586 1 93.62 718 LEU A CA 1
ATOM 5674 C C . LEU A 1 718 ? 18.672 -0.97 -10.781 1 93.62 718 LEU A C 1
ATOM 5676 O O . LEU A 1 718 ? 18.422 0.176 -10.398 1 93.62 718 LEU A O 1
ATOM 5680 N N . TRP A 1 719 ? 19.766 -1.372 -11.398 1 92.88 719 TRP A N 1
ATOM 5681 C CA . TRP A 1 719 ? 20.812 -0.399 -11.672 1 92.88 719 TRP A CA 1
ATOM 5682 C C . TRP A 1 719 ? 20.312 0.682 -12.633 1 92.88 719 TRP A C 1
ATOM 5684 O O . TRP A 1 719 ? 20.578 1.87 -12.422 1 92.88 719 TRP A O 1
ATOM 5694 N N . LEU A 1 720 ? 19.625 0.294 -13.594 1 90.56 720 LEU A N 1
ATOM 5695 C CA . LEU A 1 720 ? 19.094 1.242 -14.57 1 90.56 720 LEU A CA 1
ATOM 5696 C C . LEU A 1 720 ? 18.078 2.178 -13.914 1 90.56 720 LEU A C 1
ATOM 5698 O O . LEU A 1 720 ? 18.047 3.371 -14.211 1 90.56 720 LEU A O 1
ATOM 5702 N N . ARG A 1 721 ? 17.312 1.694 -13.07 1 87.25 721 ARG A N 1
ATOM 5703 C CA . ARG A 1 721 ? 16.344 2.504 -12.352 1 87.25 721 ARG A CA 1
ATOM 5704 C C . ARG A 1 721 ? 17.031 3.512 -11.438 1 87.25 721 ARG A C 1
ATOM 5706 O O . ARG A 1 721 ? 16.562 4.648 -11.305 1 87.25 721 ARG A O 1
ATOM 5713 N N . ALA A 1 722 ? 18.047 3.117 -10.812 1 86.12 722 ALA A N 1
ATOM 5714 C CA . ALA A 1 722 ? 18.797 3.979 -9.906 1 86.12 722 ALA A CA 1
ATOM 5715 C C . ALA A 1 722 ? 19.5 5.098 -10.664 1 86.12 722 ALA A C 1
ATOM 5717 O O . ALA A 1 722 ? 19.578 6.23 -10.188 1 86.12 722 ALA A O 1
ATOM 5718 N N . VAL A 1 723 ? 19.906 4.762 -11.867 1 82.69 723 VAL A N 1
ATOM 5719 C CA . VAL A 1 723 ? 20.641 5.742 -12.664 1 82.69 723 VAL A CA 1
ATOM 5720 C C . VAL A 1 723 ? 19.672 6.734 -13.297 1 82.69 723 VAL A C 1
ATOM 5722 O O . VAL A 1 723 ? 19.969 7.926 -13.406 1 82.69 723 VAL A O 1
ATOM 5725 N N . THR A 1 724 ? 18.547 6.262 -13.617 1 74.69 724 THR A N 1
ATOM 5726 C CA . THR A 1 724 ? 17.578 7.133 -14.281 1 74.69 724 THR A CA 1
ATOM 5727 C C . THR A 1 724 ? 16.969 8.109 -13.281 1 74.69 724 THR A C 1
ATOM 5729 O O . THR A 1 724 ? 16.594 9.227 -13.648 1 74.69 724 THR A O 1
ATOM 5732 N N . LYS A 1 725 ? 16.828 7.809 -12.07 1 68.25 725 LYS A N 1
ATOM 5733 C CA . LYS A 1 725 ? 16.219 8.688 -11.07 1 68.25 725 LYS A CA 1
ATOM 5734 C C . LYS A 1 725 ? 17.266 9.633 -10.477 1 68.25 725 LYS A C 1
ATOM 5736 O O . LYS A 1 725 ? 16.922 10.57 -9.758 1 68.25 725 LYS A O 1
ATOM 5741 N N . LYS A 1 726 ? 18.547 9.508 -10.844 1 60.44 726 LYS A N 1
ATOM 5742 C CA . LYS A 1 726 ? 19.594 10.406 -10.398 1 60.44 726 LYS A CA 1
ATOM 5743 C C . LYS A 1 726 ? 19.594 11.703 -11.211 1 60.44 726 LYS A C 1
ATOM 5745 O O . LYS A 1 726 ? 19.469 11.672 -12.438 1 60.44 726 LYS A O 1
ATOM 5750 N N . MET B 1 1 ? -86 62.75 -54.969 1 16.27 1 MET B N 1
ATOM 5751 C CA . MET B 1 1 ? -85.75 64.125 -54.531 1 16.27 1 MET B CA 1
ATOM 5752 C C . MET B 1 1 ? -84.812 64.125 -53.312 1 16.27 1 MET B C 1
ATOM 5754 O O . MET B 1 1 ? -83.812 64.875 -53.312 1 16.27 1 MET B O 1
ATOM 5758 N N . GLY B 1 2 ? -85.25 63.844 -52.094 1 16.91 2 GLY B N 1
ATOM 5759 C CA . GLY B 1 2 ? -85.438 64.5 -50.812 1 16.91 2 GLY B CA 1
ATOM 5760 C C . GLY B 1 2 ? -84.25 64.25 -49.844 1 16.91 2 GLY B C 1
ATOM 5761 O O . GLY B 1 2 ? -83.75 63.156 -49.812 1 16.91 2 GLY B O 1
ATOM 5762 N N . THR B 1 3 ? -83.562 65.25 -49.25 1 16.09 3 THR B N 1
ATOM 5763 C CA . THR B 1 3 ? -82.5 65.812 -48.469 1 16.09 3 THR B CA 1
ATOM 5764 C C . THR B 1 3 ? -82.5 65.312 -47.031 1 16.09 3 THR B C 1
ATOM 5766 O O . THR B 1 3 ? -81.562 65.438 -46.312 1 16.09 3 THR B O 1
ATOM 5769 N N . GLN B 1 4 ? -83.625 64.75 -46.562 1 17.3 4 GLN B N 1
ATOM 5770 C CA . GLN B 1 4 ? -83.812 65.375 -45.281 1 17.3 4 GLN B CA 1
ATOM 5771 C C . GLN B 1 4 ? -82.625 65.062 -44.344 1 17.3 4 GLN B C 1
ATOM 5773 O O . GLN B 1 4 ? -82.062 63.969 -44.375 1 17.3 4 GLN B O 1
ATOM 5778 N N . GLY B 1 5 ? -82.062 66 -43.656 1 17.02 5 GLY B N 1
ATOM 5779 C CA . GLY B 1 5 ? -81.062 66.688 -42.906 1 17.02 5 GLY B CA 1
ATOM 5780 C C . GLY B 1 5 ? -80.688 66 -41.594 1 17.02 5 GLY B C 1
ATOM 5781 O O . GLY B 1 5 ? -81.438 65.188 -41.094 1 17.02 5 GLY B O 1
ATOM 5782 N N . TYR B 1 6 ? -79.312 65.875 -41.156 1 17.67 6 TYR B N 1
ATOM 5783 C CA . TYR B 1 6 ? -78.188 65.25 -40.438 1 17.67 6 TYR B CA 1
ATOM 5784 C C . TYR B 1 6 ? -78.25 65.562 -38.938 1 17.67 6 TYR B C 1
ATOM 5786 O O . TYR B 1 6 ? -77.312 65.25 -38.188 1 17.67 6 TYR B O 1
ATOM 5794 N N . GLU B 1 7 ? -79.438 66.25 -38.719 1 14.9 7 GLU B N 1
ATOM 5795 C CA . GLU B 1 7 ? -79.25 67.312 -37.688 1 14.9 7 GLU B CA 1
ATOM 5796 C C . GLU B 1 7 ? -78.75 66.625 -36.375 1 14.9 7 GLU B C 1
ATOM 5798 O O . GLU B 1 7 ? -77.75 67.125 -35.812 1 14.9 7 GLU B O 1
ATOM 5803 N N . ASN B 1 8 ? -79.625 66 -35.688 1 16.16 8 ASN B N 1
ATOM 5804 C CA . ASN B 1 8 ? -80.062 66.5 -34.375 1 16.16 8 ASN B CA 1
ATOM 5805 C C . ASN B 1 8 ? -79.125 66 -33.281 1 16.16 8 ASN B C 1
ATOM 5807 O O . ASN B 1 8 ? -79.062 64.812 -33.031 1 16.16 8 ASN B O 1
ATOM 5811 N N . TYR B 1 9 ? -77.875 66.625 -33 1 16.98 9 TYR B N 1
ATOM 5812 C CA . TYR B 1 9 ? -76.625 66.5 -32.281 1 16.98 9 TYR B CA 1
ATOM 5813 C C . TYR B 1 9 ? -76.812 66.438 -30.766 1 16.98 9 TYR B C 1
ATOM 5815 O O . TYR B 1 9 ? -76.75 67.5 -30.094 1 16.98 9 TYR B O 1
ATOM 5823 N N . ALA B 1 10 ? -78 65.812 -30.531 1 16.83 10 ALA B N 1
ATOM 5824 C CA . ALA B 1 10 ? -78.625 66 -29.234 1 16.83 10 ALA B CA 1
ATOM 5825 C C . ALA B 1 10 ? -77.625 66 -28.094 1 16.83 10 ALA B C 1
ATOM 5827 O O . ALA B 1 10 ? -76.562 65.375 -28.219 1 16.83 10 ALA B O 1
ATOM 5828 N N . ARG B 1 11 ? -78.062 66.438 -27.062 1 17.11 11 ARG B N 1
ATOM 5829 C CA . ARG B 1 11 ? -77.875 67.312 -25.906 1 17.11 11 ARG B CA 1
ATOM 5830 C C . ARG B 1 11 ? -76.875 66.688 -24.922 1 17.11 11 ARG B C 1
ATOM 5832 O O . ARG B 1 11 ? -76.625 65.5 -24.969 1 17.11 11 ARG B O 1
ATOM 5839 N N . SER B 1 12 ? -76.75 67.188 -23.812 1 17.45 12 SER B N 1
ATOM 5840 C CA . SER B 1 12 ? -75.938 67.875 -22.797 1 17.45 12 SER B CA 1
ATOM 5841 C C . SER B 1 12 ? -75.375 66.875 -21.797 1 17.45 12 SER B C 1
ATOM 5843 O O . SER B 1 12 ? -75.812 65.688 -21.75 1 17.45 12 SER B O 1
ATOM 5845 N N . SER B 1 13 ? -74.75 67.375 -20.656 1 17.17 13 SER B N 1
ATOM 5846 C CA . SER B 1 13 ? -73.562 67.5 -19.812 1 17.17 13 SER B CA 1
ATOM 5847 C C . SER B 1 13 ? -73.688 66.562 -18.594 1 17.17 13 SER B C 1
ATOM 5849 O O . SER B 1 13 ? -72.938 66.75 -17.625 1 17.17 13 SER B O 1
ATOM 5851 N N . SER B 1 14 ? -74.438 65.5 -18.703 1 17.06 14 SER B N 1
ATOM 5852 C CA . SER B 1 14 ? -75 64.812 -17.531 1 17.06 14 SER B CA 1
ATOM 5853 C C . SER B 1 14 ? -73.875 64.625 -16.484 1 17.06 14 SER B C 1
ATOM 5855 O O . SER B 1 14 ? -72.875 64 -16.781 1 17.06 14 SER B O 1
ATOM 5857 N N . THR B 1 15 ? -73.812 65.438 -15.438 1 17.95 15 THR B N 1
ATOM 5858 C CA . THR B 1 15 ? -72.938 65.875 -14.328 1 17.95 15 THR B CA 1
ATOM 5859 C C . THR B 1 15 ? -72.688 64.688 -13.391 1 17.95 15 THR B C 1
ATOM 5861 O O . THR B 1 15 ? -72 64.875 -12.375 1 17.95 15 THR B O 1
ATOM 5864 N N . SER B 1 16 ? -73.375 63.594 -13.648 1 17.47 16 SER B N 1
ATOM 5865 C CA . SER B 1 16 ? -73.688 62.844 -12.438 1 17.47 16 SER B CA 1
ATOM 5866 C C . SER B 1 16 ? -72.438 62.5 -11.641 1 17.47 16 SER B C 1
ATOM 5868 O O . SER B 1 16 ? -71.438 62.156 -12.227 1 17.47 16 SER B O 1
ATOM 5870 N N . SER B 1 17 ? -72.312 63 -10.398 1 18.66 17 SER B N 1
ATOM 5871 C CA . SER B 1 17 ? -71.438 63.156 -9.234 1 18.66 17 SER B CA 1
ATOM 5872 C C . SER B 1 17 ? -70.938 61.844 -8.742 1 18.66 17 SER B C 1
ATOM 5874 O O . SER B 1 17 ? -71.688 60.969 -8.336 1 18.66 17 SER B O 1
ATOM 5876 N N . ASP B 1 18 ? -70.062 61.219 -9.414 1 18.06 18 ASP B N 1
ATOM 5877 C CA . ASP B 1 18 ? -69.5 59.875 -9.32 1 18.06 18 ASP B CA 1
ATOM 5878 C C . ASP B 1 18 ? -69 59.594 -7.91 1 18.06 18 ASP B C 1
ATOM 5880 O O . ASP B 1 18 ? -67.938 60.094 -7.523 1 18.06 18 ASP B O 1
ATOM 5884 N N . MET B 1 19 ? -69.875 59.906 -6.965 1 18.77 19 MET B N 1
ATOM 5885 C CA . MET B 1 19 ? -69.5 59.844 -5.562 1 18.77 19 MET B CA 1
ATOM 5886 C C . MET B 1 19 ? -68.688 58.562 -5.262 1 18.77 19 MET B C 1
ATOM 5888 O O . MET B 1 19 ? -69.25 57.469 -5.355 1 18.77 19 MET B O 1
ATOM 5892 N N . PRO B 1 20 ? -67.625 58.438 -5.754 1 19.33 20 PRO B N 1
ATOM 5893 C CA . PRO B 1 20 ? -67.062 57.094 -5.691 1 19.33 20 PRO B CA 1
ATOM 5894 C C . PRO B 1 20 ? -67.125 56.469 -4.305 1 19.33 20 PRO B C 1
ATOM 5896 O O . PRO B 1 20 ? -66.938 57.156 -3.297 1 19.33 20 PRO B O 1
ATOM 5899 N N . GLU B 1 21 ? -68.188 55.781 -4.051 1 18 21 GLU B N 1
ATOM 5900 C CA . GLU B 1 21 ? -68.562 55.094 -2.811 1 18 21 GLU B CA 1
ATOM 5901 C C . GLU B 1 21 ? -67.312 54.531 -2.152 1 18 21 GLU B C 1
ATOM 5903 O O . GLU B 1 21 ? -66.438 53.875 -2.811 1 18 21 GLU B O 1
ATOM 5908 N N . MET B 1 22 ? -66.812 55.219 -1.199 1 18.55 22 MET B N 1
ATOM 5909 C CA . MET B 1 22 ? -65.688 55 -0.268 1 18.55 22 MET B CA 1
ATOM 5910 C C . MET B 1 22 ? -65.75 53.562 0.281 1 18.55 22 MET B C 1
ATOM 5912 O O . MET B 1 22 ? -66.375 53.312 1.294 1 18.55 22 MET B O 1
ATOM 5916 N N . GLU B 1 23 ? -66.312 52.688 -0.476 1 18.14 23 GLU B N 1
ATOM 5917 C CA . GLU B 1 23 ? -66.625 51.438 0.23 1 18.14 23 GLU B CA 1
ATOM 5918 C C . GLU B 1 23 ? -65.438 51.031 1.135 1 18.14 23 GLU B C 1
ATOM 5920 O O . GLU B 1 23 ? -64.312 50.969 0.683 1 18.14 23 GLU B O 1
ATOM 5925 N N . SER B 1 24 ? -65.5 51.438 2.338 1 19.62 24 SER B N 1
ATOM 5926 C CA . SER B 1 24 ? -64.688 51.156 3.531 1 19.62 24 SER B CA 1
ATOM 5927 C C . SER B 1 24 ? -64.375 49.688 3.627 1 19.62 24 SER B C 1
ATOM 5929 O O . SER B 1 24 ? -65.188 48.875 3.971 1 19.62 24 SER B O 1
ATOM 5931 N N . VAL B 1 25 ? -64.125 49.062 2.551 1 20.03 25 VAL B N 1
ATOM 5932 C CA . VAL B 1 25 ? -63.938 47.594 2.666 1 20.03 25 VAL B CA 1
ATOM 5933 C C . VAL B 1 25 ? -63.125 47.25 3.896 1 20.03 25 VAL B C 1
ATOM 5935 O O . VAL B 1 25 ? -61.938 47.656 3.99 1 20.03 25 VAL B O 1
ATOM 5938 N N . ILE B 1 26 ? -63.688 47.344 5.035 1 21.16 26 ILE B N 1
ATOM 5939 C CA . ILE B 1 26 ? -63.25 46.906 6.348 1 21.16 26 ILE B CA 1
ATOM 5940 C C . ILE B 1 26 ? -62.5 45.594 6.223 1 21.16 26 ILE B C 1
ATOM 5942 O O . ILE B 1 26 ? -63.125 44.562 5.949 1 21.16 26 ILE B O 1
ATOM 5946 N N . GLY B 1 27 ? -61.656 45.5 5.273 1 20.75 27 GLY B N 1
ATOM 5947 C CA . GLY B 1 27 ? -60.906 44.281 5.094 1 20.75 27 GLY B CA 1
ATOM 5948 C C . GLY B 1 27 ? -60.531 43.625 6.402 1 20.75 27 GLY B C 1
ATOM 5949 O O . GLY B 1 27 ? -59.844 44.219 7.23 1 20.75 27 GLY B O 1
ATOM 5950 N N . LEU B 1 28 ? -61.469 42.969 6.973 1 21.91 28 LEU B N 1
ATOM 5951 C CA . LEU B 1 28 ? -61.375 42.094 8.141 1 21.91 28 LEU B CA 1
ATOM 5952 C C . LEU B 1 28 ? -60 41.438 8.227 1 21.91 28 LEU B C 1
ATOM 5954 O O . LEU B 1 28 ? -59.469 40.969 7.219 1 21.91 28 LEU B O 1
ATOM 5958 N N . GLY B 1 29 ? -59.312 41.875 9.18 1 22.67 29 GLY B N 1
ATOM 5959 C CA . GLY B 1 29 ? -57.938 41.719 9.641 1 22.67 29 GLY B CA 1
ATOM 5960 C C . GLY B 1 29 ? -57.438 40.312 9.523 1 22.67 29 GLY B C 1
ATOM 5961 O O . GLY B 1 29 ? -57.812 39.438 10.297 1 22.67 29 GLY B O 1
ATOM 5962 N N . GLU B 1 30 ? -57.5 39.781 8.289 1 25.98 30 GLU B N 1
ATOM 5963 C CA . GLU B 1 30 ? -57.219 38.375 7.992 1 25.98 30 GLU B CA 1
ATOM 5964 C C . GLU B 1 30 ? -56.094 37.844 8.875 1 25.98 30 GLU B C 1
ATOM 5966 O O . GLU B 1 30 ? -55 38.438 8.938 1 25.98 30 GLU B O 1
ATOM 5971 N N . THR B 1 31 ? -56.531 37.344 9.93 1 25.61 31 THR B N 1
ATOM 5972 C CA . THR B 1 31 ? -55.688 36.906 11.047 1 25.61 31 THR B CA 1
ATOM 5973 C C . THR B 1 31 ? -54.438 36.219 10.547 1 25.61 31 THR B C 1
ATOM 5975 O O . THR B 1 31 ? -54.406 35.625 9.461 1 25.61 31 THR B O 1
ATOM 5978 N N . GLU B 1 32 ? -53.344 36.719 11.094 1 26.34 32 GLU B N 1
ATOM 5979 C CA . GLU B 1 32 ? -51.938 36.438 10.758 1 26.34 32 GLU B CA 1
ATOM 5980 C C . GLU B 1 32 ? -51.781 34.969 10.391 1 26.34 32 GLU B C 1
ATOM 5982 O O . GLU B 1 32 ? -50.719 34.562 9.883 1 26.34 32 GLU B O 1
ATOM 5987 N N . ASN B 1 33 ? -52.844 34.156 10.672 1 26.44 33 ASN B N 1
ATOM 5988 C CA . ASN B 1 33 ? -52.875 32.719 10.391 1 26.44 33 ASN B CA 1
ATOM 5989 C C . ASN B 1 33 ? -53.031 32.438 8.891 1 26.44 33 ASN B C 1
ATOM 5991 O O . ASN B 1 33 ? -52.719 31.344 8.422 1 26.44 33 ASN B O 1
ATOM 5995 N N . GLU B 1 34 ? -53.875 33.219 8.133 1 28.33 34 GLU B N 1
ATOM 5996 C CA . GLU B 1 34 ? -54.156 33.031 6.715 1 28.33 34 GLU B CA 1
ATOM 5997 C C . GLU B 1 34 ? -52.938 33.344 5.848 1 28.33 34 GLU B C 1
ATOM 5999 O O . GLU B 1 34 ? -52.844 32.844 4.73 1 28.33 34 GLU B O 1
ATOM 6004 N N . ARG B 1 35 ? -52.344 34.375 6.199 1 28.73 35 ARG B N 1
ATOM 6005 C CA . ARG B 1 35 ? -51.156 34.719 5.383 1 28.73 35 ARG B CA 1
ATOM 6006 C C . ARG B 1 35 ? -50.156 33.562 5.414 1 28.73 35 ARG B C 1
ATOM 6008 O O . ARG B 1 35 ? -49.438 33.344 4.43 1 28.73 35 ARG B O 1
ATOM 6015 N N . THR B 1 36 ? -50.094 33.031 6.59 1 27.55 36 THR B N 1
ATOM 6016 C CA . THR B 1 36 ? -49.094 31.953 6.699 1 27.55 36 THR B CA 1
ATOM 6017 C C . THR B 1 36 ? -49.5 30.75 5.852 1 27.55 36 THR B C 1
ATOM 6019 O O . THR B 1 36 ? -48.656 29.984 5.383 1 27.55 36 THR B O 1
ATOM 6022 N N . LEU B 1 37 ? -50.844 30.594 5.535 1 26.64 37 LEU B N 1
ATOM 6023 C CA . LEU B 1 37 ? -51.375 29.453 4.781 1 26.64 37 LEU B CA 1
ATOM 6024 C C . LEU B 1 37 ? -51.094 29.625 3.289 1 26.64 37 LEU B C 1
ATOM 6026 O O . LEU B 1 37 ? -51 28.641 2.561 1 26.64 37 LEU B O 1
ATOM 6030 N N . ARG B 1 38 ? -51.406 30.734 2.732 1 27.84 38 ARG B N 1
ATOM 6031 C CA . ARG B 1 38 ? -51.25 30.891 1.291 1 27.84 38 ARG B CA 1
ATOM 6032 C C . ARG B 1 38 ? -49.844 30.578 0.849 1 27.84 38 ARG B C 1
ATOM 6034 O O . ARG B 1 38 ? -49.562 30.438 -0.345 1 27.84 38 ARG B O 1
ATOM 6041 N N . ILE B 1 39 ? -48.875 31.062 1.768 1 27.44 39 ILE B N 1
ATOM 6042 C CA . ILE B 1 39 ? -47.531 30.766 1.292 1 27.44 39 ILE B CA 1
ATOM 6043 C C . ILE B 1 39 ? -47.375 29.25 1.157 1 27.44 39 ILE B C 1
ATOM 6045 O O . ILE B 1 39 ? -46.469 28.781 0.455 1 27.44 39 ILE B O 1
ATOM 6049 N N . ILE B 1 40 ? -48.125 28.406 1.893 1 26.86 40 ILE B N 1
ATOM 6050 C CA . ILE B 1 40 ? -47.969 26.969 1.813 1 26.86 40 ILE B CA 1
ATOM 6051 C C . ILE B 1 40 ? -48.594 26.438 0.524 1 26.86 40 ILE B C 1
ATOM 6053 O O . ILE B 1 40 ? -48.312 25.328 0.092 1 26.86 40 ILE B O 1
ATOM 6057 N N . ASN B 1 41 ? -49.719 26.891 0.031 1 26.48 41 ASN B N 1
ATOM 6058 C CA . ASN B 1 41 ? -50.531 26.266 -1.021 1 26.48 41 ASN B CA 1
ATOM 6059 C C . ASN B 1 41 ? -49.781 26.297 -2.363 1 26.48 41 ASN B C 1
ATOM 6061 O O . ASN B 1 41 ? -50.312 25.828 -3.371 1 26.48 41 ASN B O 1
ATOM 6065 N N . SER B 1 42 ? -49.406 27.469 -2.75 1 26.83 42 SER B N 1
ATOM 6066 C CA . SER B 1 42 ? -49.094 27.469 -4.172 1 26.83 42 SER B CA 1
ATOM 6067 C C . SER B 1 42 ? -48.031 26.438 -4.508 1 26.83 42 SER B C 1
ATOM 6069 O O . SER B 1 42 ? -47 26.375 -3.854 1 26.83 42 SER B O 1
ATOM 6071 N N . ARG B 1 43 ? -48.281 25.406 -5.289 1 28.11 43 ARG B N 1
ATOM 6072 C CA . ARG B 1 43 ? -47.875 24.047 -5.633 1 28.11 43 ARG B CA 1
ATOM 6073 C C . ARG B 1 43 ? -46.375 23.984 -5.934 1 28.11 43 ARG B C 1
ATOM 6075 O O . ARG B 1 43 ? -45.719 22.984 -5.664 1 28.11 43 ARG B O 1
ATOM 6082 N N . ARG B 1 44 ? -46 24.359 -7.18 1 28.62 44 ARG B N 1
ATOM 6083 C CA . ARG B 1 44 ? -44.719 24.094 -7.816 1 28.62 44 ARG B CA 1
ATOM 6084 C C . ARG B 1 44 ? -43.562 24.656 -6.984 1 28.62 44 ARG B C 1
ATOM 6086 O O . ARG B 1 44 ? -43.156 25.812 -7.16 1 28.62 44 ARG B O 1
ATOM 6093 N N . LYS B 1 45 ? -43.625 24.391 -5.797 1 31.58 45 LYS B N 1
ATOM 6094 C CA . LYS B 1 45 ? -42.719 25.141 -4.945 1 31.58 45 LYS B CA 1
ATOM 6095 C C . LYS B 1 45 ? -41.25 24.891 -5.34 1 31.58 45 LYS B C 1
ATOM 6097 O O . LYS B 1 45 ? -40.812 23.734 -5.465 1 31.58 45 LYS B O 1
ATOM 6102 N N . PRO B 1 46 ? -40.531 25.812 -6.043 1 29.62 46 PRO B N 1
ATOM 6103 C CA . PRO B 1 46 ? -39.094 25.625 -6.383 1 29.62 46 PRO B CA 1
ATOM 6104 C C . PRO B 1 46 ? -38.312 24.969 -5.254 1 29.62 46 PRO B C 1
ATOM 6106 O O . PRO B 1 46 ? -38.625 25.188 -4.078 1 29.62 46 PRO B O 1
ATOM 6109 N N . VAL B 1 47 ? -38 23.641 -5.316 1 33.22 47 VAL B N 1
ATOM 6110 C CA . VAL B 1 47 ? -36.969 23.062 -4.473 1 33.22 47 VAL B CA 1
ATOM 6111 C C . VAL B 1 47 ? -36.094 24.172 -3.867 1 33.22 47 VAL B C 1
ATOM 6113 O O . VAL B 1 47 ? -35.406 24.891 -4.59 1 33.22 47 VAL B O 1
ATOM 6116 N N . SER B 1 48 ? -36.625 24.969 -2.973 1 31.89 48 SER B N 1
ATOM 6117 C CA . SER B 1 48 ? -35.938 26.078 -2.301 1 31.89 48 SER B CA 1
ATOM 6118 C C . SER B 1 48 ? -34.469 25.766 -2.047 1 31.89 48 SER B C 1
ATOM 6120 O O . SER B 1 48 ? -34.156 24.719 -1.479 1 31.89 48 SER B O 1
ATOM 6122 N N . LEU B 1 49 ? -33.594 26.125 -2.932 1 36.16 49 LEU B N 1
ATOM 6123 C CA . LEU B 1 49 ? -32.156 26.125 -2.885 1 36.16 49 LEU B CA 1
ATOM 6124 C C . LEU B 1 49 ? -31.656 26.125 -1.442 1 36.16 49 LEU B C 1
ATOM 6126 O O . LEU B 1 49 ? -30.734 25.375 -1.098 1 36.16 49 LEU B O 1
ATOM 6130 N N . CYS B 1 50 ? -31.812 27.406 -0.676 1 38.69 50 CYS B N 1
ATOM 6131 C CA . CYS B 1 50 ? -31.156 27.797 0.566 1 38.69 50 CYS B CA 1
ATOM 6132 C C . CYS B 1 50 ? -31.906 27.25 1.775 1 38.69 50 CYS B C 1
ATOM 6134 O O . CYS B 1 50 ? -32.781 27.922 2.312 1 38.69 50 CYS B O 1
ATOM 6136 N N . SER B 1 51 ? -32.312 26.156 1.852 1 46.22 51 SER B N 1
ATOM 6137 C CA . SER B 1 51 ? -33 25.781 3.086 1 46.22 51 SER B CA 1
ATOM 6138 C C . SER B 1 51 ? -32.156 26.141 4.309 1 46.22 51 SER B C 1
ATOM 6140 O O . SER B 1 51 ? -31.016 25.719 4.438 1 46.22 51 SER B O 1
ATOM 6142 N N . VAL B 1 52 ? -32.469 27.344 4.875 1 46.72 52 VAL B N 1
ATOM 6143 C CA . VAL B 1 52 ? -31.906 27.828 6.129 1 46.72 52 VAL B CA 1
ATOM 6144 C C . VAL B 1 52 ? -32.25 26.875 7.262 1 46.72 52 VAL B C 1
ATOM 6146 O O . VAL B 1 52 ? -33.438 26.578 7.5 1 46.72 52 VAL B O 1
ATOM 6149 N N . ALA B 1 53 ? -31.422 25.984 7.59 1 57.38 53 ALA B N 1
ATOM 6150 C CA . ALA B 1 53 ? -31.578 25.078 8.711 1 57.38 53 ALA B CA 1
ATOM 6151 C C . ALA B 1 53 ? -31.812 25.844 10.016 1 57.38 53 ALA B C 1
ATOM 6153 O O . ALA B 1 53 ? -31.406 27 10.141 1 57.38 53 ALA B O 1
ATOM 6154 N N . PRO B 1 54 ? -32.719 25.344 10.93 1 55.62 54 PRO B N 1
ATOM 6155 C CA . PRO B 1 54 ? -32.875 25.984 12.242 1 55.62 54 PRO B CA 1
ATOM 6156 C C . PRO B 1 54 ? -31.562 26.016 13.031 1 55.62 54 PRO B C 1
ATOM 6158 O O . PRO B 1 54 ? -30.703 25.156 12.836 1 55.62 54 PRO B O 1
ATOM 6161 N N . SER B 1 55 ? -31.375 27.062 13.586 1 61.72 55 SER B N 1
ATOM 6162 C CA . SER B 1 55 ? -30.188 27.219 14.414 1 61.72 55 SER B CA 1
ATOM 6163 C C . SER B 1 55 ? -30.188 26.219 15.57 1 61.72 55 SER B C 1
ATOM 6165 O O . SER B 1 55 ? -31.141 26.156 16.344 1 61.72 55 SER B O 1
ATOM 6167 N N . LEU B 1 56 ? -29.375 25.25 15.516 1 71.5 56 LEU B N 1
ATOM 6168 C CA . LEU B 1 56 ? -29.281 24.25 16.578 1 71.5 56 LEU B CA 1
ATOM 6169 C C . LEU B 1 56 ? -28.062 24.516 17.453 1 71.5 56 LEU B C 1
ATOM 6171 O O . LEU B 1 56 ? -27 24.891 16.953 1 71.5 56 LEU B O 1
ATOM 6175 N N . VAL B 1 57 ? -28.359 24.531 18.812 1 72.25 57 VAL B N 1
ATOM 6176 C CA . VAL B 1 57 ? -27.297 24.641 19.797 1 72.25 57 VAL B CA 1
ATOM 6177 C C . VAL B 1 57 ? -26.984 23.266 20.391 1 72.25 57 VAL B C 1
ATOM 6179 O O . VAL B 1 57 ? -27.891 22.578 20.875 1 72.25 57 VAL B O 1
ATOM 6182 N N . ILE B 1 58 ? -25.766 22.859 20.219 1 76.31 58 ILE B N 1
ATOM 6183 C CA . ILE B 1 58 ? -25.359 21.562 20.75 1 76.31 58 ILE B CA 1
ATOM 6184 C C . ILE B 1 58 ? -24.609 21.75 22.062 1 76.31 58 ILE B C 1
ATOM 6186 O O . ILE B 1 58 ? -23.797 22.672 22.203 1 76.31 58 ILE B O 1
ATOM 6190 N N . SER B 1 59 ? -25.078 20.984 23.078 1 75.06 59 SER B N 1
ATOM 6191 C CA . SER B 1 59 ? -24.391 21 24.375 1 75.06 59 SER B CA 1
ATOM 6192 C C . SER B 1 59 ? -24.125 19.578 24.859 1 75.06 59 SER B C 1
ATOM 6194 O O . SER B 1 59 ? -24.875 18.656 24.547 1 75.06 59 SER B O 1
ATOM 6196 N N . TRP B 1 60 ? -23 19.359 25.438 1 76.31 60 TRP B N 1
ATOM 6197 C CA . TRP B 1 60 ? -22.656 18.047 26.016 1 76.31 60 TRP B CA 1
ATOM 6198 C C . TRP B 1 60 ? -22.266 18.188 27.469 1 76.31 60 TRP B C 1
ATOM 6200 O O . TRP B 1 60 ? -21.625 19.172 27.859 1 76.31 60 TRP B O 1
ATOM 6210 N N . HIS B 1 61 ? -22.828 17.203 28.203 1 71.81 61 HIS B N 1
ATOM 6211 C CA . HIS B 1 61 ? -22.703 17.281 29.656 1 71.81 61 HIS B CA 1
ATOM 6212 C C . HIS B 1 61 ? -22.078 16.016 30.219 1 71.81 61 HIS B C 1
ATOM 6214 O O . HIS B 1 61 ? -22.562 14.906 29.953 1 71.81 61 HIS B O 1
ATOM 6220 N N . SER B 1 62 ? -21.031 16.156 31 1 73.38 62 SER B N 1
ATOM 6221 C CA . SER B 1 62 ? -20.406 15.086 31.781 1 73.38 62 SER B CA 1
ATOM 6222 C C . SER B 1 62 ? -20.062 13.898 30.891 1 73.38 62 SER B C 1
ATOM 6224 O O . SER B 1 62 ? -20.438 12.758 31.203 1 73.38 62 SER B O 1
ATOM 6226 N N . ILE B 1 63 ? -19.438 14.211 29.828 1 75.88 63 ILE B N 1
ATOM 6227 C CA . ILE B 1 63 ? -19.047 13.133 28.938 1 75.88 63 ILE B CA 1
ATOM 6228 C C . ILE B 1 63 ? -17.75 12.492 29.438 1 75.88 63 ILE B C 1
ATOM 6230 O O . ILE B 1 63 ? -16.797 13.195 29.75 1 75.88 63 ILE B O 1
ATOM 6234 N N . THR B 1 64 ? -17.828 11.188 29.703 1 76.44 64 THR B N 1
ATOM 6235 C CA . THR B 1 64 ? -16.641 10.422 30.078 1 76.44 64 THR B CA 1
ATOM 6236 C C . THR B 1 64 ? -16.391 9.305 29.078 1 76.44 64 THR B C 1
ATOM 6238 O O . THR B 1 64 ? -17.312 8.609 28.656 1 76.44 64 THR B O 1
ATOM 6241 N N . ALA B 1 65 ? -15.195 9.344 28.516 1 76.69 65 ALA B N 1
ATOM 6242 C CA . ALA B 1 65 ? -14.82 8.32 27.547 1 76.69 65 ALA B CA 1
ATOM 6243 C C . ALA B 1 65 ? -13.641 7.488 28.062 1 76.69 65 ALA B C 1
ATOM 6245 O O . ALA B 1 65 ? -12.625 8.039 28.484 1 76.69 65 ALA B O 1
ATOM 6246 N N . LYS B 1 66 ? -13.836 6.148 28.188 1 72.31 66 LYS B N 1
ATOM 6247 C CA . LYS B 1 66 ? -12.781 5.219 28.578 1 72.31 66 LYS B CA 1
ATOM 6248 C C . LYS B 1 66 ? -12.492 4.207 27.469 1 72.31 66 LYS B C 1
ATOM 6250 O O . LYS B 1 66 ? -13.414 3.732 26.812 1 72.31 66 LYS B O 1
ATOM 6255 N N . PRO B 1 67 ? -11.195 4.062 27.109 1 67.44 67 PRO B N 1
ATOM 6256 C CA . PRO B 1 67 ? -10.891 3.061 26.078 1 67.44 67 PRO B CA 1
ATOM 6257 C C . PRO B 1 67 ? -11.344 1.657 26.469 1 67.44 67 PRO B C 1
ATOM 6259 O O . PRO B 1 67 ? -11.281 1.285 27.641 1 67.44 67 PRO B O 1
ATOM 6262 N N . ARG B 1 68 ? -12.141 1.135 25.547 1 58.81 68 ARG B N 1
ATOM 6263 C CA . ARG B 1 68 ? -12.562 -0.245 25.766 1 58.81 68 ARG B CA 1
ATOM 6264 C C . ARG B 1 68 ? -11.406 -1.213 25.531 1 58.81 68 ARG B C 1
ATOM 6266 O O . ARG B 1 68 ? -10.664 -1.074 24.562 1 58.81 68 ARG B O 1
ATOM 6273 N N . HIS B 1 69 ? -10.875 -1.76 26.484 1 49.59 69 HIS B N 1
ATOM 6274 C CA . HIS B 1 69 ? -9.914 -2.822 26.234 1 49.59 69 HIS B CA 1
ATOM 6275 C C . HIS B 1 69 ? -10.469 -3.854 25.25 1 49.59 69 HIS B C 1
ATOM 6277 O O . HIS B 1 69 ? -11.547 -4.41 25.484 1 49.59 69 HIS B O 1
ATOM 6283 N N . GLU B 1 70 ? -10.539 -3.518 24.141 1 44.88 70 GLU B N 1
ATOM 6284 C CA . GLU B 1 70 ? -11.086 -4.41 23.125 1 44.88 70 GLU B CA 1
ATOM 6285 C C . GLU B 1 70 ? -10.742 -5.867 23.438 1 44.88 70 GLU B C 1
ATOM 6287 O O . GLU B 1 70 ? -9.562 -6.227 23.516 1 44.88 70 GLU B O 1
ATOM 6292 N N . LYS B 1 71 ? -11.547 -6.535 24.25 1 36.72 71 LYS B N 1
ATOM 6293 C CA . LYS B 1 71 ? -11.43 -7.988 24.156 1 36.72 71 LYS B CA 1
ATOM 6294 C C . LYS B 1 71 ? -11.477 -8.445 22.703 1 36.72 71 LYS B C 1
ATOM 6296 O O . LYS B 1 71 ? -12.375 -8.055 21.938 1 36.72 71 LYS B O 1
ATOM 6301 N N . SER B 1 72 ? -10.359 -8.438 22.016 1 39.69 72 SER B N 1
ATOM 6302 C CA . SER B 1 72 ? -10.305 -8.977 20.672 1 39.69 72 SER B CA 1
ATOM 6303 C C . SER B 1 72 ? -11.391 -10.023 20.438 1 39.69 72 SER B C 1
ATOM 6305 O O . SER B 1 72 ? -11.414 -11.055 21.125 1 39.69 72 SER B O 1
ATOM 6307 N N . ILE B 1 73 ? -12.555 -9.586 20.312 1 36.69 73 ILE B N 1
ATOM 6308 C CA . ILE B 1 73 ? -13.672 -10.492 20.078 1 36.69 73 ILE B CA 1
ATOM 6309 C C . ILE B 1 73 ? -13.289 -11.516 19.016 1 36.69 73 ILE B C 1
ATOM 6311 O O . ILE B 1 73 ? -14.133 -12.305 18.578 1 36.69 73 ILE B O 1
ATOM 6315 N N . PHE B 1 74 ? -12.328 -11.336 18.25 1 36.22 74 PHE B N 1
ATOM 6316 C CA . PHE B 1 74 ? -12.203 -12.492 17.375 1 36.22 74 PHE B CA 1
ATOM 6317 C C . PHE B 1 74 ? -12.352 -13.789 18.141 1 36.22 74 PHE B C 1
ATOM 6319 O O . PHE B 1 74 ? -11.875 -13.906 19.281 1 36.22 74 PHE B O 1
ATOM 6326 N N . PRO B 1 75 ? -13.312 -14.664 17.875 1 34.22 75 PRO B N 1
ATOM 6327 C CA . PRO B 1 75 ? -13.5 -15.906 18.625 1 34.22 75 PRO B CA 1
ATOM 6328 C C . PRO B 1 75 ? -12.195 -16.469 19.172 1 34.22 75 PRO B C 1
ATOM 6330 O O . PRO B 1 75 ? -11.125 -16.219 18.609 1 34.22 75 PRO B O 1
ATOM 6333 N N . SER B 1 76 ? -12.141 -16.984 20.5 1 36.16 76 SER B N 1
ATOM 6334 C CA . SER B 1 76 ? -11.125 -17.625 21.328 1 36.16 76 SER B CA 1
ATOM 6335 C C . SER B 1 76 ? -10.195 -18.5 20.484 1 36.16 76 SER B C 1
ATOM 6337 O O . SER B 1 76 ? -9.008 -18.625 20.797 1 36.16 76 SER B O 1
ATOM 6339 N N . PHE B 1 77 ? -10.836 -19.312 19.656 1 32.72 77 PHE B N 1
ATOM 6340 C CA . PHE B 1 77 ? -10.047 -20.359 19 1 32.72 77 PHE B CA 1
ATOM 6341 C C . PHE B 1 77 ? -8.984 -19.734 18.109 1 32.72 77 PHE B C 1
ATOM 6343 O O . PHE B 1 77 ? -7.824 -20.156 18.125 1 32.72 77 PHE B O 1
ATOM 6350 N N . PHE B 1 78 ? -9.289 -18.844 17.156 1 35.56 78 PHE B N 1
ATOM 6351 C CA . PHE B 1 78 ? -8.25 -18.281 16.297 1 35.56 78 PHE B CA 1
ATOM 6352 C C . PHE B 1 78 ? -7.582 -17.078 16.953 1 35.56 78 PHE B C 1
ATOM 6354 O O . PHE B 1 78 ? -6.441 -16.75 16.641 1 35.56 78 PHE B O 1
ATOM 6361 N N . SER B 1 79 ? -8.133 -16.281 17.75 1 37.12 79 SER B N 1
ATOM 6362 C CA . SER B 1 79 ? -7.52 -15.234 18.562 1 37.12 79 SER B CA 1
ATOM 6363 C C . SER B 1 79 ? -6.523 -15.828 19.562 1 37.12 79 SER B C 1
ATOM 6365 O O . SER B 1 79 ? -5.48 -15.227 19.828 1 37.12 79 SER B O 1
ATOM 6367 N N . ASN B 1 80 ? -6.852 -16.953 20.266 1 35.38 80 ASN B N 1
ATOM 6368 C CA . ASN B 1 80 ? -5.898 -17.719 21.062 1 35.38 80 ASN B CA 1
ATOM 6369 C C . ASN B 1 80 ? -4.746 -18.234 20.203 1 35.38 80 ASN B C 1
ATOM 6371 O O . ASN B 1 80 ? -3.621 -18.375 20.688 1 35.38 80 ASN B O 1
ATOM 6375 N N . ILE B 1 81 ? -5.031 -18.734 19.047 1 34.31 81 ILE B N 1
ATOM 6376 C CA . ILE B 1 81 ? -3.91 -19.109 18.188 1 34.31 81 ILE B CA 1
ATOM 6377 C C . ILE B 1 81 ? -3.115 -17.859 17.812 1 34.31 81 ILE B C 1
ATOM 6379 O O . ILE B 1 81 ? -1.882 -17.875 17.844 1 34.31 81 ILE B O 1
ATOM 6383 N N . TYR B 1 82 ? -3.684 -16.766 17.5 1 34.12 82 TYR B N 1
ATOM 6384 C CA . TYR B 1 82 ? -2.967 -15.531 17.219 1 34.12 82 TYR B CA 1
ATOM 6385 C C . TYR B 1 82 ? -2.475 -14.883 18.516 1 34.12 82 TYR B C 1
ATOM 6387 O O . TYR B 1 82 ? -1.368 -14.336 18.562 1 34.12 82 TYR B O 1
ATOM 6395 N N . SER B 1 83 ? -3.213 -14.648 19.609 1 38.19 83 SER B N 1
ATOM 6396 C CA . SER B 1 83 ? -2.666 -14.141 20.859 1 38.19 83 SER B CA 1
ATOM 6397 C C . SER B 1 83 ? -1.591 -15.078 21.406 1 38.19 83 SER B C 1
ATOM 6399 O O . SER B 1 83 ? -0.619 -14.617 22.016 1 38.19 83 SER B O 1
ATOM 6401 N N . LYS B 1 84 ? -1.762 -16.422 21.578 1 34.78 84 LYS B N 1
ATOM 6402 C CA . LYS B 1 84 ? -0.706 -17.328 22.016 1 34.78 84 LYS B CA 1
ATOM 6403 C C . LYS B 1 84 ? 0.514 -17.234 21.109 1 34.78 84 LYS B C 1
ATOM 6405 O O . LYS B 1 84 ? 1.648 -17.406 21.562 1 34.78 84 LYS B O 1
ATOM 6410 N N . PHE B 1 85 ? 0.368 -17.141 19.812 1 31.36 85 PHE B N 1
ATOM 6411 C CA . PHE B 1 85 ? 1.537 -16.891 18.984 1 31.36 85 PHE B CA 1
ATOM 6412 C C . PHE B 1 85 ? 2.021 -15.461 19.156 1 31.36 85 PHE B C 1
ATOM 6414 O O . PHE B 1 85 ? 3.225 -15.195 19.109 1 31.36 85 PHE B O 1
ATOM 6421 N N . SER B 1 86 ? 1.16 -14.391 19.234 1 32.47 86 SER B N 1
ATOM 6422 C CA . SER B 1 86 ? 1.646 -13.07 19.609 1 32.47 86 SER B CA 1
ATOM 6423 C C . SER B 1 86 ? 1.892 -12.984 21.125 1 32.47 86 SER B C 1
ATOM 6425 O O . SER B 1 86 ? 2.592 -12.086 21.578 1 32.47 86 SER B O 1
ATOM 6427 N N . SER B 1 87 ? 1.201 -13.672 22.016 1 32.66 87 SER B N 1
ATOM 6428 C CA . SER B 1 87 ? 1.463 -13.516 23.438 1 32.66 87 SER B CA 1
ATOM 6429 C C . SER B 1 87 ? 2.875 -13.969 23.797 1 32.66 87 SER B C 1
ATOM 6431 O O . SER B 1 87 ? 3.402 -13.602 24.844 1 32.66 87 SER B O 1
ATOM 6433 N N . SER B 1 88 ? 3.355 -15.07 23.203 1 31.62 88 SER B N 1
ATOM 6434 C CA . SER B 1 88 ? 4.688 -15.359 23.734 1 31.62 88 SER B CA 1
ATOM 6435 C C . SER B 1 88 ? 5.625 -14.172 23.547 1 31.62 88 SER B C 1
ATOM 6437 O O . SER B 1 88 ? 6.754 -14.188 24.047 1 31.62 88 SER B O 1
ATOM 6439 N N . PHE B 1 89 ? 5.352 -13.375 22.594 1 28.59 89 PHE B N 1
ATOM 6440 C CA . PHE B 1 89 ? 6.285 -12.25 22.531 1 28.59 89 PHE B CA 1
ATOM 6441 C C . PHE B 1 89 ? 5.906 -11.188 23.562 1 28.59 89 PHE B C 1
ATOM 6443 O O . PHE B 1 89 ? 6.629 -10.195 23.719 1 28.59 89 PHE B O 1
ATOM 6450 N N . ASP B 1 90 ? 4.695 -11.219 24.062 1 29.72 90 ASP B N 1
ATOM 6451 C CA . ASP B 1 90 ? 4.426 -10.148 25.016 1 29.72 90 ASP B CA 1
ATOM 6452 C C . ASP B 1 90 ? 5.125 -10.414 26.344 1 29.72 90 ASP B C 1
ATOM 6454 O O . ASP B 1 90 ? 5.16 -9.539 27.219 1 29.72 90 ASP B O 1
ATOM 6458 N N . ASP B 1 91 ? 5.398 -11.656 26.688 1 28.34 91 ASP B N 1
ATOM 6459 C CA . ASP B 1 91 ? 5.836 -11.727 28.078 1 28.34 91 ASP B CA 1
ATOM 6460 C C . ASP B 1 91 ? 7.258 -11.195 28.234 1 28.34 91 ASP B C 1
ATOM 6462 O O . ASP B 1 91 ? 7.906 -11.438 29.25 1 28.34 91 ASP B O 1
ATOM 6466 N N . ILE B 1 92 ? 8.062 -11.219 27.234 1 27.16 92 ILE B N 1
ATOM 6467 C CA . ILE B 1 92 ? 9.258 -10.602 27.812 1 27.16 92 ILE B CA 1
ATOM 6468 C C . ILE B 1 92 ? 8.898 -9.258 28.422 1 27.16 92 ILE B C 1
ATOM 6470 O O . ILE B 1 92 ? 8.445 -8.344 27.734 1 27.16 92 ILE B O 1
ATOM 6474 N N . GLU B 1 93 ? 8.695 -9.188 29.703 1 27.42 93 GLU B N 1
ATOM 6475 C CA . GLU B 1 93 ? 8.734 -8.18 30.766 1 27.42 93 GLU B CA 1
ATOM 6476 C C . GLU B 1 93 ? 9.797 -7.125 30.484 1 27.42 93 GLU B C 1
ATOM 6478 O O . GLU B 1 93 ? 10.273 -6.457 31.406 1 27.42 93 GLU B O 1
ATOM 6483 N N . SER B 1 94 ? 10.672 -7.309 29.422 1 26.88 94 SER B N 1
ATOM 6484 C CA . SER B 1 94 ? 11.688 -6.27 29.562 1 26.88 94 SER B CA 1
ATOM 6485 C C . SER B 1 94 ? 11.055 -4.922 29.891 1 26.88 94 SER B C 1
ATOM 6487 O O . SER B 1 94 ? 9.922 -4.652 29.5 1 26.88 94 SER B O 1
ATOM 6489 N N . GLY B 1 95 ? 11.523 -4.258 31.047 1 26.05 95 GLY B N 1
ATOM 6490 C CA . GLY B 1 95 ? 11.445 -2.928 31.625 1 26.05 95 GLY B CA 1
ATOM 6491 C C . GLY B 1 95 ? 11.242 -1.836 30.594 1 26.05 95 GLY B C 1
ATOM 6492 O O . GLY B 1 95 ? 11.609 -0.682 30.828 1 26.05 95 GLY B O 1
ATOM 6493 N N . THR B 1 96 ? 11.266 -2.324 29.375 1 26.81 96 THR B N 1
ATOM 6494 C CA . THR B 1 96 ? 11.266 -1.119 28.562 1 26.81 96 THR B CA 1
ATOM 6495 C C . THR B 1 96 ? 10.109 -0.203 28.922 1 26.81 96 THR B C 1
ATOM 6497 O O . THR B 1 96 ? 9.016 -0.676 29.25 1 26.81 96 THR B O 1
ATOM 6500 N N . PRO B 1 97 ? 10.531 0.989 29.328 1 26.45 97 PRO B N 1
ATOM 6501 C CA . PRO B 1 97 ? 9.539 1.928 29.844 1 26.45 97 PRO B CA 1
ATOM 6502 C C . PRO B 1 97 ? 8.195 1.824 29.125 1 26.45 97 PRO B C 1
ATOM 6504 O O . PRO B 1 97 ? 8.148 1.378 27.969 1 26.45 97 PRO B O 1
ATOM 6507 N N . PRO B 1 98 ? 7.082 1.674 29.969 1 25.05 98 PRO B N 1
ATOM 6508 C CA . PRO B 1 98 ? 5.672 1.687 29.562 1 25.05 98 PRO B CA 1
ATOM 6509 C C . PRO B 1 98 ? 5.453 2.383 28.219 1 25.05 98 PRO B C 1
ATOM 6511 O O . PRO B 1 98 ? 5.93 3.502 28.016 1 25.05 98 PRO B O 1
ATOM 6514 N N . ILE B 1 99 ? 5.707 1.721 27.156 1 25.91 99 ILE B N 1
ATOM 6515 C CA . ILE B 1 99 ? 5.043 2.299 26 1 25.91 99 ILE B CA 1
ATOM 6516 C C . ILE B 1 99 ? 3.83 3.111 26.453 1 25.91 99 ILE B C 1
ATOM 6518 O O . ILE B 1 99 ? 3.084 2.686 27.328 1 25.91 99 ILE B O 1
ATOM 6522 N N . LEU B 1 100 ? 3.896 4.371 26.25 1 24.78 100 LEU B N 1
ATOM 6523 C CA . LEU B 1 100 ? 2.701 5.176 26.484 1 24.78 100 LEU B CA 1
ATOM 6524 C C . LEU B 1 100 ? 1.438 4.359 26.234 1 24.78 100 LEU B C 1
ATOM 6526 O O . LEU B 1 100 ? 1.153 3.975 25.094 1 24.78 100 LEU B O 1
ATOM 6530 N N . HIS B 1 101 ? 1.111 3.141 26.938 1 25.3 101 HIS B N 1
ATOM 6531 C CA . HIS B 1 101 ? -0.208 2.635 27.297 1 25.3 101 HIS B CA 1
ATOM 6532 C C . HIS B 1 101 ? -1.295 3.658 26.984 1 25.3 101 HIS B C 1
ATOM 6534 O O . HIS B 1 101 ? -1.023 4.859 26.922 1 25.3 101 HIS B O 1
ATOM 6540 N N . GLY B 1 102 ? -2.387 3.062 26.375 1 27.84 102 GLY B N 1
ATOM 6541 C CA . GLY B 1 102 ? -3.682 3.707 26.234 1 27.84 102 GLY B CA 1
ATOM 6542 C C . GLY B 1 102 ? -4.039 4.594 27.406 1 27.84 102 GLY B C 1
ATOM 6543 O O . GLY B 1 102 ? -4.566 4.117 28.422 1 27.84 102 GLY B O 1
ATOM 6544 N N . LYS B 1 103 ? -3.115 5.246 27.969 1 28.11 103 LYS B N 1
ATOM 6545 C CA . LYS B 1 103 ? -3.652 6.223 28.922 1 28.11 103 LYS B CA 1
ATOM 6546 C C . LYS B 1 103 ? -5.078 6.617 28.547 1 28.11 103 LYS B C 1
ATOM 6548 O O . LYS B 1 103 ? -5.371 6.883 27.375 1 28.11 103 LYS B O 1
ATOM 6553 N N . LYS B 1 104 ? -5.98 5.957 29.391 1 28.56 104 LYS B N 1
ATOM 6554 C CA . LYS B 1 104 ? -7.367 6.293 29.703 1 28.56 104 LYS B CA 1
ATOM 6555 C C . LYS B 1 104 ? -7.613 7.793 29.562 1 28.56 104 LYS B C 1
ATOM 6557 O O . LYS B 1 104 ? -7.211 8.578 30.422 1 28.56 104 LYS B O 1
ATOM 6562 N N . LEU B 1 105 ? -7.137 8.289 28.703 1 29.94 105 LEU B N 1
ATOM 6563 C CA . LEU B 1 105 ? -7.664 9.648 28.812 1 29.94 105 LEU B CA 1
ATOM 6564 C C . LEU B 1 105 ? -9.117 9.633 29.266 1 29.94 105 LEU B C 1
ATOM 6566 O O . LEU B 1 105 ? -9.984 9.086 28.562 1 29.94 105 LEU B O 1
ATOM 6570 N N . ILE B 1 106 ? -9.312 9.219 30.531 1 28.62 106 ILE B N 1
ATOM 6571 C CA . ILE B 1 106 ? -10.508 9.57 31.281 1 28.62 106 ILE B CA 1
ATOM 6572 C C . ILE B 1 106 ? -10.961 10.984 30.906 1 28.62 106 ILE B C 1
ATOM 6574 O O . ILE B 1 106 ? -10.242 11.953 31.156 1 28.62 106 ILE B O 1
ATOM 6578 N N . LEU B 1 107 ? -11.359 11.109 29.766 1 34 107 LEU B N 1
ATOM 6579 C CA . LEU B 1 107 ? -12.25 12.266 29.797 1 34 107 LEU B CA 1
ATOM 6580 C C . LEU B 1 107 ? -13.07 12.281 31.094 1 34 107 LEU B C 1
ATOM 6582 O O . LEU B 1 107 ? -13.953 11.445 31.266 1 34 107 LEU B O 1
ATOM 6586 N N . ASN B 1 108 ? -12.469 12.188 32.312 1 29.34 108 ASN B N 1
ATOM 6587 C CA . ASN B 1 108 ? -13.203 12.367 33.562 1 29.34 108 ASN B CA 1
ATOM 6588 C C . ASN B 1 108 ? -14.445 13.227 33.344 1 29.34 108 ASN B C 1
ATOM 6590 O O . ASN B 1 108 ? -14.578 13.906 32.344 1 29.34 108 ASN B O 1
ATOM 6594 N N . ASN B 1 109 ? -15.062 13.586 34.688 1 28.83 109 ASN B N 1
ATOM 6595 C CA . ASN B 1 109 ? -16.359 14.062 35.188 1 28.83 109 ASN B CA 1
ATOM 6596 C C . ASN B 1 109 ? -16.828 15.297 34.406 1 28.83 109 ASN B C 1
ATOM 6598 O O . ASN B 1 109 ? -18.016 15.453 34.156 1 28.83 109 ASN B O 1
ATOM 6602 N N . GLY B 1 110 ? -16.172 16.516 34.844 1 27.56 110 GLY B N 1
ATOM 6603 C CA . GLY B 1 110 ? -17.109 17.641 34.812 1 27.56 110 GLY B CA 1
ATOM 6604 C C . GLY B 1 110 ? -17.672 17.922 33.438 1 27.56 110 GLY B C 1
ATOM 6605 O O . GLY B 1 110 ? -17.266 17.328 32.469 1 27.56 110 GLY B O 1
ATOM 6606 N N . TYR B 1 111 ? -18.406 19.25 33.5 1 27.7 111 TYR B N 1
ATOM 6607 C CA . TYR B 1 111 ? -19.406 20.016 32.75 1 27.7 111 TYR B CA 1
ATOM 6608 C C . TYR B 1 111 ? -18.891 20.375 31.359 1 27.7 111 TYR B C 1
ATOM 6610 O O . TYR B 1 111 ? -18.094 21.312 31.203 1 27.7 111 TYR B O 1
ATOM 6618 N N . PHE B 1 112 ? -18.344 19.578 30.672 1 32.38 112 PHE B N 1
ATOM 6619 C CA . PHE B 1 112 ? -17.844 20.234 29.469 1 32.38 112 PHE B CA 1
ATOM 6620 C C . PHE B 1 112 ? -19 20.578 28.516 1 32.38 112 PHE B C 1
ATOM 6622 O O . PHE B 1 112 ? -19.688 19.688 28.031 1 32.38 112 PHE B O 1
ATOM 6629 N N . TRP B 1 113 ? -19.672 21.703 28.797 1 32 113 TRP B N 1
ATOM 6630 C CA . TRP B 1 113 ? -20.844 22.281 28.141 1 32 113 TRP B CA 1
ATOM 6631 C C . TRP B 1 113 ? -20.484 22.859 26.781 1 32 113 TRP B C 1
ATOM 6633 O O . TRP B 1 113 ? -19.438 23.5 26.641 1 32 113 TRP B O 1
ATOM 6643 N N . CYS B 1 114 ? -19.953 22.438 25.734 1 35.5 114 CYS B N 1
ATOM 6644 C CA . CYS B 1 114 ? -19.734 23.484 24.75 1 35.5 114 CYS B CA 1
ATOM 6645 C C . CYS B 1 114 ? -20.906 23.578 23.766 1 35.5 114 CYS B C 1
ATOM 6647 O O . CYS B 1 114 ? -21.391 22.547 23.297 1 35.5 114 CYS B O 1
ATOM 6649 N N . CYS B 1 115 ? -21.953 24.547 24.109 1 35.12 115 CYS B N 1
ATOM 6650 C CA . CYS B 1 115 ? -23.031 24.922 23.203 1 35.12 115 CYS B CA 1
ATOM 6651 C C .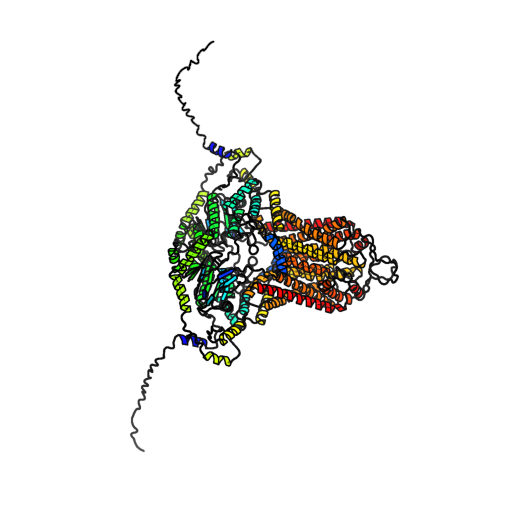 CYS B 1 115 ? -22.516 25.703 22.016 1 35.12 115 CYS B C 1
ATOM 6653 O O . CYS B 1 115 ? -21.891 26.75 22.172 1 35.12 115 CYS B O 1
ATOM 6655 N N . LEU B 1 116 ? -21.875 25.219 20.922 1 39.66 116 LEU B N 1
ATOM 6656 C CA . LEU B 1 116 ? -21.469 26.156 19.875 1 39.66 116 LEU B CA 1
ATOM 6657 C C . LEU B 1 116 ? -22.609 26.422 18.891 1 39.66 116 LEU B C 1
ATOM 6659 O O . LEU B 1 116 ? -23.172 25.484 18.328 1 39.66 116 LEU B O 1
ATOM 6663 N N . SER B 1 117 ? -23.688 27.312 19.172 1 37.19 117 SER B N 1
ATOM 6664 C CA . SER B 1 117 ? -24.688 27.75 18.203 1 37.19 117 SER B CA 1
ATOM 6665 C C . SER B 1 117 ? -24.078 28.688 17.156 1 37.19 117 SER B C 1
ATOM 6667 O O . SER B 1 117 ? -23.203 29.5 17.469 1 37.19 117 SER B O 1
ATOM 6669 N N . TRP B 1 118 ? -24.609 28.641 15.797 1 40.16 118 TRP B N 1
ATOM 6670 C CA . TRP B 1 118 ? -24.656 29.469 14.602 1 40.16 118 TRP B CA 1
ATOM 6671 C C . TRP B 1 118 ? -23.266 30 14.25 1 40.16 118 TRP B C 1
ATOM 6673 O O . TRP B 1 118 ? -23.125 30.812 13.336 1 40.16 118 TRP B O 1
ATOM 6683 N N . ARG B 1 119 ? -22.266 29.531 15.039 1 50.56 119 ARG B N 1
ATOM 6684 C CA . ARG B 1 119 ? -21.031 30.25 14.758 1 50.56 119 ARG B CA 1
ATOM 6685 C C . ARG B 1 119 ? -19.844 29.312 14.641 1 50.56 119 ARG B C 1
ATOM 6687 O O . ARG B 1 119 ? -19.906 28.156 15.102 1 50.56 119 ARG B O 1
ATOM 6694 N N . SER B 1 120 ? -19.141 29.562 13.547 1 51.25 120 SER B N 1
ATOM 6695 C CA . SER B 1 120 ? -17.906 28.812 13.297 1 51.25 120 SER B CA 1
ATOM 6696 C C . SER B 1 120 ? -17.047 28.734 14.555 1 51.25 120 SER B C 1
ATOM 6698 O O . SER B 1 120 ? -16.609 29.766 15.078 1 51.25 120 SER B O 1
ATOM 6700 N N . SER B 1 121 ? -17.281 27.562 15.289 1 60.5 121 SER B N 1
ATOM 6701 C CA . SER B 1 121 ? -16.438 27.344 16.469 1 60.5 121 SER B CA 1
ATOM 6702 C C . SER B 1 121 ? -15.227 26.484 16.125 1 60.5 121 SER B C 1
ATOM 6704 O O . SER B 1 121 ? -15.312 25.594 15.281 1 60.5 121 SER B O 1
ATOM 6706 N N . CYS B 1 122 ? -14.18 27 16.578 1 64.94 122 CYS B N 1
ATOM 6707 C CA . CYS B 1 122 ? -12.93 26.281 16.359 1 64.94 122 CYS B CA 1
ATOM 6708 C C . CYS B 1 122 ? -12.484 25.562 17.641 1 64.94 122 CYS B C 1
ATOM 6710 O O . CYS B 1 122 ? -12.484 26.156 18.719 1 64.94 122 CYS B O 1
ATOM 6712 N N . LEU B 1 123 ? -12.422 24.297 17.578 1 63.06 123 LEU B N 1
ATOM 6713 C CA . LEU B 1 123 ? -11.844 23.484 18.641 1 63.06 123 LEU B CA 1
ATOM 6714 C C . LEU B 1 123 ? -10.336 23.359 18.469 1 63.06 123 LEU B C 1
ATOM 6716 O O . LEU B 1 123 ? -9.867 22.844 17.453 1 63.06 123 LEU B O 1
ATOM 6720 N N . ASN B 1 124 ? -9.672 23.969 19.391 1 66.5 124 ASN B N 1
ATOM 6721 C CA . ASN B 1 124 ? -8.219 23.953 19.328 1 66.5 124 ASN B CA 1
ATOM 6722 C C . ASN B 1 124 ? -7.613 23.141 20.469 1 66.5 124 ASN B C 1
ATOM 6724 O O . ASN B 1 124 ? -8.234 22.984 21.531 1 66.5 124 ASN B O 1
ATOM 6728 N N . GLY B 1 125 ? -6.641 22.422 20.25 1 60.34 125 GLY B N 1
ATOM 6729 C CA . GLY B 1 125 ? -5.898 21.656 21.234 1 60.34 125 GLY B CA 1
ATOM 6730 C C . GLY B 1 125 ? -4.641 21.016 20.688 1 60.34 125 GLY B C 1
ATOM 6731 O O . GLY B 1 125 ? -4.469 20.922 19.469 1 60.34 125 GLY B O 1
ATOM 6732 N N . SER B 1 126 ? -3.838 20.719 21.688 1 60.28 126 SER B N 1
ATOM 6733 C CA . SER B 1 126 ? -2.613 20.016 21.312 1 60.28 126 SER B CA 1
ATOM 6734 C C . SER B 1 126 ? -2.916 18.625 20.766 1 60.28 126 SER B C 1
ATOM 6736 O O . SER B 1 126 ? -4.062 18.172 20.797 1 60.28 126 SER B O 1
ATOM 6738 N N . TYR B 1 127 ? -2.041 18.094 20.047 1 60.25 127 TYR B N 1
ATOM 6739 C CA . TYR B 1 127 ? -2.189 16.719 19.578 1 60.25 127 TYR B CA 1
ATOM 6740 C C . TYR B 1 127 ? -2.504 15.773 20.719 1 60.25 127 TYR B C 1
ATOM 6742 O O . TYR B 1 127 ? -1.887 15.852 21.781 1 60.25 127 TYR B O 1
ATOM 6750 N N . GLY B 1 128 ? -3.574 15.031 20.656 1 64.38 128 GLY B N 1
ATOM 6751 C CA . GLY B 1 128 ? -3.947 14.078 21.672 1 64.38 128 GLY B CA 1
ATOM 6752 C C . GLY B 1 128 ? -4.832 14.672 22.75 1 64.38 128 GLY B C 1
ATOM 6753 O O . GLY B 1 128 ? -5.098 14.023 23.766 1 64.38 128 GLY B O 1
ATOM 6754 N N . ALA B 1 129 ? -5.176 15.898 22.531 1 67 129 ALA B N 1
ATOM 6755 C CA . ALA B 1 129 ? -6.008 16.562 23.531 1 67 129 ALA B CA 1
ATOM 6756 C C . ALA B 1 129 ? -7.398 15.945 23.594 1 67 129 ALA B C 1
ATOM 6758 O O . ALA B 1 129 ? -8.148 16.188 24.547 1 67 129 ALA B O 1
ATOM 6759 N N . GLY B 1 130 ? -7.727 15.086 22.578 1 74.25 130 GLY B N 1
ATOM 6760 C CA . GLY B 1 130 ? -9.023 14.43 22.562 1 74.25 130 GLY B CA 1
ATOM 6761 C C . GLY B 1 130 ? -10.008 15.062 21.594 1 74.25 130 GLY B C 1
ATOM 6762 O O . GLY B 1 130 ? -11.219 14.844 21.703 1 74.25 130 GLY B O 1
ATOM 6763 N N . LYS B 1 131 ? -9.516 15.891 20.719 1 78.19 131 LYS B N 1
ATOM 6764 C CA . LYS B 1 131 ? -10.383 16.594 19.766 1 78.19 131 LYS B CA 1
ATOM 6765 C C . LYS B 1 131 ? -11.164 15.609 18.906 1 78.19 131 LYS B C 1
ATOM 6767 O O . LYS B 1 131 ? -12.383 15.703 18.797 1 78.19 131 LYS B O 1
ATOM 6772 N N . THR B 1 132 ? -10.438 14.664 18.328 1 78.19 132 THR B N 1
ATOM 6773 C CA . THR B 1 132 ? -11.062 13.688 17.438 1 78.19 132 THR B CA 1
ATOM 6774 C C . THR B 1 132 ? -12.008 12.773 18.219 1 78.19 132 THR B C 1
ATOM 6776 O O . THR B 1 132 ? -13.086 12.438 17.734 1 78.19 132 THR B O 1
ATOM 6779 N N . SER B 1 133 ? -11.625 12.398 19.422 1 78.81 133 SER B N 1
ATOM 6780 C CA . SER B 1 133 ? -12.484 11.57 20.25 1 78.81 133 SER B CA 1
ATOM 6781 C C . SER B 1 133 ? -13.781 12.289 20.594 1 78.81 133 SER B C 1
ATOM 6783 O O . SER B 1 133 ? -14.852 11.672 20.625 1 78.81 133 SER B O 1
ATOM 6785 N N . LEU B 1 134 ? -13.625 13.539 20.875 1 82.31 134 LEU B N 1
ATOM 6786 C CA . LEU B 1 134 ? -14.812 14.312 21.188 1 82.31 134 LEU B CA 1
ATOM 6787 C C . LEU B 1 134 ? -15.75 14.383 19.984 1 82.31 134 LEU B C 1
ATOM 6789 O O . LEU B 1 134 ? -16.969 14.242 20.125 1 82.31 134 LEU B O 1
ATOM 6793 N N . LEU B 1 135 ? -15.195 14.641 18.797 1 84.06 135 LEU B N 1
ATOM 6794 C CA . LEU B 1 135 ? -16.016 14.695 17.594 1 84.06 135 LEU B CA 1
ATOM 6795 C C . LEU B 1 135 ? -16.672 13.344 17.328 1 84.06 135 LEU B C 1
ATOM 6797 O O . LEU B 1 135 ? -17.844 13.289 16.922 1 84.06 135 LEU B O 1
ATOM 6801 N N . ASN B 1 136 ? -15.922 12.281 17.625 1 82.12 136 ASN B N 1
ATOM 6802 C CA . ASN B 1 136 ? -16.5 10.945 17.453 1 82.12 136 ASN B CA 1
ATOM 6803 C C . ASN B 1 136 ? -17.656 10.711 18.406 1 82.12 136 ASN B C 1
ATOM 6805 O O . ASN B 1 136 ? -18.656 10.078 18.047 1 82.12 136 ASN B O 1
ATOM 6809 N N . ILE B 1 137 ? -17.516 11.219 19.547 1 81.12 137 ILE B N 1
ATOM 6810 C CA . ILE B 1 137 ? -18.547 11.055 20.562 1 81.12 137 ILE B CA 1
ATOM 6811 C C . ILE B 1 137 ? -19.781 11.898 20.203 1 81.12 137 ILE B C 1
ATOM 6813 O O . ILE B 1 137 ? -20.906 11.43 20.297 1 81.12 137 ILE B O 1
ATOM 6817 N N . LEU B 1 138 ? -19.469 13.086 19.734 1 81.69 138 LEU B N 1
ATOM 6818 C CA . LEU B 1 138 ? -20.562 13.984 19.391 1 81.69 138 LEU B CA 1
ATOM 6819 C C . LEU B 1 138 ? -21.312 13.508 18.156 1 81.69 138 LEU B C 1
ATOM 6821 O O . LEU B 1 138 ? -22.516 13.758 18.016 1 81.69 138 LEU B O 1
ATOM 6825 N N . THR B 1 139 ? -20.578 12.852 17.266 1 82.12 139 THR B N 1
ATOM 6826 C CA . THR B 1 139 ? -21.219 12.344 16.062 1 82.12 139 THR B CA 1
ATOM 6827 C C . THR B 1 139 ? -21.672 10.898 16.25 1 82.12 139 THR B C 1
ATOM 6829 O O . THR B 1 139 ? -22.391 10.344 15.414 1 82.12 139 THR B O 1
ATOM 6832 N N . GLN B 1 140 ? -21.234 10.328 17.375 1 78.06 140 GLN B N 1
ATOM 6833 C CA . GLN B 1 140 ? -21.547 8.945 17.703 1 78.06 140 GLN B CA 1
ATOM 6834 C C . GLN B 1 140 ? -21.078 7.992 16.609 1 78.06 140 GLN B C 1
ATOM 6836 O O . GLN B 1 140 ? -21.812 7.109 16.172 1 78.06 140 GLN B O 1
ATOM 6841 N N . ARG B 1 141 ? -19.969 8.375 16.094 1 75.25 141 ARG B N 1
ATOM 6842 C CA . ARG B 1 141 ? -19.344 7.543 15.07 1 75.25 141 ARG B CA 1
ATOM 6843 C C . ARG B 1 141 ? -18 6.996 15.562 1 75.25 141 ARG B C 1
ATOM 6845 O O . ARG B 1 141 ? -17.281 7.68 16.281 1 75.25 141 ARG B O 1
ATOM 6852 N N . ASN B 1 142 ? -17.547 5.762 15.211 1 70.25 142 ASN B N 1
ATOM 6853 C CA . ASN B 1 142 ? -16.25 5.148 15.539 1 70.25 142 ASN B CA 1
ATOM 6854 C C . ASN B 1 142 ? -16.078 4.988 17.047 1 70.25 142 ASN B C 1
ATOM 6856 O O . ASN B 1 142 ? -15.039 5.348 17.594 1 70.25 142 ASN B O 1
ATOM 6860 N N . LEU B 1 143 ? -17.125 4.59 17.703 1 72.44 143 LEU B N 1
ATOM 6861 C CA . LEU B 1 143 ? -17.094 4.496 19.156 1 72.44 143 LEU B CA 1
ATOM 6862 C C . LEU B 1 143 ? -16.812 3.064 19.609 1 72.44 143 LEU B C 1
ATOM 6864 O O . LEU B 1 143 ? -16.875 2.758 20.797 1 72.44 143 LEU B O 1
ATOM 6868 N N . SER B 1 144 ? -16.391 2.229 18.688 1 68.5 144 SER B N 1
ATOM 6869 C CA . SER B 1 144 ? -16.219 0.823 19.031 1 68.5 144 SER B CA 1
ATOM 6870 C C . SER B 1 144 ? -15.117 0.644 20.078 1 68.5 144 SER B C 1
ATOM 6872 O O . SER B 1 144 ? -15.188 -0.253 20.922 1 68.5 144 SER B O 1
ATOM 6874 N N . SER B 1 145 ? -14.211 1.52 20.109 1 64.06 145 SER B N 1
ATOM 6875 C CA . SER B 1 145 ? -13.078 1.37 21.016 1 64.06 145 SER B CA 1
ATOM 6876 C C . SER B 1 145 ? -13.266 2.207 22.266 1 64.06 145 SER B C 1
ATOM 6878 O O . SER B 1 145 ? -12.406 2.205 23.156 1 64.06 145 SER B O 1
ATOM 6880 N N . LEU B 1 146 ? -14.5 2.885 22.406 1 71.19 146 LEU B N 1
ATOM 6881 C CA . LEU B 1 146 ? -14.688 3.805 23.516 1 71.19 146 LEU B CA 1
ATOM 6882 C C . LEU B 1 146 ? -15.984 3.506 24.266 1 71.19 146 LEU B C 1
ATOM 6884 O O . LEU B 1 146 ? -17 3.16 23.641 1 71.19 146 LEU B O 1
ATOM 6888 N N . ARG B 1 147 ? -15.867 3.385 25.562 1 72.81 147 ARG B N 1
ATOM 6889 C CA . ARG B 1 147 ? -17.062 3.414 26.406 1 72.81 147 ARG B CA 1
ATOM 6890 C C . ARG B 1 147 ? -17.406 4.84 26.812 1 72.81 147 ARG B C 1
ATOM 6892 O O . ARG B 1 147 ? -16.609 5.52 27.469 1 72.81 147 ARG B O 1
ATOM 6899 N N . VAL B 1 148 ? -18.516 5.262 26.234 1 76.62 148 VAL B N 1
ATOM 6900 C CA . VAL B 1 148 ? -18.859 6.664 26.438 1 76.62 148 VAL B CA 1
ATOM 6901 C C . VAL B 1 148 ? -20.078 6.777 27.359 1 76.62 148 VAL B C 1
ATOM 6903 O O . VAL B 1 148 ? -21.016 5.984 27.266 1 76.62 148 VAL B O 1
ATOM 6906 N N . SER B 1 149 ? -19.844 7.523 28.422 1 75.25 149 SER B N 1
ATOM 6907 C CA . SER B 1 149 ? -20.953 7.895 29.266 1 75.25 149 SER B CA 1
ATOM 6908 C C . SER B 1 149 ? -21.188 9.398 29.266 1 75.25 149 SER B C 1
ATOM 6910 O O . SER B 1 149 ? -20.266 10.172 28.969 1 75.25 149 SER B O 1
ATOM 6912 N N . GLY B 1 150 ? -22.453 9.812 29.25 1 76.19 150 GLY B N 1
ATOM 6913 C CA . GLY B 1 150 ? -22.797 11.227 29.25 1 76.19 150 GLY B CA 1
ATOM 6914 C C . GLY B 1 150 ? -24.016 11.547 28.422 1 76.19 150 GLY B C 1
ATOM 6915 O O . GLY B 1 150 ? -24.703 10.641 27.922 1 76.19 150 GLY B O 1
ATOM 6916 N N . GLN B 1 151 ? -24.328 12.867 28.531 1 76.12 151 GLN B N 1
ATOM 6917 C CA . GLN B 1 151 ? -25.531 13.281 27.828 1 76.12 151 GLN B CA 1
ATOM 6918 C C . GLN B 1 151 ? -25.234 14.375 26.797 1 76.12 151 GLN B C 1
ATOM 6920 O O . GLN B 1 151 ? -24.406 15.266 27.062 1 76.12 151 GLN B O 1
ATOM 6925 N N . ILE B 1 152 ? -25.734 14.203 25.672 1 80.38 152 ILE B N 1
ATOM 6926 C CA . ILE B 1 152 ? -25.641 15.203 24.609 1 80.38 152 ILE B CA 1
ATOM 6927 C C . ILE B 1 152 ? -27.016 15.828 24.375 1 80.38 152 ILE B C 1
ATOM 6929 O O . ILE B 1 152 ? -28.016 15.117 24.281 1 80.38 152 ILE B O 1
ATOM 6933 N N . ARG B 1 153 ? -27 17.109 24.438 1 75.19 153 ARG B N 1
ATOM 6934 C CA . ARG B 1 153 ? -28.281 17.812 24.281 1 75.19 153 ARG B CA 1
ATOM 6935 C C . ARG B 1 153 ? -28.25 18.734 23.078 1 75.19 153 ARG B C 1
ATOM 6937 O O . ARG B 1 153 ? -27.219 19.344 22.766 1 75.19 153 ARG B O 1
ATOM 6944 N N . ILE B 1 154 ? -29.391 18.766 22.375 1 77.31 154 ILE B N 1
ATOM 6945 C CA . ILE B 1 154 ? -29.609 19.719 21.297 1 77.31 154 ILE B CA 1
ATOM 6946 C C . ILE B 1 154 ? -30.719 20.688 21.703 1 77.31 154 ILE B C 1
ATOM 6948 O O . ILE B 1 154 ? -31.844 20.266 22 1 77.31 154 ILE B O 1
ATOM 6952 N N . ASN B 1 155 ? -30.406 21.875 21.656 1 70.69 155 ASN B N 1
ATOM 6953 C CA . ASN B 1 155 ? -31.359 22.875 22.109 1 70.69 155 ASN B CA 1
ATOM 6954 C C . ASN B 1 155 ? -31.953 22.516 23.469 1 70.69 155 ASN B C 1
ATOM 6956 O O . ASN B 1 155 ? -33.156 22.594 23.656 1 70.69 155 ASN B O 1
ATOM 6960 N N . GLY B 1 156 ? -31.109 21.844 24.297 1 68.69 156 GLY B N 1
ATOM 6961 C CA . GLY B 1 156 ? -31.5 21.562 25.656 1 68.69 156 GLY B CA 1
ATOM 6962 C C . GLY B 1 156 ? -32.156 20.203 25.828 1 68.69 156 GLY B C 1
ATOM 6963 O O . GLY B 1 156 ? -32.438 19.781 26.953 1 68.69 156 GLY B O 1
ATOM 6964 N N . VAL B 1 157 ? -32.406 19.5 24.703 1 70.06 157 VAL B N 1
ATOM 6965 C CA . VAL B 1 157 ? -33.094 18.203 24.75 1 70.06 157 VAL B CA 1
ATOM 6966 C C . VAL B 1 157 ? -32.094 17.078 24.562 1 70.06 157 VAL B C 1
ATOM 6968 O O . VAL B 1 157 ? -31.188 17.172 23.703 1 70.06 157 VAL B O 1
ATOM 6971 N N . ASP B 1 158 ? -32.281 16.125 25.406 1 75.12 158 ASP B N 1
ATOM 6972 C CA . ASP B 1 158 ? -31.422 14.953 25.281 1 75.12 158 ASP B CA 1
ATOM 6973 C C . ASP B 1 158 ? -31.703 14.18 24 1 75.12 158 ASP B C 1
ATOM 6975 O O . ASP B 1 158 ? -32.875 13.898 23.688 1 75.12 158 ASP B O 1
ATOM 6979 N N . VAL B 1 159 ? -30.734 14.07 23.297 1 76.19 159 VAL B N 1
ATOM 6980 C CA . VAL B 1 159 ? -30.922 13.406 22.016 1 76.19 159 VAL B CA 1
ATOM 6981 C C . VAL B 1 159 ? -30.203 12.055 22.031 1 76.19 159 VAL B C 1
ATOM 6983 O O . VAL B 1 159 ? -29.125 11.922 22.641 1 76.19 159 VAL B O 1
ATOM 6986 N N . GLY B 1 160 ? -30.781 11.125 21.5 1 69.94 160 GLY B N 1
ATOM 6987 C CA . GLY B 1 160 ? -30.203 9.789 21.391 1 69.94 160 GLY B CA 1
ATOM 6988 C C . GLY B 1 160 ? -29.156 9.68 20.297 1 69.94 160 GLY B C 1
ATOM 6989 O O . GLY B 1 160 ? -28.953 10.609 19.531 1 69.94 160 GLY B O 1
ATOM 6990 N N . LYS B 1 161 ? -28.516 8.602 20.281 1 75.31 161 LYS B N 1
ATOM 6991 C CA . LYS B 1 161 ? -27.422 8.305 19.359 1 75.31 161 LYS B CA 1
ATOM 6992 C C . LYS B 1 161 ? -27.891 8.328 17.906 1 75.31 161 LYS B C 1
ATOM 6994 O O . LYS B 1 161 ? -27.203 8.891 17.047 1 75.31 161 LYS B O 1
ATOM 6999 N N . ASN B 1 162 ? -29 7.914 17.656 1 71.62 162 ASN B N 1
ATOM 7000 C CA . ASN B 1 162 ? -29.5 7.789 16.281 1 71.62 162 ASN B CA 1
ATOM 7001 C C . ASN B 1 162 ? -29.891 9.141 15.703 1 71.62 162 ASN B C 1
ATOM 7003 O O . ASN B 1 162 ? -29.656 9.414 14.523 1 71.62 162 ASN B O 1
ATOM 7007 N N . VAL B 1 163 ? -30.438 9.953 16.609 1 72.19 163 VAL B N 1
ATOM 7008 C CA . VAL B 1 163 ? -30.844 11.273 16.156 1 72.19 163 VAL B CA 1
ATOM 7009 C C . VAL B 1 163 ? -29.625 12.125 15.844 1 72.19 163 VAL B C 1
ATOM 7011 O O . VAL B 1 163 ? -29.609 12.844 14.844 1 72.19 163 VAL B O 1
ATOM 7014 N N . LEU B 1 164 ? -28.672 11.945 16.562 1 77.62 164 LEU B N 1
ATOM 7015 C CA . LEU B 1 164 ? -27.453 12.719 16.359 1 77.62 164 LEU B CA 1
ATOM 7016 C C . LEU B 1 164 ? -26.781 12.336 15.031 1 77.62 164 LEU B C 1
ATOM 7018 O O . LEU B 1 164 ? -26.266 13.195 14.32 1 77.62 164 LEU B O 1
ATOM 7022 N N . ARG B 1 165 ? -26.859 11.156 14.742 1 74.81 165 ARG B N 1
ATOM 7023 C CA . ARG B 1 165 ? -26.25 10.672 13.5 1 74.81 165 ARG B CA 1
ATOM 7024 C C . ARG B 1 165 ? -27.016 11.195 12.289 1 74.81 165 ARG B C 1
ATOM 7026 O O . ARG B 1 165 ? -26.422 11.445 11.242 1 74.81 165 ARG B O 1
ATOM 7033 N N . LYS B 1 166 ? -28.25 11.438 12.523 1 71.69 166 LYS B N 1
ATOM 7034 C CA . LYS B 1 166 ? -29.094 11.852 11.414 1 71.69 166 LYS B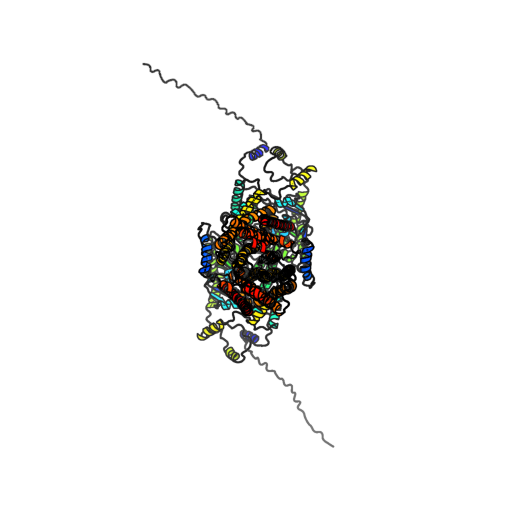 CA 1
ATOM 7035 C C . LYS B 1 166 ? -28.984 13.359 11.172 1 71.69 166 LYS B C 1
ATOM 7037 O O . LYS B 1 166 ? -29.078 13.82 10.031 1 71.69 166 LYS B O 1
ATOM 7042 N N . ILE B 1 167 ? -28.75 14.031 12.211 1 75.94 167 ILE B N 1
ATOM 7043 C CA . ILE B 1 167 ? -28.828 15.484 12.094 1 75.94 167 ILE B CA 1
ATOM 7044 C C . ILE B 1 167 ? -27.422 16.047 11.875 1 75.94 167 ILE B C 1
ATOM 7046 O O . ILE B 1 167 ? -27.281 17.234 11.539 1 75.94 167 ILE B O 1
ATOM 7050 N N . SER B 1 168 ? -26.469 15.203 11.969 1 83 168 SER B N 1
ATOM 7051 C CA . SER B 1 168 ? -25.109 15.727 11.883 1 83 168 SER B CA 1
ATOM 7052 C C . SER B 1 168 ? -24.344 15.102 10.711 1 83 168 SER B C 1
ATOM 7054 O O . SER B 1 168 ? -24.656 13.992 10.289 1 83 168 SER B O 1
ATOM 7056 N N . ALA B 1 169 ? -23.531 15.938 10.117 1 84.62 169 ALA B N 1
ATOM 7057 C CA . ALA B 1 169 ? -22.562 15.484 9.125 1 84.62 169 ALA B CA 1
ATOM 7058 C C . ALA B 1 169 ? -21.141 15.547 9.672 1 84.62 169 ALA B C 1
ATOM 7060 O O . ALA B 1 169 ? -20.828 16.406 10.508 1 84.62 169 ALA B O 1
ATOM 7061 N N . TYR B 1 170 ? -20.375 14.586 9.289 1 86.88 170 TYR B N 1
ATOM 7062 C CA . TYR B 1 170 ? -19.016 14.484 9.82 1 86.88 170 TYR B CA 1
ATOM 7063 C C . TYR B 1 170 ? -18 14.344 8.695 1 86.88 170 TYR B C 1
ATOM 7065 O O . TYR B 1 170 ? -18.031 13.375 7.938 1 86.88 170 TYR B O 1
ATOM 7073 N N . VAL B 1 171 ? -17.203 15.344 8.562 1 87 171 VAL B N 1
ATOM 7074 C CA . VAL B 1 171 ? -16.062 15.289 7.641 1 87 171 VAL B CA 1
ATOM 7075 C C . VAL B 1 171 ? -14.805 14.883 8.391 1 87 171 VAL B C 1
ATOM 7077 O O . VAL B 1 171 ? -14.312 15.625 9.25 1 87 171 VAL B O 1
ATOM 7080 N N . GLN B 1 172 ? -14.273 13.742 8.031 1 84.5 172 GLN B N 1
ATOM 7081 C CA . GLN B 1 172 ? -13.117 13.188 8.734 1 84.5 172 GLN B CA 1
ATOM 7082 C C . GLN B 1 172 ? -11.812 13.781 8.203 1 84.5 172 GLN B C 1
ATOM 7084 O O . GLN B 1 172 ? -11.82 14.492 7.195 1 84.5 172 GLN B O 1
ATOM 7089 N N . GLN B 1 173 ? -10.82 13.461 8.891 1 77.31 173 GLN B N 1
ATOM 7090 C CA . GLN B 1 173 ? -9.516 14.039 8.594 1 77.31 173 GLN B CA 1
ATOM 7091 C C . GLN B 1 173 ? -8.984 13.555 7.25 1 77.31 173 GLN B C 1
ATOM 7093 O O . GLN B 1 173 ? -8.508 14.352 6.441 1 77.31 173 GLN B O 1
ATOM 7098 N N . GLU B 1 174 ? -9.031 12.281 7.074 1 76.19 174 GLU B N 1
ATOM 7099 C CA . GLU B 1 174 ? -8.523 11.734 5.816 1 76.19 174 GLU B CA 1
ATOM 7100 C C . GLU B 1 174 ? -9.648 11.57 4.797 1 76.19 174 GLU B C 1
ATOM 7102 O O . GLU B 1 174 ? -10.734 11.109 5.137 1 76.19 174 GLU B O 1
ATOM 7107 N N . ASP B 1 175 ? -9.297 12.164 3.633 1 76.38 175 ASP B N 1
ATOM 7108 C CA . ASP B 1 175 ? -10.273 12.039 2.557 1 76.38 175 ASP B CA 1
ATOM 7109 C C . ASP B 1 175 ? -10.062 10.742 1.771 1 76.38 175 ASP B C 1
ATOM 7111 O O . ASP B 1 175 ? -8.93 10.391 1.438 1 76.38 175 ASP B O 1
ATOM 7115 N N . LEU B 1 176 ? -11.07 10 1.719 1 77.88 176 LEU B N 1
ATOM 7116 C CA . LEU B 1 176 ? -11.016 8.781 0.925 1 77.88 176 LEU B CA 1
ATOM 7117 C C . LEU B 1 176 ? -11.992 8.852 -0.243 1 77.88 176 LEU B C 1
ATOM 7119 O O . LEU B 1 176 ? -13.211 8.93 -0.037 1 77.88 176 LEU B O 1
ATOM 7123 N N . PHE B 1 177 ? -11.516 9.086 -1.479 1 86.94 177 PHE B N 1
ATOM 7124 C CA . PHE B 1 177 ? -12.328 9.133 -2.689 1 86.94 177 PHE B CA 1
ATOM 7125 C C . PHE B 1 177 ? -11.875 8.07 -3.686 1 86.94 177 PHE B C 1
ATOM 7127 O O . PHE B 1 177 ? -10.75 7.578 -3.611 1 86.94 177 PHE B O 1
ATOM 7134 N N . ILE B 1 178 ? -12.812 7.699 -4.461 1 86.31 178 ILE B N 1
ATOM 7135 C CA . ILE B 1 178 ? -12.445 6.879 -5.609 1 86.31 178 ILE B CA 1
ATOM 7136 C C . ILE B 1 178 ? -11.844 7.758 -6.703 1 86.31 178 ILE B C 1
ATOM 7138 O O . ILE B 1 178 ? -12.539 8.602 -7.281 1 86.31 178 ILE B O 1
ATOM 7142 N N . GLY B 1 179 ? -10.609 7.539 -6.977 1 84.38 179 GLY B N 1
ATOM 7143 C CA . GLY B 1 179 ? -9.836 8.422 -7.836 1 84.38 179 GLY B CA 1
ATOM 7144 C C . GLY B 1 179 ? -10.289 8.383 -9.281 1 84.38 179 GLY B C 1
ATOM 7145 O O . GLY B 1 179 ? -10.109 9.359 -10.023 1 84.38 179 GLY B O 1
ATOM 7146 N N . SER B 1 180 ? -11.008 7.379 -9.688 1 84.38 180 SER B N 1
ATOM 7147 C CA . SER B 1 180 ? -11.367 7.227 -11.094 1 84.38 180 SER B CA 1
ATOM 7148 C C . SER B 1 180 ? -12.68 7.93 -11.406 1 84.38 180 SER B C 1
ATOM 7150 O O . SER B 1 180 ? -13.094 7.996 -12.57 1 84.38 180 SER B O 1
ATOM 7152 N N . MET B 1 181 ? -13.281 8.523 -10.469 1 89.38 181 MET B N 1
ATOM 7153 C CA . MET B 1 181 ? -14.547 9.234 -10.672 1 89.38 181 MET B CA 1
ATOM 7154 C C . MET B 1 181 ? -14.305 10.734 -10.797 1 89.38 181 MET B C 1
ATOM 7156 O O . MET B 1 181 ? -13.328 11.258 -10.258 1 89.38 181 MET B O 1
ATOM 7160 N N . THR B 1 182 ? -15.227 11.32 -11.508 1 92.56 182 THR B N 1
ATOM 7161 C CA . THR B 1 182 ? -15.203 12.773 -11.57 1 92.56 182 THR B CA 1
ATOM 7162 C C . THR B 1 182 ? -15.945 13.383 -10.383 1 92.56 182 THR B C 1
ATOM 7164 O O . THR B 1 182 ? -16.672 12.688 -9.68 1 92.56 182 THR B O 1
ATOM 7167 N N . VAL B 1 183 ? -15.711 14.625 -10.234 1 94.31 183 VAL B N 1
ATOM 7168 C CA . VAL B 1 183 ? -16.328 15.336 -9.125 1 94.31 183 VAL B CA 1
ATOM 7169 C C . VAL B 1 183 ? -17.859 15.25 -9.242 1 94.31 183 VAL B C 1
ATOM 7171 O O . VAL B 1 183 ? -18.547 14.922 -8.273 1 94.31 183 VAL B O 1
ATOM 7174 N N . ILE B 1 184 ? -18.375 15.414 -10.406 1 94.56 184 ILE B N 1
ATOM 7175 C CA . ILE B 1 184 ? -19.828 15.445 -10.617 1 94.56 184 ILE B CA 1
ATOM 7176 C C . ILE B 1 184 ? -20.406 14.047 -10.422 1 94.56 184 ILE B C 1
ATOM 7178 O O . ILE B 1 184 ? -21.5 13.891 -9.883 1 94.56 184 ILE B O 1
ATOM 7182 N N . GLU B 1 185 ? -19.734 13.117 -10.891 1 93.12 185 GLU B N 1
ATOM 7183 C CA . GLU B 1 185 ? -20.203 11.742 -10.727 1 93.12 185 GLU B CA 1
ATOM 7184 C C . GLU B 1 185 ? -20.25 11.344 -9.258 1 93.12 185 GLU B C 1
ATOM 7186 O O . GLU B 1 185 ? -21.188 10.68 -8.82 1 93.12 185 GLU B O 1
ATOM 7191 N N . HIS B 1 186 ? -19.203 11.727 -8.586 1 93.38 186 HIS B N 1
ATOM 7192 C CA . HIS B 1 186 ? -19.156 11.438 -7.16 1 93.38 186 HIS B CA 1
ATOM 7193 C C . HIS B 1 186 ? -20.312 12.109 -6.422 1 93.38 186 HIS B C 1
ATOM 7195 O O . HIS B 1 186 ? -20.969 11.492 -5.582 1 93.38 186 HIS B O 1
ATOM 7201 N N . LEU B 1 187 ? -20.578 13.344 -6.797 1 94.38 187 LEU B N 1
ATOM 7202 C CA . LEU B 1 187 ? -21.625 14.086 -6.125 1 94.38 187 LEU B CA 1
ATOM 7203 C C . LEU B 1 187 ? -23 13.531 -6.496 1 94.38 187 LEU B C 1
ATOM 7205 O O . LEU B 1 187 ? -23.922 13.539 -5.672 1 94.38 187 LEU B O 1
ATOM 7209 N N . ARG B 1 188 ? -23.156 13.07 -7.664 1 93.12 188 ARG B N 1
ATOM 7210 C CA . ARG B 1 188 ? -24.406 12.43 -8.062 1 93.12 188 ARG B CA 1
ATOM 7211 C C . ARG B 1 188 ? -24.656 11.156 -7.266 1 93.12 188 ARG B C 1
ATOM 7213 O O . ARG B 1 188 ? -25.781 10.883 -6.852 1 93.12 188 ARG B O 1
ATOM 7220 N N . PHE B 1 189 ? -23.656 10.43 -7.074 1 93.19 189 PHE B N 1
ATOM 7221 C CA . PHE B 1 189 ? -23.734 9.219 -6.27 1 93.19 189 PHE B CA 1
ATOM 7222 C C . PHE B 1 189 ? -24.125 9.547 -4.836 1 93.19 189 PHE B C 1
ATOM 7224 O O . PHE B 1 189 ? -25.016 8.906 -4.266 1 93.19 189 PHE B O 1
ATOM 7231 N N . MET B 1 190 ? -23.453 10.531 -4.34 1 91.69 190 MET B N 1
ATOM 7232 C CA . MET B 1 190 ? -23.734 10.93 -2.963 1 91.69 190 MET B CA 1
ATOM 7233 C C . MET B 1 190 ? -25.156 11.461 -2.83 1 91.69 190 MET B C 1
ATOM 7235 O O . MET B 1 190 ? -25.828 11.203 -1.826 1 91.69 190 MET B O 1
ATOM 7239 N N . ALA B 1 191 ? -25.578 12.172 -3.816 1 91.62 191 ALA B N 1
ATOM 7240 C CA . ALA B 1 191 ? -26.922 12.734 -3.797 1 91.62 191 ALA B CA 1
ATOM 7241 C C . ALA B 1 191 ? -27.984 11.625 -3.779 1 91.62 191 ALA B C 1
ATOM 7243 O O . ALA B 1 191 ? -28.969 11.719 -3.053 1 91.62 191 ALA B O 1
ATOM 7244 N N . ILE B 1 192 ? -27.75 10.641 -4.531 1 91.56 192 ILE B N 1
ATOM 7245 C CA . ILE B 1 192 ? -28.688 9.523 -4.582 1 91.56 192 ILE B CA 1
ATOM 7246 C C . ILE B 1 192 ? -28.719 8.805 -3.234 1 91.56 192 ILE B C 1
ATOM 7248 O O . ILE B 1 192 ? -29.781 8.43 -2.748 1 91.56 192 ILE B O 1
ATOM 7252 N N . MET B 1 193 ? -27.625 8.672 -2.594 1 90.38 193 MET B N 1
ATOM 7253 C CA . MET B 1 193 ? -27.516 7.918 -1.349 1 90.38 193 MET B CA 1
ATOM 7254 C C . MET B 1 193 ? -28.062 8.719 -0.174 1 90.38 193 MET B C 1
ATOM 7256 O O . MET B 1 193 ? -28.688 8.164 0.722 1 90.38 193 MET B O 1
ATOM 7260 N N . ARG B 1 194 ? -27.859 9.992 -0.186 1 86.25 194 ARG B N 1
ATOM 7261 C CA . ARG B 1 194 ? -28.172 10.797 0.986 1 86.25 194 ARG B CA 1
ATOM 7262 C C . ARG B 1 194 ? -29.578 11.383 0.875 1 86.25 194 ARG B C 1
ATOM 7264 O O . ARG B 1 194 ? -30.266 11.578 1.886 1 86.25 194 ARG B O 1
ATOM 7271 N N . MET B 1 195 ? -30.031 11.789 -0.257 1 83.38 195 MET B N 1
ATOM 7272 C CA . MET B 1 195 ? -31.328 12.438 -0.416 1 83.38 195 MET B CA 1
ATOM 7273 C C . MET B 1 195 ? -32.438 11.398 -0.568 1 83.38 195 MET B C 1
ATOM 7275 O O . MET B 1 195 ? -33.594 11.648 -0.173 1 83.38 195 MET B O 1
ATOM 7279 N N . GLY B 1 196 ? -32.094 10.227 -0.988 1 76.94 196 GLY B N 1
ATOM 7280 C CA . GLY B 1 196 ? -33 9.094 -0.97 1 76.94 196 GLY B CA 1
ATOM 7281 C C . GLY B 1 196 ? -34.094 9.195 -2.016 1 76.94 196 GLY B C 1
ATOM 7282 O O . GLY B 1 196 ? -33.906 9.82 -3.059 1 76.94 196 GLY B O 1
ATOM 7283 N N . ARG B 1 197 ? -35.312 8.602 -1.665 1 75.81 197 ARG B N 1
ATOM 7284 C CA . ARG B 1 197 ? -36.406 8.344 -2.596 1 75.81 197 ARG B CA 1
ATOM 7285 C C . ARG B 1 197 ? -37.344 9.539 -2.678 1 75.81 197 ARG B C 1
ATOM 7287 O O . ARG B 1 197 ? -38.062 9.695 -3.656 1 75.81 197 ARG B O 1
ATOM 7294 N N . HIS B 1 198 ? -37.188 10.406 -1.724 1 76.44 198 HIS B N 1
ATOM 7295 C CA . HIS B 1 198 ? -38.188 11.453 -1.644 1 76.44 198 HIS B CA 1
ATOM 7296 C C . HIS B 1 198 ? -37.844 12.625 -2.568 1 76.44 198 HIS B C 1
ATOM 7298 O O . HIS B 1 198 ? -38.656 13.539 -2.74 1 76.44 198 HIS B O 1
ATOM 7304 N N . TYR B 1 199 ? -36.75 12.57 -3.178 1 84.94 199 TYR B N 1
ATOM 7305 C CA . TYR B 1 199 ? -36.312 13.648 -4.078 1 84.94 199 TYR B CA 1
ATOM 7306 C C . TYR B 1 199 ? -36.344 13.18 -5.527 1 84.94 199 TYR B C 1
ATOM 7308 O O . TYR B 1 199 ? -35.969 12.039 -5.82 1 84.94 199 TYR B O 1
ATOM 7316 N N . SER B 1 200 ? -36.906 13.984 -6.352 1 87.25 200 SER B N 1
ATOM 7317 C CA . SER B 1 200 ? -36.906 13.695 -7.781 1 87.25 200 SER B CA 1
ATOM 7318 C C . SER B 1 200 ? -35.5 13.867 -8.367 1 87.25 200 SER B C 1
ATOM 7320 O O . SER B 1 200 ? -34.625 14.477 -7.738 1 87.25 200 SER B O 1
ATOM 7322 N N . ALA B 1 201 ? -35.344 13.32 -9.477 1 89.19 201 ALA B N 1
ATOM 7323 C CA . ALA B 1 201 ? -34.062 13.414 -10.164 1 89.19 201 ALA B CA 1
ATOM 7324 C C . ALA B 1 201 ? -33.688 14.867 -10.453 1 89.19 201 ALA B C 1
ATOM 7326 O O . ALA B 1 201 ? -32.531 15.266 -10.344 1 89.19 201 ALA B O 1
ATOM 7327 N N . ARG B 1 202 ? -34.688 15.586 -10.805 1 91.12 202 ARG B N 1
ATOM 7328 C CA . ARG B 1 202 ? -34.469 17 -11.125 1 91.12 202 ARG B CA 1
ATOM 7329 C C . ARG B 1 202 ? -34.094 17.781 -9.867 1 91.12 202 ARG B C 1
ATOM 7331 O O . ARG B 1 202 ? -33.219 18.656 -9.922 1 91.12 202 ARG B O 1
ATOM 7338 N N . GLU B 1 203 ? -34.719 17.422 -8.812 1 88.94 203 GLU B N 1
ATOM 7339 C CA . GLU B 1 203 ? -34.406 18.078 -7.547 1 88.94 203 GLU B CA 1
ATOM 7340 C C . GLU B 1 203 ? -32.969 17.734 -7.094 1 88.94 203 GLU B C 1
ATOM 7342 O O . GLU B 1 203 ? -32.25 18.609 -6.59 1 88.94 203 GLU B O 1
ATOM 7347 N N . ARG B 1 204 ? -32.656 16.578 -7.285 1 90.19 204 ARG B N 1
ATOM 7348 C CA . ARG B 1 204 ? -31.328 16.156 -6.926 1 90.19 204 ARG B CA 1
ATOM 7349 C C . ARG B 1 204 ? -30.281 16.891 -7.758 1 90.19 204 ARG B C 1
ATOM 7351 O O . ARG B 1 204 ? -29.266 17.344 -7.227 1 90.19 204 ARG B O 1
ATOM 7358 N N . GLU B 1 205 ? -30.578 17.016 -9.023 1 92.81 205 GLU B N 1
ATOM 7359 C CA . GLU B 1 205 ? -29.641 17.688 -9.906 1 92.81 205 GLU B CA 1
ATOM 7360 C C . GLU B 1 205 ? -29.516 19.172 -9.555 1 92.81 205 GLU B C 1
ATOM 7362 O O . GLU B 1 205 ? -28.422 19.734 -9.633 1 92.81 205 GLU B O 1
ATOM 7367 N N . ARG B 1 206 ? -30.516 19.703 -9.227 1 90.56 206 ARG B N 1
ATOM 7368 C CA . ARG B 1 206 ? -30.484 21.094 -8.805 1 90.56 206 ARG B CA 1
ATOM 7369 C C . ARG B 1 206 ? -29.656 21.266 -7.531 1 90.56 206 ARG B C 1
ATOM 7371 O O . ARG B 1 206 ? -28.906 22.234 -7.398 1 90.56 206 ARG B O 1
ATOM 7378 N N . ARG B 1 207 ? -29.859 20.359 -6.684 1 89.69 207 ARG B N 1
ATOM 7379 C CA . ARG B 1 207 ? -29.109 20.406 -5.438 1 89.69 207 ARG B CA 1
ATOM 7380 C C . ARG B 1 207 ? -27.609 20.234 -5.707 1 89.69 207 ARG B C 1
ATOM 7382 O O . ARG B 1 207 ? -26.781 20.906 -5.082 1 89.69 207 ARG B O 1
ATOM 7389 N N . ILE B 1 208 ? -27.312 19.406 -6.609 1 93.56 208 ILE B N 1
ATOM 7390 C CA . ILE B 1 208 ? -25.922 19.156 -6.961 1 93.56 208 ILE B CA 1
ATOM 7391 C C . ILE B 1 208 ? -25.297 20.438 -7.531 1 93.56 208 ILE B C 1
ATOM 7393 O O . ILE B 1 208 ? -24.203 20.844 -7.117 1 93.56 208 ILE B O 1
ATOM 7397 N N . GLN B 1 209 ? -26 21.031 -8.398 1 92.5 209 GLN B N 1
ATOM 7398 C CA . GLN B 1 209 ? -25.484 22.25 -9.008 1 92.5 209 GLN B CA 1
ATOM 7399 C C . GLN B 1 209 ? -25.375 23.375 -7.98 1 92.5 209 GLN B C 1
ATOM 7401 O O . GLN B 1 209 ? -24.453 24.203 -8.039 1 92.5 209 GLN B O 1
ATOM 7406 N N . GLY B 1 210 ? -26.266 23.375 -7.07 1 88.38 210 GLY B N 1
ATOM 7407 C CA . GLY B 1 210 ? -26.219 24.344 -5.992 1 88.38 210 GLY B CA 1
ATOM 7408 C C . GLY B 1 210 ? -25 24.172 -5.102 1 88.38 210 GLY B C 1
ATOM 7409 O O . GLY B 1 210 ? -24.312 25.141 -4.793 1 88.38 210 GLY B O 1
ATOM 7410 N N . VAL B 1 211 ? -24.766 22.969 -4.734 1 89.88 211 VAL B N 1
ATOM 7411 C CA . VAL B 1 211 ? -23.656 22.656 -3.842 1 89.88 211 VAL B CA 1
ATOM 7412 C C . VAL B 1 211 ? -22.328 22.938 -4.555 1 89.88 211 VAL B C 1
ATOM 7414 O O . VAL B 1 211 ? -21.391 23.438 -3.943 1 89.88 211 VAL B O 1
ATOM 7417 N N . ILE B 1 212 ? -22.281 22.609 -5.836 1 93.12 212 ILE B N 1
ATOM 7418 C CA . ILE B 1 212 ? -21.094 22.844 -6.637 1 93.12 212 ILE B CA 1
ATOM 7419 C C . ILE B 1 212 ? -20.812 24.344 -6.695 1 93.12 212 ILE B C 1
ATOM 7421 O O . ILE B 1 212 ? -19.656 24.781 -6.562 1 93.12 212 ILE B O 1
ATOM 7425 N N . ALA B 1 213 ? -21.766 25.078 -6.828 1 88.19 213 ALA B N 1
ATOM 7426 C CA . ALA B 1 213 ? -21.641 26.531 -6.895 1 88.19 213 ALA B CA 1
ATOM 7427 C C . ALA B 1 213 ? -21.266 27.109 -5.531 1 88.19 213 ALA B C 1
ATOM 7429 O O . ALA B 1 213 ? -20.406 27.984 -5.438 1 88.19 213 ALA B O 1
ATOM 7430 N N . GLU B 1 214 ? -21.906 26.578 -4.555 1 84 214 GLU B N 1
ATOM 7431 C CA . GLU B 1 214 ? -21.688 27.078 -3.201 1 84 214 GLU B CA 1
ATOM 7432 C C . GLU B 1 214 ? -20.25 26.828 -2.738 1 84 214 GLU B C 1
ATOM 7434 O O . GLU B 1 214 ? -19.672 27.641 -2.014 1 84 214 GLU B O 1
ATOM 7439 N N . LEU B 1 215 ? -19.703 25.719 -3.16 1 87.75 215 LEU B N 1
ATOM 7440 C CA . LEU B 1 215 ? -18.391 25.344 -2.664 1 87.75 215 LEU B CA 1
ATOM 7441 C C . LEU B 1 215 ? -17.312 25.656 -3.695 1 87.75 215 LEU B C 1
ATOM 7443 O O . LEU B 1 215 ? -16.141 25.297 -3.508 1 87.75 215 LEU B O 1
ATOM 7447 N N . GLY B 1 216 ? -17.609 26.297 -4.773 1 85.38 216 GLY B N 1
ATOM 7448 C CA . GLY B 1 216 ? -16.641 26.719 -5.77 1 85.38 216 GLY B CA 1
ATOM 7449 C C . GLY B 1 216 ? -16 25.578 -6.531 1 85.38 216 GLY B C 1
ATOM 7450 O O . GLY B 1 216 ? -14.797 25.562 -6.754 1 85.38 216 GLY B O 1
ATOM 7451 N N . LEU B 1 217 ? -16.75 24.594 -6.871 1 90.06 217 LEU B N 1
ATOM 7452 C CA . LEU B 1 217 ? -16.234 23.406 -7.57 1 90.06 217 LEU B CA 1
ATOM 7453 C C . LEU B 1 217 ? -16.672 23.422 -9.031 1 90.06 217 LEU B C 1
ATOM 7455 O O . LEU B 1 217 ? -16.516 22.406 -9.734 1 90.06 217 LEU B O 1
ATOM 7459 N N . LYS B 1 218 ? -17.094 24.484 -9.555 1 89.62 218 LYS B N 1
ATOM 7460 C CA . LYS B 1 218 ? -17.641 24.547 -10.906 1 89.62 218 LYS B CA 1
ATOM 7461 C C . LYS B 1 218 ? -16.547 24.266 -11.945 1 89.62 218 LYS B C 1
ATOM 7463 O O . LYS B 1 218 ? -16.797 23.531 -12.906 1 89.62 218 LYS B O 1
ATOM 7468 N N . ASN B 1 219 ? -15.391 24.734 -11.695 1 87.38 219 ASN B N 1
ATOM 7469 C CA . ASN B 1 219 ? -14.312 24.594 -12.672 1 87.38 219 ASN B CA 1
ATOM 7470 C C . ASN B 1 219 ? -13.75 23.172 -12.688 1 87.38 219 ASN B C 1
ATOM 7472 O O . ASN B 1 219 ? -13.141 22.75 -13.672 1 87.38 219 ASN B O 1
ATOM 7476 N N . CYS B 1 220 ? -13.938 22.453 -11.617 1 89.62 220 CYS B N 1
ATOM 7477 C CA . CYS B 1 220 ? -13.359 21.109 -11.547 1 89.62 220 CYS B CA 1
ATOM 7478 C C . CYS B 1 220 ? -14.445 20.047 -11.492 1 89.62 220 CYS B C 1
ATOM 7480 O O . CYS B 1 220 ? -14.188 18.906 -11.102 1 89.62 220 CYS B O 1
ATOM 7482 N N . ALA B 1 221 ? -15.562 20.391 -11.93 1 92.25 221 ALA B N 1
ATOM 7483 C CA . ALA B 1 221 ? -16.703 19.469 -11.836 1 92.25 221 ALA B CA 1
ATOM 7484 C C . ALA B 1 221 ? -16.484 18.234 -12.703 1 92.25 221 ALA B C 1
ATOM 7486 O O . ALA B 1 221 ? -16.859 17.125 -12.32 1 92.25 221 ALA B O 1
ATOM 7487 N N . ASN B 1 222 ? -15.844 18.391 -13.812 1 91.25 222 ASN B N 1
ATOM 7488 C CA . ASN B 1 222 ? -15.656 17.281 -14.734 1 91.25 222 ASN B CA 1
ATOM 7489 C C . ASN B 1 222 ? -14.227 16.734 -14.672 1 91.25 222 ASN B C 1
ATOM 7491 O O . ASN B 1 222 ? -13.828 15.93 -15.516 1 91.25 222 ASN B O 1
ATOM 7495 N N . THR B 1 223 ? -13.586 17.141 -13.719 1 89.62 223 THR B N 1
ATOM 7496 C CA . THR B 1 223 ? -12.219 16.656 -13.539 1 89.62 223 THR B CA 1
ATOM 7497 C C . THR B 1 223 ? -12.195 15.383 -12.703 1 89.62 223 THR B C 1
ATOM 7499 O O . THR B 1 223 ? -13.039 15.188 -11.828 1 89.62 223 THR B O 1
ATOM 7502 N N . LEU B 1 224 ? -11.273 14.5 -13.07 1 88.38 224 LEU B N 1
ATOM 7503 C CA . LEU B 1 224 ? -11.07 13.289 -12.281 1 88.38 224 LEU B CA 1
ATOM 7504 C C . LEU B 1 224 ? -10.508 13.625 -10.906 1 88.38 224 LEU B C 1
ATOM 7506 O O . LEU B 1 224 ? -9.641 14.5 -10.781 1 88.38 224 LEU B O 1
ATOM 7510 N N . ILE B 1 225 ? -11.023 13.031 -9.867 1 88.19 225 ILE B N 1
ATOM 7511 C CA . ILE B 1 225 ? -10.555 13.273 -8.5 1 88.19 225 ILE B CA 1
ATOM 7512 C C . ILE B 1 225 ? -9.086 12.875 -8.375 1 88.19 225 ILE B C 1
ATOM 7514 O O . ILE B 1 225 ? -8.281 13.617 -7.812 1 88.19 225 ILE B O 1
ATOM 7518 N N . GLY B 1 226 ? -8.75 11.656 -8.953 1 80.62 226 GLY B N 1
ATOM 7519 C CA . GLY B 1 226 ? -7.359 11.25 -8.992 1 80.62 226 GLY B CA 1
ATOM 7520 C C . GLY B 1 226 ? -6.91 10.531 -7.738 1 80.62 226 GLY B C 1
ATOM 7521 O O . GLY B 1 226 ? -7.707 10.312 -6.82 1 80.62 226 GLY B O 1
ATOM 7522 N N . TRP B 1 227 ? -5.598 9.953 -7.727 1 71.75 227 TRP B N 1
ATOM 7523 C CA . TRP B 1 227 ? -4.949 9.266 -6.613 1 71.75 227 TRP B CA 1
ATOM 7524 C C . TRP B 1 227 ? -3.785 10.094 -6.074 1 71.75 227 TRP B C 1
ATOM 7526 O O . TRP B 1 227 ? -3.029 10.688 -6.84 1 71.75 227 TRP B O 1
ATOM 7536 N N . PRO B 1 228 ? -3.801 9.945 -4.723 1 62.53 228 PRO B N 1
ATOM 7537 C CA . PRO B 1 228 ? -2.625 10.641 -4.195 1 62.53 228 PRO B CA 1
ATOM 7538 C C . PRO B 1 228 ? -1.312 10 -4.637 1 62.53 228 PRO B C 1
ATOM 7540 O O . PRO B 1 228 ? -1.189 8.773 -4.641 1 62.53 228 PRO B O 1
ATOM 7543 N N . ASN B 1 229 ? -0.32 10.586 -5.281 1 52.62 229 ASN B N 1
ATOM 7544 C CA . ASN B 1 229 ? 1.024 10.133 -5.625 1 52.62 229 ASN B CA 1
ATOM 7545 C C . ASN B 1 229 ? 1.056 9.461 -6.992 1 52.62 229 ASN B C 1
ATOM 7547 O O . ASN B 1 229 ? 2.086 8.922 -7.398 1 52.62 229 ASN B O 1
ATOM 7551 N N . ARG B 1 230 ? -0.178 9.195 -7.512 1 57.88 230 ARG B N 1
ATOM 7552 C CA . ARG B 1 230 ? -0.148 8.531 -8.812 1 57.88 230 ARG B CA 1
ATOM 7553 C C . ARG B 1 230 ? -0.539 9.492 -9.93 1 57.88 230 ARG B C 1
ATOM 7555 O O . ARG B 1 230 ? 0.284 9.828 -10.781 1 57.88 230 ARG B O 1
ATOM 7562 N N . LEU B 1 231 ? -1.848 9.781 -9.922 1 57.81 231 LEU B N 1
ATOM 7563 C CA . LEU B 1 231 ? -2.367 10.711 -10.922 1 57.81 231 LEU B CA 1
ATOM 7564 C C . LEU B 1 231 ? -2.971 11.945 -10.258 1 57.81 231 LEU B C 1
ATOM 7566 O O . LEU B 1 231 ? -3.928 11.836 -9.484 1 57.81 231 LEU B O 1
ATOM 7570 N N . LYS B 1 232 ? -2.229 13.039 -10.539 1 65.12 232 LYS B N 1
ATOM 7571 C CA . LYS B 1 232 ? -2.672 14.289 -9.922 1 65.12 232 LYS B CA 1
ATOM 7572 C C . LYS B 1 232 ? -3.98 14.773 -10.547 1 65.12 232 LYS B C 1
ATOM 7574 O O . LYS B 1 232 ? -4.105 14.828 -11.773 1 65.12 232 LYS B O 1
ATOM 7579 N N . GLY B 1 233 ? -5.16 14.617 -9.867 1 79.62 233 GLY B N 1
ATOM 7580 C CA . GLY B 1 233 ? -6.43 15.18 -10.297 1 79.62 233 GLY B CA 1
ATOM 7581 C C . GLY B 1 233 ? -6.762 16.5 -9.609 1 79.62 233 GLY B C 1
ATOM 7582 O O . GLY B 1 233 ? -6.238 17.547 -9.984 1 79.62 233 GLY B O 1
ATOM 7583 N N . LEU B 1 234 ? -7.453 16.406 -8.492 1 84.94 234 LEU B N 1
ATOM 7584 C CA . LEU B 1 234 ? -7.895 17.578 -7.738 1 84.94 234 LEU B CA 1
ATOM 7585 C C . LEU B 1 234 ? -6.773 18.109 -6.848 1 84.94 234 LEU B C 1
ATOM 7587 O O . LEU B 1 234 ? -5.93 17.328 -6.383 1 84.94 234 LEU B O 1
ATOM 7591 N N . SER B 1 235 ? -6.781 19.453 -6.789 1 77 235 SER B N 1
ATOM 7592 C CA . SER B 1 235 ? -5.871 20.047 -5.82 1 77 235 SER B CA 1
ATOM 7593 C C . SER B 1 235 ? -6.281 19.703 -4.391 1 77 235 SER B C 1
ATOM 7595 O O . SER B 1 235 ? -7.387 19.203 -4.164 1 77 235 SER B O 1
ATOM 7597 N N . GLY B 1 236 ? -5.422 19.812 -3.443 1 77.56 236 GLY B N 1
ATOM 7598 C CA . GLY B 1 236 ? -5.738 19.547 -2.047 1 77.56 236 GLY B CA 1
ATOM 7599 C C . GLY B 1 236 ? -6.945 20.328 -1.552 1 77.56 236 GLY B C 1
ATOM 7600 O O . GLY B 1 236 ? -7.793 19.781 -0.843 1 77.56 236 GLY B O 1
ATOM 7601 N N . GLY B 1 237 ? -7.039 21.625 -1.928 1 80.94 237 GLY B N 1
ATOM 7602 C CA . GLY B 1 237 ? -8.172 22.438 -1.524 1 80.94 237 GLY B CA 1
ATOM 7603 C C . GLY B 1 237 ? -9.477 22.016 -2.166 1 80.94 237 GLY B C 1
ATOM 7604 O O . GLY B 1 237 ? -10.516 22 -1.511 1 80.94 237 GLY B O 1
ATOM 7605 N N . GLU B 1 238 ? -9.328 21.672 -3.416 1 85.31 238 GLU B N 1
ATOM 7606 C CA . GLU B 1 238 ? -10.516 21.203 -4.121 1 85.31 238 GLU B CA 1
ATOM 7607 C C . GLU B 1 238 ? -11.016 19.875 -3.549 1 85.31 238 GLU B C 1
ATOM 7609 O O . GLU B 1 238 ? -12.227 19.656 -3.465 1 85.31 238 GLU B O 1
ATOM 7614 N N . ARG B 1 239 ? -10.133 19.094 -3.16 1 88.94 239 ARG B N 1
ATOM 7615 C CA . ARG B 1 239 ? -10.477 17.797 -2.584 1 88.94 239 ARG B CA 1
ATOM 7616 C C . ARG B 1 239 ? -11.203 17.969 -1.251 1 88.94 239 ARG B C 1
ATOM 7618 O O . ARG B 1 239 ? -12.141 17.234 -0.952 1 88.94 239 ARG B O 1
ATOM 7625 N N . LYS B 1 240 ? -10.773 18.922 -0.515 1 87.81 240 LYS B N 1
ATOM 7626 C CA . LYS B 1 240 ? -11.43 19.172 0.763 1 87.81 240 LYS B CA 1
ATOM 7627 C C . LYS B 1 240 ? -12.828 19.75 0.557 1 87.81 240 LYS B C 1
ATOM 7629 O O . LYS B 1 240 ? -13.766 19.391 1.262 1 87.81 240 LYS B O 1
ATOM 7634 N N . ARG B 1 241 ? -12.891 20.688 -0.351 1 88.44 241 ARG B N 1
ATOM 7635 C CA . ARG B 1 241 ? -14.195 21.266 -0.653 1 88.44 241 ARG B CA 1
ATOM 7636 C C . ARG B 1 241 ? -15.156 20.203 -1.183 1 88.44 241 ARG B C 1
ATOM 7638 O O . ARG B 1 241 ? -16.359 20.266 -0.921 1 88.44 241 ARG B O 1
ATOM 7645 N N . LEU B 1 242 ? -14.586 19.25 -1.886 1 92.31 242 LEU B N 1
ATOM 7646 C CA . LEU B 1 242 ? -15.398 18.141 -2.35 1 92.31 242 LEU B CA 1
ATOM 7647 C C . LEU B 1 242 ? -15.891 17.297 -1.175 1 92.31 242 LEU B C 1
ATOM 7649 O O . LEU B 1 242 ? -17.031 16.812 -1.179 1 92.31 242 LEU B O 1
ATOM 7653 N N . ALA B 1 243 ? -15.039 17.078 -0.229 1 90.5 243 ALA B N 1
ATOM 7654 C CA . ALA B 1 243 ? -15.43 16.344 0.969 1 90.5 243 ALA B CA 1
ATOM 7655 C C . ALA B 1 243 ? -16.594 17.016 1.683 1 90.5 243 ALA B C 1
ATOM 7657 O O . ALA B 1 243 ? -17.516 16.359 2.152 1 90.5 243 ALA B O 1
ATOM 7658 N N . PHE B 1 244 ? -16.609 18.344 1.669 1 88.5 244 PHE B N 1
ATOM 7659 C CA . PHE B 1 244 ? -17.703 19.109 2.264 1 88.5 244 PHE B CA 1
ATOM 7660 C C . PHE B 1 244 ? -18.984 18.938 1.453 1 88.5 244 PHE B C 1
ATOM 7662 O O . PHE B 1 244 ? -20.047 18.719 2.018 1 88.5 244 PHE B O 1
ATOM 7669 N N . ALA B 1 245 ? -18.703 19.062 0.209 1 90.31 245 ALA B N 1
ATOM 7670 C CA . ALA B 1 245 ? -19.844 18.953 -0.69 1 90.31 245 ALA B CA 1
ATOM 7671 C C . ALA B 1 245 ? -20.547 17.609 -0.528 1 90.31 245 ALA B C 1
ATOM 7673 O O . ALA B 1 245 ? -21.766 17.531 -0.587 1 90.31 245 ALA B O 1
ATOM 7674 N N . SER B 1 246 ? -19.766 16.609 -0.272 1 90.38 246 SER B N 1
ATOM 7675 C CA . SER B 1 246 ? -20.297 15.258 -0.141 1 90.38 246 SER B CA 1
ATOM 7676 C C . SER B 1 246 ? -21.125 15.117 1.123 1 90.38 246 SER B C 1
ATOM 7678 O O . SER B 1 246 ? -22.078 14.336 1.157 1 90.38 246 SER B O 1
ATOM 7680 N N . GLU B 1 247 ? -20.859 15.898 2.125 1 85.5 247 GLU B N 1
ATOM 7681 C CA . GLU B 1 247 ? -21.516 15.742 3.416 1 85.5 247 GLU B CA 1
ATOM 7682 C C . GLU B 1 247 ? -22.703 16.703 3.549 1 85.5 247 GLU B C 1
ATOM 7684 O O . GLU B 1 247 ? -23.641 16.438 4.293 1 85.5 247 GLU B O 1
ATOM 7689 N N . ILE B 1 248 ? -22.719 17.766 2.801 1 85.12 248 ILE B N 1
ATOM 7690 C CA . ILE B 1 248 ? -23.75 18.781 3.027 1 85.12 248 ILE B CA 1
ATOM 7691 C C . ILE B 1 248 ? -24.875 18.609 2.006 1 85.12 248 ILE B C 1
ATOM 7693 O O . ILE B 1 248 ? -25.734 19.484 1.881 1 85.12 248 ILE B O 1
ATOM 7697 N N . MET B 1 249 ? -24.828 17.578 1.353 1 82.19 249 MET B N 1
ATOM 7698 C CA . MET B 1 249 ? -25.812 17.344 0.301 1 82.19 249 MET B CA 1
ATOM 7699 C C . MET B 1 249 ? -27.234 17.438 0.857 1 82.19 249 MET B C 1
ATOM 7701 O O . MET B 1 249 ? -28.141 17.938 0.189 1 82.19 249 MET B O 1
ATOM 7705 N N . THR B 1 250 ? -27.391 16.953 2.066 1 75.75 250 THR B N 1
ATOM 7706 C CA . THR B 1 250 ? -28.734 16.953 2.658 1 75.75 250 THR B CA 1
ATOM 7707 C C . THR B 1 250 ? -28.969 18.234 3.461 1 75.75 250 THR B C 1
ATOM 7709 O O . THR B 1 250 ? -30.062 18.453 3.975 1 75.75 250 THR B O 1
ATOM 7712 N N . GLY B 1 251 ? -28 19.031 3.594 1 75.75 251 GLY B N 1
ATOM 7713 C CA . GLY B 1 251 ? -28.141 20.266 4.359 1 75.75 251 GLY B CA 1
ATOM 7714 C C . GLY B 1 251 ? -28.281 20.031 5.852 1 75.75 251 GLY B C 1
ATOM 7715 O O . GLY B 1 251 ? -29.25 20.469 6.473 1 75.75 251 GLY B O 1
ATOM 7716 N N . PRO B 1 252 ? -27.406 19.266 6.391 1 81.69 252 PRO B N 1
ATOM 7717 C CA . PRO B 1 252 ? -27.484 19.031 7.836 1 81.69 252 PRO B CA 1
ATOM 7718 C C . PRO B 1 252 ? -27.312 20.312 8.648 1 81.69 252 PRO B C 1
ATOM 7720 O O . PRO B 1 252 ? -26.547 21.188 8.273 1 81.69 252 PRO B O 1
ATOM 7723 N N . PRO B 1 253 ? -28.109 20.359 9.719 1 81.31 253 PRO B N 1
ATOM 7724 C CA . PRO B 1 253 ? -28 21.562 10.531 1 81.31 253 PRO B CA 1
ATOM 7725 C C . PRO B 1 253 ? -26.672 21.688 11.258 1 81.31 253 PRO B C 1
ATOM 7727 O O . PRO B 1 253 ? -26.234 22.781 11.602 1 81.31 253 PRO B O 1
ATOM 7730 N N . ILE B 1 254 ? -26.062 20.5 11.484 1 84.5 254 ILE B N 1
ATOM 7731 C CA . ILE B 1 254 ? -24.781 20.516 12.188 1 84.5 254 ILE B CA 1
ATOM 7732 C C . ILE B 1 254 ? -23.719 19.844 11.336 1 84.5 254 ILE B C 1
ATOM 7734 O O . ILE B 1 254 ? -23.922 18.766 10.797 1 84.5 254 ILE B O 1
ATOM 7738 N N . LEU B 1 255 ? -22.656 20.5 11.156 1 86.88 255 LEU B N 1
ATOM 7739 C CA . LEU B 1 255 ? -21.531 19.969 10.406 1 86.88 255 LEU B CA 1
ATOM 7740 C C . LEU B 1 255 ? -20.281 19.906 11.273 1 86.88 255 LEU B C 1
ATOM 7742 O O . LEU B 1 255 ? -19.875 20.922 11.844 1 86.88 255 LEU B O 1
ATOM 7746 N N . PHE B 1 256 ? -19.766 18.703 11.484 1 88 256 PHE B N 1
ATOM 7747 C CA . PHE B 1 256 ? -18.5 18.5 12.195 1 88 256 PHE B CA 1
ATOM 7748 C C . PHE B 1 256 ? -17.359 18.281 11.219 1 88 256 PHE B C 1
ATOM 7750 O O . PHE B 1 256 ? -17.453 17.453 10.32 1 88 256 PHE B O 1
ATOM 7757 N N . CYS B 1 257 ? -16.328 19.031 11.32 1 88.5 257 CYS B N 1
ATOM 7758 C CA . CYS B 1 257 ? -15.148 18.891 10.469 1 88.5 257 CYS B CA 1
ATOM 7759 C C . CYS B 1 257 ? -13.898 18.625 11.305 1 88.5 257 CYS B C 1
ATOM 7761 O O . CYS B 1 257 ? -13.523 19.453 12.141 1 88.5 257 CYS B O 1
ATOM 7763 N N . ASP B 1 258 ? -13.336 17.484 11.023 1 86.56 258 ASP B N 1
ATOM 7764 C CA . ASP B 1 258 ? -12.117 17.125 11.742 1 86.56 258 ASP B CA 1
ATOM 7765 C C . ASP B 1 258 ? -10.875 17.531 10.953 1 86.56 258 ASP B C 1
ATOM 7767 O O . ASP B 1 258 ? -10.523 16.906 9.961 1 86.56 258 ASP B O 1
ATOM 7771 N N . GLU B 1 259 ? -10.25 18.531 11.344 1 83.44 259 GLU B N 1
ATOM 7772 C CA . GLU B 1 259 ? -9.016 19.062 10.781 1 83.44 259 GLU B CA 1
ATOM 7773 C C . GLU B 1 259 ? -9.133 19.234 9.266 1 83.44 259 GLU B C 1
ATOM 7775 O O . GLU B 1 259 ? -8.305 18.719 8.516 1 83.44 259 GLU B O 1
ATOM 7780 N N . PRO B 1 260 ? -10.031 20.031 8.859 1 86.06 260 PRO B N 1
ATOM 7781 C CA . PRO B 1 260 ? -10.25 20.219 7.426 1 86.06 260 PRO B CA 1
ATOM 7782 C C . PRO B 1 260 ? -9.109 20.984 6.75 1 86.06 260 PRO B C 1
ATOM 7784 O O . PRO B 1 260 ? -9.016 21 5.52 1 86.06 260 PRO B O 1
ATOM 7787 N N . THR B 1 261 ? -8.297 21.656 7.527 1 82.12 261 THR B N 1
ATOM 7788 C CA . THR B 1 261 ? -7.234 22.469 6.938 1 82.12 261 THR B CA 1
ATOM 7789 C C . THR B 1 261 ? -5.902 21.719 6.969 1 82.12 261 THR B C 1
ATOM 7791 O O . THR B 1 261 ? -4.871 22.266 6.566 1 82.12 261 THR B O 1
ATOM 7794 N N . SER B 1 262 ? -5.957 20.531 7.398 1 76.31 262 SER B N 1
ATOM 7795 C CA . SER B 1 262 ? -4.723 19.75 7.461 1 76.31 262 SER B CA 1
ATOM 7796 C C . SER B 1 262 ? -4.156 19.5 6.066 1 76.31 262 SER B C 1
ATOM 7798 O O . SER B 1 262 ? -4.898 19.156 5.141 1 76.31 262 SER B O 1
ATOM 7800 N N . GLY B 1 263 ? -2.939 19.781 5.898 1 70 263 GLY B N 1
ATOM 7801 C CA . GLY B 1 263 ? -2.277 19.547 4.625 1 70 263 GLY B CA 1
ATOM 7802 C C . GLY B 1 263 ? -2.461 20.672 3.631 1 70 263 GLY B C 1
ATOM 7803 O O . GLY B 1 263 ? -2.012 20.578 2.486 1 70 263 GLY B O 1
ATOM 7804 N N . LEU B 1 264 ? -3.203 21.688 4.062 1 74.69 264 LEU B N 1
ATOM 7805 C CA . LEU B 1 264 ? -3.432 22.828 3.191 1 74.69 264 LEU B CA 1
ATOM 7806 C C . LEU B 1 264 ? -2.557 24 3.602 1 74.69 264 LEU B C 1
ATOM 7808 O O . LEU B 1 264 ? -2.184 24.125 4.773 1 74.69 264 LEU B O 1
ATOM 7812 N N . ASP B 1 265 ? -2.223 24.766 2.611 1 71.75 265 ASP B N 1
ATOM 7813 C CA . ASP B 1 265 ? -1.526 26 2.926 1 71.75 265 ASP B CA 1
ATOM 7814 C C . ASP B 1 265 ? -2.49 27.047 3.494 1 71.75 265 ASP B C 1
ATOM 7816 O O . ASP B 1 265 ? -3.709 26.859 3.443 1 71.75 265 ASP B O 1
ATOM 7820 N N . SER B 1 266 ? -1.984 28.078 4.008 1 73.44 266 SER B N 1
ATOM 7821 C CA . SER B 1 266 ? -2.76 29.094 4.711 1 73.44 266 SER B CA 1
ATOM 7822 C C . SER B 1 266 ? -3.789 29.734 3.793 1 73.44 266 SER B C 1
ATOM 7824 O O . SER B 1 266 ? -4.898 30.062 4.223 1 73.44 266 SER B O 1
ATOM 7826 N N . TYR B 1 267 ? -3.377 29.859 2.617 1 72.31 267 TYR B N 1
ATOM 7827 C CA . TYR B 1 267 ? -4.301 30.5 1.693 1 72.31 267 TYR B CA 1
ATOM 7828 C C . TYR B 1 267 ? -5.492 29.594 1.396 1 72.31 267 TYR B C 1
ATOM 7830 O O . TYR B 1 267 ? -6.645 30.031 1.465 1 72.31 267 TYR B O 1
ATOM 7838 N N . LEU B 1 268 ? -5.129 28.375 1.007 1 77.12 268 LEU B N 1
ATOM 7839 C CA . LEU B 1 268 ? -6.191 27.422 0.706 1 77.12 268 LEU B CA 1
ATOM 7840 C C . LEU B 1 268 ? -7.031 27.141 1.946 1 77.12 268 LEU B C 1
ATOM 7842 O O . LEU B 1 268 ? -8.25 26.953 1.849 1 77.12 268 LEU B O 1
ATOM 7846 N N . ALA B 1 269 ? -6.348 27.125 3.037 1 83.88 269 ALA B N 1
ATOM 7847 C CA . ALA B 1 269 ? -7.059 26.906 4.293 1 83.88 269 ALA B CA 1
ATOM 7848 C C . ALA B 1 269 ? -8.062 28.031 4.551 1 83.88 269 ALA B C 1
ATOM 7850 O O . ALA B 1 269 ? -9.195 27.781 4.965 1 83.88 269 ALA B O 1
ATOM 7851 N N . LYS B 1 270 ? -7.641 29.281 4.316 1 83.5 270 LYS B N 1
ATOM 7852 C CA . LYS B 1 270 ? -8.523 30.422 4.5 1 83.5 270 LYS B CA 1
ATOM 7853 C C . LYS B 1 270 ? -9.719 30.359 3.549 1 83.5 270 LYS B C 1
ATOM 7855 O O . LYS B 1 270 ? -10.844 30.688 3.932 1 83.5 270 LYS B O 1
ATOM 7860 N N . GLN B 1 271 ? -9.422 29.891 2.375 1 82.31 271 GLN B N 1
ATOM 7861 C CA . GLN B 1 271 ? -10.5 29.766 1.396 1 82.31 271 GLN B CA 1
ATOM 7862 C C . GLN B 1 271 ? -11.523 28.719 1.827 1 82.31 271 GLN B C 1
ATOM 7864 O O . GLN B 1 271 ? -12.734 28.938 1.688 1 82.31 271 GLN B O 1
ATOM 7869 N N . VAL B 1 272 ? -11.07 27.672 2.268 1 85.25 272 VAL B N 1
ATOM 7870 C CA . VAL B 1 272 ? -11.938 26.578 2.693 1 85.25 272 VAL B CA 1
ATOM 7871 C C . VAL B 1 272 ? -12.805 27.031 3.865 1 85.25 272 VAL B C 1
ATOM 7873 O O . VAL B 1 272 ? -14.016 26.797 3.877 1 85.25 272 VAL B O 1
ATOM 7876 N N . ILE B 1 273 ? -12.211 27.703 4.836 1 86.5 273 ILE B N 1
ATOM 7877 C CA . ILE B 1 273 ? -12.945 28.141 6.016 1 86.5 273 ILE B CA 1
ATOM 7878 C C . ILE B 1 273 ? -13.922 29.25 5.625 1 86.5 273 ILE B C 1
ATOM 7880 O O . ILE B 1 273 ? -15.023 29.328 6.176 1 86.5 273 ILE B O 1
ATOM 7884 N N . GLN B 1 274 ? -13.484 30.062 4.699 1 84.94 274 GLN B N 1
ATOM 7885 C CA . GLN B 1 274 ? -14.391 31.094 4.219 1 84.94 274 GLN B CA 1
ATOM 7886 C C . GLN B 1 274 ? -15.641 30.484 3.596 1 84.94 274 GLN B C 1
ATOM 7888 O O . GLN B 1 274 ? -16.75 31 3.791 1 84.94 274 GLN B O 1
ATOM 7893 N N . VAL B 1 275 ? -15.398 29.484 2.855 1 84.38 275 VAL B N 1
ATOM 7894 C CA . VAL B 1 275 ? -16.516 28.781 2.238 1 84.38 275 VAL B CA 1
ATOM 7895 C C . VAL B 1 275 ? -17.422 28.203 3.32 1 84.38 275 VAL B C 1
ATOM 7897 O O . VAL B 1 275 ? -18.656 28.281 3.217 1 84.38 275 VAL B O 1
ATOM 7900 N N . LEU B 1 276 ? -16.875 27.672 4.34 1 84.25 276 LEU B N 1
ATOM 7901 C CA . LEU B 1 276 ? -17.641 27.094 5.438 1 84.25 276 LEU B CA 1
ATOM 7902 C C . LEU B 1 276 ? -18.406 28.188 6.191 1 84.25 276 LEU B C 1
ATOM 7904 O O . LEU B 1 276 ? -19.547 27.984 6.602 1 84.25 276 LEU B O 1
ATOM 7908 N N . LYS B 1 277 ? -17.766 29.328 6.379 1 84.06 277 LYS B N 1
ATOM 7909 C CA . LYS B 1 277 ? -18.406 30.453 7.062 1 84.06 277 LYS B CA 1
ATOM 7910 C C . LYS B 1 277 ? -19.594 30.969 6.262 1 84.06 277 LYS B C 1
ATOM 7912 O O . LYS B 1 277 ? -20.641 31.297 6.832 1 84.06 277 LYS B O 1
ATOM 7917 N N . ASP B 1 278 ? -19.312 31.062 4.984 1 83.38 278 ASP B N 1
ATOM 7918 C CA . ASP B 1 278 ? -20.391 31.5 4.109 1 83.38 278 ASP B CA 1
ATOM 7919 C C . ASP B 1 278 ? -21.547 30.5 4.137 1 83.38 278 ASP B C 1
ATOM 7921 O O . ASP B 1 278 ? -22.719 30.906 4.105 1 83.38 278 ASP B O 1
ATOM 7925 N N . LEU B 1 279 ? -21.25 29.312 4.176 1 80.62 279 LEU B N 1
ATOM 7926 C CA . LEU B 1 279 ? -22.266 28.266 4.262 1 80.62 279 LEU B CA 1
ATOM 7927 C C . LEU B 1 279 ? -23.031 28.375 5.57 1 80.62 279 LEU B C 1
ATOM 7929 O O . LEU B 1 279 ? -24.266 28.234 5.586 1 80.62 279 LEU B O 1
ATOM 7933 N N . ALA B 1 280 ? -22.328 28.594 6.648 1 82.31 280 ALA B N 1
ATOM 7934 C CA . ALA B 1 280 ? -22.953 28.734 7.961 1 82.31 280 ALA B CA 1
ATOM 7935 C C . ALA B 1 280 ? -23.906 29.922 7.992 1 82.31 280 ALA B C 1
ATOM 7937 O O . ALA B 1 280 ? -25 29.828 8.555 1 82.31 280 ALA B O 1
ATOM 7938 N N . ARG B 1 281 ? -23.516 30.984 7.375 1 79.81 281 ARG B N 1
ATOM 7939 C CA . ARG B 1 281 ? -24.312 32.219 7.371 1 79.81 281 ARG B CA 1
ATOM 7940 C C . ARG B 1 281 ? -25.531 32.062 6.473 1 79.81 281 ARG B C 1
ATOM 7942 O O . ARG B 1 281 ? -26.641 32.469 6.859 1 79.81 281 ARG B O 1
ATOM 7949 N N . ARG B 1 282 ? -25.328 31.484 5.367 1 76.88 282 ARG B N 1
ATOM 7950 C CA . ARG B 1 282 ? -26.406 31.391 4.383 1 76.88 282 ARG B CA 1
ATOM 7951 C C . ARG B 1 282 ? -27.438 30.344 4.785 1 76.88 282 ARG B C 1
ATOM 7953 O O . ARG B 1 282 ? -28.641 30.547 4.625 1 76.88 282 ARG B O 1
ATOM 7960 N N . LYS B 1 283 ? -26.953 29.297 5.367 1 77.38 283 LYS B N 1
ATOM 7961 C CA . LYS B 1 283 ? -27.859 28.172 5.656 1 77.38 283 LYS B CA 1
ATOM 7962 C C . LYS B 1 283 ? -28.141 28.078 7.156 1 77.38 283 LYS B C 1
ATOM 7964 O O . LYS B 1 283 ? -28.844 27.172 7.598 1 77.38 283 LYS B O 1
ATOM 7969 N N . ASN B 1 284 ? -27.578 28.891 7.934 1 77.62 284 ASN B N 1
ATOM 7970 C CA . ASN B 1 284 ? -27.734 28.891 9.383 1 77.62 284 ASN B CA 1
ATOM 7971 C C . ASN B 1 284 ? -27.328 27.562 9.992 1 77.62 284 ASN B C 1
ATOM 7973 O O . ASN B 1 284 ? -28.062 26.969 10.781 1 77.62 284 ASN B O 1
ATOM 7977 N N . MET B 1 285 ? -26.312 27.047 9.508 1 81.38 285 MET B N 1
ATOM 7978 C CA . MET B 1 285 ? -25.766 25.781 9.977 1 81.38 285 MET B CA 1
ATOM 7979 C C . MET B 1 285 ? -24.766 26 11.109 1 81.38 285 MET B C 1
ATOM 7981 O O . MET B 1 285 ? -24.062 27.016 11.133 1 81.38 285 MET B O 1
ATOM 7985 N N . THR B 1 286 ? -24.766 25.062 12.086 1 81.94 286 THR B N 1
ATOM 7986 C CA . THR B 1 286 ? -23.734 25.047 13.109 1 81.94 286 THR B CA 1
ATOM 7987 C C . THR B 1 286 ? -22.531 24.234 12.656 1 81.94 286 THR B C 1
ATOM 7989 O O . THR B 1 286 ? -22.656 23.031 12.383 1 81.94 286 THR B O 1
ATOM 7992 N N . ILE B 1 287 ? -21.453 24.906 12.523 1 84.81 287 ILE B N 1
ATOM 7993 C CA . ILE B 1 287 ? -20.266 24.219 12.031 1 84.81 287 ILE B CA 1
ATOM 7994 C C . ILE B 1 287 ? -19.188 24.188 13.125 1 84.81 287 ILE B C 1
ATOM 7996 O O . ILE B 1 287 ? -18.859 25.234 13.703 1 84.81 287 ILE B O 1
ATOM 8000 N N . ILE B 1 288 ? -18.766 23 13.492 1 84.81 288 ILE B N 1
ATOM 8001 C CA . ILE B 1 288 ? -17.688 22.812 14.453 1 84.81 288 ILE B CA 1
ATOM 8002 C C . ILE B 1 288 ? -16.453 22.281 13.742 1 84.81 288 ILE B C 1
ATOM 8004 O O . ILE B 1 288 ? -16.5 21.234 13.078 1 84.81 288 ILE B O 1
ATOM 8008 N N . VAL B 1 289 ? -15.406 23 13.844 1 87.25 289 VAL B N 1
ATOM 8009 C CA . VAL B 1 289 ? -14.18 22.641 13.141 1 87.25 289 VAL B CA 1
ATOM 8010 C C . VAL B 1 289 ? -13.039 22.469 14.148 1 87.25 289 VAL B C 1
ATOM 8012 O O . VAL B 1 289 ? -12.922 23.25 15.094 1 87.25 289 VAL B O 1
ATOM 8015 N N . THR B 1 290 ? -12.344 21.375 14.008 1 86.38 290 THR B N 1
ATOM 8016 C CA . THR B 1 290 ? -11.133 21.219 14.805 1 86.38 290 THR B CA 1
ATOM 8017 C C . THR B 1 290 ? -9.898 21.625 14.008 1 86.38 290 THR B C 1
ATOM 8019 O O . THR B 1 290 ? -9.781 21.297 12.82 1 86.38 290 THR B O 1
ATOM 8022 N N . ILE B 1 291 ? -9.133 22.484 14.578 1 82.19 291 ILE B N 1
ATOM 8023 C CA . ILE B 1 291 ? -7.883 22.906 13.945 1 82.19 291 ILE B CA 1
ATOM 8024 C C . ILE B 1 291 ? -6.73 22.75 14.938 1 82.19 291 ILE B C 1
ATOM 8026 O O . ILE B 1 291 ? -6.844 23.156 16.094 1 82.19 291 ILE B O 1
ATOM 8030 N N . HIS B 1 292 ? -5.793 22.203 14.562 1 74 292 HIS B N 1
ATOM 8031 C CA . HIS B 1 292 ? -4.645 22.016 15.445 1 74 292 HIS B CA 1
ATOM 8032 C C . HIS B 1 292 ? -3.877 23.312 15.625 1 74 292 HIS B C 1
ATOM 8034 O O . HIS B 1 292 ? -3.609 23.734 16.766 1 74 292 HIS B O 1
ATOM 8040 N N . GLN B 1 293 ? -3.465 23.906 14.523 1 76.81 293 GLN B N 1
ATOM 8041 C CA . GLN B 1 293 ? -2.689 25.141 14.562 1 76.81 293 GLN B CA 1
ATOM 8042 C C . GLN B 1 293 ? -3.143 26.109 13.477 1 76.81 293 GLN B C 1
ATOM 8044 O O . GLN B 1 293 ? -2.523 26.188 12.414 1 76.81 293 GLN B O 1
ATOM 8049 N N . PRO B 1 294 ? -4.07 26.938 13.859 1 82.25 294 PRO B N 1
ATOM 8050 C CA . PRO B 1 294 ? -4.555 27.875 12.852 1 82.25 294 PRO B CA 1
ATOM 8051 C C . PRO B 1 294 ? -3.611 29.062 12.656 1 82.25 294 PRO B C 1
ATOM 8053 O O . PRO B 1 294 ? -2.959 29.5 13.609 1 82.25 294 PRO B O 1
ATOM 8056 N N . SER B 1 295 ? -3.566 29.547 11.438 1 83.06 295 SER B N 1
ATOM 8057 C CA . SER B 1 295 ? -2.881 30.812 11.188 1 83.06 295 SER B CA 1
ATOM 8058 C C . SER B 1 295 ? -3.631 31.984 11.805 1 83.06 295 SER B C 1
ATOM 8060 O O . SER B 1 295 ? -4.789 31.844 12.203 1 83.06 295 SER B O 1
ATOM 8062 N N . SER B 1 296 ? -2.961 33.094 11.945 1 85.75 296 SER B N 1
ATOM 8063 C CA . SER B 1 296 ? -3.574 34.25 12.555 1 85.75 296 SER B CA 1
ATOM 8064 C C . SER B 1 296 ? -4.801 34.719 11.773 1 85.75 296 SER B C 1
ATOM 8066 O O . SER B 1 296 ? -5.82 35.094 12.367 1 85.75 296 SER B O 1
ATOM 8068 N N . GLN B 1 297 ? -4.676 34.594 10.484 1 82.56 297 GLN B N 1
ATOM 8069 C CA . GLN B 1 297 ? -5.797 35 9.641 1 82.56 297 GLN B CA 1
ATOM 8070 C C . GLN B 1 297 ? -6.977 34.062 9.812 1 82.56 297 GLN B C 1
ATOM 8072 O O . GLN B 1 297 ? -8.133 34.5 9.836 1 82.56 297 GLN B O 1
ATOM 8077 N N . LEU B 1 298 ? -6.672 32.875 9.93 1 84.19 298 LEU B N 1
ATOM 8078 C CA . LEU B 1 298 ? -7.707 31.859 10.094 1 84.19 298 LEU B CA 1
ATOM 8079 C C . LEU B 1 298 ? -8.367 31.969 11.461 1 84.19 298 LEU B C 1
ATOM 8081 O O . LEU B 1 298 ? -9.586 31.812 11.586 1 84.19 298 LEU B O 1
ATOM 8085 N N . PHE B 1 299 ? -7.559 32.25 12.438 1 84.44 299 PHE B N 1
ATOM 8086 C CA . PHE B 1 299 ? -8.055 32.312 13.812 1 84.44 299 PHE B CA 1
ATOM 8087 C C . PHE B 1 299 ? -9.047 33.469 13.953 1 84.44 299 PHE B C 1
ATOM 8089 O O . PHE B 1 299 ? -10.016 33.375 14.719 1 84.44 299 PHE B O 1
ATOM 8096 N N . GLU B 1 300 ? -8.828 34.5 13.258 1 82.06 300 GLU B N 1
ATOM 8097 C CA . GLU B 1 300 ? -9.68 35.656 13.336 1 82.06 300 GLU B CA 1
ATOM 8098 C C . GLU B 1 300 ? -11.055 35.406 12.719 1 82.06 300 GLU B C 1
ATOM 8100 O O . GLU B 1 300 ? -12.023 36.094 13.016 1 82.06 300 GLU B O 1
ATOM 8105 N N . MET B 1 301 ? -11.109 34.406 11.961 1 83.81 301 MET B N 1
ATOM 8106 C CA . MET B 1 301 ? -12.352 34.125 11.258 1 83.81 301 MET B CA 1
ATOM 8107 C C . MET B 1 301 ? -13.352 33.438 12.188 1 83.81 301 MET B C 1
ATOM 8109 O O . MET B 1 301 ? -14.547 33.406 11.906 1 83.81 301 MET B O 1
ATOM 8113 N N . PHE B 1 302 ? -12.914 32.938 13.25 1 84.12 302 PHE B N 1
ATOM 8114 C CA . PHE B 1 302 ? -13.797 32.188 14.133 1 84.12 302 PHE B CA 1
ATOM 8115 C C . PHE B 1 302 ? -14.406 33.094 15.188 1 84.12 302 PHE B C 1
ATOM 8117 O O . PHE B 1 302 ? -13.742 34 15.703 1 84.12 302 PHE B O 1
ATOM 8124 N N . ASP B 1 303 ? -15.555 32.844 15.508 1 78.31 303 ASP B N 1
ATOM 8125 C CA . ASP B 1 303 ? -16.281 33.625 16.484 1 78.31 303 ASP B CA 1
ATOM 8126 C C . ASP B 1 303 ? -16.047 33.125 17.906 1 78.31 303 ASP B C 1
ATOM 8128 O O . ASP B 1 303 ? -15.852 33.906 18.828 1 78.31 303 ASP B O 1
ATOM 8132 N N . LYS B 1 304 ? -16.141 31.859 18.031 1 83.38 304 LYS B N 1
ATOM 8133 C CA . LYS B 1 304 ? -15.93 31.234 19.344 1 83.38 304 LYS B CA 1
ATOM 8134 C C . LYS B 1 304 ? -14.828 30.188 19.266 1 83.38 304 LYS B C 1
ATOM 8136 O O . LYS B 1 304 ? -14.648 29.531 18.25 1 83.38 304 LYS B O 1
ATOM 8141 N N . ILE B 1 305 ? -14.172 30.109 20.422 1 84.62 305 ILE B N 1
ATOM 8142 C CA . ILE B 1 305 ? -13.07 29.156 20.469 1 84.62 305 ILE B CA 1
ATOM 8143 C C . ILE B 1 305 ? -13.266 28.203 21.656 1 84.62 305 ILE B C 1
ATOM 8145 O O . ILE B 1 305 ? -13.742 28.625 22.719 1 84.62 305 ILE B O 1
ATOM 8149 N N . CYS B 1 306 ? -13.023 26.938 21.375 1 84.94 306 CYS B N 1
ATOM 8150 C CA . CYS B 1 306 ? -13.039 25.906 22.391 1 84.94 306 CYS B CA 1
ATOM 8151 C C . CYS B 1 306 ? -11.648 25.281 22.562 1 84.94 306 CYS B C 1
ATOM 8153 O O . CYS B 1 306 ? -11.07 24.781 21.594 1 84.94 306 CYS B O 1
ATOM 8155 N N . LEU B 1 307 ? -11.133 25.422 23.75 1 87.12 307 LEU B N 1
ATOM 8156 C CA . LEU B 1 307 ? -9.805 24.891 24.016 1 87.12 307 LEU B CA 1
ATOM 8157 C C . LEU B 1 307 ? -9.898 23.656 24.922 1 87.12 307 LEU B C 1
ATOM 8159 O O . LEU B 1 307 ? -10.547 23.688 25.969 1 87.12 307 LEU B O 1
ATOM 8163 N N . LEU B 1 308 ? -9.281 22.578 24.391 1 83.69 308 LEU B N 1
ATOM 8164 C CA . LEU B 1 308 ? -9.266 21.328 25.125 1 83.69 308 LEU B CA 1
ATOM 8165 C C . LEU B 1 308 ? -7.852 20.984 25.578 1 83.69 308 LEU B C 1
ATOM 8167 O O . LEU B 1 308 ? -6.887 21.219 24.844 1 83.69 308 LEU B O 1
ATOM 8171 N N . ALA B 1 309 ? -7.781 20.469 26.75 1 81.44 309 ALA B N 1
ATOM 8172 C CA . ALA B 1 309 ? -6.504 19.984 27.266 1 81.44 309 ALA B CA 1
ATOM 8173 C C . ALA B 1 309 ? -6.68 18.672 28.016 1 81.44 309 ALA B C 1
ATOM 8175 O O . ALA B 1 309 ? -7.434 18.594 28.984 1 81.44 309 ALA B O 1
ATOM 8176 N N . GLU B 1 310 ? -6.023 17.672 27.625 1 78 310 GLU B N 1
ATOM 8177 C CA . GLU B 1 310 ? -6.055 16.344 28.25 1 78 310 GLU B CA 1
ATOM 8178 C C . GLU B 1 310 ? -7.492 15.852 28.406 1 78 310 GLU B C 1
ATOM 8180 O O . GLU B 1 310 ? -7.875 15.383 29.484 1 78 310 GLU B O 1
ATOM 8185 N N . GLY B 1 311 ? -8.273 16.156 27.453 1 76.56 311 GLY B N 1
ATOM 8186 C CA . GLY B 1 311 ? -9.641 15.664 27.453 1 76.56 311 GLY B CA 1
ATOM 8187 C C . GLY B 1 311 ? -10.594 16.547 28.25 1 76.56 311 GLY B C 1
ATOM 8188 O O . GLY B 1 311 ? -11.781 16.219 28.375 1 76.56 311 GLY B O 1
ATOM 8189 N N . LYS B 1 312 ? -10.102 17.656 28.781 1 79.12 312 LYS B N 1
ATOM 8190 C CA . LYS B 1 312 ? -10.922 18.547 29.594 1 79.12 312 LYS B CA 1
ATOM 8191 C C . LYS B 1 312 ? -11.086 19.906 28.906 1 79.12 312 LYS B C 1
ATOM 8193 O O . LYS B 1 312 ? -10.242 20.312 28.094 1 79.12 312 LYS B O 1
ATOM 8198 N N . LEU B 1 313 ? -12.141 20.516 29.281 1 82.88 313 LEU B N 1
ATOM 8199 C CA . LEU B 1 313 ? -12.406 21.844 28.719 1 82.88 313 LEU B CA 1
ATOM 8200 C C . LEU B 1 313 ? -11.609 22.906 29.469 1 82.88 313 LEU B C 1
ATOM 8202 O O . LEU B 1 313 ? -11.797 23.109 30.672 1 82.88 313 LEU B O 1
ATOM 8206 N N . ALA B 1 314 ? -10.797 23.562 28.766 1 84.69 314 ALA B N 1
ATOM 8207 C CA . ALA B 1 314 ? -9.961 24.594 29.359 1 84.69 314 ALA B CA 1
ATOM 8208 C C . ALA B 1 314 ? -10.594 25.984 29.203 1 84.69 314 ALA B C 1
ATOM 8210 O O . ALA B 1 314 ? -10.383 26.859 30.031 1 84.69 314 ALA B O 1
ATOM 8211 N N . PHE B 1 315 ? -11.258 26.141 28.078 1 86.12 315 PHE B N 1
ATOM 8212 C CA . PHE B 1 315 ? -11.875 27.438 27.844 1 86.12 315 PHE B CA 1
ATOM 8213 C C . PHE B 1 315 ? -12.914 27.344 26.734 1 86.12 315 PHE B C 1
ATOM 8215 O O . PHE B 1 315 ? -12.758 26.562 25.797 1 86.12 315 PHE B O 1
ATOM 8222 N N . LEU B 1 316 ? -13.977 28.047 26.859 1 85.31 316 LEU B N 1
ATOM 8223 C CA . LEU B 1 316 ? -14.992 28.188 25.828 1 85.31 316 LEU B CA 1
ATOM 8224 C C . LEU B 1 316 ? -15.523 29.625 25.797 1 85.31 316 LEU B C 1
ATOM 8226 O O . LEU B 1 316 ? -16.031 30.125 26.797 1 85.31 316 LEU B O 1
ATOM 8230 N N . GLY B 1 317 ? -15.336 30.297 24.719 1 82.75 317 GLY B N 1
ATOM 8231 C CA . GLY B 1 317 ? -15.773 31.688 24.594 1 82.75 317 GLY B CA 1
ATOM 8232 C C . GLY B 1 317 ? -15.148 32.406 23.406 1 82.75 317 GLY B C 1
ATOM 8233 O O . GLY B 1 317 ? -14.703 31.75 22.453 1 82.75 317 GLY B O 1
ATOM 8234 N N . THR B 1 318 ? -15.242 33.688 23.391 1 85.06 318 THR B N 1
ATOM 8235 C CA . THR B 1 318 ? -14.664 34.469 22.312 1 85.06 318 THR B CA 1
ATOM 8236 C C . THR B 1 318 ? -13.188 34.75 22.578 1 85.06 318 THR B C 1
ATOM 8238 O O . THR B 1 318 ? -12.711 34.594 23.703 1 85.06 318 THR B O 1
ATOM 8241 N N . THR B 1 319 ? -12.516 35.062 21.562 1 84.81 319 THR B N 1
ATOM 8242 C CA . THR B 1 319 ? -11.094 35.344 21.688 1 84.81 319 THR B CA 1
ATOM 8243 C C . THR B 1 319 ? -10.875 36.531 22.641 1 84.81 319 THR B C 1
ATOM 8245 O O . THR B 1 319 ? -9.906 36.562 23.391 1 84.81 319 THR B O 1
ATOM 8248 N N . ALA B 1 320 ? -11.766 37.469 22.594 1 85.38 320 ALA B N 1
ATOM 8249 C CA . ALA B 1 320 ? -11.672 38.656 23.438 1 85.38 320 ALA B CA 1
ATOM 8250 C C . ALA B 1 320 ? -11.797 38.281 24.922 1 85.38 320 ALA B C 1
ATOM 8252 O O . ALA B 1 320 ? -11.195 38.938 25.781 1 85.38 320 ALA B O 1
ATOM 8253 N N . GLU B 1 321 ? -12.578 37.25 25.172 1 88.12 321 GLU B N 1
ATOM 8254 C CA . GLU B 1 321 ? -12.773 36.781 26.547 1 88.12 321 GLU B CA 1
ATOM 8255 C C . GLU B 1 321 ? -11.625 35.906 27.016 1 88.12 321 GLU B C 1
ATOM 8257 O O . GLU B 1 321 ? -11.344 35.781 28.203 1 88.12 321 GLU B O 1
ATOM 8262 N N . ALA B 1 322 ? -11.016 35.312 26.078 1 89 322 ALA B N 1
ATOM 8263 C CA . ALA B 1 322 ? -9.969 34.344 26.406 1 89 322 ALA B CA 1
ATOM 8264 C C . ALA B 1 322 ? -8.703 35.031 26.891 1 89 322 ALA B C 1
ATOM 8266 O O . ALA B 1 322 ? -8.016 34.562 27.781 1 89 322 ALA B O 1
ATOM 8267 N N . ILE B 1 323 ? -8.391 36.219 26.359 1 90.12 323 ILE B N 1
ATOM 8268 C CA . ILE B 1 323 ? -7.156 36.938 26.656 1 90.12 323 ILE B CA 1
ATOM 8269 C C . ILE B 1 323 ? -7.148 37.344 28.125 1 90.12 323 ILE B C 1
ATOM 8271 O O . ILE B 1 323 ? -6.223 37 28.875 1 90.12 323 ILE B O 1
ATOM 8275 N N . PRO B 1 324 ? -8.219 37.906 28.578 1 90.75 324 PRO B N 1
ATOM 8276 C CA . PRO B 1 324 ? -8.227 38.25 30 1 90.75 324 PRO B CA 1
ATOM 8277 C C . PRO B 1 324 ? -8.266 37.031 30.906 1 90.75 324 PRO B C 1
ATOM 8279 O O . PRO B 1 324 ? -7.715 37.062 32 1 90.75 324 PRO B O 1
ATOM 8282 N N . PHE B 1 325 ? -8.906 36.062 30.609 1 91.06 325 PHE B N 1
ATOM 8283 C CA . PHE B 1 325 ? -8.961 34.844 31.406 1 91.06 325 PHE B CA 1
ATOM 8284 C C . PHE B 1 325 ? -7.562 34.281 31.641 1 91.06 325 PHE B C 1
ATOM 8286 O O . PHE B 1 325 ? -7.188 33.969 32.781 1 91.06 325 PHE B O 1
ATOM 8293 N N . PHE B 1 326 ? -6.828 34.188 30.578 1 91.88 326 PHE B N 1
ATOM 8294 C CA . PHE B 1 326 ? -5.488 33.625 30.719 1 91.88 326 PHE B CA 1
ATOM 8295 C C . PHE B 1 326 ? -4.566 34.594 31.422 1 91.88 326 PHE B C 1
ATOM 8297 O O . PHE B 1 326 ? -3.631 34.188 32.125 1 91.88 326 PHE B O 1
ATOM 8304 N N . GLU B 1 327 ? -4.82 35.875 31.234 1 91.69 327 GLU B N 1
ATOM 8305 C CA . GLU B 1 327 ? -4.062 36.875 31.969 1 91.69 327 GLU B CA 1
ATOM 8306 C C . GLU B 1 327 ? -4.297 36.75 33.469 1 91.69 327 GLU B C 1
ATOM 8308 O O . GLU B 1 327 ? -3.379 36.938 34.281 1 91.69 327 GLU B O 1
ATOM 8313 N N . SER B 1 328 ? -5.512 36.438 33.844 1 90.69 328 SER B N 1
ATOM 8314 C CA . SER B 1 328 ? -5.855 36.25 35.25 1 90.69 328 SER B CA 1
ATOM 8315 C C . SER B 1 328 ? -5.133 35.031 35.844 1 90.69 328 SER B C 1
ATOM 8317 O O . SER B 1 328 ? -4.922 34.969 37.062 1 90.69 328 SER B O 1
ATOM 8319 N N . LEU B 1 329 ? -4.781 34.156 35.062 1 91.38 329 LEU B N 1
ATOM 8320 C CA . LEU B 1 329 ? -4.066 32.969 35.5 1 91.38 329 LEU B CA 1
ATOM 8321 C C . LEU B 1 329 ? -2.562 33.219 35.531 1 91.38 329 LEU B C 1
ATOM 8323 O O . LEU B 1 329 ? -1.787 32.312 35.844 1 91.38 329 LEU B O 1
ATOM 8327 N N . GLY B 1 330 ? -2.16 34.375 35.062 1 89 330 GLY B N 1
ATOM 8328 C CA . GLY B 1 330 ? -0.748 34.688 35.125 1 89 330 GLY B CA 1
ATOM 8329 C C . GLY B 1 330 ? -0.058 34.562 33.781 1 89 330 GLY B C 1
ATOM 8330 O O . GLY B 1 330 ? 1.165 34.719 33.688 1 89 330 GLY B O 1
ATOM 8331 N N . HIS B 1 331 ? -0.794 34.312 32.781 1 90.75 331 HIS B N 1
ATOM 8332 C CA . HIS B 1 331 ? -0.215 34.188 31.438 1 90.75 331 HIS B CA 1
ATOM 8333 C C . HIS B 1 331 ? -0.578 35.406 30.562 1 90.75 331 HIS B C 1
ATOM 8335 O O . HIS B 1 331 ? -1.716 35.5 30.094 1 90.75 331 HIS B O 1
ATOM 8341 N N . THR B 1 332 ? 0.406 36.219 30.25 1 90.25 332 THR B N 1
ATOM 8342 C CA . THR B 1 332 ? 0.153 37.406 29.453 1 90.25 332 THR B CA 1
ATOM 8343 C C . THR B 1 332 ? 0.549 37.188 28 1 90.25 332 THR B C 1
ATOM 8345 O O . THR B 1 332 ? 1.604 36.594 27.719 1 90.25 332 THR B O 1
ATOM 8348 N N . LEU B 1 333 ? -0.319 37.5 27.125 1 89.75 333 LEU B N 1
ATOM 8349 C CA . LEU B 1 333 ? -0.092 37.344 25.688 1 89.75 333 LEU B CA 1
ATOM 8350 C C . LEU B 1 333 ? 1.055 38.25 25.234 1 89.75 333 LEU B C 1
ATOM 8352 O O . LEU B 1 333 ? 1.007 39.469 25.422 1 89.75 333 LEU B O 1
ATOM 8356 N N . PRO B 1 334 ? 2.047 37.688 24.672 1 86.62 334 PRO B N 1
ATOM 8357 C CA . PRO B 1 334 ? 3.15 38.5 24.156 1 86.62 334 PRO B CA 1
ATOM 8358 C C . PRO B 1 334 ? 2.762 39.281 22.922 1 86.62 334 PRO B C 1
ATOM 8360 O O . PRO B 1 334 ? 1.792 38.938 22.234 1 86.62 334 PRO B O 1
ATOM 8363 N N . ASP B 1 335 ? 3.553 40.281 22.594 1 83.56 335 ASP B N 1
ATOM 8364 C CA . ASP B 1 335 ? 3.283 41.094 21.422 1 83.56 335 ASP B CA 1
ATOM 8365 C C . ASP B 1 335 ? 3.555 40.312 20.141 1 83.56 335 ASP B C 1
ATOM 8367 O O . ASP B 1 335 ? 4.512 39.562 20.062 1 83.56 335 ASP B O 1
ATOM 8371 N N . ASN B 1 336 ? 2.695 40.531 19.156 1 83.62 336 ASN B N 1
ATOM 8372 C CA . ASN B 1 336 ? 2.861 39.969 17.812 1 83.62 336 ASN B CA 1
ATOM 8373 C C . ASN B 1 336 ? 2.771 38.469 17.828 1 83.62 336 ASN B C 1
ATOM 8375 O O . ASN B 1 336 ? 3.562 37.781 17.172 1 83.62 336 ASN B O 1
ATOM 8379 N N . PHE B 1 337 ? 1.974 38 18.812 1 87.38 337 PHE B N 1
ATOM 8380 C CA . PHE B 1 337 ? 1.682 36.562 18.875 1 87.38 337 PHE B CA 1
ATOM 8381 C C . PHE B 1 337 ? 0.263 36.281 18.391 1 87.38 337 PHE B C 1
ATOM 8383 O O . PHE B 1 337 ? -0.66 37.031 18.688 1 87.38 337 PHE B O 1
ATOM 8390 N N . ASN B 1 338 ? 0.191 35.219 17.672 1 87.88 338 ASN B N 1
ATOM 8391 C CA . ASN B 1 338 ? -1.136 34.656 17.422 1 87.88 338 ASN B CA 1
ATOM 8392 C C . ASN B 1 338 ? -1.763 34.125 18.703 1 87.88 338 ASN B C 1
ATOM 8394 O O . ASN B 1 338 ? -1.189 33.25 19.359 1 87.88 338 ASN B O 1
ATOM 8398 N N . PRO B 1 339 ? -2.805 34.688 19.109 1 87.75 339 PRO B N 1
ATOM 8399 C CA . PRO B 1 339 ? -3.424 34.25 20.359 1 87.75 339 PRO B CA 1
ATOM 8400 C C . PRO B 1 339 ? -3.648 32.719 20.391 1 87.75 339 PRO B C 1
ATOM 8402 O O . PRO B 1 339 ? -3.502 32.094 21.453 1 87.75 339 PRO B O 1
ATOM 8405 N N . ALA B 1 340 ? -3.988 32.188 19.312 1 86.75 340 ALA B N 1
ATOM 8406 C CA . ALA B 1 340 ? -4.203 30.75 19.266 1 86.75 340 ALA B CA 1
ATOM 8407 C C . ALA B 1 340 ? -2.936 30 19.641 1 86.75 340 ALA B C 1
ATOM 8409 O O . ALA B 1 340 ? -2.988 29.016 20.391 1 86.75 340 ALA B O 1
ATOM 8410 N N . ASP B 1 341 ? -1.887 30.469 19.094 1 86.44 341 ASP B N 1
ATOM 8411 C CA . ASP B 1 341 ? -0.606 29.844 19.406 1 86.44 341 ASP B CA 1
ATOM 8412 C C . ASP B 1 341 ? -0.291 29.953 20.891 1 86.44 341 ASP B C 1
ATOM 8414 O O . ASP B 1 341 ? 0.274 29.016 21.484 1 86.44 341 ASP B O 1
ATOM 8418 N N . PHE B 1 342 ? -0.608 31.062 21.375 1 87.06 342 PHE B N 1
ATOM 8419 C CA . PHE B 1 342 ? -0.332 31.328 22.781 1 87.06 342 PHE B CA 1
ATOM 8420 C C . PHE B 1 342 ? -1.142 30.391 23.672 1 87.06 342 PHE B C 1
ATOM 8422 O O . PHE B 1 342 ? -0.594 29.766 24.578 1 87.06 342 PHE B O 1
ATOM 8429 N N . PHE B 1 343 ? -2.396 30.281 23.438 1 87.94 343 PHE B N 1
ATOM 8430 C CA . PHE B 1 343 ? -3.275 29.438 24.25 1 87.94 343 PHE B CA 1
ATOM 8431 C C . PHE B 1 343 ? -2.857 27.984 24.172 1 87.94 343 PHE B C 1
ATOM 8433 O O . PHE B 1 343 ? -2.768 27.297 25.188 1 87.94 343 PHE B O 1
ATOM 8440 N N . ILE B 1 344 ? -2.639 27.531 23 1 84.94 344 ILE B N 1
ATOM 8441 C CA . ILE B 1 344 ? -2.262 26.141 22.781 1 84.94 344 ILE B CA 1
ATOM 8442 C C . ILE B 1 344 ? -0.927 25.859 23.469 1 84.94 344 ILE B C 1
ATOM 8444 O O . ILE B 1 344 ? -0.735 24.781 24.031 1 84.94 344 ILE B O 1
ATOM 8448 N N . GLY B 1 345 ? -0.021 26.828 23.344 1 83.12 345 GLY B N 1
ATOM 8449 C CA . GLY B 1 345 ? 1.274 26.672 23.984 1 83.12 345 GLY B CA 1
ATOM 8450 C C . GLY B 1 345 ? 1.183 26.547 25.5 1 83.12 345 GLY B C 1
ATOM 8451 O O . GLY B 1 345 ? 1.848 25.703 26.094 1 83.12 345 GLY B O 1
ATOM 8452 N N . VAL B 1 346 ? 0.387 27.375 26.031 1 84.75 346 VAL B N 1
ATOM 8453 C CA . VAL B 1 346 ? 0.207 27.359 27.484 1 84.75 346 VAL B CA 1
ATOM 8454 C C . VAL B 1 346 ? -0.381 26.016 27.922 1 84.75 346 VAL B C 1
ATOM 8456 O O . VAL B 1 346 ? 0.059 25.438 28.922 1 84.75 346 VAL B O 1
ATOM 8459 N N . LEU B 1 347 ? -1.329 25.547 27.219 1 84.69 347 LEU B N 1
ATOM 8460 C CA . LEU B 1 347 ? -1.996 24.297 27.562 1 84.69 347 LEU B CA 1
ATOM 8461 C C . LEU B 1 347 ? -1.073 23.109 27.312 1 84.69 347 LEU B C 1
ATOM 8463 O O . LEU B 1 347 ? -1.094 22.141 28.078 1 84.69 347 LEU B O 1
ATOM 8467 N N . ALA B 1 348 ? -0.387 23.156 26.25 1 79.81 348 ALA B N 1
ATOM 8468 C CA . ALA B 1 348 ? 0.548 22.078 25.938 1 79.81 348 ALA B CA 1
ATOM 8469 C C . ALA B 1 348 ? 1.647 22 27 1 79.81 348 ALA B C 1
ATOM 8471 O O . ALA B 1 348 ? 2.047 20.891 27.391 1 79.81 348 ALA B O 1
ATOM 8472 N N . ASP B 1 349 ? 2.189 23.172 27.375 1 77.25 349 ASP B N 1
ATOM 8473 C CA . ASP B 1 349 ? 3.223 23.219 28.406 1 77.25 349 ASP B CA 1
ATOM 8474 C C . ASP B 1 349 ? 2.699 22.672 29.734 1 77.25 349 ASP B C 1
ATOM 8476 O O . ASP B 1 349 ? 3.434 22.016 30.469 1 77.25 349 ASP B O 1
ATOM 8480 N N . ALA B 1 350 ? 1.518 22.984 29.953 1 77.38 350 ALA B N 1
ATOM 8481 C CA . ALA B 1 350 ? 0.894 22.5 31.172 1 77.38 350 ALA B CA 1
ATOM 8482 C C . ALA B 1 350 ? 0.713 20.984 31.141 1 77.38 350 ALA B C 1
ATOM 8484 O O . ALA B 1 350 ? 0.945 20.297 32.125 1 77.38 350 ALA B O 1
ATOM 8485 N N . ALA B 1 351 ? 0.35 20.469 30.047 1 74 351 ALA B N 1
ATOM 8486 C CA . ALA B 1 351 ? 0.042 19.047 29.891 1 74 351 ALA B CA 1
ATOM 8487 C C . ALA B 1 351 ? 1.316 18.203 29.875 1 74 351 ALA B C 1
ATOM 8489 O O . ALA B 1 351 ? 1.32 17.062 30.359 1 74 351 ALA B O 1
ATOM 8490 N N . LYS B 1 352 ? 2.324 18.656 29.25 1 68.56 352 LYS B N 1
ATOM 8491 C CA . LYS B 1 352 ? 3.52 17.844 29.047 1 68.56 352 LYS B CA 1
ATOM 8492 C C . LYS B 1 352 ? 4.516 18.016 30.188 1 68.56 352 LYS B C 1
ATOM 8494 O O . LYS B 1 352 ? 5.527 17.312 30.25 1 68.56 352 LYS B O 1
ATOM 8499 N N . ALA B 1 353 ? 4.238 18.938 31.125 1 62.09 353 ALA B N 1
ATOM 8500 C CA . ALA B 1 353 ? 5.055 19 32.312 1 62.09 353 ALA B CA 1
ATOM 8501 C C . ALA B 1 353 ? 5.094 17.641 33.031 1 62.09 353 ALA B C 1
ATOM 8503 O O . ALA B 1 353 ? 4.203 16.812 32.844 1 62.09 353 ALA B O 1
ATOM 8504 N N . LYS B 1 354 ? 6.223 17.25 33.719 1 61.41 354 LYS B N 1
ATOM 8505 C CA . LYS B 1 354 ? 6.328 15.945 34.375 1 61.41 354 LYS B CA 1
ATOM 8506 C C . LYS B 1 354 ? 4.945 15.367 34.688 1 61.41 354 LYS B C 1
ATOM 8508 O O . LYS B 1 354 ? 4.031 16.109 35.062 1 61.41 354 LYS B O 1
ATOM 8513 N N . ARG B 1 355 ? 4.648 14.125 34.281 1 58.16 355 ARG B N 1
ATOM 8514 C CA . ARG B 1 355 ? 3.375 13.422 34.156 1 58.16 355 ARG B CA 1
ATOM 8515 C C . ARG B 1 355 ? 2.43 13.828 35.281 1 58.16 355 ARG B C 1
ATOM 8517 O O . ARG B 1 355 ? 1.304 14.258 35.031 1 58.16 355 ARG B O 1
ATOM 8524 N N . SER B 1 356 ? 2.74 13.742 36.469 1 60.97 356 SER B N 1
ATOM 8525 C CA . SER B 1 356 ? 1.834 14.008 37.562 1 60.97 356 SER B CA 1
ATOM 8526 C C . SER B 1 356 ? 1.609 15.5 37.75 1 60.97 356 SER B C 1
ATOM 8528 O O . SER B 1 356 ? 0.483 15.938 38 1 60.97 356 SER B O 1
ATOM 8530 N N . ARG B 1 357 ? 2.559 16.266 37.438 1 67.81 357 ARG B N 1
ATOM 8531 C CA . ARG B 1 357 ? 2.453 17.703 37.625 1 67.81 357 ARG B CA 1
ATOM 8532 C C . ARG B 1 357 ? 1.681 18.344 36.469 1 67.81 357 ARG B C 1
ATOM 8534 O O . ARG B 1 357 ? 0.987 19.344 36.688 1 67.81 357 ARG B O 1
ATOM 8541 N N . GLY B 1 358 ? 1.715 17.734 35.375 1 72.5 358 GLY B N 1
ATOM 8542 C CA . GLY B 1 358 ? 1 18.234 34.188 1 72.5 358 GLY B CA 1
ATOM 8543 C C . GLY B 1 358 ? -0.508 18.141 34.344 1 72.5 358 GLY B C 1
ATOM 8544 O O . GLY B 1 358 ? -1.227 19.094 34.031 1 72.5 358 GLY B O 1
ATOM 8545 N N . ARG B 1 359 ? -0.876 17.062 34.938 1 75.12 359 ARG B N 1
ATOM 8546 C CA . ARG B 1 359 ? -2.307 16.859 35.156 1 75.12 359 ARG B CA 1
ATOM 8547 C C . ARG B 1 359 ? -2.85 17.859 36.156 1 75.12 359 ARG B C 1
ATOM 8549 O O . ARG B 1 359 ? -3.963 18.375 36 1 75.12 359 ARG B O 1
ATOM 8556 N N . ILE B 1 360 ? -2.027 18.125 37.062 1 75.56 360 ILE B N 1
ATOM 8557 C CA . ILE B 1 360 ? -2.447 19.047 38.094 1 75.56 360 ILE B CA 1
ATOM 8558 C C . ILE B 1 360 ? -2.561 20.453 37.531 1 75.56 360 ILE B C 1
ATOM 8560 O O . ILE B 1 360 ? -3.516 21.172 37.844 1 75.56 360 ILE B O 1
ATOM 8564 N N . LYS B 1 361 ? -1.715 20.828 36.719 1 82.56 361 LYS B N 1
ATOM 8565 C CA . LYS B 1 361 ? -1.721 22.172 36.156 1 82.56 361 LYS B CA 1
ATOM 8566 C C . LYS B 1 361 ? -2.902 22.344 35.188 1 82.56 361 LYS B C 1
ATOM 8568 O O . LYS B 1 361 ? -3.551 23.391 35.188 1 82.56 361 LYS B O 1
ATOM 8573 N N . VAL B 1 362 ? -3.125 21.375 34.5 1 83.81 362 VAL B N 1
ATOM 8574 C CA . VAL B 1 362 ? -4.246 21.453 33.562 1 83.81 362 VAL B CA 1
ATOM 8575 C C . VAL B 1 362 ? -5.559 21.516 34.344 1 83.81 362 VAL B C 1
ATOM 8577 O O . VAL B 1 362 ? -6.469 22.266 33.969 1 83.81 362 VAL B O 1
ATOM 8580 N N . ASN B 1 363 ? -5.625 20.75 35.406 1 82.94 363 ASN B N 1
ATOM 8581 C CA . ASN B 1 363 ? -6.828 20.766 36.219 1 82.94 363 ASN B CA 1
ATOM 8582 C C . ASN B 1 363 ? -7.035 22.125 36.875 1 82.94 363 ASN B C 1
ATOM 8584 O O . ASN B 1 363 ? -8.172 22.562 37.094 1 82.94 363 ASN B O 1
ATOM 8588 N N . LYS B 1 364 ? -6 22.688 37.156 1 85.94 364 LYS B N 1
ATOM 8589 C CA . LYS B 1 364 ? -6.09 24.016 37.75 1 85.94 364 LYS B CA 1
ATOM 8590 C C . LYS B 1 364 ? -6.652 25.031 36.75 1 85.94 364 LYS B C 1
ATOM 8592 O O . LYS B 1 364 ? -7.477 25.875 37.094 1 85.94 364 LYS B O 1
ATOM 8597 N N . ILE B 1 365 ? -6.25 24.938 35.562 1 87.38 365 ILE B N 1
ATOM 8598 C CA . ILE B 1 365 ? -6.727 25.844 34.5 1 87.38 365 ILE B CA 1
ATOM 8599 C C . ILE B 1 365 ? -8.203 25.578 34.219 1 87.38 365 ILE B C 1
ATOM 8601 O O . ILE B 1 365 ? -9 26.5 34.094 1 87.38 365 ILE B O 1
ATOM 8605 N N . CYS B 1 366 ? -8.516 24.359 34.188 1 84.19 366 CYS B N 1
ATOM 8606 C CA . CYS B 1 366 ? -9.891 23.969 33.906 1 84.19 366 CYS B CA 1
ATOM 8607 C C . CYS B 1 366 ? -10.812 24.375 35.031 1 84.19 366 CYS B C 1
ATOM 8609 O O . CYS B 1 366 ? -11.938 24.828 34.812 1 84.19 366 CYS B O 1
ATOM 8611 N N . SER B 1 367 ? -10.367 24.203 36.281 1 83.56 367 SER B N 1
ATOM 8612 C CA . SER B 1 367 ? -11.156 24.625 37.438 1 83.56 367 SER B CA 1
ATOM 8613 C C . SER B 1 367 ? -11.312 26.141 37.5 1 83.56 367 SER B C 1
ATOM 8615 O O . SER B 1 367 ? -12.359 26.641 37.875 1 83.56 367 SER B O 1
ATOM 8617 N N . ALA B 1 368 ? -10.281 26.781 37.062 1 89.12 368 ALA B N 1
ATOM 8618 C CA . ALA B 1 368 ? -10.32 28.25 37.031 1 89.12 368 ALA B CA 1
ATOM 8619 C C . ALA B 1 368 ? -11.359 28.75 36.031 1 89.12 368 ALA B C 1
ATOM 8621 O O . ALA B 1 368 ? -12.008 29.766 36.25 1 89.12 368 ALA B O 1
ATOM 8622 N N . PHE B 1 369 ? -11.508 28.078 35.031 1 87.31 369 PHE B N 1
ATOM 8623 C CA . PHE B 1 369 ? -12.492 28.469 34.031 1 87.31 369 PHE B CA 1
ATOM 8624 C C . PHE B 1 369 ? -13.906 28.281 34.562 1 87.31 369 PHE B C 1
ATOM 8626 O O . PHE B 1 369 ? -14.766 29.156 34.344 1 87.31 369 PHE B O 1
ATOM 8633 N N . THR B 1 370 ? -14.148 27.188 35.219 1 81.12 370 THR B N 1
ATOM 8634 C CA . THR B 1 370 ? -15.477 26.922 35.781 1 81.12 370 THR B CA 1
ATOM 8635 C C . THR B 1 370 ? -15.867 27.984 36.781 1 81.12 370 THR B C 1
ATOM 8637 O O . THR B 1 370 ? -17.047 28.312 36.938 1 81.12 370 THR B O 1
ATOM 8640 N N . GLN B 1 371 ? -14.844 28.531 37.375 1 82.19 371 GLN B N 1
ATOM 8641 C CA . GLN B 1 371 ? -15.094 29.516 38.438 1 82.19 371 GLN B CA 1
ATOM 8642 C C . GLN B 1 371 ? -15.086 30.938 37.844 1 82.19 371 GLN B C 1
ATOM 8644 O O . GLN B 1 371 ? -15.562 31.875 38.5 1 82.19 371 GLN B O 1
ATOM 8649 N N . SER B 1 372 ? -14.727 31.078 36.688 1 85.88 372 SER B N 1
ATOM 8650 C CA . SER B 1 372 ? -14.648 32.406 36.062 1 85.88 372 SER B CA 1
ATOM 8651 C C . SER B 1 372 ? -16.031 32.906 35.688 1 85.88 372 SER B C 1
ATOM 8653 O O . SER B 1 372 ? -17.016 32.156 35.688 1 85.88 372 SER B O 1
ATOM 8655 N N . ASP B 1 373 ? -16.125 34.188 35.375 1 81.81 373 ASP B N 1
ATOM 8656 C CA . ASP B 1 373 ? -17.391 34.812 35 1 81.81 373 ASP B CA 1
ATOM 8657 C C . ASP B 1 373 ? -17.953 34.219 33.719 1 81.81 373 ASP B C 1
ATOM 8659 O O . ASP B 1 373 ? -19.156 33.969 33.625 1 81.81 373 ASP B O 1
ATOM 8663 N N . THR B 1 374 ? -17.094 34 32.812 1 81.12 374 THR B N 1
ATOM 8664 C CA . THR B 1 374 ? -17.516 33.438 31.531 1 81.12 374 THR B CA 1
ATOM 8665 C C . THR B 1 374 ? -18.016 32 31.703 1 81.12 374 THR B C 1
ATOM 8667 O O . THR B 1 374 ? -18.984 31.609 31.062 1 81.12 374 THR B O 1
ATOM 8670 N N . GLY B 1 375 ? -17.359 31.297 32.531 1 80.44 375 GLY B N 1
ATOM 8671 C CA . GLY B 1 375 ? -17.766 29.922 32.812 1 80.44 375 GLY B CA 1
ATOM 8672 C C . GLY B 1 375 ? -19.094 29.812 33.531 1 80.44 375 GLY B C 1
ATOM 8673 O O . GLY B 1 375 ? -19.922 28.969 33.188 1 80.44 375 GLY B O 1
ATOM 8674 N N . LYS B 1 376 ? -19.266 30.672 34.438 1 79.06 376 LYS B N 1
ATOM 8675 C CA . LYS B 1 376 ? -20.516 30.688 35.219 1 79.06 376 LYS B CA 1
ATOM 8676 C C . LYS B 1 376 ? -21.688 31.109 34.344 1 79.06 376 LYS B C 1
ATOM 8678 O O . LYS B 1 376 ? -22.797 30.578 34.469 1 79.06 376 LYS B O 1
ATOM 8683 N N . GLN B 1 377 ? -21.359 32.062 33.5 1 78.88 377 GLN B N 1
ATOM 8684 C CA . GLN B 1 377 ? -22.406 32.5 32.594 1 78.88 377 GLN B CA 1
ATOM 8685 C C . GLN B 1 377 ? -22.844 31.375 31.656 1 78.88 377 GLN B C 1
ATOM 8687 O O . GLN B 1 377 ? -24.031 31.203 31.375 1 78.88 377 GLN B O 1
ATOM 8692 N N . LEU B 1 378 ? -21.859 30.703 31.203 1 77 378 LEU B N 1
ATOM 8693 C CA . LEU B 1 378 ? -22.156 29.578 30.328 1 77 378 LEU B CA 1
ATOM 8694 C C . LEU B 1 378 ? -22.953 28.5 31.062 1 77 378 LEU B C 1
ATOM 8696 O O . LEU B 1 378 ? -23.875 27.922 30.5 1 77 378 LEU B O 1
ATOM 8700 N N . MET B 1 379 ? -22.672 28.328 32.344 1 72.19 379 MET B N 1
ATOM 8701 C CA . MET B 1 379 ? -23.375 27.328 33.156 1 72.19 379 MET B CA 1
ATOM 8702 C C . MET B 1 379 ? -24.797 27.766 33.469 1 72.19 379 MET B C 1
ATOM 8704 O O . MET B 1 379 ? -25.719 26.938 33.5 1 72.19 379 MET B O 1
ATOM 8708 N N . ASN B 1 380 ? -24.906 29 33.625 1 70.62 380 ASN B N 1
ATOM 8709 C CA . ASN B 1 380 ? -26.25 29.547 33.875 1 70.62 380 ASN B CA 1
ATOM 8710 C C . ASN B 1 380 ? -27.125 29.453 32.625 1 70.62 380 ASN B C 1
ATOM 8712 O O . ASN B 1 380 ? -28.312 29.141 32.719 1 70.62 380 ASN B O 1
ATOM 8716 N N . GLU B 1 381 ? -26.469 29.734 31.547 1 68.81 381 GLU B N 1
ATOM 8717 C CA . GLU B 1 381 ? -27.203 29.656 30.297 1 68.81 381 GLU B CA 1
ATOM 8718 C C . GLU B 1 381 ? -27.641 28.219 30.016 1 68.81 381 GLU B C 1
ATOM 8720 O O . GLU B 1 381 ? -28.75 27.984 29.5 1 68.81 381 GLU B O 1
ATOM 8725 N N . LEU B 1 382 ? -26.844 27.359 30.422 1 64.75 382 LEU B N 1
ATOM 8726 C CA . LEU B 1 382 ? -27.141 25.953 30.188 1 64.75 382 LEU B CA 1
ATOM 8727 C C . LEU B 1 382 ? -28.203 25.453 31.156 1 64.75 382 LEU B C 1
ATOM 8729 O O . LEU B 1 382 ? -29.062 24.656 30.797 1 64.75 382 LEU B O 1
ATOM 8733 N N . SER B 1 383 ? -28.156 25.922 32.469 1 59.94 383 SER B N 1
ATOM 8734 C CA . SER 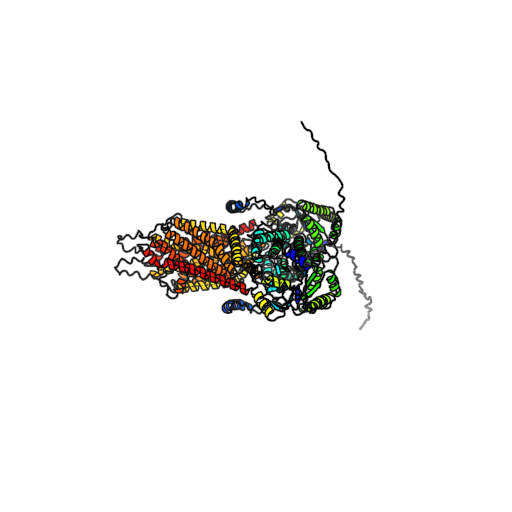B 1 383 ? -29.125 25.516 33.469 1 59.94 383 SER B CA 1
ATOM 8735 C C . SER B 1 383 ? -30.484 26.172 33.25 1 59.94 383 SER B C 1
ATOM 8737 O O . SER B 1 383 ? -31.516 25.562 33.5 1 59.94 383 SER B O 1
ATOM 8739 N N . SER B 1 384 ? -30.469 27.438 32.938 1 55.28 384 SER B N 1
ATOM 8740 C CA . SER B 1 384 ? -31.734 28.125 32.656 1 55.28 384 SER B CA 1
ATOM 8741 C C . SER B 1 384 ? -32.469 27.469 31.5 1 55.28 384 SER B C 1
ATOM 8743 O O . SER B 1 384 ? -33.688 27.406 31.5 1 55.28 384 SER B O 1
ATOM 8745 N N . ASN B 1 385 ? -31.703 27.109 30.594 1 51.16 385 ASN B N 1
ATOM 8746 C CA . ASN B 1 385 ? -32.375 26.422 29.484 1 51.16 385 ASN B CA 1
ATOM 8747 C C . ASN B 1 385 ? -32.906 25.062 29.922 1 51.16 385 ASN B C 1
ATOM 8749 O O . ASN B 1 385 ? -33.812 24.5 29.266 1 51.16 385 ASN B O 1
ATOM 8753 N N . THR B 1 386 ? -32.406 24.562 31.094 1 46.97 386 THR B N 1
ATOM 8754 C CA . THR B 1 386 ? -32.969 23.344 31.656 1 46.97 386 THR B CA 1
ATOM 8755 C C . THR B 1 386 ? -34.219 23.656 32.469 1 46.97 386 THR B C 1
ATOM 8757 O O . THR B 1 386 ? -35.156 22.875 32.469 1 46.97 386 THR B O 1
ATOM 8760 N N . SER B 1 387 ? -34.406 24.797 33.438 1 38.03 387 SER B N 1
ATOM 8761 C CA . SER B 1 387 ? -35.531 25.031 34.344 1 38.03 387 SER B CA 1
ATOM 8762 C C . SER B 1 387 ? -36.75 25.594 33.594 1 38.03 387 SER B C 1
ATOM 8764 O O . SER B 1 387 ? -37.812 25.766 34.156 1 38.03 387 SER B O 1
ATOM 8766 N N . SER B 1 388 ? -36.75 26.547 32.719 1 33.91 388 SER B N 1
ATOM 8767 C CA . SER B 1 388 ? -38.062 26.891 32.219 1 33.91 388 SER B CA 1
ATOM 8768 C C . SER B 1 388 ? -38.875 25.656 31.875 1 33.91 388 SER B C 1
ATOM 8770 O O . SER B 1 388 ? -38.531 24.906 30.953 1 33.91 388 SER B O 1
ATOM 8772 N N . GLU B 1 389 ? -39.656 25.141 32.781 1 31.91 389 GLU B N 1
ATOM 8773 C CA . GLU B 1 389 ? -40.844 24.297 32.812 1 31.91 389 GLU B CA 1
ATOM 8774 C C . GLU B 1 389 ? -41.875 24.734 31.766 1 31.91 389 GLU B C 1
ATOM 8776 O O . GLU B 1 389 ? -43.031 24.328 31.797 1 31.91 389 GLU B O 1
ATOM 8781 N N . ASP B 1 390 ? -42.031 26.031 31.344 1 28.92 390 ASP B N 1
ATOM 8782 C CA . ASP B 1 390 ? -43.094 26.188 30.359 1 28.92 390 ASP B CA 1
ATOM 8783 C C . ASP B 1 390 ? -43 25.109 29.281 1 28.92 390 ASP B C 1
ATOM 8785 O O . ASP B 1 390 ? -42.125 25.141 28.438 1 28.92 390 ASP B O 1
ATOM 8789 N N . GLU B 1 391 ? -43.438 23.969 29.594 1 29.89 391 GLU B N 1
ATOM 8790 C CA . GLU B 1 391 ? -44 22.859 28.844 1 29.89 391 GLU B CA 1
ATOM 8791 C C . GLU B 1 391 ? -44.656 23.344 27.547 1 29.89 391 GLU B C 1
ATOM 8793 O O . GLU B 1 391 ? -44.844 22.562 26.625 1 29.89 391 GLU B O 1
ATOM 8798 N N . SER B 1 392 ? -45.469 24.469 27.609 1 27.12 392 SER B N 1
ATOM 8799 C CA . SER B 1 392 ? -46.469 24.906 26.625 1 27.12 392 SER B CA 1
ATOM 8800 C C . SER B 1 392 ? -45.812 25.438 25.359 1 27.12 392 SER B C 1
ATOM 8802 O O . SER B 1 392 ? -46.438 25.531 24.312 1 27.12 392 SER B O 1
ATOM 8804 N N . ALA B 1 393 ? -44.812 26.172 25.469 1 26.88 393 ALA B N 1
ATOM 8805 C CA . ALA B 1 393 ? -44.5 26.969 24.297 1 26.88 393 ALA B CA 1
ATOM 8806 C C . ALA B 1 393 ? -44 26.094 23.156 1 26.88 393 ALA B C 1
ATOM 8808 O O . ALA B 1 393 ? -43.75 26.578 22.047 1 26.88 393 ALA B O 1
ATOM 8809 N N . PHE B 1 394 ? -43.438 25 23.453 1 27.59 394 PHE B N 1
ATOM 8810 C CA . PHE B 1 394 ? -43.438 24.188 22.234 1 27.59 394 PHE B CA 1
ATOM 8811 C C . PHE B 1 394 ? -44.812 23.609 21.953 1 27.59 394 PHE B C 1
ATOM 8813 O O . PHE B 1 394 ? -45.156 22.516 22.422 1 27.59 394 PHE B O 1
ATOM 8820 N N . SER B 1 395 ? -45.938 24.297 22.328 1 24.11 395 SER B N 1
ATOM 8821 C CA . SER B 1 395 ? -47.188 23.938 21.672 1 24.11 395 SER B CA 1
ATOM 8822 C C . SER B 1 395 ? -46.969 23.594 20.203 1 24.11 395 SER B C 1
ATOM 8824 O O . SER B 1 395 ? -46.312 24.359 19.469 1 24.11 395 SER B O 1
ATOM 8826 N N . THR B 1 396 ? -46.969 22.5 20.047 1 24.58 396 THR B N 1
ATOM 8827 C CA . THR B 1 396 ? -47.062 21.969 18.688 1 24.58 396 THR B CA 1
ATOM 8828 C C . THR B 1 396 ? -48.031 22.797 17.844 1 24.58 396 THR B C 1
ATOM 8830 O O . THR B 1 396 ? -49.156 23.078 18.281 1 24.58 396 THR B O 1
ATOM 8833 N N . PRO B 1 397 ? -47.719 23.797 17.219 1 24.47 397 PRO B N 1
ATOM 8834 C CA . PRO B 1 397 ? -48.875 24.25 16.469 1 24.47 397 PRO B CA 1
ATOM 8835 C C . PRO B 1 397 ? -49.844 23.125 16.109 1 24.47 397 PRO B C 1
ATOM 8837 O O . PRO B 1 397 ? -49.406 22.047 15.711 1 24.47 397 PRO B O 1
ATOM 8840 N N . GLU B 1 398 ? -50.969 22.969 16.828 1 25.52 398 GLU B N 1
ATOM 8841 C CA . GLU B 1 398 ? -52.094 22.094 16.609 1 25.52 398 GLU B CA 1
ATOM 8842 C C . GLU B 1 398 ? -52.25 21.734 15.133 1 25.52 398 GLU B C 1
ATOM 8844 O O . GLU B 1 398 ? -52.75 20.672 14.797 1 25.52 398 GLU B O 1
ATOM 8849 N N . SER B 1 399 ? -52.062 22.766 14.242 1 24.64 399 SER B N 1
ATOM 8850 C CA . SER B 1 399 ? -52.469 22.625 12.844 1 24.64 399 SER B CA 1
ATOM 8851 C C . SER B 1 399 ? -51.625 21.562 12.133 1 24.64 399 SER B C 1
ATOM 8853 O O . SER B 1 399 ? -51.969 21.125 11.031 1 24.64 399 SER B O 1
ATOM 8855 N N . VAL B 1 400 ? -50.469 21.25 12.711 1 26.03 400 VAL B N 1
ATOM 8856 C CA . VAL B 1 400 ? -49.812 20.25 11.883 1 26.03 400 VAL B CA 1
ATOM 8857 C C . VAL B 1 400 ? -50.375 18.875 12.172 1 26.03 400 VAL B C 1
ATOM 8859 O O . VAL B 1 400 ? -50 17.891 11.523 1 26.03 400 VAL B O 1
ATOM 8862 N N . GLU B 1 401 ? -51.125 18.688 13.266 1 26.56 401 GLU B N 1
ATOM 8863 C CA . GLU B 1 401 ? -51.844 17.422 13.453 1 26.56 401 GLU B CA 1
ATOM 8864 C C . GLU B 1 401 ? -52.875 17.203 12.375 1 26.56 401 GLU B C 1
ATOM 8866 O O . GLU B 1 401 ? -53.125 16.078 11.945 1 26.56 401 GLU B O 1
ATOM 8871 N N . GLU B 1 402 ? -53.719 18.188 12.219 1 27.53 402 GLU B N 1
ATOM 8872 C CA . GLU B 1 402 ? -54.844 17.984 11.336 1 27.53 402 GLU B CA 1
ATOM 8873 C C . GLU B 1 402 ? -54.406 17.719 9.898 1 27.53 402 GLU B C 1
ATOM 8875 O O . GLU B 1 402 ? -55.188 17.203 9.094 1 27.53 402 GLU B O 1
ATOM 8880 N N . VAL B 1 403 ? -53.25 18.281 9.531 1 26.09 403 VAL B N 1
ATOM 8881 C CA . VAL B 1 403 ? -53 18.031 8.117 1 26.09 403 VAL B CA 1
ATOM 8882 C C . VAL B 1 403 ? -52.531 16.578 7.934 1 26.09 403 VAL B C 1
ATOM 8884 O O . VAL B 1 403 ? -52.594 16.047 6.828 1 26.09 403 VAL B O 1
ATOM 8887 N N . MET B 1 404 ? -52 15.906 8.984 1 26.55 404 MET B N 1
ATOM 8888 C CA . MET B 1 404 ? -51.562 14.555 8.648 1 26.55 404 MET B CA 1
ATOM 8889 C C . MET B 1 404 ? -52.781 13.617 8.523 1 26.55 404 MET B C 1
ATOM 8891 O O . MET B 1 404 ? -52.625 12.438 8.211 1 26.55 404 MET B O 1
ATOM 8895 N N . GLU B 1 405 ? -53.688 13.812 9.211 1 26.72 405 GLU B N 1
ATOM 8896 C CA . GLU B 1 405 ? -54.688 12.766 9.07 1 26.72 405 GLU B CA 1
ATOM 8897 C C . GLU B 1 405 ? -55.062 12.531 7.605 1 26.72 405 GLU B C 1
ATOM 8899 O O . GLU B 1 405 ? -55.406 11.414 7.223 1 26.72 405 GLU B O 1
ATOM 8904 N N . ASP B 1 406 ? -55.188 13.547 6.902 1 26.61 406 ASP B N 1
ATOM 8905 C CA . ASP B 1 406 ? -55.781 13.102 5.645 1 26.61 406 ASP B CA 1
ATOM 8906 C C . ASP B 1 406 ? -54.75 12.445 4.746 1 26.61 406 ASP B C 1
ATOM 8908 O O . ASP B 1 406 ? -55.031 11.461 4.062 1 26.61 406 ASP B O 1
ATOM 8912 N N . ASN B 1 407 ? -53.625 13.172 4.18 1 24.88 407 ASN B N 1
ATOM 8913 C CA . ASN B 1 407 ? -52.969 12.414 3.121 1 24.88 407 ASN B CA 1
ATOM 8914 C C . ASN B 1 407 ? -51.938 11.438 3.689 1 24.88 407 ASN B C 1
ATOM 8916 O O . ASN B 1 407 ? -50.969 11.844 4.312 1 24.88 407 ASN B O 1
ATOM 8920 N N . GLU B 1 408 ? -52.031 10.156 4.262 1 27.97 408 GLU B N 1
ATOM 8921 C CA . GLU B 1 408 ? -51.438 8.836 4.504 1 27.97 408 GLU B CA 1
ATOM 8922 C C . GLU B 1 408 ? -50.219 8.602 3.633 1 27.97 408 GLU B C 1
ATOM 8924 O O . GLU B 1 408 ? -49.438 7.664 3.869 1 27.97 408 GLU B O 1
ATOM 8929 N N . GLU B 1 409 ? -50.031 8.945 2.369 1 26.69 409 GLU B N 1
ATOM 8930 C CA . GLU B 1 409 ? -49.062 8.391 1.43 1 26.69 409 GLU B CA 1
ATOM 8931 C C . GLU B 1 409 ? -47.688 8.945 1.682 1 26.69 409 GLU B C 1
ATOM 8933 O O . GLU B 1 409 ? -46.688 8.211 1.624 1 26.69 409 GLU B O 1
ATOM 8938 N N . ARG B 1 410 ? -47.281 10.336 1.339 1 26.62 410 ARG B N 1
ATOM 8939 C CA . ARG B 1 410 ? -46 10.672 0.763 1 26.62 410 ARG B CA 1
ATOM 8940 C C . ARG B 1 410 ? -44.938 10.812 1.85 1 26.62 410 ARG B C 1
ATOM 8942 O O . ARG B 1 410 ? -43.938 10.086 1.855 1 26.62 410 ARG B O 1
ATOM 8949 N N . ASN B 1 411 ? -44.062 12.031 1.818 1 26.73 411 ASN B N 1
ATOM 8950 C CA . ASN B 1 411 ? -42.688 12.359 2.061 1 26.73 411 ASN B CA 1
ATOM 8951 C C . ASN B 1 411 ? -42.375 12.547 3.549 1 26.73 411 ASN B C 1
ATOM 8953 O O . ASN B 1 411 ? -42.719 13.586 4.121 1 26.73 411 ASN B O 1
ATOM 8957 N N . GLU B 1 412 ? -42.625 11.641 4.469 1 28.98 412 GLU B N 1
ATOM 8958 C CA . GLU B 1 412 ? -42.594 11.648 5.93 1 28.98 412 GLU B CA 1
ATOM 8959 C C . GLU B 1 412 ? -41.219 12.07 6.461 1 28.98 412 GLU B C 1
ATOM 8961 O O . GLU B 1 412 ? -40.375 11.227 6.695 1 28.98 412 GLU B O 1
ATOM 8966 N N . ALA B 1 413 ? -40.594 13.18 5.879 1 29.02 413 ALA B N 1
ATOM 8967 C CA . ALA B 1 413 ? -39.25 13.492 6.297 1 29.02 413 ALA B CA 1
ATOM 8968 C C . ALA B 1 413 ? -39.156 13.695 7.809 1 29.02 413 ALA B C 1
ATOM 8970 O O . ALA B 1 413 ? -38.375 13.031 8.492 1 29.02 413 ALA B O 1
ATOM 8971 N N . PHE B 1 414 ? -38.969 14.969 8.25 1 27.86 414 PHE B N 1
ATOM 8972 C CA . PHE B 1 414 ? -38.281 15.367 9.469 1 27.86 414 PHE B CA 1
ATOM 8973 C C . PHE B 1 414 ? -39.188 15.172 10.688 1 27.86 414 PHE B C 1
ATOM 8975 O O . PHE B 1 414 ? -40.219 15.828 10.812 1 27.86 414 PHE B O 1
ATOM 8982 N N . PRO B 1 415 ? -39.312 13.984 11.328 1 30.36 415 PRO B N 1
ATOM 8983 C CA . PRO B 1 415 ? -40.156 13.875 12.5 1 30.36 415 PRO B CA 1
ATOM 8984 C C . PRO B 1 415 ? -39.875 14.953 13.547 1 30.36 415 PRO B C 1
ATOM 8986 O O . PRO B 1 415 ? -38.719 15.234 13.836 1 30.36 415 PRO B O 1
ATOM 8989 N N . LEU B 1 416 ? -40.719 15.891 13.633 1 28.42 416 LEU B N 1
ATOM 8990 C CA . LEU B 1 416 ? -40.844 16.938 14.648 1 28.42 416 LEU B CA 1
ATOM 8991 C C . LEU B 1 416 ? -40.75 16.344 16.047 1 28.42 416 LEU B C 1
ATOM 8993 O O . LEU B 1 416 ? -41.25 15.234 16.281 1 28.42 416 LEU B O 1
ATOM 8997 N N . PHE B 1 417 ? -39.812 16.766 16.891 1 29.03 417 PHE B N 1
ATOM 8998 C CA . PHE B 1 417 ? -39.562 16.594 18.328 1 29.03 417 PHE B CA 1
ATOM 8999 C C . PHE B 1 417 ? -40.844 16.766 19.109 1 29.03 417 PHE B C 1
ATOM 9001 O O . PHE B 1 417 ? -41.312 17.891 19.344 1 29.03 417 PHE B O 1
ATOM 9008 N N . VAL B 1 418 ? -42.031 15.977 18.859 1 28.52 418 VAL B N 1
ATOM 9009 C CA . VAL B 1 418 ? -43.25 16.062 19.641 1 28.52 418 VAL B CA 1
ATOM 9010 C C . VAL B 1 418 ? -42.969 15.68 21.094 1 28.52 418 VAL B C 1
ATOM 9012 O O . VAL B 1 418 ? -42.375 14.633 21.359 1 28.52 418 VAL B O 1
ATOM 9015 N N . THR B 1 419 ? -42.906 16.609 22.062 1 29.42 419 THR B N 1
ATOM 9016 C CA . THR B 1 419 ? -42.969 16.516 23.516 1 29.42 419 THR B CA 1
ATOM 9017 C C . THR B 1 419 ? -44.188 15.688 23.938 1 29.42 419 THR B C 1
ATOM 9019 O O . THR B 1 419 ? -45.281 16.234 24.156 1 29.42 419 THR B O 1
ATOM 9022 N N . ALA B 1 420 ? -44.656 14.617 23.312 1 30.11 420 ALA B N 1
ATOM 9023 C CA . ALA B 1 420 ? -45.875 13.953 23.828 1 30.11 420 ALA B CA 1
ATOM 9024 C C . ALA B 1 420 ? -45.625 13.438 25.25 1 30.11 420 ALA B C 1
ATOM 9026 O O . ALA B 1 420 ? -44.656 12.742 25.516 1 30.11 420 ALA B O 1
ATOM 9027 N N . THR B 1 421 ? -46.188 14.094 26.375 1 31.7 421 THR B N 1
ATOM 9028 C CA . THR B 1 421 ? -46.406 13.695 27.766 1 31.7 421 THR B CA 1
ATOM 9029 C C . THR B 1 421 ? -46.906 12.258 27.828 1 31.7 421 THR B C 1
ATOM 9031 O O . THR B 1 421 ? -46.875 11.625 28.891 1 31.7 421 THR B O 1
ATOM 9034 N N . SER B 1 422 ? -48.094 11.891 27.172 1 30.02 422 SER B N 1
ATOM 9035 C CA . SER B 1 422 ? -48.688 10.602 27.547 1 30.02 422 SER B CA 1
ATOM 9036 C C . SER B 1 422 ? -47.781 9.445 27.141 1 30.02 422 SER B C 1
ATOM 9038 O O . SER B 1 422 ? -47 9.562 26.203 1 30.02 422 SER B O 1
ATOM 9040 N N . LYS B 1 423 ? -47.75 8.305 28.016 1 35.94 423 LYS B N 1
ATOM 9041 C CA . LYS B 1 423 ? -47.031 7.035 27.969 1 35.94 423 LYS B CA 1
ATOM 9042 C C . LYS B 1 423 ? -47.031 6.449 26.562 1 35.94 423 LYS B C 1
ATOM 9044 O O . LYS B 1 423 ? -46.062 5.793 26.156 1 35.94 423 LYS B O 1
ATOM 9049 N N . THR B 1 424 ? -48.156 6.445 25.938 1 32.44 424 THR B N 1
ATOM 9050 C CA . THR B 1 424 ? -48.344 5.746 24.672 1 32.44 424 THR B CA 1
ATOM 9051 C C . THR B 1 424 ? -47.562 6.434 23.562 1 32.44 424 THR B C 1
ATOM 9053 O O . THR B 1 424 ? -47.156 5.793 22.594 1 32.44 424 THR B O 1
ATOM 9056 N N . ALA B 1 425 ? -47.438 7.793 23.531 1 34.34 425 ALA B N 1
ATOM 9057 C CA . ALA B 1 425 ? -46.781 8.562 22.484 1 34.34 425 ALA B CA 1
ATOM 9058 C C . ALA B 1 425 ? -45.281 8.398 22.531 1 34.34 425 ALA B C 1
ATOM 9060 O O . ALA B 1 425 ? -44.594 8.477 21.516 1 34.34 425 ALA B O 1
ATOM 9061 N N . LYS B 1 426 ? -44.75 8.211 23.75 1 35.94 426 LYS B N 1
ATOM 9062 C CA . LYS B 1 426 ? -43.312 7.871 23.906 1 35.94 426 LYS B CA 1
ATOM 9063 C C . LYS B 1 426 ? -43 6.59 23.156 1 35.94 426 LYS B C 1
ATOM 9065 O O . LYS B 1 426 ? -41.938 6.492 22.531 1 35.94 426 LYS B O 1
ATOM 9070 N N . LEU B 1 427 ? -43.875 5.57 23.375 1 32.88 427 LEU B N 1
ATOM 9071 C CA . LEU B 1 427 ? -43.625 4.27 22.75 1 32.88 427 LEU B CA 1
ATOM 9072 C C . LEU B 1 427 ? -43.75 4.367 21.234 1 32.88 427 LEU B C 1
ATOM 9074 O O . LEU B 1 427 ? -42.969 3.732 20.516 1 32.88 427 LEU B O 1
ATOM 9078 N N . GLU B 1 428 ? -44.781 5.051 20.703 1 34.41 428 GLU B N 1
ATOM 9079 C CA . GLU B 1 428 ? -44.938 5.141 19.25 1 34.41 428 GLU B CA 1
ATOM 9080 C C . GLU B 1 428 ? -43.812 5.949 18.609 1 34.41 428 GLU B C 1
ATOM 9082 O O . GLU B 1 428 ? -43.406 5.637 17.5 1 34.41 428 GLU B O 1
ATOM 9087 N N . LEU B 1 429 ? -43.438 7.004 19.297 1 34.09 429 LEU B N 1
ATOM 9088 C CA . LEU B 1 429 ? -42.25 7.723 18.828 1 34.09 429 LEU B CA 1
ATOM 9089 C C . LEU B 1 429 ? -41 6.832 18.875 1 34.09 429 LEU B C 1
ATOM 9091 O O . LEU B 1 429 ? -40.156 6.906 18 1 34.09 429 LEU B O 1
ATOM 9095 N N . TYR B 1 430 ? -40.875 6.059 19.969 1 34 430 TYR B N 1
ATOM 9096 C CA . TYR B 1 430 ? -39.844 5.051 20.047 1 34 430 TYR B CA 1
ATOM 9097 C C . TYR B 1 430 ? -39.938 4.059 18.891 1 34 430 TYR B C 1
ATOM 9099 O O . TYR B 1 430 ? -38.938 3.643 18.328 1 34 430 TYR B O 1
ATOM 9107 N N . THR B 1 431 ? -41.219 3.398 18.766 1 34.38 431 THR B N 1
ATOM 9108 C CA . THR B 1 431 ? -41.344 2.418 17.688 1 34.38 431 THR B CA 1
ATOM 9109 C C . THR B 1 431 ? -41.188 3.084 16.328 1 34.38 431 THR B C 1
ATOM 9111 O O . THR B 1 431 ? -40.688 2.475 15.383 1 34.38 431 THR B O 1
ATOM 9114 N N . LYS B 1 432 ? -41.875 4.242 16.125 1 35.88 432 LYS B N 1
ATOM 9115 C CA . LYS B 1 432 ? -41.75 4.953 14.852 1 35.88 432 LYS B CA 1
ATOM 9116 C C . LYS B 1 432 ? -40.344 5.527 14.695 1 35.88 432 LYS B C 1
ATOM 9118 O O . LYS B 1 432 ? -39.875 5.766 13.578 1 35.88 432 LYS B O 1
ATOM 9123 N N . SER B 1 433 ? -39.719 5.934 15.719 1 38.12 433 SER B N 1
ATOM 9124 C CA . SER B 1 433 ? -38.281 6.289 15.781 1 38.12 433 SER B CA 1
ATOM 9125 C C . SER B 1 433 ? -37.406 5.113 15.391 1 38.12 433 SER B C 1
ATOM 9127 O O . SER B 1 433 ? -36.344 5.305 14.82 1 38.12 433 SER B O 1
ATOM 9129 N N . LYS B 1 434 ? -37.875 3.943 15.93 1 36.97 434 LYS B N 1
ATOM 9130 C CA . LYS B 1 434 ? -37.094 2.732 15.664 1 36.97 434 LYS B CA 1
ATOM 9131 C C . LYS B 1 434 ? -36.938 2.508 14.164 1 36.97 434 LYS B C 1
ATOM 9133 O O . LYS B 1 434 ? -35.969 1.855 13.727 1 36.97 434 LYS B O 1
ATOM 9138 N N . THR B 1 435 ? -38.031 2.576 13.453 1 36.88 435 THR B N 1
ATOM 9139 C CA . THR B 1 435 ? -37.906 2.26 12.031 1 36.88 435 THR B CA 1
ATOM 9140 C C . THR B 1 435 ? -37.188 3.365 11.289 1 36.88 435 THR B C 1
ATOM 9142 O O . THR B 1 435 ? -37.344 3.516 10.07 1 36.88 435 THR B O 1
ATOM 9145 N N . MET B 1 436 ? -36.906 4.523 11.898 1 42.09 436 MET B N 1
ATOM 9146 C CA . MET B 1 436 ? -36.156 5.57 11.227 1 42.09 436 MET B CA 1
ATOM 9147 C C . MET B 1 436 ? -35.031 4.973 10.383 1 42.09 436 MET B C 1
ATOM 9149 O O . MET B 1 436 ? -34.188 4.227 10.898 1 42.09 436 MET B O 1
ATOM 9153 N N . GLN B 1 437 ? -35.281 4.797 9.18 1 51.53 437 GLN B N 1
ATOM 9154 C CA . GLN B 1 437 ? -34.562 4.195 8.062 1 51.53 437 GLN B CA 1
ATOM 9155 C C . GLN B 1 437 ? -33.094 4.57 8.094 1 51.53 437 GLN B C 1
ATOM 9157 O O . GLN B 1 437 ? -32.75 5.754 8.047 1 51.53 437 GLN B O 1
ATOM 9162 N N . ARG B 1 438 ? -32.281 3.768 8.656 1 61.97 438 ARG B N 1
ATOM 9163 C CA . ARG B 1 438 ? -30.828 3.865 8.711 1 61.97 438 ARG B CA 1
ATOM 9164 C C . ARG B 1 438 ? -30.266 4.43 7.406 1 61.97 438 ARG B C 1
ATOM 9166 O O . ARG B 1 438 ? -29.359 5.273 7.426 1 61.97 438 ARG B O 1
ATOM 9173 N N . TYR B 1 439 ? -31.125 4.023 6.332 1 74.19 439 TYR B N 1
ATOM 9174 C CA . TYR B 1 439 ? -30.672 4.48 5.02 1 74.19 439 TYR B CA 1
ATOM 9175 C C . TYR B 1 439 ? -31.766 5.285 4.32 1 74.19 439 TYR B C 1
ATOM 9177 O O . TYR B 1 439 ? -32.938 4.891 4.316 1 74.19 439 TYR B O 1
ATOM 9185 N N . LYS B 1 440 ? -31.438 6.414 3.867 1 76.75 440 LYS B N 1
ATOM 9186 C CA . LYS B 1 440 ? -32.375 7.301 3.197 1 76.75 440 LYS B CA 1
ATOM 9187 C C . LYS B 1 440 ? -32.781 6.758 1.825 1 76.75 440 LYS B C 1
ATOM 9189 O O . LYS B 1 440 ? -33.906 6.91 1.392 1 76.75 440 LYS B O 1
ATOM 9194 N N . SER B 1 441 ? -31.875 6.082 1.188 1 84.75 441 SER B N 1
ATOM 9195 C CA . SER B 1 441 ? -32.125 5.512 -0.134 1 84.75 441 SER B CA 1
ATOM 9196 C C . SER B 1 441 ? -32.688 4.105 -0.03 1 84.75 441 SER B C 1
ATOM 9198 O O . SER B 1 441 ? -32.469 3.402 0.956 1 84.75 441 SER B O 1
ATOM 9200 N N . THR B 1 442 ? -33.469 3.764 -0.991 1 88.12 442 THR B N 1
ATOM 9201 C CA . THR B 1 442 ? -34.031 2.416 -1.075 1 88.12 442 THR B CA 1
ATOM 9202 C C . THR B 1 442 ? -32.969 1.422 -1.516 1 88.12 442 THR B C 1
ATOM 9204 O O . THR B 1 442 ? -31.891 1.818 -1.959 1 88.12 442 THR B O 1
ATOM 9207 N N . TRP B 1 443 ? -33.312 0.181 -1.309 1 91.81 443 TRP B N 1
ATOM 9208 C CA . TRP B 1 443 ? -32.406 -0.882 -1.67 1 91.81 443 TRP B CA 1
ATOM 9209 C C . TRP B 1 443 ? -32.062 -0.83 -3.156 1 91.81 443 TRP B C 1
ATOM 9211 O O . TRP B 1 443 ? -30.891 -0.933 -3.541 1 91.81 443 TRP B O 1
ATOM 9221 N N . PHE B 1 444 ? -33.062 -0.643 -4.043 1 91.94 444 PHE B N 1
ATOM 9222 C CA . PHE B 1 444 ? -32.844 -0.667 -5.484 1 91.94 444 PHE B CA 1
ATOM 9223 C C . PHE B 1 444 ? -32.094 0.574 -5.941 1 91.94 444 PHE B C 1
ATOM 9225 O O . PHE B 1 444 ? -31.281 0.508 -6.879 1 91.94 444 PHE B O 1
ATOM 9232 N N . GLN B 1 445 ? -32.344 1.707 -5.262 1 91.06 445 GLN B N 1
ATOM 9233 C CA . GLN B 1 445 ? -31.609 2.92 -5.574 1 91.06 445 GLN B CA 1
ATOM 9234 C C . GLN B 1 445 ? -30.141 2.764 -5.219 1 91.06 445 GLN B C 1
ATOM 9236 O O . GLN B 1 445 ? -29.266 3.146 -5.996 1 91.06 445 GLN B O 1
ATOM 9241 N N . GLN B 1 446 ? -29.984 2.211 -4.043 1 93.62 446 GLN B N 1
ATOM 9242 C CA . GLN B 1 446 ? -28.609 1.937 -3.629 1 93.62 446 GLN B CA 1
ATOM 9243 C C . GLN B 1 446 ? -27.922 1.004 -4.617 1 93.62 446 GLN B C 1
ATOM 9245 O O . GLN B 1 446 ? -26.781 1.27 -5.043 1 93.62 446 GLN B O 1
ATOM 9250 N N . PHE B 1 447 ? -28.656 -0.06 -5.023 1 94.56 447 PHE B N 1
ATOM 9251 C CA . PHE B 1 447 ? -28.109 -1.092 -5.895 1 94.56 447 PHE B CA 1
ATOM 9252 C C . PHE B 1 447 ? -27.75 -0.512 -7.254 1 94.56 447 PHE B C 1
ATOM 9254 O O . PHE B 1 447 ? -26.656 -0.757 -7.766 1 94.56 447 PHE B O 1
ATOM 9261 N N . ARG B 1 448 ? -28.578 0.25 -7.793 1 93.56 448 ARG B N 1
ATOM 9262 C CA . ARG B 1 448 ? -28.344 0.814 -9.117 1 93.56 448 ARG B CA 1
ATOM 9263 C C . ARG B 1 448 ? -27.188 1.8 -9.102 1 93.56 448 ARG B C 1
ATOM 9265 O O . ARG B 1 448 ? -26.359 1.813 -10.016 1 93.56 448 ARG B O 1
ATOM 9272 N N . ALA B 1 449 ? -27.094 2.652 -8.078 1 93.38 449 ALA B N 1
ATOM 9273 C CA . ALA B 1 449 ? -26.031 3.645 -7.973 1 93.38 449 ALA B CA 1
ATOM 9274 C C . ALA B 1 449 ? -24.688 2.975 -7.754 1 93.38 449 ALA B C 1
ATOM 9276 O O . ALA B 1 449 ? -23.688 3.354 -8.375 1 93.38 449 ALA B O 1
ATOM 9277 N N . LEU B 1 450 ? -24.703 1.989 -6.914 1 95.25 450 LEU B N 1
ATOM 9278 C CA . LEU B 1 450 ? -23.469 1.275 -6.625 1 95.25 450 LEU B CA 1
ATOM 9279 C C . LEU B 1 450 ? -23.016 0.464 -7.836 1 95.25 450 LEU B C 1
ATOM 9281 O O . LEU B 1 450 ? -21.812 0.335 -8.086 1 95.25 450 LEU B O 1
ATOM 9285 N N . LEU B 1 451 ? -23.953 -0.097 -8.539 1 94.94 451 LEU B N 1
ATOM 9286 C CA . LEU B 1 451 ? -23.625 -0.834 -9.758 1 94.94 451 LEU B CA 1
ATOM 9287 C C . LEU B 1 451 ? -22.984 0.079 -10.789 1 94.94 451 LEU B C 1
ATOM 9289 O O . LEU B 1 451 ? -21.969 -0.283 -11.391 1 94.94 451 LEU B O 1
ATOM 9293 N N . ARG B 1 452 ? -23.562 1.175 -10.945 1 92.69 452 ARG B N 1
ATOM 9294 C CA . ARG B 1 452 ? -23.016 2.133 -11.898 1 92.69 452 ARG B CA 1
ATOM 9295 C C . ARG B 1 452 ? -21.609 2.582 -11.492 1 92.69 452 ARG B C 1
ATOM 9297 O O . ARG B 1 452 ? -20.719 2.676 -12.336 1 92.69 452 ARG B O 1
ATOM 9304 N N . ARG B 1 453 ? -21.422 2.859 -10.234 1 91.62 453 ARG B N 1
ATOM 9305 C CA . ARG B 1 453 ? -20.125 3.279 -9.734 1 91.62 453 ARG B CA 1
ATOM 9306 C C . ARG B 1 453 ? -19.078 2.184 -9.93 1 91.62 453 ARG B C 1
ATOM 9308 O O . ARG B 1 453 ? -17.969 2.451 -10.398 1 91.62 453 ARG B O 1
ATOM 9315 N N . SER B 1 454 ? -19.453 0.997 -9.562 1 90.5 454 SER B N 1
ATOM 9316 C CA . SER B 1 454 ? -18.531 -0.121 -9.68 1 90.5 454 SER B CA 1
ATOM 9317 C C . SER B 1 454 ? -18.188 -0.393 -11.141 1 90.5 454 SER B C 1
ATOM 9319 O O . SER B 1 454 ? -17.047 -0.754 -11.453 1 90.5 454 SER B O 1
ATOM 9321 N N . PHE B 1 455 ? -19.141 -0.226 -11.984 1 88.62 455 PHE B N 1
ATOM 9322 C CA . PHE B 1 455 ? -18.906 -0.41 -13.414 1 88.62 455 PHE B CA 1
ATOM 9323 C C . PHE B 1 455 ? -17.922 0.637 -13.938 1 88.62 455 PHE B C 1
ATOM 9325 O O . PHE B 1 455 ? -17.016 0.316 -14.703 1 88.62 455 PHE B O 1
ATOM 9332 N N . PHE B 1 456 ? -18.016 1.877 -13.477 1 84.69 456 PHE B N 1
ATOM 9333 C CA . PHE B 1 456 ? -17.125 2.955 -13.898 1 84.69 456 PHE B CA 1
ATOM 9334 C C . PHE B 1 456 ? -15.719 2.742 -13.367 1 84.69 456 PHE B C 1
ATOM 9336 O O . PHE B 1 456 ? -14.742 2.988 -14.07 1 84.69 456 PHE B O 1
ATOM 9343 N N . VAL B 1 457 ? -15.664 2.355 -12.156 1 82.81 457 VAL B N 1
ATOM 9344 C CA . VAL B 1 457 ? -14.367 2.119 -11.539 1 82.81 457 VAL B CA 1
ATOM 9345 C C . VAL B 1 457 ? -13.625 1.012 -12.289 1 82.81 457 VAL B C 1
ATOM 9347 O O . VAL B 1 457 ? -12.43 1.12 -12.547 1 82.81 457 VAL B O 1
ATOM 9350 N N . THR B 1 458 ? -14.359 0.002 -12.68 1 81.5 458 THR B N 1
ATOM 9351 C CA . THR B 1 458 ? -13.766 -1.135 -13.375 1 81.5 458 THR B CA 1
ATOM 9352 C C . THR B 1 458 ? -13.352 -0.746 -14.797 1 81.5 458 THR B C 1
ATOM 9354 O O . THR B 1 458 ? -12.297 -1.16 -15.273 1 81.5 458 THR B O 1
ATOM 9357 N N . LEU B 1 459 ? -14.078 0.076 -15.422 1 80.06 459 LEU B N 1
ATOM 9358 C CA . LEU B 1 459 ? -13.828 0.433 -16.812 1 80.06 459 LEU B CA 1
ATOM 9359 C C . LEU B 1 459 ? -12.727 1.479 -16.922 1 80.06 459 LEU B C 1
ATOM 9361 O O . LEU B 1 459 ? -11.984 1.512 -17.906 1 80.06 459 LEU B O 1
ATOM 9365 N N . ARG B 1 460 ? -12.617 2.387 -15.883 1 75.75 460 ARG B N 1
ATOM 9366 C CA . ARG B 1 460 ? -11.711 3.523 -15.992 1 75.75 460 ARG B CA 1
ATOM 9367 C C . ARG B 1 460 ? -10.367 3.219 -15.328 1 75.75 460 ARG B C 1
ATOM 9369 O O . ARG B 1 460 ? -9.453 4.039 -15.375 1 75.75 460 ARG B O 1
ATOM 9376 N N . GLU B 1 461 ? -10.234 2.191 -14.617 1 70 461 GLU B N 1
ATOM 9377 C CA . GLU B 1 461 ? -8.883 1.818 -14.219 1 70 461 GLU B CA 1
ATOM 9378 C C . GLU B 1 461 ? -8.102 1.217 -15.383 1 70 461 GLU B C 1
ATOM 9380 O O . GLU B 1 461 ? -7.977 -0.005 -15.492 1 70 461 GLU B O 1
ATOM 9385 N N . PRO B 1 462 ? -7.742 2.035 -16.328 1 60.38 462 PRO B N 1
ATOM 9386 C CA . PRO B 1 462 ? -7.285 1.587 -17.641 1 60.38 462 PRO B CA 1
ATOM 9387 C C . PRO B 1 462 ? -6.059 0.678 -17.562 1 60.38 462 PRO B C 1
ATOM 9389 O O . PRO B 1 462 ? -5.949 -0.281 -18.328 1 60.38 462 PRO B O 1
ATOM 9392 N N . MET B 1 463 ? -5.273 1.001 -16.609 1 61.22 463 MET B N 1
ATOM 9393 C CA . MET B 1 463 ? -4.02 0.256 -16.609 1 61.22 463 MET B CA 1
ATOM 9394 C C . MET B 1 463 ? -4.262 -1.219 -16.297 1 61.22 463 MET B C 1
ATOM 9396 O O . MET B 1 463 ? -3.721 -2.094 -16.984 1 61.22 463 MET B O 1
ATOM 9400 N N . LEU B 1 464 ? -5.273 -1.413 -15.539 1 66.06 464 LEU B N 1
ATOM 9401 C CA . LEU B 1 464 ? -5.43 -2.799 -15.117 1 66.06 464 LEU B CA 1
ATOM 9402 C C . LEU B 1 464 ? -6.25 -3.592 -16.125 1 66.06 464 LEU B C 1
ATOM 9404 O O . LEU B 1 464 ? -5.961 -4.762 -16.391 1 66.06 464 LEU B O 1
ATOM 9408 N N . LEU B 1 465 ? -7.18 -2.924 -16.812 1 74.56 465 LEU B N 1
ATOM 9409 C CA . LEU B 1 465 ? -8.016 -3.617 -17.797 1 74.56 465 LEU B CA 1
ATOM 9410 C C . LEU B 1 465 ? -7.219 -3.957 -19.047 1 74.56 465 LEU B C 1
ATOM 9412 O O . LEU B 1 465 ? -7.316 -5.07 -19.562 1 74.56 465 LEU B O 1
ATOM 9416 N N . LYS B 1 466 ? -6.371 -3.033 -19.375 1 77.12 466 LYS B N 1
ATOM 9417 C CA . LYS B 1 466 ? -5.562 -3.25 -20.578 1 77.12 466 LYS B CA 1
ATOM 9418 C C . LYS B 1 466 ? -4.496 -4.312 -20.328 1 77.12 466 LYS B C 1
ATOM 9420 O O . LYS B 1 466 ? -4.227 -5.145 -21.203 1 77.12 466 LYS B O 1
ATOM 9425 N N . VAL B 1 467 ? -4.043 -4.266 -19.219 1 78.19 467 VAL B N 1
ATOM 9426 C CA . VAL B 1 467 ? -2.986 -5.219 -18.875 1 78.19 467 VAL B CA 1
ATOM 9427 C C . VAL B 1 467 ? -3.572 -6.629 -18.797 1 78.19 467 VAL B C 1
ATOM 9429 O O . VAL B 1 467 ? -2.971 -7.586 -19.297 1 78.19 467 VAL B O 1
ATOM 9432 N N . LYS B 1 468 ? -4.746 -6.777 -18.312 1 84.69 468 LYS B N 1
ATOM 9433 C CA . LYS B 1 468 ? -5.395 -8.078 -18.203 1 84.69 468 LYS B CA 1
ATOM 9434 C C . LYS B 1 468 ? -5.777 -8.633 -19.562 1 84.69 468 LYS B C 1
ATOM 9436 O O . LYS B 1 468 ? -5.645 -9.836 -19.812 1 84.69 468 LYS B O 1
ATOM 9441 N N . LEU B 1 469 ? -6.238 -7.723 -20.391 1 86.44 469 LEU B N 1
ATOM 9442 C CA . LEU B 1 469 ? -6.586 -8.148 -21.734 1 86.44 469 LEU B CA 1
ATOM 9443 C C . LEU B 1 469 ? -5.344 -8.562 -22.516 1 86.44 469 LEU B C 1
ATOM 9445 O O . LEU B 1 469 ? -5.363 -9.578 -23.219 1 86.44 469 LEU B O 1
ATOM 9449 N N . PHE B 1 470 ? -4.355 -7.828 -22.344 1 87.12 470 PHE B N 1
ATOM 9450 C CA . PHE B 1 470 ? -3.1 -8.156 -23.016 1 87.12 470 PHE B CA 1
ATOM 9451 C C . PHE B 1 470 ? -2.555 -9.492 -22.516 1 87.12 470 PHE B C 1
ATOM 9453 O O . PHE B 1 470 ? -2.104 -10.32 -23.312 1 87.12 470 PHE B O 1
ATOM 9460 N N . GLN B 1 471 ? -2.598 -9.594 -21.266 1 85.25 471 GLN B N 1
ATOM 9461 C CA . GLN B 1 471 ? -2.121 -10.836 -20.672 1 85.25 471 GLN B CA 1
ATOM 9462 C C . GLN B 1 471 ? -2.939 -12.031 -21.172 1 85.25 471 GLN B C 1
ATOM 9464 O O . GLN B 1 471 ? -2.383 -13.078 -21.484 1 85.25 471 GLN B O 1
ATOM 9469 N N . THR B 1 472 ? -4.242 -11.859 -21.281 1 90.75 472 THR B N 1
ATOM 9470 C CA . THR B 1 472 ? -5.133 -12.93 -21.734 1 90.75 472 THR B CA 1
ATOM 9471 C C . THR B 1 472 ? -4.855 -13.281 -23.188 1 90.75 472 THR B C 1
ATOM 9473 O O . THR B 1 472 ? -4.75 -14.461 -23.531 1 90.75 472 THR B O 1
ATOM 9476 N N . LEU B 1 473 ? -4.613 -12.297 -23.953 1 92.88 473 LEU B N 1
ATOM 9477 C CA . LEU B 1 473 ? -4.344 -12.516 -25.375 1 92.88 473 LEU B CA 1
ATOM 9478 C C . LEU B 1 473 ? -2.979 -13.172 -25.562 1 92.88 473 LEU B C 1
ATOM 9480 O O . LEU B 1 473 ? -2.85 -14.125 -26.328 1 92.88 473 LEU B O 1
ATOM 9484 N N . LEU B 1 474 ? -2.086 -12.711 -24.844 1 89.5 474 LEU B N 1
ATOM 9485 C CA . LEU B 1 474 ? -0.724 -13.211 -25.016 1 89.5 474 LEU B CA 1
ATOM 9486 C C . LEU B 1 474 ? -0.625 -14.672 -24.578 1 89.5 474 LEU B C 1
ATOM 9488 O O . LEU B 1 474 ? -0.09 -15.5 -25.312 1 89.5 474 LEU B O 1
ATOM 9492 N N . ILE B 1 475 ? -1.126 -15.023 -23.453 1 89.81 475 ILE B N 1
ATOM 9493 C CA . ILE B 1 475 ? -1.042 -16.391 -22.938 1 89.81 475 ILE B CA 1
ATOM 9494 C C . ILE B 1 475 ? -1.85 -17.328 -23.828 1 89.81 475 ILE B C 1
ATOM 9496 O O . ILE B 1 475 ? -1.418 -18.438 -24.125 1 89.81 475 ILE B O 1
ATOM 9500 N N . SER B 1 476 ? -3.041 -16.844 -24.281 1 94.25 476 SER B N 1
ATOM 9501 C CA . SER B 1 476 ? -3.879 -17.688 -25.125 1 94.25 476 SER B CA 1
ATOM 9502 C C . SER B 1 476 ? -3.211 -17.938 -26.469 1 94.25 476 SER B C 1
ATOM 9504 O O . SER B 1 476 ? -3.262 -19.062 -26.984 1 94.25 476 SER B O 1
ATOM 9506 N N . ILE B 1 477 ? -2.508 -16.969 -26.969 1 92.25 477 ILE B N 1
ATOM 9507 C CA . ILE B 1 477 ? -1.831 -17.125 -28.25 1 92.25 477 ILE B CA 1
ATOM 9508 C C . ILE B 1 477 ? -0.614 -18.031 -28.078 1 92.25 477 ILE B C 1
ATOM 9510 O O . ILE B 1 477 ? -0.351 -18.891 -28.938 1 92.25 477 ILE B O 1
ATOM 9514 N N . ILE B 1 478 ? 0.021 -17.875 -26.984 1 86.38 478 ILE B N 1
ATOM 9515 C CA . ILE B 1 478 ? 1.19 -18.703 -26.75 1 86.38 478 ILE B CA 1
ATOM 9516 C C . ILE B 1 478 ? 0.762 -20.172 -26.594 1 86.38 478 ILE B C 1
ATOM 9518 O O . ILE B 1 478 ? 1.32 -21.047 -27.25 1 86.38 478 ILE B O 1
ATOM 9522 N N . LEU B 1 479 ? -0.222 -20.453 -25.812 1 87.56 479 LEU B N 1
ATOM 9523 C CA . LEU B 1 479 ? -0.709 -21.812 -25.625 1 87.56 479 LEU B CA 1
ATOM 9524 C C . LEU B 1 479 ? -1.309 -22.359 -26.922 1 87.56 479 LEU B C 1
ATOM 9526 O O . LEU B 1 479 ? -1.102 -23.516 -27.266 1 87.56 479 LEU B O 1
ATOM 9530 N N . GLY B 1 480 ? -2.029 -21.438 -27.625 1 89.69 480 GLY B N 1
ATOM 9531 C CA . GLY B 1 480 ? -2.605 -21.844 -28.906 1 89.69 480 GLY B CA 1
ATOM 9532 C C . GLY B 1 480 ? -1.56 -22.203 -29.938 1 89.69 480 GLY B C 1
ATOM 9533 O O . GLY B 1 480 ? -1.756 -23.141 -30.734 1 89.69 480 GLY B O 1
ATOM 9534 N N . THR B 1 481 ? -0.473 -21.547 -29.844 1 87 481 THR B N 1
ATOM 9535 C CA . THR B 1 481 ? 0.588 -21.828 -30.812 1 87 481 THR B CA 1
ATOM 9536 C C . THR B 1 481 ? 1.35 -23.094 -30.438 1 87 481 THR B C 1
ATOM 9538 O O . THR B 1 481 ? 1.772 -23.844 -31.312 1 87 481 THR B O 1
ATOM 9541 N N . ILE B 1 482 ? 1.448 -23.359 -29.203 1 82.06 482 ILE B N 1
ATOM 9542 C CA . ILE B 1 482 ? 2.15 -24.547 -28.719 1 82.06 482 ILE B CA 1
ATOM 9543 C C . ILE B 1 482 ? 1.366 -25.797 -29.109 1 82.06 482 ILE B C 1
ATOM 9545 O O . ILE B 1 482 ? 1.951 -26.797 -29.547 1 82.06 482 ILE B O 1
ATOM 9549 N N . TYR B 1 483 ? 0.093 -25.703 -29 1 87.44 483 TYR B N 1
ATOM 9550 C CA . TYR B 1 483 ? -0.768 -26.844 -29.297 1 87.44 483 TYR B CA 1
ATOM 9551 C C . TYR B 1 483 ? -1.498 -26.641 -30.625 1 87.44 483 TYR B C 1
ATOM 9553 O O . TYR B 1 483 ? -2.637 -27.094 -30.781 1 87.44 483 TYR B O 1
ATOM 9561 N N . PHE B 1 484 ? -0.816 -26.016 -31.531 1 90 484 PHE B N 1
ATOM 9562 C CA . PHE B 1 484 ? -1.48 -25.641 -32.781 1 90 484 PHE B CA 1
ATOM 9563 C C . PHE B 1 484 ? -1.947 -26.875 -33.531 1 90 484 PHE B C 1
ATOM 9565 O O . PHE B 1 484 ? -1.133 -27.703 -33.938 1 90 484 PHE B O 1
ATOM 9572 N N . GLN B 1 485 ? -3.232 -27.047 -33.656 1 90.94 485 GLN B N 1
ATOM 9573 C CA . GLN B 1 485 ? -3.885 -28.109 -34.406 1 90.94 485 GLN B CA 1
ATOM 9574 C C . GLN B 1 485 ? -3.254 -29.469 -34.125 1 90.94 485 GLN B C 1
ATOM 9576 O O . GLN B 1 485 ? -2.865 -30.188 -35.031 1 90.94 485 GLN B O 1
ATOM 9581 N N . THR B 1 486 ? -3.287 -29.859 -32.875 1 87.31 486 THR B N 1
ATOM 9582 C CA . THR B 1 486 ? -2.775 -31.141 -32.438 1 87.31 486 THR B CA 1
ATOM 9583 C C . THR B 1 486 ? -3.703 -32.281 -32.875 1 87.31 486 THR B C 1
ATOM 9585 O O . THR B 1 486 ? -4.891 -32.281 -32.531 1 87.31 486 THR B O 1
ATOM 9588 N N . PRO B 1 487 ? -3.109 -33.156 -33.656 1 87.12 487 PRO B N 1
ATOM 9589 C CA . PRO B 1 487 ? -3.955 -34.281 -34.125 1 87.12 487 PRO B CA 1
ATOM 9590 C C . PRO B 1 487 ? -4.266 -35.281 -33 1 87.12 487 PRO B C 1
ATOM 9592 O O . PRO B 1 487 ? -3.484 -35.406 -32.062 1 87.12 487 PRO B O 1
ATOM 9595 N N . ILE B 1 488 ? -5.414 -35.875 -33.031 1 89 488 ILE B N 1
ATOM 9596 C CA . ILE B 1 488 ? -5.828 -36.875 -32.031 1 89 488 ILE B CA 1
ATOM 9597 C C . ILE B 1 488 ? -5.242 -38.25 -32.406 1 89 488 ILE B C 1
ATOM 9599 O O . ILE B 1 488 ? -5.781 -38.938 -33.25 1 89 488 ILE B O 1
ATOM 9603 N N . ARG B 1 489 ? -4.094 -38.469 -31.828 1 84.44 489 ARG B N 1
ATOM 9604 C CA . ARG B 1 489 ? -3.408 -39.75 -31.969 1 84.44 489 ARG B CA 1
ATOM 9605 C C . ARG B 1 489 ? -3.08 -40.344 -30.594 1 84.44 489 ARG B C 1
ATOM 9607 O O . ARG B 1 489 ? -3.271 -39.688 -29.578 1 84.44 489 ARG B O 1
ATOM 9614 N N . GLN B 1 490 ? -2.639 -41.594 -30.547 1 78.5 490 GLN B N 1
ATOM 9615 C CA . GLN B 1 490 ? -2.328 -42.281 -29.297 1 78.5 490 GLN B CA 1
ATOM 9616 C C . GLN B 1 490 ? -1.248 -41.531 -28.516 1 78.5 490 GLN B C 1
ATOM 9618 O O . GLN B 1 490 ? -1.329 -41.406 -27.281 1 78.5 490 GLN B O 1
ATOM 9623 N N . THR B 1 491 ? -0.345 -40.875 -29.25 1 74.69 491 THR B N 1
ATOM 9624 C CA . THR B 1 491 ? 0.792 -40.25 -28.594 1 74.69 491 THR B CA 1
ATOM 9625 C C . THR B 1 491 ? 0.435 -38.844 -28.125 1 74.69 491 THR B C 1
ATOM 9627 O O . THR B 1 491 ? 1.09 -38.281 -27.25 1 74.69 491 THR B O 1
ATOM 9630 N N . THR B 1 492 ? -0.659 -38.281 -28.688 1 83.94 492 THR B N 1
ATOM 9631 C CA . THR B 1 492 ? -0.959 -36.875 -28.406 1 83.94 492 THR B CA 1
ATOM 9632 C C . THR B 1 492 ? -2.141 -36.75 -27.438 1 83.94 492 THR B C 1
ATOM 9634 O O . THR B 1 492 ? -2.566 -35.656 -27.109 1 83.94 492 THR B O 1
ATOM 9637 N N . ILE B 1 493 ? -2.674 -37.906 -26.984 1 86.12 493 ILE B N 1
ATOM 9638 C CA . ILE B 1 493 ? -3.82 -37.906 -26.078 1 86.12 493 ILE B CA 1
ATOM 9639 C C . ILE B 1 493 ? -3.436 -37.188 -24.781 1 86.12 493 ILE B C 1
ATOM 9641 O O . ILE B 1 493 ? -4.191 -36.375 -24.266 1 86.12 493 ILE B O 1
ATOM 9645 N N . MET B 1 494 ? -2.264 -37.5 -24.312 1 83.19 494 MET B N 1
ATOM 9646 C CA . MET B 1 494 ? -1.805 -36.875 -23.078 1 83.19 494 MET B CA 1
ATOM 9647 C C . MET B 1 494 ? -1.592 -35.375 -23.25 1 83.19 494 MET B C 1
ATOM 9649 O O . MET B 1 494 ? -1.852 -34.594 -22.344 1 83.19 494 MET B O 1
ATOM 9653 N N . ASN B 1 495 ? -1.154 -34.969 -24.438 1 86.25 495 ASN B N 1
ATOM 9654 C CA . ASN B 1 495 ? -0.977 -33.562 -24.734 1 86.25 495 ASN B CA 1
ATOM 9655 C C . ASN B 1 495 ? -2.311 -32.812 -24.734 1 86.25 495 ASN B C 1
ATOM 9657 O O . ASN B 1 495 ? -2.404 -31.688 -24.25 1 86.25 495 ASN B O 1
ATOM 9661 N N . ILE B 1 496 ? -3.293 -33.469 -25.266 1 91.75 496 ILE B N 1
ATOM 9662 C CA . ILE B 1 496 ? -4.609 -32.844 -25.344 1 91.75 496 ILE B CA 1
ATOM 9663 C C . ILE B 1 496 ? -5.203 -32.719 -23.938 1 91.75 496 ILE B C 1
ATOM 9665 O O . ILE B 1 496 ? -5.742 -31.688 -23.578 1 91.75 496 ILE B O 1
ATOM 9669 N N . ASN B 1 497 ? -5.062 -33.844 -23.156 1 91.44 497 ASN B N 1
ATOM 9670 C CA . ASN B 1 497 ? -5.516 -33.781 -21.766 1 91.44 497 ASN B CA 1
ATOM 9671 C C . ASN B 1 497 ? -4.742 -32.719 -20.969 1 91.44 497 ASN B C 1
ATOM 9673 O O . ASN B 1 497 ? -5.316 -32.031 -20.125 1 91.44 497 ASN B O 1
ATOM 9677 N N . GLY B 1 498 ? -3.473 -32.656 -21.234 1 89.31 498 GLY B N 1
ATOM 9678 C CA . GLY B 1 498 ? -2.648 -31.641 -20.594 1 89.31 498 GLY B CA 1
ATOM 9679 C C . GLY B 1 498 ? -3.064 -30.219 -20.938 1 89.31 498 GLY B C 1
ATOM 9680 O O . GLY B 1 498 ? -3.066 -29.344 -20.062 1 89.31 498 GLY B O 1
ATOM 9681 N N . LEU B 1 499 ? -3.41 -30 -22.156 1 92.12 499 LEU B N 1
ATOM 9682 C CA . LEU B 1 499 ? -3.854 -28.688 -22.578 1 92.12 499 LEU B CA 1
ATOM 9683 C C . LEU B 1 499 ? -5.164 -28.297 -21.906 1 92.12 499 LEU B C 1
ATOM 9685 O O . LEU B 1 499 ? -5.332 -27.156 -21.484 1 92.12 499 LEU B O 1
ATOM 9689 N N . ILE B 1 500 ? -6.09 -29.281 -21.797 1 95.31 500 ILE B N 1
ATOM 9690 C CA . ILE B 1 500 ? -7.367 -29.016 -21.156 1 95.31 500 ILE B CA 1
ATOM 9691 C C . ILE B 1 500 ? -7.137 -28.625 -19.703 1 95.31 500 ILE B C 1
ATOM 9693 O O . ILE B 1 500 ? -7.641 -27.594 -19.234 1 95.31 500 ILE B O 1
ATOM 9697 N N . PHE B 1 501 ? -6.336 -29.344 -19.031 1 93.31 501 PHE B N 1
ATOM 9698 C CA . PHE B 1 501 ? -6.09 -29.078 -17.625 1 93.31 501 PHE B CA 1
ATOM 9699 C C . PHE B 1 501 ? -5.305 -27.781 -17.453 1 93.31 501 PHE B C 1
ATOM 9701 O O . PHE B 1 501 ? -5.57 -27 -16.531 1 93.31 501 PHE B O 1
ATOM 9708 N N . GLN B 1 502 ? -4.371 -27.609 -18.281 1 90.75 502 GLN B N 1
ATOM 9709 C CA . GLN B 1 502 ? -3.576 -26.375 -18.219 1 90.75 502 GLN B CA 1
ATOM 9710 C C . GLN B 1 502 ? -4.445 -25.141 -18.453 1 90.75 502 GLN B C 1
ATOM 9712 O O . GLN B 1 502 ? -4.219 -24.109 -17.828 1 90.75 502 GLN B O 1
ATOM 9717 N N . SER B 1 503 ? -5.332 -25.234 -19.391 1 94.5 503 SER B N 1
ATOM 9718 C CA . SER B 1 503 ? -6.25 -24.125 -19.641 1 94.5 503 SER B CA 1
ATOM 9719 C C . SER B 1 503 ? -7.078 -23.812 -18.406 1 94.5 503 SER B C 1
ATOM 9721 O O . SER B 1 503 ? -7.262 -22.641 -18.047 1 94.5 503 SER B O 1
ATOM 9723 N N . ILE B 1 504 ? -7.508 -24.828 -17.719 1 94.62 504 ILE B N 1
ATOM 9724 C CA . ILE B 1 504 ? -8.297 -24.656 -16.5 1 94.62 504 ILE B CA 1
ATOM 9725 C C . ILE B 1 504 ? -7.43 -24.047 -15.406 1 94.62 504 ILE B C 1
ATOM 9727 O O . ILE B 1 504 ? -7.852 -23.109 -14.727 1 94.62 504 ILE B O 1
ATOM 9731 N N . ALA B 1 505 ? -6.289 -24.516 -15.273 1 90.75 505 ALA B N 1
ATOM 9732 C CA . ALA B 1 505 ? -5.363 -24 -14.266 1 90.75 505 ALA B CA 1
ATOM 9733 C C . ALA B 1 505 ? -5.012 -22.547 -14.547 1 90.75 505 ALA B C 1
ATOM 9735 O O . ALA B 1 505 ? -4.957 -21.734 -13.625 1 90.75 505 ALA B O 1
ATOM 9736 N N . ASN B 1 506 ? -4.805 -22.25 -15.812 1 90.94 506 ASN B N 1
ATOM 9737 C CA . ASN B 1 506 ? -4.477 -20.891 -16.203 1 90.94 506 ASN B CA 1
ATOM 9738 C C . ASN B 1 506 ? -5.617 -19.922 -15.875 1 90.94 506 ASN B C 1
ATOM 9740 O O . ASN B 1 506 ? -5.375 -18.797 -15.438 1 90.94 506 ASN B O 1
ATOM 9744 N N . MET B 1 507 ? -6.77 -20.359 -16.141 1 93.12 507 MET B N 1
ATOM 9745 C CA . MET B 1 507 ? -7.934 -19.5 -15.906 1 93.12 507 MET B CA 1
ATOM 9746 C C . MET B 1 507 ? -8.133 -19.266 -14.414 1 93.12 507 MET B C 1
ATOM 9748 O O . MET B 1 507 ? -8.789 -18.312 -14.008 1 93.12 507 MET B O 1
ATOM 9752 N N . ASN B 1 508 ? -7.594 -20.078 -13.617 1 91.44 508 ASN B N 1
ATOM 9753 C CA . ASN B 1 508 ? -7.641 -19.891 -12.172 1 91.44 508 ASN B CA 1
ATOM 9754 C C . ASN B 1 508 ? -6.574 -18.906 -11.695 1 91.44 508 ASN B C 1
ATOM 9756 O O . ASN B 1 508 ? -6.883 -17.922 -11.016 1 91.44 508 ASN B O 1
ATOM 9760 N N . PHE B 1 509 ? -5.352 -19.062 -12.133 1 86 509 PHE B N 1
ATOM 9761 C CA . PHE B 1 509 ? -4.219 -18.359 -11.547 1 86 509 PHE B CA 1
ATOM 9762 C C . PHE B 1 509 ? -4.043 -17 -12.18 1 86 509 PHE B C 1
ATOM 9764 O O . PHE B 1 509 ? -3.449 -16.094 -11.578 1 86 509 PHE B O 1
ATOM 9771 N N . MET B 1 510 ? -4.539 -16.812 -13.289 1 85.81 510 MET B N 1
ATOM 9772 C CA . MET B 1 510 ? -4.301 -15.586 -14.039 1 85.81 510 MET B CA 1
ATOM 9773 C C . MET B 1 510 ? -4.883 -14.383 -13.305 1 85.81 510 MET B C 1
ATOM 9775 O O . MET B 1 510 ? -4.266 -13.312 -13.273 1 85.81 510 MET B O 1
ATOM 9779 N N . PHE B 1 511 ? -6.027 -14.539 -12.695 1 87.69 511 PHE B N 1
ATOM 9780 C CA . PHE B 1 511 ? -6.723 -13.367 -12.172 1 87.69 511 PHE B CA 1
ATOM 9781 C C . PHE B 1 511 ? -6.875 -13.461 -10.664 1 87.69 511 PHE B C 1
ATOM 9783 O O . PHE B 1 511 ? -7.211 -12.469 -10.008 1 87.69 511 PHE B O 1
ATOM 9790 N N . GLN B 1 512 ? -6.598 -14.539 -10.125 1 89.12 512 GLN B N 1
ATOM 9791 C CA . GLN B 1 512 ? -6.926 -14.797 -8.727 1 89.12 512 GLN B CA 1
ATOM 9792 C C . GLN B 1 512 ? -6.133 -13.883 -7.797 1 89.12 512 GLN B C 1
ATOM 9794 O O . GLN B 1 512 ? -6.703 -13.258 -6.902 1 89.12 512 GLN B O 1
ATOM 9799 N N . PHE B 1 513 ? -4.875 -13.688 -8.016 1 82.81 513 PHE B N 1
ATOM 9800 C CA . PHE B 1 513 ? -4.016 -12.953 -7.098 1 82.81 513 PHE B CA 1
ATOM 9801 C C . PHE B 1 513 ? -4.188 -11.453 -7.281 1 82.81 513 PHE B C 1
ATOM 9803 O O . PHE B 1 513 ? -4.133 -10.688 -6.312 1 82.81 513 PHE B O 1
ATOM 9810 N N . ALA B 1 514 ? -4.414 -11.07 -8.492 1 82.19 514 ALA B N 1
ATOM 9811 C CA . ALA B 1 514 ? -4.672 -9.656 -8.758 1 82.19 514 ALA B CA 1
ATOM 9812 C C . ALA B 1 514 ? -5.988 -9.211 -8.125 1 82.19 514 ALA B C 1
ATOM 9814 O O . ALA B 1 514 ? -6.105 -8.078 -7.66 1 82.19 514 ALA B O 1
ATOM 9815 N N . ALA B 1 515 ? -6.934 -10.117 -8.117 1 87.56 515 ALA B N 1
ATOM 9816 C CA . ALA B 1 515 ? -8.25 -9.781 -7.574 1 87.56 515 ALA B CA 1
ATOM 9817 C C . ALA B 1 515 ? -8.172 -9.523 -6.07 1 87.56 515 ALA B C 1
ATOM 9819 O O . ALA B 1 515 ? -8.906 -8.688 -5.539 1 87.56 515 ALA B O 1
ATOM 9820 N N . VAL B 1 516 ? -7.285 -10.18 -5.406 1 88.5 516 VAL B N 1
ATOM 9821 C CA . VAL B 1 516 ? -7.109 -9.977 -3.973 1 88.5 516 VAL B CA 1
ATOM 9822 C C . VAL B 1 516 ? -6.629 -8.555 -3.703 1 88.5 516 VAL B C 1
ATOM 9824 O O . VAL B 1 516 ? -7.141 -7.879 -2.805 1 88.5 516 VAL B O 1
ATOM 9827 N N . HIS B 1 517 ? -5.746 -8.102 -4.457 1 81.88 517 HIS B N 1
ATOM 9828 C CA . HIS B 1 517 ? -5.18 -6.77 -4.277 1 81.88 517 HIS B CA 1
ATOM 9829 C C . HIS B 1 517 ? -6.23 -5.688 -4.508 1 81.88 517 HIS B C 1
ATOM 9831 O O . HIS B 1 517 ? -6.312 -4.727 -3.74 1 81.88 517 HIS B O 1
ATOM 9837 N N . ILE B 1 518 ? -7.012 -5.848 -5.469 1 81.56 518 ILE B N 1
ATOM 9838 C CA . ILE B 1 518 ? -8.016 -4.855 -5.84 1 81.56 518 ILE B CA 1
ATOM 9839 C C . ILE B 1 518 ? -9.078 -4.758 -4.746 1 81.56 518 ILE B C 1
ATOM 9841 O O . ILE B 1 518 ? -9.461 -3.656 -4.344 1 81.56 518 ILE B O 1
ATOM 9845 N N . PHE B 1 519 ? -9.484 -5.871 -4.293 1 87.5 519 PHE B N 1
ATOM 9846 C CA . PHE B 1 519 ? -10.531 -5.879 -3.285 1 87.5 519 PHE B CA 1
ATOM 9847 C C . PHE B 1 519 ? -10.023 -5.324 -1.962 1 87.5 519 PHE B C 1
ATOM 9849 O O . PHE B 1 519 ? -10.711 -4.547 -1.3 1 87.5 519 PHE B O 1
ATOM 9856 N N . CYS B 1 520 ? -8.82 -5.648 -1.58 1 85.75 520 CYS B N 1
ATOM 9857 C CA . CYS B 1 520 ? -8.25 -5.184 -0.317 1 85.75 520 CYS B CA 1
ATOM 9858 C C . CYS B 1 520 ? -8.008 -3.682 -0.35 1 85.75 520 CYS B C 1
ATOM 9860 O O . CYS B 1 520 ? -8.109 -3.01 0.678 1 85.75 520 CYS B O 1
ATOM 9862 N N . ASP B 1 521 ? -7.801 -3.197 -1.475 1 81.38 521 ASP B N 1
ATOM 9863 C CA . ASP B 1 521 ? -7.547 -1.769 -1.626 1 81.38 521 ASP B CA 1
ATOM 9864 C C . ASP B 1 521 ? -8.836 -0.963 -1.486 1 81.38 521 ASP B C 1
ATOM 9866 O O . ASP B 1 521 ? -8.812 0.191 -1.055 1 81.38 521 ASP B O 1
ATOM 9870 N N . GLU B 1 522 ? -9.938 -1.567 -1.818 1 87.06 522 GLU B N 1
ATOM 9871 C CA . GLU B 1 522 ? -11.227 -0.874 -1.793 1 87.06 522 GLU B CA 1
ATOM 9872 C C . GLU B 1 522 ? -11.906 -1.026 -0.436 1 87.06 522 GLU B C 1
ATOM 9874 O O . GLU B 1 522 ? -12.836 -0.28 -0.115 1 87.06 522 GLU B O 1
ATOM 9879 N N . LEU B 1 523 ? -11.461 -1.943 0.33 1 88.44 523 LEU B N 1
ATOM 9880 C CA . LEU B 1 523 ? -12.125 -2.301 1.578 1 88.44 523 LEU B CA 1
ATOM 9881 C C . LEU B 1 523 ? -12.172 -1.11 2.531 1 88.44 523 LEU B C 1
ATOM 9883 O O . LEU B 1 523 ? -13.211 -0.819 3.119 1 88.44 523 LEU B O 1
ATOM 9887 N N . PRO B 1 524 ? -11.117 -0.272 2.604 1 85.12 524 PRO B N 1
ATOM 9888 C CA . PRO B 1 524 ? -11.188 0.867 3.523 1 85.12 524 PRO B CA 1
ATOM 9889 C C . PRO B 1 524 ? -12.203 1.919 3.09 1 85.12 524 PRO B C 1
ATOM 9891 O O . PRO B 1 524 ? -12.844 2.551 3.936 1 85.12 524 PRO B O 1
ATOM 9894 N N . ILE B 1 525 ? -12.359 2.16 1.878 1 87.12 525 ILE B N 1
ATOM 9895 C CA . ILE B 1 525 ? -13.336 3.109 1.357 1 87.12 525 ILE B CA 1
ATOM 9896 C C . ILE B 1 525 ? -14.75 2.617 1.666 1 87.12 525 ILE B C 1
ATOM 9898 O O . ILE B 1 525 ? -15.602 3.395 2.1 1 87.12 525 ILE B O 1
ATOM 9902 N N . PHE B 1 526 ? -14.977 1.316 1.508 1 90.31 526 PHE B N 1
ATOM 9903 C CA . PHE B 1 526 ? -16.266 0.712 1.802 1 90.31 526 PHE B CA 1
ATOM 9904 C C . PHE B 1 526 ? -16.609 0.851 3.281 1 90.31 526 PHE B C 1
ATOM 9906 O O . PHE B 1 526 ? -17.734 1.22 3.635 1 90.31 526 PHE B O 1
ATOM 9913 N N . MET B 1 527 ? -15.664 0.56 4.059 1 85.75 527 MET B N 1
ATOM 9914 C CA . MET B 1 527 ? -15.898 0.612 5.5 1 85.75 527 MET B CA 1
ATOM 9915 C C . MET B 1 527 ? -16.25 2.029 5.941 1 85.75 527 MET B C 1
ATOM 9917 O O . MET B 1 527 ? -17.172 2.225 6.738 1 85.75 527 MET B O 1
ATOM 9921 N N . ARG B 1 528 ? -15.609 2.979 5.418 1 82.94 528 ARG B N 1
ATOM 9922 C CA . ARG B 1 528 ? -15.867 4.371 5.77 1 82.94 528 ARG B CA 1
ATOM 9923 C C . ARG B 1 528 ? -17.266 4.797 5.324 1 82.94 528 ARG B C 1
ATOM 9925 O O . ARG B 1 528 ? -18 5.434 6.086 1 82.94 528 ARG B O 1
ATOM 9932 N N . GLU B 1 529 ? -17.609 4.426 4.16 1 86.19 529 GLU B N 1
ATOM 9933 C CA . GLU B 1 529 ? -18.922 4.812 3.619 1 86.19 529 GLU B CA 1
ATOM 9934 C C . GLU B 1 529 ? -20.047 4.074 4.324 1 86.19 529 GLU B C 1
ATOM 9936 O O . GLU B 1 529 ? -21.109 4.648 4.578 1 86.19 529 GLU B O 1
ATOM 9941 N N . HIS B 1 530 ? -19.797 2.867 4.637 1 86.62 530 HIS B N 1
ATOM 9942 C CA . HIS B 1 530 ? -20.828 2.084 5.328 1 86.62 530 HIS B CA 1
ATOM 9943 C C . HIS B 1 530 ? -21.016 2.576 6.758 1 86.62 530 HIS B C 1
ATOM 9945 O O . HIS B 1 530 ? -22.156 2.66 7.234 1 86.62 530 HIS B O 1
ATOM 9951 N N . LEU B 1 531 ? -19.969 2.895 7.395 1 78.12 531 LEU B N 1
ATOM 9952 C CA . LEU B 1 531 ? -20.062 3.361 8.773 1 78.12 531 LEU B CA 1
ATOM 9953 C C . LEU B 1 531 ? -20.703 4.738 8.844 1 78.12 531 LEU B C 1
ATOM 9955 O O . LEU B 1 531 ? -21.266 5.113 9.875 1 78.12 531 LEU B O 1
ATOM 9959 N N . SER B 1 532 ? -20.625 5.414 7.695 1 77.81 532 SER B N 1
ATOM 9960 C CA . SER B 1 532 ? -21.328 6.691 7.609 1 77.81 532 SER B CA 1
ATOM 9961 C C . SER B 1 532 ? -22.781 6.496 7.207 1 77.81 532 SER B C 1
ATOM 9963 O O . SER B 1 532 ? -23.484 7.465 6.902 1 77.81 532 SER B O 1
ATOM 9965 N N . SER B 1 533 ? -23.203 5.184 7.109 1 79.44 533 SER B N 1
ATOM 9966 C CA . SER B 1 533 ? -24.594 4.797 6.859 1 79.44 533 SER B CA 1
ATOM 9967 C C . SER B 1 533 ? -25.047 5.234 5.473 1 79.44 533 SER B C 1
ATOM 9969 O O . SER B 1 533 ? -26.188 5.688 5.301 1 79.44 533 SER B O 1
ATOM 9971 N N . LEU B 1 534 ? -24.203 5.184 4.598 1 85.19 534 LEU B N 1
ATOM 9972 C CA . LEU B 1 534 ? -24.562 5.555 3.232 1 85.19 534 LEU B CA 1
ATOM 9973 C C . LEU B 1 534 ? -25.344 4.438 2.555 1 85.19 534 LEU B C 1
ATOM 9975 O O . LEU B 1 534 ? -26.359 4.691 1.899 1 85.19 534 LEU B O 1
ATOM 9979 N N . TYR B 1 535 ? -24.812 3.262 2.65 1 90 535 TYR B N 1
ATOM 9980 C CA . TYR B 1 535 ? -25.469 2.119 2.033 1 90 535 TYR B CA 1
ATOM 9981 C C . TYR B 1 535 ? -25.219 0.845 2.832 1 90 535 TYR B C 1
ATOM 9983 O O . TYR B 1 535 ? -24.406 0.836 3.76 1 90 535 TYR B O 1
ATOM 9991 N N . ARG B 1 536 ? -25.953 -0.144 2.422 1 91.5 536 ARG B N 1
ATOM 9992 C CA . ARG B 1 536 ? -25.891 -1.437 3.098 1 91.5 536 ARG B CA 1
ATOM 9993 C C . ARG B 1 536 ? -24.734 -2.283 2.564 1 91.5 536 ARG B C 1
ATOM 9995 O O . ARG B 1 536 ? -24.25 -2.051 1.455 1 91.5 536 ARG B O 1
ATOM 10002 N N . VAL B 1 537 ? -24.391 -3.312 3.43 1 93.5 537 VAL B N 1
ATOM 10003 C CA . VAL B 1 537 ? -23.312 -4.207 3.059 1 93.5 537 VAL B CA 1
ATOM 10004 C C . VAL B 1 537 ? -23.75 -5.109 1.907 1 93.5 537 VAL B C 1
ATOM 10006 O O . VAL B 1 537 ? -22.984 -5.359 0.975 1 93.5 537 VAL B O 1
ATOM 10009 N N . ASP B 1 538 ? -24.953 -5.578 1.9 1 94.44 538 ASP B N 1
ATOM 10010 C CA . ASP B 1 538 ? -25.453 -6.512 0.894 1 94.44 538 ASP B CA 1
ATOM 10011 C C . ASP B 1 538 ? -25.547 -5.844 -0.475 1 94.44 538 ASP B C 1
ATOM 10013 O O . ASP B 1 538 ? -25.156 -6.426 -1.486 1 94.44 538 ASP B O 1
ATOM 10017 N N . THR B 1 539 ? -26.047 -4.551 -0.493 1 94.38 539 THR B N 1
ATOM 10018 C CA . THR B 1 539 ? -26.188 -3.842 -1.76 1 94.38 539 THR B CA 1
ATOM 10019 C C . THR B 1 539 ? -24.828 -3.598 -2.398 1 94.38 539 THR B C 1
ATOM 10021 O O . THR B 1 539 ? -24.656 -3.758 -3.609 1 94.38 539 THR B O 1
ATOM 10024 N N . TYR B 1 540 ? -23.938 -3.264 -1.547 1 94.44 540 TYR B N 1
ATOM 10025 C CA . TYR B 1 540 ? -22.594 -3.035 -2.061 1 94.44 540 TYR B CA 1
ATOM 10026 C C . TYR B 1 540 ? -22 -4.32 -2.631 1 94.44 540 TYR B C 1
ATOM 10028 O O . TYR B 1 540 ? -21.484 -4.328 -3.75 1 94.44 540 TYR B O 1
ATOM 10036 N N . PHE B 1 541 ? -22.047 -5.406 -1.862 1 95.75 541 PHE B N 1
ATOM 10037 C CA . PHE B 1 541 ? -21.422 -6.672 -2.229 1 95.75 541 PHE B CA 1
ATOM 10038 C C . PHE B 1 541 ? -22.016 -7.219 -3.518 1 95.75 541 PHE B C 1
ATOM 10040 O O . PHE B 1 541 ? -21.281 -7.66 -4.41 1 95.75 541 PHE B O 1
ATOM 10047 N N . ILE B 1 542 ? -23.312 -7.168 -3.652 1 95.25 542 ILE B N 1
ATOM 10048 C CA . ILE B 1 542 ? -23.984 -7.691 -4.836 1 95.25 542 ILE B CA 1
ATOM 10049 C C . ILE B 1 542 ? -23.672 -6.809 -6.043 1 95.25 542 ILE B C 1
ATOM 10051 O O . ILE B 1 542 ? -23.406 -7.312 -7.133 1 95.25 542 ILE B O 1
ATOM 10055 N N . ALA B 1 543 ? -23.703 -5.48 -5.828 1 94.88 543 ALA B N 1
ATOM 10056 C CA . ALA B 1 543 ? -23.391 -4.555 -6.918 1 94.88 543 ALA B CA 1
ATOM 10057 C C . ALA B 1 543 ? -21.969 -4.758 -7.43 1 94.88 543 ALA B C 1
ATOM 10059 O O . ALA B 1 543 ? -21.734 -4.789 -8.641 1 94.88 543 ALA B O 1
ATOM 10060 N N . LYS B 1 544 ? -21.125 -4.926 -6.516 1 92.88 544 LYS B N 1
ATOM 10061 C CA . LYS B 1 544 ? -19.719 -5.121 -6.898 1 92.88 544 LYS B CA 1
ATOM 10062 C C . LYS B 1 544 ? -19.531 -6.441 -7.641 1 92.88 544 LYS B C 1
ATOM 10064 O O . LYS B 1 544 ? -18.828 -6.5 -8.648 1 92.88 544 LYS B O 1
ATOM 10069 N N . ASN B 1 545 ? -20.172 -7.484 -7.203 1 94.19 545 ASN B N 1
ATOM 10070 C CA . ASN B 1 545 ? -20.078 -8.797 -7.836 1 94.19 545 ASN B CA 1
ATOM 10071 C C . ASN B 1 545 ? -20.625 -8.781 -9.258 1 94.19 545 ASN B C 1
ATOM 10073 O O . ASN B 1 545 ? -20.016 -9.336 -10.172 1 94.19 545 ASN B O 1
ATOM 10077 N N . ILE B 1 546 ? -21.703 -8.117 -9.438 1 93.75 546 ILE B N 1
ATOM 10078 C CA . ILE B 1 546 ? -22.328 -8.086 -10.758 1 93.75 546 ILE B CA 1
ATOM 10079 C C . ILE B 1 546 ? -21.5 -7.23 -11.711 1 93.75 546 ILE B C 1
ATOM 10081 O O . ILE B 1 546 ? -21.312 -7.594 -12.875 1 93.75 546 ILE B O 1
ATOM 10085 N N . ALA B 1 547 ? -21.031 -6.137 -11.227 1 92 547 ALA B N 1
ATOM 10086 C CA . ALA B 1 547 ? -20.219 -5.254 -12.062 1 92 547 ALA B CA 1
ATOM 10087 C C . ALA B 1 547 ? -18.938 -5.961 -12.523 1 92 547 ALA B C 1
ATOM 10089 O O . ALA B 1 547 ? -18.531 -5.828 -13.68 1 92 547 ALA B O 1
ATOM 10090 N N . GLU B 1 548 ? -18.359 -6.719 -11.656 1 90.56 548 GLU B N 1
ATOM 10091 C CA . GLU B 1 548 ? -17.094 -7.379 -11.984 1 90.56 548 GLU B CA 1
ATOM 10092 C C . GLU B 1 548 ? -17.328 -8.68 -12.734 1 90.56 548 GLU B C 1
ATOM 10094 O O . GLU B 1 548 ? -16.422 -9.219 -13.367 1 90.56 548 GLU B O 1
ATOM 10099 N N . LEU B 1 549 ? -18.516 -9.195 -12.617 1 92.25 549 LEU B N 1
ATOM 10100 C CA . LEU B 1 549 ? -18.844 -10.453 -13.289 1 92.25 549 LEU B CA 1
ATOM 10101 C C . LEU B 1 549 ? -18.672 -10.328 -14.797 1 92.25 549 LEU B C 1
ATOM 10103 O O . LEU B 1 549 ? -18.25 -11.281 -15.453 1 92.25 549 LEU B O 1
ATOM 10107 N N . ILE B 1 550 ? -18.891 -9.195 -15.297 1 90.06 550 ILE B N 1
ATOM 10108 C CA . ILE B 1 550 ? -18.828 -8.969 -16.734 1 90.06 550 ILE B CA 1
ATOM 10109 C C . ILE B 1 550 ? -17.391 -9.18 -17.219 1 90.06 550 ILE B C 1
ATOM 10111 O O . ILE B 1 550 ? -17.156 -9.875 -18.219 1 90.06 550 ILE B O 1
ATOM 10115 N N . GLN B 1 551 ? -16.438 -8.664 -16.516 1 90.31 551 GLN B N 1
ATOM 10116 C CA . GLN B 1 551 ? -15.062 -8.812 -16.953 1 90.31 551 GLN B CA 1
ATOM 10117 C C . GLN B 1 551 ? -14.586 -10.25 -16.766 1 90.31 551 GLN B C 1
ATOM 10119 O O . GLN B 1 551 ? -13.789 -10.758 -17.578 1 90.31 551 GLN B O 1
ATOM 10124 N N . TYR B 1 552 ? -15.102 -10.961 -15.766 1 93.31 552 TYR B N 1
ATOM 10125 C CA . TYR B 1 552 ? -14.648 -12.32 -15.492 1 93.31 552 TYR B CA 1
ATOM 10126 C C . TYR B 1 552 ? -15.414 -13.336 -16.328 1 93.31 552 TYR B C 1
ATOM 10128 O O . TYR B 1 552 ? -15.219 -14.539 -16.188 1 93.31 552 TYR B O 1
ATOM 10136 N N . ILE B 1 553 ? -16.297 -12.82 -17.172 1 94.88 553 ILE B N 1
ATOM 10137 C CA . ILE B 1 553 ? -16.906 -13.641 -18.219 1 94.88 553 ILE B CA 1
ATOM 10138 C C . ILE B 1 553 ? -16.219 -13.383 -19.562 1 94.88 553 ILE B C 1
ATOM 10140 O O . ILE B 1 553 ? -15.93 -14.32 -20.297 1 94.88 553 ILE B O 1
ATOM 10144 N N . ILE B 1 554 ? -15.797 -12.188 -19.75 1 93.5 554 ILE B N 1
ATOM 10145 C CA . ILE B 1 554 ? -15.234 -11.789 -21.031 1 93.5 554 ILE B CA 1
ATOM 10146 C C . ILE B 1 554 ? -13.812 -12.336 -21.172 1 93.5 554 ILE B C 1
ATOM 10148 O O . ILE B 1 554 ? -13.453 -12.891 -22.203 1 93.5 554 ILE B O 1
ATOM 10152 N N . TYR B 1 555 ? -13.016 -12.25 -20.125 1 93.44 555 TYR B N 1
ATOM 10153 C CA . TYR B 1 555 ? -11.625 -12.688 -20.219 1 93.44 555 TYR B CA 1
ATOM 10154 C C . TYR B 1 555 ? -11.539 -14.188 -20.5 1 93.44 555 TYR B C 1
ATOM 10156 O O . TYR B 1 555 ? -10.867 -14.617 -21.438 1 93.44 555 TYR B O 1
ATOM 10164 N N . PRO B 1 556 ? -12.227 -14.977 -19.672 1 96.19 556 PRO B N 1
ATOM 10165 C CA . PRO B 1 556 ? -12.18 -16.406 -19.969 1 96.19 556 PRO B CA 1
ATOM 10166 C C . PRO B 1 556 ? -12.789 -16.75 -21.328 1 96.19 556 PRO B C 1
ATOM 10168 O O . PRO B 1 556 ? -12.359 -17.703 -21.969 1 96.19 556 PRO B O 1
ATOM 10171 N N . PHE B 1 557 ? -13.758 -15.984 -21.766 1 96.94 557 PHE B N 1
ATOM 10172 C CA . PHE B 1 557 ? -14.359 -16.203 -23.078 1 96.94 557 PHE B CA 1
ATOM 10173 C C . PHE B 1 557 ? -13.328 -15.977 -24.188 1 96.94 557 PHE B C 1
ATOM 10175 O O . PHE B 1 557 ? -13.211 -16.781 -25.109 1 96.94 557 PHE B O 1
ATOM 10182 N N . VAL B 1 558 ? -12.625 -14.906 -24.094 1 96.25 558 VAL B N 1
ATOM 10183 C CA . VAL B 1 558 ? -11.602 -14.594 -25.078 1 96.25 558 VAL B CA 1
ATOM 10184 C C . VAL B 1 558 ? -10.492 -15.641 -25.047 1 96.25 558 VAL B C 1
ATOM 10186 O O . VAL B 1 558 ? -10.086 -16.172 -26.078 1 96.25 558 VAL B O 1
ATOM 10189 N N . PHE B 1 559 ? -10.039 -15.992 -23.906 1 96.44 559 PHE B N 1
ATOM 10190 C CA . PHE B 1 559 ? -8.977 -16.984 -23.734 1 96.44 559 PHE B CA 1
ATOM 10191 C C . PHE B 1 559 ? -9.391 -18.328 -24.312 1 96.44 559 PHE B C 1
ATOM 10193 O O . PHE B 1 559 ? -8.672 -18.906 -25.125 1 96.44 559 PHE B O 1
ATOM 10200 N N . SER B 1 560 ? -10.578 -18.797 -23.906 1 97.25 560 SER B N 1
ATOM 10201 C CA . SER B 1 560 ? -11.039 -20.125 -24.297 1 97.25 560 SER B CA 1
ATOM 10202 C C . SER B 1 560 ? -11.328 -20.203 -25.797 1 97.25 560 SER B C 1
ATOM 10204 O O . SER B 1 560 ? -11.102 -21.234 -26.422 1 97.25 560 SER B O 1
ATOM 10206 N N . SER B 1 561 ? -11.789 -19.078 -26.375 1 97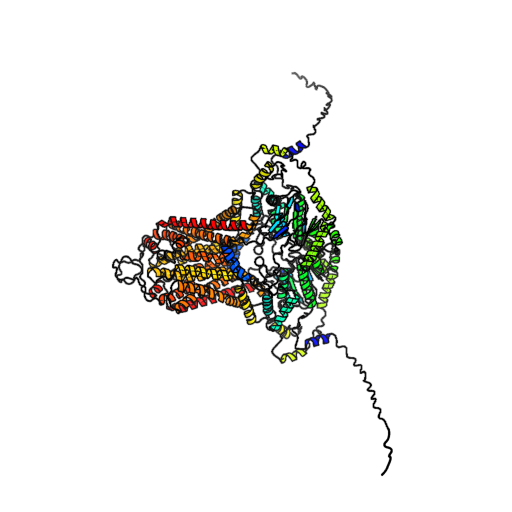.56 561 SER B N 1
ATOM 10207 C CA . SER B 1 561 ? -12.094 -19.062 -27.812 1 97.56 561 SER B CA 1
ATOM 10208 C C . SER B 1 561 ? -10.82 -19.156 -28.641 1 97.56 561 SER B C 1
ATOM 10210 O O . SER B 1 561 ? -10.766 -19.906 -29.625 1 97.56 561 SER B O 1
ATOM 10212 N N . ILE B 1 562 ? -9.828 -18.5 -28.203 1 97.25 562 ILE B N 1
ATOM 10213 C CA . ILE B 1 562 ? -8.57 -18.531 -28.953 1 97.25 562 ILE B CA 1
ATOM 10214 C C . ILE B 1 562 ? -7.91 -19.891 -28.797 1 97.25 562 ILE B C 1
ATOM 10216 O O . ILE B 1 562 ? -7.527 -20.516 -29.781 1 97.25 562 ILE B O 1
ATOM 10220 N N . VAL B 1 563 ? -7.871 -20.406 -27.594 1 96.12 563 VAL B N 1
ATOM 10221 C CA . VAL B 1 563 ? -7.207 -21.688 -27.328 1 96.12 563 VAL B CA 1
ATOM 10222 C C . VAL B 1 563 ? -7.973 -22.812 -28 1 96.12 563 VAL B C 1
ATOM 10224 O O . VAL B 1 563 ? -7.371 -23.703 -28.625 1 96.12 563 VAL B O 1
ATOM 10227 N N . TYR B 1 564 ? -9.297 -22.781 -27.953 1 97.06 564 TYR B N 1
ATOM 10228 C CA . TYR B 1 564 ? -10.133 -23.844 -28.484 1 97.06 564 TYR B CA 1
ATOM 10229 C C . TYR B 1 564 ? -9.938 -23.984 -29.984 1 97.06 564 TYR B C 1
ATOM 10231 O O . TYR B 1 564 ? -9.695 -25.094 -30.484 1 97.06 564 TYR B O 1
ATOM 10239 N N . TRP B 1 565 ? -9.93 -22.922 -30.719 1 96.44 565 TRP B N 1
ATOM 10240 C CA . TRP B 1 565 ? -9.891 -22.984 -32.188 1 96.44 565 TRP B CA 1
ATOM 10241 C C . TRP B 1 565 ? -8.453 -23.109 -32.688 1 96.44 565 TRP B C 1
ATOM 10243 O O . TRP B 1 565 ? -8.195 -23.797 -33.656 1 96.44 565 TRP B O 1
ATOM 10253 N N . MET B 1 566 ? -7.535 -22.562 -31.984 1 95.31 566 MET B N 1
ATOM 10254 C CA . MET B 1 566 ? -6.141 -22.672 -32.406 1 95.31 566 MET B CA 1
ATOM 10255 C C . MET B 1 566 ? -5.594 -24.062 -32.125 1 95.31 566 MET B C 1
ATOM 10257 O O . MET B 1 566 ? -4.789 -24.578 -32.906 1 95.31 566 MET B O 1
ATOM 10261 N N . SER B 1 567 ? -5.988 -24.719 -31.047 1 93.62 567 SER B N 1
ATOM 10262 C CA . SER B 1 567 ? -5.465 -26.031 -30.672 1 93.62 567 SER B CA 1
ATOM 10263 C C . SER B 1 567 ? -6.117 -27.141 -31.5 1 93.62 567 SER B C 1
ATOM 10265 O O . SER B 1 567 ? -5.602 -28.25 -31.562 1 93.62 567 SER B O 1
ATOM 10267 N N . GLY B 1 568 ? -7.234 -26.844 -32.094 1 93.69 568 GLY B N 1
ATOM 10268 C CA . GLY B 1 568 ? -7.902 -27.828 -32.938 1 93.69 568 GLY B CA 1
ATOM 10269 C C . GLY B 1 568 ? -8.727 -28.812 -32.156 1 93.69 568 GLY B C 1
ATOM 10270 O O . GLY B 1 568 ? -8.734 -30.016 -32.438 1 93.69 568 GLY B O 1
ATOM 10271 N N . PHE B 1 569 ? -9.359 -28.406 -31.062 1 95.06 569 PHE B N 1
ATOM 10272 C CA . PHE B 1 569 ? -10.305 -29.25 -30.359 1 95.06 569 PHE B CA 1
ATOM 10273 C C . PHE B 1 569 ? -11.461 -29.656 -31.266 1 95.06 569 PHE B C 1
ATOM 10275 O O . PHE B 1 569 ? -11.547 -29.203 -32.406 1 95.06 569 PHE B O 1
ATOM 10282 N N . VAL B 1 570 ? -12.258 -30.562 -30.812 1 94.31 570 VAL B N 1
ATOM 10283 C CA . VAL B 1 570 ? -13.336 -31.109 -31.625 1 94.31 570 VAL B CA 1
ATOM 10284 C C . VAL B 1 570 ? -14.219 -29.969 -32.125 1 94.31 570 VAL B C 1
ATOM 10286 O O . VAL B 1 570 ? -14.586 -29.078 -31.375 1 94.31 570 VAL B O 1
ATOM 10289 N N . HIS B 1 571 ? -14.469 -30 -33.5 1 93.31 571 HIS B N 1
ATOM 10290 C CA . HIS B 1 571 ? -15.266 -28.953 -34.094 1 93.31 571 HIS B CA 1
ATOM 10291 C C . HIS B 1 571 ? -16.75 -29.172 -33.844 1 93.31 571 HIS B C 1
ATOM 10293 O O . HIS B 1 571 ? -17.484 -29.625 -34.75 1 93.31 571 HIS B O 1
ATOM 10299 N N . ASN B 1 572 ? -17.188 -28.891 -32.688 1 94.19 572 ASN B N 1
ATOM 10300 C CA . ASN B 1 572 ? -18.578 -28.969 -32.25 1 94.19 572 ASN B CA 1
ATOM 10301 C C . ASN B 1 572 ? -18.969 -27.75 -31.406 1 94.19 572 ASN B C 1
ATOM 10303 O O . ASN B 1 572 ? -18.234 -27.359 -30.484 1 94.19 572 ASN B O 1
ATOM 10307 N N . SER B 1 573 ? -20.047 -27.172 -31.781 1 94.56 573 SER B N 1
ATOM 10308 C CA . SER B 1 573 ? -20.469 -25.938 -31.141 1 94.56 573 SER B CA 1
ATOM 10309 C C . SER B 1 573 ? -20.797 -26.172 -29.656 1 94.56 573 SER B C 1
ATOM 10311 O O . SER B 1 573 ? -20.531 -25.312 -28.812 1 94.56 573 SER B O 1
ATOM 10313 N N . LEU B 1 574 ? -21.391 -27.312 -29.328 1 94.44 574 LEU B N 1
ATOM 10314 C CA . LEU B 1 574 ? -21.734 -27.594 -27.938 1 94.44 574 LEU B CA 1
ATOM 10315 C C . LEU B 1 574 ? -20.484 -27.875 -27.109 1 94.44 574 LEU B C 1
ATOM 10317 O O . LEU B 1 574 ? -20.422 -27.516 -25.922 1 94.44 574 LEU B O 1
ATOM 10321 N N . ALA B 1 575 ? -19.516 -28.562 -27.766 1 95.69 575 ALA B N 1
ATOM 10322 C CA . ALA B 1 575 ? -18.25 -28.812 -27.078 1 95.69 575 ALA B CA 1
ATOM 10323 C C . ALA B 1 575 ? -17.516 -27.5 -26.812 1 95.69 575 ALA B C 1
ATOM 10325 O O . ALA B 1 575 ? -16.953 -27.297 -25.734 1 95.69 575 ALA B O 1
ATOM 10326 N N . TYR B 1 576 ? -17.625 -26.656 -27.812 1 97.12 576 TYR B N 1
ATOM 10327 C CA . TYR B 1 576 ? -17.016 -25.328 -27.672 1 97.12 576 TYR B CA 1
ATOM 10328 C C . TYR B 1 576 ? -17.672 -24.547 -26.531 1 97.12 576 TYR B C 1
ATOM 10330 O O . TYR B 1 576 ? -16.969 -24 -25.672 1 97.12 576 TYR B O 1
ATOM 10338 N N . ALA B 1 577 ? -18.969 -24.5 -26.484 1 96.88 577 ALA B N 1
ATOM 10339 C CA . ALA B 1 577 ? -19.703 -23.781 -25.453 1 96.88 577 ALA B CA 1
ATOM 10340 C C . ALA B 1 577 ? -19.422 -24.375 -24.078 1 96.88 577 ALA B C 1
ATOM 10342 O O . ALA B 1 577 ? -19.344 -23.625 -23.094 1 96.88 577 ALA B O 1
ATOM 10343 N N . SER B 1 578 ? -19.297 -25.672 -24.016 1 96.56 578 SER B N 1
ATOM 10344 C CA . SER B 1 578 ? -19.016 -26.328 -22.75 1 96.56 578 SER B CA 1
ATOM 10345 C C . SER B 1 578 ? -17.625 -26 -22.234 1 96.56 578 SER B C 1
ATOM 10347 O O . SER B 1 578 ? -17.438 -25.797 -21.031 1 96.56 578 SER B O 1
ATOM 10349 N N . PHE B 1 579 ? -16.688 -25.969 -23.156 1 97.5 579 PHE B N 1
ATOM 10350 C CA . PHE B 1 579 ? -15.328 -25.594 -22.766 1 97.5 579 PHE B CA 1
ATOM 10351 C C . PHE B 1 579 ? -15.273 -24.172 -22.266 1 97.5 579 PHE B C 1
ATOM 10353 O O . PHE B 1 579 ? -14.641 -23.891 -21.234 1 97.5 579 PHE B O 1
ATOM 10360 N N . VAL B 1 580 ? -15.953 -23.297 -22.938 1 97.75 580 VAL B N 1
ATOM 10361 C CA . VAL B 1 580 ? -16.016 -21.906 -22.516 1 97.75 580 VAL B CA 1
ATOM 10362 C C . VAL B 1 580 ? -16.688 -21.797 -21.156 1 97.75 580 VAL B C 1
ATOM 10364 O O . VAL B 1 580 ? -16.203 -21.078 -20.281 1 97.75 580 VAL B O 1
ATOM 10367 N N . ALA B 1 581 ? -17.719 -22.516 -20.953 1 97.69 581 ALA B N 1
ATOM 10368 C CA . ALA B 1 581 ? -18.438 -22.5 -19.688 1 97.69 581 ALA B CA 1
ATOM 10369 C C . ALA B 1 581 ? -17.578 -23 -18.547 1 97.69 581 ALA B C 1
ATOM 10371 O O . ALA B 1 581 ? -17.625 -22.453 -17.438 1 97.69 581 ALA B O 1
ATOM 10372 N N . SER B 1 582 ? -16.812 -24.047 -18.812 1 97.81 582 SER B N 1
ATOM 10373 C CA . SER B 1 582 ? -15.914 -24.562 -17.781 1 97.81 582 SER B CA 1
ATOM 10374 C C . SER B 1 582 ? -14.867 -23.531 -17.375 1 97.81 582 SER B C 1
ATOM 10376 O O . SER B 1 582 ? -14.578 -23.359 -16.188 1 97.81 582 SER B O 1
ATOM 10378 N N . CYS B 1 583 ? -14.336 -22.859 -18.375 1 97.69 583 CYS B N 1
ATOM 10379 C CA . CYS B 1 583 ? -13.32 -21.844 -18.094 1 97.69 583 CYS B CA 1
ATOM 10380 C C . CYS B 1 583 ? -13.922 -20.656 -17.344 1 97.69 583 CYS B C 1
ATOM 10382 O O . CYS B 1 583 ? -13.312 -20.141 -16.406 1 97.69 583 CYS B O 1
ATOM 10384 N N . VAL B 1 584 ? -15.078 -20.25 -17.688 1 97.75 584 VAL B N 1
ATOM 10385 C CA . VAL B 1 584 ? -15.758 -19.141 -17.016 1 97.75 584 VAL B CA 1
ATOM 10386 C C . VAL B 1 584 ? -16.094 -19.531 -15.578 1 97.75 584 VAL B C 1
ATOM 10388 O O . VAL B 1 584 ? -15.883 -18.75 -14.648 1 97.75 584 VAL B O 1
ATOM 10391 N N . CYS B 1 585 ? -16.547 -20.766 -15.391 1 97.94 585 CYS B N 1
ATOM 10392 C CA . CYS B 1 585 ? -16.938 -21.219 -14.062 1 97.94 585 CYS B CA 1
ATOM 10393 C C . CYS B 1 585 ? -15.727 -21.297 -13.141 1 97.94 585 CYS B C 1
ATOM 10395 O O . CYS B 1 585 ? -15.773 -20.828 -12 1 97.94 585 CYS B O 1
ATOM 10397 N N . VAL B 1 586 ? -14.648 -21.828 -13.625 1 97.5 586 VAL B N 1
ATOM 10398 C CA . VAL B 1 586 ? -13.461 -21.969 -12.789 1 97.5 586 VAL B CA 1
ATOM 10399 C C . VAL B 1 586 ? -12.922 -20.594 -12.422 1 97.5 586 VAL B C 1
ATOM 10401 O O . VAL B 1 586 ? -12.492 -20.375 -11.289 1 97.5 586 VAL B O 1
ATOM 10404 N N . THR B 1 587 ? -12.922 -19.688 -13.344 1 97.12 587 THR B N 1
ATOM 10405 C CA . THR B 1 587 ? -12.461 -18.328 -13.07 1 97.12 587 THR B CA 1
ATOM 10406 C C . THR B 1 587 ? -13.32 -17.672 -11.992 1 97.12 587 THR B C 1
ATOM 10408 O O . THR B 1 587 ? -12.789 -17.031 -11.07 1 97.12 587 THR B O 1
ATOM 10411 N N . ASN B 1 588 ? -14.57 -17.891 -12.094 1 97.56 588 ASN B N 1
ATOM 10412 C CA . ASN B 1 588 ? -15.461 -17.266 -11.125 1 97.56 588 ASN B CA 1
ATOM 10413 C C . ASN B 1 588 ? -15.344 -17.922 -9.758 1 97.56 588 ASN B C 1
ATOM 10415 O O . ASN B 1 588 ? -15.539 -17.266 -8.727 1 97.56 588 ASN B O 1
ATOM 10419 N N . VAL B 1 589 ? -15.062 -19.219 -9.703 1 97.62 589 VAL B N 1
ATOM 10420 C CA . VAL B 1 589 ? -14.797 -19.844 -8.414 1 97.62 589 VAL B CA 1
ATOM 10421 C C . VAL B 1 589 ? -13.516 -19.266 -7.812 1 97.62 589 VAL B C 1
ATOM 10423 O O . VAL B 1 589 ? -13.461 -18.969 -6.617 1 97.62 589 VAL B O 1
ATOM 10426 N N . ALA B 1 590 ? -12.531 -19.141 -8.648 1 96.19 590 ALA B N 1
ATOM 10427 C CA . ALA B 1 590 ? -11.258 -18.594 -8.203 1 96.19 590 ALA B CA 1
ATOM 10428 C C . ALA B 1 590 ? -11.438 -17.172 -7.66 1 96.19 590 ALA B C 1
ATOM 10430 O O . ALA B 1 590 ? -10.883 -16.828 -6.613 1 96.19 590 ALA B O 1
ATOM 10431 N N . ILE B 1 591 ? -12.227 -16.359 -8.336 1 95.88 591 ILE B N 1
ATOM 10432 C CA . ILE B 1 591 ? -12.477 -14.992 -7.914 1 95.88 591 ILE B CA 1
ATOM 10433 C C . ILE B 1 591 ? -13.273 -14.992 -6.609 1 95.88 591 ILE B C 1
ATOM 10435 O O . ILE B 1 591 ? -13.039 -14.156 -5.734 1 95.88 591 ILE B O 1
ATOM 10439 N N . SER B 1 592 ? -14.195 -15.938 -6.531 1 97.06 592 SER B N 1
ATOM 10440 C CA . SER B 1 592 ? -14.961 -16.047 -5.297 1 97.06 592 SER B CA 1
ATOM 10441 C C . SER B 1 592 ? -14.062 -16.391 -4.113 1 97.06 592 SER B C 1
ATOM 10443 O O . SER B 1 592 ? -14.258 -15.867 -3.01 1 97.06 592 SER B O 1
ATOM 10445 N N . LEU B 1 593 ? -13.094 -17.203 -4.332 1 96.06 593 LEU B N 1
ATOM 10446 C CA . LEU B 1 593 ? -12.125 -17.531 -3.293 1 96.06 593 LEU B CA 1
ATOM 10447 C C . LEU B 1 593 ? -11.281 -16.312 -2.934 1 96.06 593 LEU B C 1
ATOM 10449 O O . LEU B 1 593 ? -10.922 -16.125 -1.768 1 96.06 593 LEU B O 1
ATOM 10453 N N . SER B 1 594 ? -10.969 -15.586 -3.902 1 94.38 594 SER B N 1
ATOM 10454 C CA . SER B 1 594 ? -10.203 -14.367 -3.676 1 94.38 594 SER B CA 1
ATOM 10455 C C . SER B 1 594 ? -10.992 -13.375 -2.826 1 94.38 594 SER B C 1
ATOM 10457 O O . SER B 1 594 ? -10.438 -12.75 -1.917 1 94.38 594 SER B O 1
ATOM 10459 N N . TYR B 1 595 ? -12.273 -13.242 -3.15 1 95 595 TYR B N 1
ATOM 10460 C CA . TYR B 1 595 ? -13.125 -12.352 -2.359 1 95 595 TYR B CA 1
ATOM 10461 C C . TYR B 1 595 ? -13.211 -12.828 -0.914 1 95 595 TYR B C 1
ATOM 10463 O O . TYR B 1 595 ? -13.117 -12.031 0.018 1 95 595 TYR B O 1
ATOM 10471 N N . ALA B 1 596 ? -13.344 -14.086 -0.793 1 95.75 596 ALA B N 1
ATOM 10472 C CA . ALA B 1 596 ? -13.445 -14.648 0.549 1 95.75 596 ALA B CA 1
ATOM 10473 C C . ALA B 1 596 ? -12.164 -14.414 1.343 1 95.75 596 ALA B C 1
ATOM 10475 O O . ALA B 1 596 ? -12.211 -13.977 2.496 1 95.75 596 ALA B O 1
ATOM 10476 N N . ALA B 1 597 ? -11.055 -14.68 0.69 1 93.62 597 ALA B N 1
ATOM 10477 C CA . ALA B 1 597 ? -9.773 -14.484 1.359 1 93.62 597 ALA B CA 1
ATOM 10478 C C . ALA B 1 597 ? -9.562 -13.023 1.726 1 93.62 597 ALA B C 1
ATOM 10480 O O . ALA B 1 597 ? -9.086 -12.711 2.82 1 93.62 597 ALA B O 1
ATOM 10481 N N . SER B 1 598 ? -9.906 -12.102 0.874 1 92.25 598 SER B N 1
ATOM 10482 C CA . SER B 1 598 ? -9.742 -10.672 1.111 1 92.25 598 SER B CA 1
ATOM 10483 C C . SER B 1 598 ? -10.609 -10.203 2.273 1 92.25 598 SER B C 1
ATOM 10485 O O . SER B 1 598 ? -10.18 -9.383 3.09 1 92.25 598 SER B O 1
ATOM 10487 N N . CYS B 1 599 ? -11.828 -10.695 2.324 1 92.38 599 CYS B N 1
ATOM 10488 C CA . CYS B 1 599 ? -12.758 -10.266 3.361 1 92.38 599 CYS B CA 1
ATOM 10489 C C . CYS B 1 599 ? -12.398 -10.883 4.707 1 92.38 599 CYS B C 1
ATOM 10491 O O . CYS B 1 599 ? -12.555 -10.242 5.75 1 92.38 599 CYS B O 1
ATOM 10493 N N . ILE B 1 600 ? -11.859 -12.07 4.707 1 91.31 600 ILE B N 1
ATOM 10494 C CA . ILE B 1 600 ? -11.531 -12.773 5.941 1 91.31 600 ILE B CA 1
ATOM 10495 C C . ILE B 1 600 ? -10.266 -12.188 6.551 1 91.31 600 ILE B C 1
ATOM 10497 O O . ILE B 1 600 ? -10.227 -11.883 7.746 1 91.31 600 ILE B O 1
ATOM 10501 N N . PHE B 1 601 ? -9.227 -11.969 5.762 1 86.31 601 PHE B N 1
ATOM 10502 C CA . PHE B 1 601 ? -7.938 -11.562 6.301 1 86.31 601 PHE B CA 1
ATOM 10503 C C . PHE B 1 601 ? -7.801 -10.039 6.293 1 86.31 601 PHE B C 1
ATOM 10505 O O . PHE B 1 601 ? -7.109 -9.469 7.137 1 86.31 601 PHE B O 1
ATOM 10512 N N . GLY B 1 602 ? -8.328 -9.344 5.402 1 81.62 602 GLY B N 1
ATOM 10513 C CA . GLY B 1 602 ? -8.422 -7.891 5.422 1 81.62 602 GLY B CA 1
ATOM 10514 C C . GLY B 1 602 ? -7.176 -7.207 4.887 1 81.62 602 GLY B C 1
ATOM 10515 O O . GLY B 1 602 ? -7.211 -6.023 4.539 1 81.62 602 GLY B O 1
ATOM 10516 N N . THR B 1 603 ? -5.969 -7.902 4.859 1 82.25 603 THR B N 1
ATOM 10517 C CA . THR B 1 603 ? -4.742 -7.312 4.336 1 82.25 603 THR B CA 1
ATOM 10518 C C . THR B 1 603 ? -4.227 -8.109 3.141 1 82.25 603 THR B C 1
ATOM 10520 O O . THR B 1 603 ? -4.41 -9.328 3.076 1 82.25 603 THR B O 1
ATOM 10523 N N . THR B 1 604 ? -3.605 -7.375 2.184 1 83.75 604 THR B N 1
ATOM 10524 C CA . THR B 1 604 ? -3.143 -7.984 0.94 1 83.75 604 THR B CA 1
ATOM 10525 C C . THR B 1 604 ? -2.064 -9.031 1.218 1 83.75 604 THR B C 1
ATOM 10527 O O . THR B 1 604 ? -2.09 -10.125 0.65 1 83.75 604 THR B O 1
ATOM 10530 N N . ASP B 1 605 ? -1.185 -8.766 2.154 1 76.44 605 ASP B N 1
ATOM 10531 C CA . ASP B 1 605 ? -0.049 -9.648 2.408 1 76.44 605 ASP B CA 1
ATOM 10532 C C . ASP B 1 605 ? -0.511 -10.992 2.967 1 76.44 605 ASP B C 1
ATOM 10534 O O . ASP B 1 605 ? -0.074 -12.047 2.504 1 76.44 605 ASP B O 1
ATOM 10538 N N . LEU B 1 606 ? -1.362 -10.93 3.893 1 78.69 606 LEU B N 1
ATOM 10539 C CA . LEU B 1 606 ? -1.845 -12.156 4.52 1 78.69 606 LEU B CA 1
ATOM 10540 C C . LEU B 1 606 ? -2.742 -12.938 3.568 1 78.69 606 LEU B C 1
ATOM 10542 O O . LEU B 1 606 ? -2.672 -14.164 3.508 1 78.69 606 LEU B O 1
ATOM 10546 N N . ALA B 1 607 ? -3.582 -12.227 2.861 1 85.81 607 ALA B N 1
ATOM 10547 C CA . ALA B 1 607 ? -4.48 -12.891 1.92 1 85.81 607 ALA B CA 1
ATOM 10548 C C . ALA B 1 607 ? -3.693 -13.602 0.823 1 85.81 607 ALA B C 1
ATOM 10550 O O . ALA B 1 607 ? -4.016 -14.734 0.455 1 85.81 607 ALA B O 1
ATOM 10551 N N . LEU B 1 608 ? -2.602 -13.023 0.292 1 82.62 608 LEU B N 1
ATOM 10552 C CA . LEU B 1 608 ? -1.791 -13.602 -0.771 1 82.62 608 LEU B CA 1
ATOM 10553 C C . LEU B 1 608 ? -1 -14.805 -0.256 1 82.62 608 LEU B C 1
ATOM 10555 O O . LEU B 1 608 ? -0.737 -15.75 -1.005 1 82.62 608 LEU B O 1
ATOM 10559 N N . ALA B 1 609 ? -0.692 -14.742 1.012 1 77.56 609 ALA B N 1
ATOM 10560 C CA . ALA B 1 609 ? 0.073 -15.844 1.602 1 77.56 609 ALA B CA 1
ATOM 10561 C C . ALA B 1 609 ? -0.818 -17.047 1.866 1 77.56 609 ALA B C 1
ATOM 10563 O O . ALA B 1 609 ? -0.382 -18.203 1.72 1 77.56 609 ALA B O 1
ATOM 10564 N N . MET B 1 610 ? -2.078 -16.844 2.146 1 84.12 610 MET B N 1
ATOM 10565 C CA . MET B 1 610 ? -2.957 -17.922 2.58 1 84.12 610 MET B CA 1
ATOM 10566 C C . MET B 1 610 ? -3.699 -18.531 1.394 1 84.12 610 MET B C 1
ATOM 10568 O O . MET B 1 610 ? -4.176 -19.656 1.467 1 84.12 610 MET B O 1
ATOM 10572 N N . LEU B 1 611 ? -3.785 -17.812 0.346 1 87.56 611 LEU B N 1
ATOM 10573 C CA . LEU B 1 611 ? -4.555 -18.281 -0.804 1 87.56 611 LEU B CA 1
ATOM 10574 C C . LEU B 1 611 ? -3.979 -19.578 -1.358 1 87.56 611 LEU B C 1
ATOM 10576 O O . LEU B 1 611 ? -4.719 -20.531 -1.607 1 87.56 611 LEU B O 1
ATOM 10580 N N . PRO B 1 612 ? -2.658 -19.719 -1.452 1 83.75 612 PRO B N 1
ATOM 10581 C CA . PRO B 1 612 ? -2.1 -20.953 -1.998 1 83.75 612 PRO B CA 1
ATOM 10582 C C . PRO B 1 612 ? -2.336 -22.156 -1.089 1 83.75 612 PRO B C 1
ATOM 10584 O O . PRO B 1 612 ? -2.371 -23.297 -1.563 1 83.75 612 PRO B O 1
ATOM 10587 N N . VAL B 1 613 ? -2.547 -21.922 0.187 1 83.12 613 VAL B N 1
ATOM 10588 C CA . VAL B 1 613 ? -2.779 -23 1.145 1 83.12 613 VAL B CA 1
ATOM 10589 C C . VAL B 1 613 ? -4.07 -23.734 0.791 1 83.12 613 VAL B C 1
ATOM 10591 O O . VAL B 1 613 ? -4.168 -24.953 0.973 1 83.12 613 VAL B O 1
ATOM 10594 N N . VAL B 1 614 ? -4.93 -23 0.199 1 87.38 614 VAL B N 1
ATOM 10595 C CA . VAL B 1 614 ? -6.211 -23.609 -0.153 1 87.38 614 VAL B CA 1
ATOM 10596 C C . VAL B 1 614 ? -6.184 -24.062 -1.608 1 87.38 614 VAL B C 1
ATOM 10598 O O . VAL B 1 614 ? -6.645 -25.172 -1.928 1 87.38 614 VAL B O 1
ATOM 10601 N N . VAL B 1 615 ? -5.586 -23.375 -2.482 1 89.44 615 VAL B N 1
ATOM 10602 C CA . VAL B 1 615 ? -5.707 -23.562 -3.926 1 89.44 615 VAL B CA 1
ATOM 10603 C C . VAL B 1 615 ? -4.809 -24.719 -4.375 1 89.44 615 VAL B C 1
ATOM 10605 O O . VAL B 1 615 ? -5.219 -25.562 -5.188 1 89.44 615 VAL B O 1
ATOM 10608 N N . ILE B 1 616 ? -3.693 -24.859 -3.818 1 82.75 616 ILE B N 1
ATOM 10609 C CA . ILE B 1 616 ? -2.699 -25.781 -4.328 1 82.75 616 ILE B CA 1
ATOM 10610 C C . ILE B 1 616 ? -3.141 -27.219 -4.035 1 82.75 616 ILE B C 1
ATOM 10612 O O . ILE B 1 616 ? -3.133 -28.078 -4.926 1 82.75 616 ILE B O 1
ATOM 10616 N N . PRO B 1 617 ? -3.576 -27.5 -2.803 1 81.75 617 PRO B N 1
ATOM 10617 C CA . PRO B 1 617 ? -4.078 -28.859 -2.578 1 81.75 617 PRO B CA 1
ATOM 10618 C C . PRO B 1 617 ? -5.281 -29.203 -3.457 1 81.75 617 PRO B C 1
ATOM 10620 O O . PRO B 1 617 ? -5.422 -30.344 -3.902 1 81.75 617 PRO B O 1
ATOM 10623 N N . LEU B 1 618 ? -6.066 -28.234 -3.729 1 88.56 618 LEU B N 1
ATOM 10624 C CA . LEU B 1 618 ? -7.227 -28.484 -4.578 1 88.56 618 LEU B CA 1
ATOM 10625 C C . LEU B 1 618 ? -6.801 -28.734 -6.02 1 88.56 618 LEU B C 1
ATOM 10627 O O . LEU B 1 618 ? -7.477 -29.469 -6.75 1 88.56 618 LEU B O 1
ATOM 10631 N N . LEU B 1 619 ? -5.719 -28.141 -6.391 1 87.31 619 LEU B N 1
ATOM 10632 C CA . LEU B 1 619 ? -5.16 -28.375 -7.719 1 87.31 619 LEU B CA 1
ATOM 10633 C C . LEU B 1 619 ? -4.68 -29.812 -7.859 1 87.31 619 LEU B C 1
ATOM 10635 O O . LEU B 1 619 ? -4.855 -30.422 -8.914 1 87.31 619 LEU B O 1
ATOM 10639 N N . ALA B 1 620 ? -4.223 -30.359 -6.77 1 81.94 620 ALA B N 1
ATOM 10640 C CA . ALA B 1 620 ? -3.729 -31.734 -6.777 1 81.94 620 ALA B CA 1
ATOM 10641 C C . ALA B 1 620 ? -4.867 -32.719 -7.004 1 81.94 620 ALA B C 1
ATOM 10643 O O . ALA B 1 620 ? -4.684 -33.75 -7.672 1 81.94 620 ALA B O 1
ATOM 10644 N N . PHE B 1 621 ? -5.977 -32.312 -6.578 1 83.81 621 PHE B N 1
ATOM 10645 C CA . PHE B 1 621 ? -7.121 -33.219 -6.688 1 83.81 621 PHE B CA 1
ATOM 10646 C C . PHE B 1 621 ? -7.906 -32.938 -7.961 1 83.81 621 PHE B C 1
ATOM 10648 O O . PHE B 1 621 ? -9.055 -33.344 -8.094 1 83.81 621 PHE B O 1
ATOM 10655 N N . GLY B 1 622 ? -7.32 -32.219 -8.891 1 87.06 622 GLY B N 1
ATOM 10656 C CA . GLY B 1 622 ? -7.996 -31.859 -10.125 1 87.06 622 GLY B CA 1
ATOM 10657 C C . GLY B 1 622 ? -8.156 -33.031 -11.086 1 87.06 622 GLY B C 1
ATOM 10658 O O . GLY B 1 622 ? -8.898 -32.938 -12.062 1 87.06 622 GLY B O 1
ATOM 10659 N N . GLY B 1 623 ? -7.527 -34.188 -10.773 1 82.75 623 GLY B N 1
ATOM 10660 C CA . GLY B 1 623 ? -7.707 -35.375 -11.57 1 82.75 623 GLY B CA 1
ATOM 10661 C C . GLY B 1 623 ? -6.594 -35.594 -12.578 1 82.75 623 GLY B C 1
ATOM 10662 O O . GLY B 1 623 ? -6.477 -36.688 -13.148 1 82.75 623 GLY B O 1
ATOM 10663 N N . PHE B 1 624 ? -5.844 -34.562 -12.844 1 85.25 624 PHE B N 1
ATOM 10664 C CA . PHE B 1 624 ? -4.766 -34.719 -13.82 1 85.25 624 PHE B CA 1
ATOM 10665 C C . PHE B 1 624 ? -3.504 -35.25 -13.148 1 85.25 624 PHE B C 1
ATOM 10667 O O . PHE B 1 624 ? -2.807 -36.094 -13.711 1 85.25 624 PHE B O 1
ATOM 10674 N N . TYR B 1 625 ? -3.283 -34.812 -11.898 1 80.31 625 TYR B N 1
ATOM 10675 C CA . TYR B 1 625 ? -2.082 -35.219 -11.18 1 80.31 625 TYR B CA 1
ATOM 10676 C C . TYR B 1 625 ? -2.275 -36.594 -10.516 1 80.31 625 TYR B C 1
ATOM 10678 O O . TYR B 1 625 ? -1.351 -37.406 -10.484 1 80.31 625 TYR B O 1
ATOM 10686 N N . ILE B 1 626 ? -3.494 -36.688 -10 1 77.62 626 ILE B N 1
ATOM 10687 C CA . ILE B 1 626 ? -3.838 -37.938 -9.297 1 77.62 626 ILE B CA 1
ATOM 10688 C C . ILE B 1 626 ? -5.047 -38.594 -9.961 1 77.62 626 ILE B C 1
ATOM 10690 O O . ILE B 1 626 ? -6.055 -37.906 -10.219 1 77.62 626 ILE B O 1
ATOM 10694 N N . ASN B 1 627 ? -4.77 -39.812 -10.273 1 73.69 627 ASN B N 1
ATOM 10695 C CA . ASN B 1 627 ? -5.934 -40.562 -10.758 1 73.69 627 ASN B CA 1
ATOM 10696 C C . ASN B 1 627 ? -6.969 -40.75 -9.656 1 73.69 627 ASN B C 1
ATOM 10698 O O . ASN B 1 627 ? -6.641 -41.25 -8.57 1 73.69 627 ASN B O 1
ATOM 10702 N N . GLN B 1 628 ? -8.164 -40.375 -9.93 1 70.75 628 GLN B N 1
ATOM 10703 C CA . GLN B 1 628 ? -9.227 -40.344 -8.93 1 70.75 628 GLN B CA 1
ATOM 10704 C C . GLN B 1 628 ? -9.57 -41.75 -8.461 1 70.75 628 GLN B C 1
ATOM 10706 O O . GLN B 1 628 ? -10.039 -41.938 -7.336 1 70.75 628 GLN B O 1
ATOM 10711 N N . GLN B 1 629 ? -9.219 -42.719 -9.289 1 68.81 629 GLN B N 1
ATOM 10712 C CA . GLN B 1 629 ? -9.586 -44.094 -8.922 1 68.81 629 GLN B CA 1
ATOM 10713 C C . GLN B 1 629 ? -8.586 -44.688 -7.938 1 68.81 629 GLN B C 1
ATOM 10715 O O . GLN B 1 629 ? -8.914 -45.594 -7.191 1 68.81 629 GLN B O 1
ATOM 10720 N N . SER B 1 630 ? -7.383 -44.094 -7.918 1 68.56 630 SER B N 1
ATOM 10721 C CA . SER B 1 630 ? -6.344 -44.625 -7.055 1 68.56 630 SER B CA 1
ATOM 10722 C C . SER B 1 630 ? -6.285 -43.906 -5.719 1 68.56 630 SER B C 1
ATOM 10724 O O . SER B 1 630 ? -5.418 -44.188 -4.887 1 68.56 630 SER B O 1
ATOM 10726 N N . LEU B 1 631 ? -7.281 -43.094 -5.469 1 71.94 631 LEU B N 1
ATOM 10727 C CA . LEU B 1 631 ? -7.273 -42.312 -4.242 1 71.94 631 LEU B CA 1
ATOM 10728 C C . LEU B 1 631 ? -7.777 -43.125 -3.061 1 71.94 631 LEU B C 1
ATOM 10730 O O . LEU B 1 631 ? -8.773 -43.844 -3.182 1 71.94 631 LEU B O 1
ATOM 10734 N N . PRO B 1 632 ? -6.926 -43.062 -2.008 1 70.5 632 PRO B N 1
ATOM 10735 C CA . PRO B 1 632 ? -7.438 -43.719 -0.801 1 70.5 632 PRO B CA 1
ATOM 10736 C C . PRO B 1 632 ? -8.781 -43.156 -0.354 1 70.5 632 PRO B C 1
ATOM 10738 O O . PRO B 1 632 ? -9.086 -42 -0.611 1 70.5 632 PRO B O 1
ATOM 10741 N N . SER B 1 633 ? -9.602 -43.938 0.214 1 72.56 633 SER B N 1
ATOM 10742 C CA . SER B 1 633 ? -10.984 -43.625 0.563 1 72.56 633 SER B CA 1
ATOM 10743 C C . SER B 1 633 ? -11.07 -42.438 1.501 1 72.56 633 SER B C 1
ATOM 10745 O O . SER B 1 633 ? -12.039 -41.688 1.46 1 72.56 633 SER B O 1
ATOM 10747 N N . TYR B 1 634 ? -10.047 -42.125 2.289 1 72.44 634 TYR B N 1
ATOM 10748 C CA . TYR B 1 634 ? -10.102 -41.031 3.27 1 72.44 634 TYR B CA 1
ATOM 10749 C C . TYR B 1 634 ? -10.078 -39.688 2.588 1 72.44 634 TYR B C 1
ATOM 10751 O O . TYR B 1 634 ? -10.484 -38.656 3.178 1 72.44 634 TYR B O 1
ATOM 10759 N N . PHE B 1 635 ? -9.719 -39.656 1.345 1 73.44 635 PHE B N 1
ATOM 10760 C CA . PHE B 1 635 ? -9.609 -38.344 0.696 1 73.44 635 PHE B CA 1
ATOM 10761 C C . PHE B 1 635 ? -10.766 -38.125 -0.268 1 73.44 635 PHE B C 1
ATOM 10763 O O . PHE B 1 635 ? -10.781 -37.125 -1.008 1 73.44 635 PHE B O 1
ATOM 10770 N N . TYR B 1 636 ? -11.695 -39.031 -0.18 1 72.81 636 TYR B N 1
ATOM 10771 C CA . TYR B 1 636 ? -12.836 -38.938 -1.087 1 72.81 636 TYR B CA 1
ATOM 10772 C C . TYR B 1 636 ? -13.578 -37.625 -0.87 1 72.81 636 TYR B C 1
ATOM 10774 O O . TYR B 1 636 ? -13.961 -36.938 -1.832 1 72.81 636 TYR B O 1
ATOM 10782 N N . PRO B 1 637 ? -13.547 -37.156 0.366 1 76.19 637 PRO B N 1
ATOM 10783 C CA . PRO B 1 637 ? -14.273 -35.906 0.554 1 76.19 637 PRO B CA 1
ATOM 10784 C C . PRO B 1 637 ? -13.547 -34.719 -0.056 1 76.19 637 PRO B C 1
ATOM 10786 O O . PRO B 1 637 ? -14.188 -33.75 -0.501 1 76.19 637 PRO B O 1
ATOM 10789 N N . ILE B 1 638 ? -12.266 -34.719 -0.236 1 77.75 638 ILE B N 1
ATOM 10790 C CA . ILE B 1 638 ? -11.523 -33.594 -0.765 1 77.75 638 ILE B CA 1
ATOM 10791 C C . ILE B 1 638 ? -11.695 -33.531 -2.279 1 77.75 638 ILE B C 1
ATOM 10793 O O . ILE B 1 638 ? -11.656 -32.438 -2.865 1 77.75 638 ILE B O 1
ATOM 10797 N N . LYS B 1 639 ? -11.938 -34.719 -2.766 1 78.19 639 LYS B N 1
ATOM 10798 C CA . LYS B 1 639 ? -12.195 -34.75 -4.203 1 78.19 639 LYS B CA 1
ATOM 10799 C C . LYS B 1 639 ? -13.453 -33.969 -4.555 1 78.19 639 LYS B C 1
ATOM 10801 O O . LYS B 1 639 ? -13.508 -33.312 -5.605 1 78.19 639 LYS B O 1
ATOM 10806 N N . PHE B 1 640 ? -14.336 -33.875 -3.547 1 80.94 640 PHE B N 1
ATOM 10807 C CA . PHE B 1 640 ? -15.609 -33.219 -3.828 1 80.94 640 PHE B CA 1
ATOM 10808 C C . PHE B 1 640 ? -15.508 -31.703 -3.588 1 80.94 640 PHE B C 1
ATOM 10810 O O . PHE B 1 640 ? -16.406 -30.953 -3.98 1 80.94 640 PHE B O 1
ATOM 10817 N N . ILE B 1 641 ? -14.391 -31.359 -3.152 1 88.75 641 ILE B N 1
ATOM 10818 C CA . ILE B 1 641 ? -14.25 -29.938 -2.871 1 88.75 641 ILE B CA 1
ATOM 10819 C C . ILE B 1 641 ? -13.352 -29.281 -3.928 1 88.75 641 ILE B C 1
ATOM 10821 O O . ILE B 1 641 ? -13.344 -28.062 -4.082 1 88.75 641 ILE B O 1
ATOM 10825 N N . SER B 1 642 ? -12.727 -30.125 -4.789 1 91.94 642 SER B N 1
ATOM 10826 C CA . SER B 1 642 ? -11.812 -29.578 -5.781 1 91.94 642 SER B CA 1
ATOM 10827 C C . SER B 1 642 ? -12.562 -29.047 -7 1 91.94 642 SER B C 1
ATOM 10829 O O . SER B 1 642 ? -13.094 -29.828 -7.793 1 91.94 642 SER B O 1
ATOM 10831 N N . TYR B 1 643 ? -12.594 -27.75 -7.188 1 95.62 643 TYR B N 1
ATOM 10832 C CA . TYR B 1 643 ? -13.281 -27.156 -8.328 1 95.62 643 TYR B CA 1
ATOM 10833 C C . TYR B 1 643 ? -12.484 -27.359 -9.609 1 95.62 643 TYR B C 1
ATOM 10835 O O . TYR B 1 643 ? -13.039 -27.266 -10.711 1 95.62 643 TYR B O 1
ATOM 10843 N N . PHE B 1 644 ? -11.18 -27.688 -9.492 1 94.56 644 PHE B N 1
ATOM 10844 C CA . PHE B 1 644 ? -10.391 -28.062 -10.656 1 94.56 644 PHE B CA 1
ATOM 10845 C C . PHE B 1 644 ? -10.875 -29.375 -11.258 1 94.56 644 PHE B C 1
ATOM 10847 O O . PHE B 1 644 ? -10.938 -29.516 -12.477 1 94.56 644 PHE B O 1
ATOM 10854 N N . GLY B 1 645 ? -11.25 -30.297 -10.336 1 93.06 645 GLY B N 1
ATOM 10855 C CA . GLY B 1 645 ? -11.719 -31.594 -10.781 1 93.06 645 GLY B CA 1
ATOM 10856 C C . GLY B 1 645 ? -13.008 -31.531 -11.578 1 93.06 645 GLY B C 1
ATOM 10857 O O . GLY B 1 645 ? -13.125 -32.156 -12.641 1 93.06 645 GLY B O 1
ATOM 10858 N N . TYR B 1 646 ? -13.922 -30.719 -11.117 1 95.44 646 TYR B N 1
ATOM 10859 C CA . TYR B 1 646 ? -15.195 -30.578 -11.797 1 95.44 646 TYR B CA 1
ATOM 10860 C C . TYR B 1 646 ? -15.023 -29.891 -13.148 1 95.44 646 TYR B C 1
ATOM 10862 O O . TYR B 1 646 ? -15.633 -30.297 -14.141 1 95.44 646 TYR B O 1
ATOM 10870 N N . ALA B 1 647 ? -14.195 -28.875 -13.164 1 96.88 647 ALA B N 1
ATOM 10871 C CA . ALA B 1 647 ? -13.969 -28.141 -14.406 1 96.88 647 ALA B CA 1
ATOM 10872 C C . ALA B 1 647 ? -13.219 -29 -15.422 1 96.88 647 ALA B C 1
ATOM 10874 O O . ALA B 1 647 ? -13.547 -29 -16.609 1 96.88 647 ALA B O 1
ATOM 10875 N N . TYR B 1 648 ? -12.227 -29.781 -14.992 1 95.88 648 TYR B N 1
ATOM 10876 C CA . TYR B 1 648 ? -11.469 -30.672 -15.875 1 95.88 648 TYR B CA 1
ATOM 10877 C C . TYR B 1 648 ? -12.359 -31.766 -16.438 1 95.88 648 TYR B C 1
ATOM 10879 O O . TYR B 1 648 ? -12.328 -32.062 -17.625 1 95.88 648 TYR B O 1
ATOM 10887 N N . GLU B 1 649 ? -13.148 -32.344 -15.562 1 95.31 649 GLU B N 1
ATOM 10888 C CA . GLU B 1 649 ? -14.039 -33.438 -15.977 1 95.31 649 GLU B CA 1
ATOM 10889 C C . GLU B 1 649 ? -15.039 -32.969 -17.016 1 95.31 649 GLU B C 1
ATOM 10891 O O . GLU B 1 649 ? -15.242 -33.625 -18.047 1 95.31 649 GLU B O 1
ATOM 10896 N N . SER B 1 650 ? -15.625 -31.812 -16.766 1 96.81 650 SER B N 1
ATOM 10897 C CA . SER B 1 650 ? -16.609 -31.297 -17.703 1 96.81 650 SER B CA 1
ATOM 10898 C C . SER B 1 650 ? -15.969 -30.969 -19.047 1 96.81 650 SER B C 1
ATOM 10900 O O . SER B 1 650 ? -16.531 -31.297 -20.094 1 96.81 650 SER B O 1
ATOM 10902 N N . ALA B 1 651 ? -14.789 -30.344 -19.047 1 96.56 651 ALA B N 1
ATOM 10903 C CA . ALA B 1 651 ? -14.102 -30 -20.281 1 96.56 651 ALA B CA 1
ATOM 10904 C C . ALA B 1 651 ? -13.648 -31.266 -21.016 1 96.56 651 ALA B C 1
ATOM 10906 O O . ALA B 1 651 ? -13.758 -31.344 -22.25 1 96.56 651 ALA B O 1
ATOM 10907 N N . ALA B 1 652 ? -13.172 -32.281 -20.266 1 95.94 652 ALA B N 1
ATOM 10908 C CA . ALA B 1 652 ? -12.711 -33.531 -20.859 1 95.94 652 ALA B CA 1
ATOM 10909 C C . ALA B 1 652 ? -13.875 -34.312 -21.469 1 95.94 652 ALA B C 1
ATOM 10911 O O . ALA B 1 652 ? -13.758 -34.875 -22.562 1 95.94 652 ALA B O 1
ATOM 10912 N N . ILE B 1 653 ? -15.008 -34.375 -20.766 1 96.25 653 ILE B N 1
ATOM 10913 C CA . ILE B 1 653 ? -16.188 -35.062 -21.25 1 96.25 653 ILE B CA 1
ATOM 10914 C C . ILE B 1 653 ? -16.641 -34.438 -22.578 1 96.25 653 ILE B C 1
ATOM 10916 O O . ILE B 1 653 ? -16.953 -35.156 -23.531 1 96.25 653 ILE B O 1
ATOM 10920 N N . SER B 1 654 ? -16.609 -33.125 -22.641 1 95.25 654 SER B N 1
ATOM 10921 C CA . SER B 1 654 ? -17.062 -32.438 -23.844 1 95.25 654 SER B CA 1
ATOM 10922 C C . SER B 1 654 ? -16.125 -32.719 -25.016 1 95.25 654 SER B C 1
ATOM 10924 O O . SER B 1 654 ? -16.578 -32.812 -26.156 1 95.25 654 SER B O 1
ATOM 10926 N N . GLN B 1 655 ? -14.922 -32.906 -24.781 1 95.12 655 GLN B N 1
ATOM 10927 C CA . GLN B 1 655 ? -13.938 -33.156 -25.828 1 95.12 655 GLN B CA 1
ATOM 10928 C C . GLN B 1 655 ? -13.969 -34.625 -26.281 1 95.12 655 GLN B C 1
ATOM 10930 O O . GLN B 1 655 ? -14.102 -34.906 -27.484 1 95.12 655 GLN B O 1
ATOM 10935 N N . TRP B 1 656 ? -14 -35.594 -25.391 1 94.94 656 TRP B N 1
ATOM 10936 C CA . TRP B 1 656 ? -13.695 -36.969 -25.719 1 94.94 656 TRP B CA 1
ATOM 10937 C C . TRP B 1 656 ? -14.969 -37.75 -26.062 1 94.94 656 TRP B C 1
ATOM 10939 O O . TRP B 1 656 ? -14.922 -38.781 -26.734 1 94.94 656 TRP B O 1
ATOM 10949 N N . THR B 1 657 ? -16.156 -37.281 -25.625 1 94.38 657 THR B N 1
ATOM 10950 C CA . THR B 1 657 ? -17.391 -37.969 -25.984 1 94.38 657 THR B CA 1
ATOM 10951 C C . THR B 1 657 ? -17.672 -37.812 -27.484 1 94.38 657 THR B C 1
ATOM 10953 O O . THR B 1 657 ? -18.391 -38.625 -28.062 1 94.38 657 THR B O 1
ATOM 10956 N N . ARG B 1 658 ? -17.016 -36.906 -28.109 1 92.88 658 ARG B N 1
ATOM 10957 C CA . ARG B 1 658 ? -17.297 -36.594 -29.5 1 92.88 658 ARG B CA 1
ATOM 10958 C C . ARG B 1 658 ? -16.234 -37.156 -30.422 1 92.88 658 ARG B C 1
ATOM 10960 O O . ARG B 1 658 ? -16.312 -37 -31.641 1 92.88 658 ARG B O 1
ATOM 10967 N N . VAL B 1 659 ? -15.258 -37.875 -29.812 1 92.31 659 VAL B N 1
ATOM 10968 C CA . VAL B 1 659 ? -14.203 -38.531 -30.578 1 92.31 659 VAL B CA 1
ATOM 10969 C C . VAL B 1 659 ? -14.516 -40.031 -30.719 1 92.31 659 VAL B C 1
ATOM 10971 O O . VAL B 1 659 ? -14.492 -40.781 -29.734 1 92.31 659 VAL B O 1
ATOM 10974 N N . SER B 1 660 ? -14.797 -40.5 -31.859 1 88 660 SER B N 1
ATOM 10975 C CA . SER B 1 660 ? -15.266 -41.875 -32.062 1 88 660 SER B CA 1
ATOM 10976 C C . SER B 1 660 ? -14.102 -42.812 -32.344 1 88 660 SER B C 1
ATOM 10978 O O . SER B 1 660 ? -14.156 -44 -31.969 1 88 660 SER B O 1
ATOM 10980 N N . THR B 1 661 ? -13.086 -42.375 -33.031 1 86.19 661 THR B N 1
ATOM 10981 C CA . THR B 1 661 ? -11.992 -43.281 -33.344 1 86.19 661 THR B CA 1
ATOM 10982 C C . THR B 1 661 ? -10.648 -42.594 -33.188 1 86.19 661 THR B C 1
ATOM 10984 O O . THR B 1 661 ? -10.5 -41.438 -33.562 1 86.19 661 THR B O 1
ATOM 10987 N N . ILE B 1 662 ? -9.875 -43.281 -32.5 1 86.19 662 ILE B N 1
ATOM 10988 C CA . ILE B 1 662 ? -8.492 -42.812 -32.375 1 86.19 662 ILE B CA 1
ATOM 10989 C C . ILE B 1 662 ? -7.559 -43.781 -33.125 1 86.19 662 ILE B C 1
ATOM 10991 O O . ILE B 1 662 ? -7.539 -44.969 -32.875 1 86.19 662 ILE B O 1
ATOM 10995 N N . SER B 1 663 ? -6.984 -43.281 -34.25 1 75.81 663 SER B N 1
ATOM 10996 C CA . SER B 1 663 ? -6.141 -44.094 -35.125 1 75.81 663 SER B CA 1
ATOM 10997 C C . SER B 1 663 ? -4.812 -44.406 -34.438 1 75.81 663 SER B C 1
ATOM 10999 O O . SER B 1 663 ? -4.383 -43.719 -33.531 1 75.81 663 SER B O 1
ATOM 11001 N N . GLY B 1 664 ? -4.184 -45.531 -34.812 1 66.19 664 GLY B N 1
ATOM 11002 C CA . GLY B 1 664 ? -2.834 -45.844 -34.375 1 66.19 664 GLY B CA 1
ATOM 11003 C C . GLY B 1 664 ? -2.742 -47.188 -33.656 1 66.19 664 GLY B C 1
ATOM 11004 O O . GLY B 1 664 ? -1.646 -47.656 -33.312 1 66.19 664 GLY B O 1
ATOM 11005 N N . CYS B 1 665 ? -3.93 -47.75 -33.312 1 65 665 CYS B N 1
ATOM 11006 C CA . CYS B 1 665 ? -3.865 -49.031 -32.625 1 65 665 CYS B CA 1
ATOM 11007 C C . CYS B 1 665 ? -3.605 -50.188 -33.594 1 65 665 CYS B C 1
ATOM 11009 O O . CYS B 1 665 ? -4.43 -50.438 -34.469 1 65 665 CYS B O 1
ATOM 11011 N N . ASN B 1 666 ? -2.623 -50.156 -34.625 1 52.78 666 ASN B N 1
ATOM 11012 C CA . ASN B 1 666 ? -2.379 -51.281 -35.5 1 52.78 666 ASN B CA 1
ATOM 11013 C C . ASN B 1 666 ? -2.422 -52.625 -34.75 1 52.78 666 ASN B C 1
ATOM 11015 O O . ASN B 1 666 ? -1.774 -52.781 -33.719 1 52.78 666 ASN B O 1
ATOM 11019 N N . GLN B 1 667 ? -3.506 -53.344 -35.062 1 43.84 667 GLN B N 1
ATOM 11020 C CA . GLN B 1 667 ? -3.699 -54.75 -34.688 1 43.84 667 GLN B CA 1
ATOM 11021 C C . GLN B 1 667 ? -2.414 -55.562 -34.844 1 43.84 667 GLN B C 1
ATOM 11023 O O . GLN B 1 667 ? -2.225 -56.594 -34.219 1 43.84 667 GLN B O 1
ATOM 11028 N N . THR B 1 668 ? -1.804 -55.531 -36.188 1 36.31 668 THR B N 1
ATOM 11029 C CA . THR B 1 668 ? -0.958 -56.625 -36.688 1 36.31 668 THR B CA 1
ATOM 11030 C C . THR B 1 668 ? 0.319 -56.719 -35.844 1 36.31 668 THR B C 1
ATOM 11032 O O . THR B 1 668 ? 1.131 -57.625 -36.062 1 36.31 668 THR B O 1
ATOM 11035 N N . THR B 1 669 ? 1.12 -55.688 -35.781 1 34.81 669 THR B N 1
ATOM 11036 C CA . THR B 1 669 ? 2.484 -56.094 -35.469 1 34.81 669 THR B CA 1
ATOM 11037 C C . THR B 1 669 ? 2.516 -56.938 -34.219 1 34.81 669 THR B C 1
ATOM 11039 O O . THR B 1 669 ? 2.043 -56.531 -33.156 1 34.81 669 THR B O 1
ATOM 11042 N N . THR B 1 670 ? 2.594 -58.25 -34.375 1 33.41 670 THR B N 1
ATOM 11043 C CA . THR B 1 670 ? 2.951 -59.438 -33.594 1 33.41 670 THR B CA 1
ATOM 11044 C C . THR B 1 670 ? 3.918 -59.062 -32.469 1 33.41 670 THR B C 1
ATOM 11046 O O . THR B 1 670 ? 4.219 -59.906 -31.609 1 33.41 670 THR B O 1
ATOM 11049 N N . ASN B 1 671 ? 5.109 -58.406 -32.938 1 33.22 671 ASN B N 1
ATOM 11050 C CA . ASN B 1 671 ? 6.074 -58.281 -31.844 1 33.22 671 ASN B CA 1
ATOM 11051 C C . ASN B 1 671 ? 5.469 -57.594 -30.625 1 33.22 671 ASN B C 1
ATOM 11053 O O . ASN B 1 671 ? 5.105 -56.406 -30.688 1 33.22 671 ASN B O 1
ATOM 11057 N N . LEU B 1 672 ? 4.742 -58.25 -29.797 1 34.47 672 LEU B N 1
ATOM 11058 C CA . LEU B 1 672 ? 4.133 -58.219 -28.469 1 34.47 672 LEU B CA 1
ATOM 11059 C C . LEU B 1 672 ? 4.797 -57.188 -27.562 1 34.47 672 LEU B C 1
ATOM 11061 O O . LEU B 1 672 ? 4.379 -56.969 -26.422 1 34.47 672 LEU B O 1
ATOM 11065 N N . THR B 1 673 ? 5.996 -56.844 -27.875 1 32.81 673 THR B N 1
ATOM 11066 C CA . THR B 1 673 ? 6.789 -56.188 -26.844 1 32.81 673 THR B CA 1
ATOM 11067 C C . THR B 1 673 ? 6.34 -54.75 -26.656 1 32.81 673 THR B C 1
ATOM 11069 O O . THR B 1 673 ? 6.664 -54.094 -25.641 1 32.81 673 THR B O 1
ATOM 11072 N N . GLU B 1 674 ? 6.109 -54.031 -27.828 1 36.22 674 GLU B N 1
ATOM 11073 C CA . GLU B 1 674 ? 5.969 -52.625 -27.516 1 36.22 674 GLU B CA 1
ATOM 11074 C C . GLU B 1 674 ? 4.578 -52.312 -26.984 1 36.22 674 GLU B C 1
ATOM 11076 O O . GLU B 1 674 ? 3.588 -52.406 -27.703 1 36.22 674 GLU B O 1
ATOM 11081 N N . TYR B 1 675 ? 4.059 -52.75 -25.844 1 39.03 675 TYR B N 1
ATOM 11082 C CA . TYR B 1 675 ? 2.975 -52.75 -24.859 1 39.03 675 TYR B CA 1
ATOM 11083 C C . TYR B 1 675 ? 2.41 -51.344 -24.672 1 39.03 675 TYR B C 1
ATOM 11085 O O . TYR B 1 675 ? 2.705 -50.688 -23.688 1 39.03 675 TYR B O 1
ATOM 11093 N N . ASN B 1 676 ? 2.402 -50.469 -25.688 1 45.72 676 ASN B N 1
ATOM 11094 C CA . ASN B 1 676 ? 1.93 -49.094 -25.453 1 45.72 676 ASN B CA 1
ATOM 11095 C C . ASN B 1 676 ? 0.413 -49.062 -25.297 1 45.72 676 ASN B C 1
ATOM 11097 O O . ASN B 1 676 ? -0.299 -49.906 -25.828 1 45.72 676 ASN B O 1
ATOM 11101 N N . THR B 1 677 ? -0.342 -48.531 -24.203 1 53.66 677 THR B N 1
ATOM 11102 C CA . THR B 1 677 ? -1.728 -48.188 -23.922 1 53.66 677 THR B CA 1
ATOM 11103 C C . THR B 1 677 ? -2.422 -47.656 -25.172 1 53.66 677 THR B C 1
ATOM 11105 O O . THR B 1 677 ? -1.926 -46.719 -25.828 1 53.66 677 THR B O 1
ATOM 11108 N N . CYS B 1 678 ? -3.279 -48.656 -25.922 1 70.69 678 CYS B N 1
ATOM 11109 C CA . CYS B 1 678 ? -3.951 -48.125 -27.109 1 70.69 678 CYS B CA 1
ATOM 11110 C C . CYS B 1 678 ? -5.391 -47.75 -26.797 1 70.69 678 CYS B C 1
ATOM 11112 O O . CYS B 1 678 ? -6.164 -48.562 -26.297 1 70.69 678 CYS B O 1
ATOM 11114 N N . TYR B 1 679 ? -5.809 -46.5 -26.781 1 81.62 679 TYR B N 1
ATOM 11115 C CA . TYR B 1 679 ? -7.16 -45.969 -26.656 1 81.62 679 TYR B CA 1
ATOM 11116 C C . TYR B 1 679 ? -7.922 -46.094 -27.969 1 81.62 679 TYR B C 1
ATOM 11118 O O . TYR B 1 679 ? -7.469 -45.625 -29 1 81.62 679 TYR B O 1
ATOM 11126 N N . LEU B 1 680 ? -9.07 -46.844 -27.875 1 83.06 680 LEU B N 1
ATOM 11127 C CA . LEU B 1 680 ? -9.836 -47.094 -29.094 1 83.06 680 LEU B CA 1
ATOM 11128 C C . LEU B 1 680 ? -10.672 -45.875 -29.453 1 83.06 680 LEU B C 1
ATOM 11130 O O . LEU B 1 680 ? -10.742 -45.469 -30.625 1 83.06 680 LEU B O 1
ATOM 11134 N N . ASP B 1 681 ? -11.344 -45.406 -28.438 1 88.69 681 ASP B N 1
ATOM 11135 C CA . ASP B 1 681 ? -12.195 -44.219 -28.656 1 88.69 681 ASP B CA 1
ATOM 11136 C C . ASP B 1 681 ? -12.109 -43.25 -27.484 1 88.69 681 ASP B C 1
ATOM 11138 O O . ASP B 1 681 ? -11.32 -43.469 -26.562 1 88.69 681 ASP B O 1
ATOM 11142 N N . GLY B 1 682 ? -12.797 -42.125 -27.688 1 91.19 682 GLY B N 1
ATOM 11143 C CA . GLY B 1 682 ? -12.805 -41.094 -26.656 1 91.19 682 GLY B CA 1
ATOM 11144 C C . GLY B 1 682 ? -13.336 -41.594 -25.312 1 91.19 682 GLY B C 1
ATOM 11145 O O . GLY B 1 682 ? -12.914 -41.125 -24.266 1 91.19 682 GLY B O 1
ATOM 11146 N N . MET B 1 683 ? -14.219 -42.562 -25.281 1 91.06 683 MET B N 1
ATOM 11147 C CA . MET B 1 683 ? -14.789 -43.125 -24.047 1 91.06 683 MET B CA 1
ATOM 11148 C C . MET B 1 683 ? -13.734 -43.875 -23.25 1 91.06 683 MET B C 1
ATOM 11150 O O . MET B 1 683 ? -13.75 -43.875 -22.031 1 91.06 683 MET B O 1
ATOM 11154 N N . ASP B 1 684 ? -12.82 -44.406 -24.016 1 87.81 684 ASP B N 1
ATOM 11155 C CA . ASP B 1 684 ? -11.719 -45.125 -23.359 1 87.81 684 ASP B CA 1
ATOM 11156 C C . ASP B 1 684 ? -10.805 -44.156 -22.625 1 87.81 684 ASP B C 1
ATOM 11158 O O . ASP B 1 684 ? -10.281 -44.469 -21.562 1 87.81 684 ASP B O 1
ATOM 11162 N N . VAL B 1 685 ? -10.656 -43.031 -23.266 1 88.44 685 VAL B N 1
ATOM 11163 C CA . VAL B 1 685 ? -9.828 -42.031 -22.641 1 88.44 685 VAL B CA 1
ATOM 11164 C C . VAL B 1 685 ? -10.484 -41.531 -21.359 1 88.44 685 VAL B C 1
ATOM 11166 O O . VAL B 1 685 ? -9.828 -41.375 -20.328 1 88.44 685 VAL B O 1
ATOM 11169 N N . LEU B 1 686 ? -11.773 -41.344 -21.344 1 91.12 686 LEU B N 1
ATOM 11170 C CA . LEU B 1 686 ? -12.508 -40.875 -20.172 1 91.12 686 LEU B CA 1
ATOM 11171 C C . LEU B 1 686 ? -12.469 -41.906 -19.062 1 91.12 686 LEU B C 1
ATOM 11173 O O . LEU B 1 686 ? -12.344 -41.562 -17.875 1 91.12 686 LEU B O 1
ATOM 11177 N N . ASP B 1 687 ? -12.523 -43.156 -19.438 1 85.94 687 ASP B N 1
ATOM 11178 C CA . ASP B 1 687 ? -12.477 -44.25 -18.453 1 85.94 687 ASP B CA 1
ATOM 11179 C C . ASP B 1 687 ? -11.102 -44.312 -17.797 1 85.94 687 ASP B C 1
ATOM 11181 O O . ASP B 1 687 ? -11 -44.625 -16.594 1 85.94 687 ASP B O 1
ATOM 11185 N N . SER B 1 688 ? -10.102 -44.031 -18.625 1 81 688 SER B N 1
ATOM 11186 C CA . SER B 1 688 ? -8.742 -44.062 -18.078 1 81 688 SER B CA 1
ATOM 11187 C C . SER B 1 688 ? -8.539 -42.938 -17.062 1 81 688 SER B C 1
ATOM 11189 O O . SER B 1 688 ? -7.699 -43.062 -16.156 1 81 688 SER B O 1
ATOM 11191 N N . LEU B 1 689 ? -9.352 -41.938 -17.188 1 85.31 689 LEU B N 1
ATOM 11192 C CA . LEU B 1 689 ? -9.242 -40.812 -16.281 1 85.31 689 LEU B CA 1
ATOM 11193 C C . LEU B 1 689 ? -10.211 -40.969 -15.109 1 85.31 689 LEU B C 1
ATOM 11195 O O . LEU B 1 689 ? -10.156 -40.188 -14.148 1 85.31 689 LEU B O 1
ATOM 11199 N N . GLY B 1 690 ? -11.031 -41.906 -15.133 1 82.62 690 GLY B N 1
ATOM 11200 C CA . GLY B 1 690 ? -12.016 -42.125 -14.078 1 82.62 690 GLY B CA 1
ATOM 11201 C C . GLY B 1 690 ? -13.195 -41.188 -14.156 1 82.62 690 GLY B C 1
ATOM 11202 O O . GLY B 1 690 ? -13.789 -40.844 -13.133 1 82.62 690 GLY B O 1
ATOM 11203 N N . PHE B 1 691 ? -13.422 -40.688 -15.422 1 89.5 691 PHE B N 1
ATOM 11204 C CA . PHE B 1 691 ? -14.508 -39.75 -15.602 1 89.5 691 PHE B CA 1
ATOM 11205 C C . PHE B 1 691 ? -15.734 -40.438 -16.203 1 89.5 691 PHE B C 1
ATOM 11207 O O . PHE B 1 691 ? -15.602 -41.375 -17 1 89.5 691 PHE B O 1
ATOM 11214 N N . GLU B 1 692 ? -16.891 -40.031 -15.719 1 91.12 692 GLU B N 1
ATOM 11215 C CA . GLU B 1 692 ? -18.156 -40.531 -16.25 1 91.12 692 GLU B CA 1
ATOM 11216 C C . GLU B 1 692 ? -18.875 -39.469 -17.078 1 91.12 692 GLU B C 1
ATOM 11218 O O . GLU B 1 692 ? -19.141 -38.344 -16.578 1 91.12 692 GLU B O 1
ATOM 11223 N N . PRO B 1 693 ? -19.203 -39.75 -18.281 1 92.25 693 PRO B N 1
ATOM 11224 C CA . PRO B 1 693 ? -19.844 -38.75 -19.156 1 92.25 693 PRO B CA 1
ATOM 11225 C C . PRO B 1 693 ? -21.172 -38.25 -18.594 1 92.25 693 PRO B C 1
ATOM 11227 O O . PRO B 1 693 ? -21.562 -37.094 -18.891 1 92.25 693 PRO B O 1
ATOM 11230 N N . GLU B 1 694 ? -21.859 -38.906 -17.719 1 91.44 694 GLU B N 1
ATOM 11231 C CA . GLU B 1 694 ? -23.141 -38.5 -17.188 1 91.44 694 GLU B CA 1
ATOM 11232 C C . GLU B 1 694 ? -22.984 -37.438 -16.109 1 91.44 694 GLU B C 1
ATOM 11234 O O . GLU B 1 694 ? -23.953 -36.75 -15.742 1 91.44 694 GLU B O 1
ATOM 11239 N N . ASN B 1 695 ? -21.812 -37.156 -15.727 1 92.88 695 ASN B N 1
ATOM 11240 C CA . ASN B 1 695 ? -21.562 -36.25 -14.617 1 92.88 695 ASN B CA 1
ATOM 11241 C C . ASN B 1 695 ? -21.453 -34.781 -15.102 1 92.88 695 ASN B C 1
ATOM 11243 O O . ASN B 1 695 ? -21.234 -33.875 -14.297 1 92.88 695 ASN B O 1
ATOM 11247 N N . ILE B 1 696 ? -21.703 -34.531 -16.344 1 94.31 696 ILE B N 1
ATOM 11248 C CA . ILE B 1 696 ? -21.469 -33.188 -16.891 1 94.31 696 ILE B CA 1
ATOM 11249 C C . ILE B 1 696 ? -22.391 -32.188 -16.219 1 94.31 696 ILE B C 1
ATOM 11251 O O . ILE B 1 696 ? -21.953 -31.109 -15.82 1 94.31 696 ILE B O 1
ATOM 11255 N N . VAL B 1 697 ? -23.656 -32.5 -16.016 1 94.56 697 VAL B N 1
ATOM 11256 C CA . VAL B 1 697 ? -24.609 -31.578 -15.398 1 94.56 697 VAL B CA 1
ATOM 11257 C C . VAL B 1 697 ? -24.281 -31.438 -13.914 1 94.56 697 VAL B C 1
ATOM 11259 O O . VAL B 1 697 ? -24.359 -30.328 -13.359 1 94.56 697 VAL B O 1
ATOM 11262 N N . PHE B 1 698 ? -23.891 -32.531 -13.336 1 95.06 698 PHE B N 1
ATOM 11263 C CA . PHE B 1 698 ? -23.5 -32.469 -11.93 1 95.06 698 PHE B CA 1
ATOM 11264 C C . PHE B 1 698 ? -22.266 -31.609 -11.734 1 95.06 698 PHE B C 1
ATOM 11266 O O . PHE B 1 698 ? -22.172 -30.859 -10.758 1 95.06 698 PHE B O 1
ATOM 11273 N N . ASP B 1 699 ? -21.344 -31.688 -12.648 1 96.19 699 ASP B N 1
ATOM 11274 C CA . ASP B 1 699 ? -20.125 -30.906 -12.555 1 96.19 699 ASP B CA 1
ATOM 11275 C C . ASP B 1 699 ? -20.422 -29.406 -12.609 1 96.19 699 ASP B C 1
ATOM 11277 O O . ASP B 1 699 ? -19.922 -28.641 -11.781 1 96.19 699 ASP B O 1
ATOM 11281 N N . TYR B 1 700 ? -21.25 -28.984 -13.508 1 96.81 700 TYR B N 1
ATOM 11282 C CA . TYR B 1 700 ? -21.594 -27.562 -13.633 1 96.81 700 TYR B CA 1
ATOM 11283 C C . TYR B 1 700 ? -22.406 -27.094 -12.438 1 96.81 700 TYR B C 1
ATOM 11285 O O . TYR B 1 700 ? -22.234 -25.969 -11.961 1 96.81 700 TYR B O 1
ATOM 11293 N N . THR B 1 701 ? -23.25 -27.969 -11.906 1 96.62 701 THR B N 1
ATOM 11294 C CA . THR B 1 701 ? -24.047 -27.594 -10.742 1 96.62 701 THR B CA 1
ATOM 11295 C C . THR B 1 701 ? -23.156 -27.453 -9.508 1 96.62 701 THR B C 1
ATOM 11297 O O . THR B 1 701 ? -23.375 -26.562 -8.68 1 96.62 701 THR B O 1
ATOM 11300 N N . ALA B 1 702 ? -22.188 -28.328 -9.445 1 96.31 702 ALA B N 1
ATOM 11301 C CA . ALA B 1 702 ? -21.25 -28.234 -8.328 1 96.31 702 ALA B CA 1
ATOM 11302 C C . ALA B 1 702 ? -20.438 -26.938 -8.414 1 96.31 702 ALA B C 1
ATOM 11304 O O . ALA B 1 702 ? -20.234 -26.266 -7.398 1 96.31 702 ALA B O 1
ATOM 11305 N N . LEU B 1 703 ? -20.016 -26.609 -9.609 1 97.56 703 LEU B N 1
ATOM 11306 C CA . LEU B 1 703 ? -19.219 -25.391 -9.789 1 97.56 703 LEU B CA 1
ATOM 11307 C C . LEU B 1 703 ? -20.047 -24.156 -9.453 1 97.56 703 LEU B C 1
ATOM 11309 O O . LEU B 1 703 ? -19.578 -23.266 -8.75 1 97.56 703 LEU B O 1
ATOM 11313 N N . ILE B 1 704 ? -21.281 -24.094 -9.891 1 97.31 704 ILE B N 1
ATOM 11314 C CA . ILE B 1 704 ? -22.156 -22.953 -9.633 1 97.31 704 ILE B CA 1
ATOM 11315 C C . ILE B 1 704 ? -22.453 -22.875 -8.141 1 97.31 704 ILE B C 1
ATOM 11317 O O . ILE B 1 704 ? -22.484 -21.781 -7.57 1 97.31 704 ILE B O 1
ATOM 11321 N N . SER B 1 705 ? -22.641 -24.047 -7.523 1 97 705 SER B N 1
ATOM 11322 C CA . SER B 1 705 ? -22.891 -24.062 -6.086 1 97 705 SER B CA 1
ATOM 11323 C C . SER B 1 705 ? -21.688 -23.562 -5.305 1 97 705 SER B C 1
ATOM 11325 O O . SER B 1 705 ? -21.828 -22.891 -4.281 1 97 705 SER B O 1
ATOM 11327 N N . MET B 1 706 ? -20.531 -23.891 -5.789 1 97.06 706 MET B N 1
ATOM 11328 C CA . MET B 1 706 ? -19.312 -23.438 -5.117 1 97.06 706 MET B CA 1
ATOM 11329 C C . MET B 1 706 ? -19.125 -21.922 -5.285 1 97.06 706 MET B C 1
ATOM 11331 O O . MET B 1 706 ? -18.688 -21.25 -4.367 1 97.06 706 MET B O 1
ATOM 11335 N N . ILE B 1 707 ? -19.484 -21.406 -6.438 1 97.5 707 ILE B N 1
ATOM 11336 C CA . ILE B 1 707 ? -19.406 -19.969 -6.664 1 97.5 707 ILE B CA 1
ATOM 11337 C C . ILE B 1 707 ? -20.328 -19.234 -5.676 1 97.5 707 ILE B C 1
ATOM 11339 O O . ILE B 1 707 ? -19.891 -18.328 -4.969 1 97.5 707 ILE B O 1
ATOM 11343 N N . LEU B 1 708 ? -21.484 -19.75 -5.535 1 96.44 708 LEU B N 1
ATOM 11344 C CA . LEU B 1 708 ? -22.484 -19.109 -4.668 1 96.44 708 LEU B CA 1
ATOM 11345 C C . LEU B 1 708 ? -22.125 -19.312 -3.199 1 96.44 708 LEU B C 1
ATOM 11347 O O . LEU B 1 708 ? -22.25 -18.391 -2.391 1 96.44 708 LEU B O 1
ATOM 11351 N N . GLY B 1 709 ? -21.656 -20.531 -2.922 1 96.88 709 GLY B N 1
ATOM 11352 C CA . GLY B 1 709 ? -21.266 -20.812 -1.547 1 96.88 709 GLY B CA 1
ATOM 11353 C C . GLY B 1 709 ? -20.109 -19.969 -1.074 1 96.88 709 GLY B C 1
ATOM 11354 O O . GLY B 1 709 ? -20.141 -19.406 0.024 1 96.88 709 GLY B O 1
ATOM 11355 N N . LEU B 1 710 ? -19.141 -19.844 -1.894 1 96.75 710 LEU B N 1
ATOM 11356 C CA . LEU B 1 710 ? -17.969 -19.062 -1.525 1 96.75 710 LEU B CA 1
ATOM 11357 C C . LEU B 1 710 ? -18.297 -17.578 -1.493 1 96.75 710 LEU B C 1
ATOM 11359 O O . LEU B 1 710 ? -17.734 -16.828 -0.676 1 96.75 710 LEU B O 1
ATOM 11363 N N . ARG B 1 711 ? -19.172 -17.141 -2.365 1 97.19 711 ARG B N 1
ATOM 11364 C CA . ARG B 1 711 ? -19.609 -15.758 -2.332 1 97.19 711 ARG B CA 1
ATOM 11365 C C . ARG B 1 711 ? -20.391 -15.461 -1.055 1 97.19 711 ARG B C 1
ATOM 11367 O O . ARG B 1 711 ? -20.281 -14.359 -0.503 1 97.19 711 ARG B O 1
ATOM 11374 N N . LEU B 1 712 ? -21.062 -16.406 -0.605 1 96.62 712 LEU B N 1
ATOM 11375 C CA . LEU B 1 712 ? -21.797 -16.25 0.646 1 96.62 712 LEU B CA 1
ATOM 11376 C C . LEU B 1 712 ? -20.828 -16.172 1.83 1 96.62 712 LEU B C 1
ATOM 11378 O O . LEU B 1 712 ? -21.047 -15.375 2.754 1 96.62 712 LEU B O 1
ATOM 11382 N N . VAL B 1 713 ? -19.812 -16.953 1.729 1 96.56 713 VAL B N 1
ATOM 11383 C CA . VAL B 1 713 ? -18.797 -16.891 2.783 1 96.56 713 VAL B CA 1
ATOM 11384 C C . VAL B 1 713 ? -18.141 -15.523 2.777 1 96.56 713 VAL B C 1
ATOM 11386 O O . VAL B 1 713 ? -17.906 -14.93 3.834 1 96.56 713 VAL B O 1
ATOM 11389 N N . ALA B 1 714 ? -17.859 -15.086 1.603 1 96.31 714 ALA B N 1
ATOM 11390 C CA . ALA B 1 714 ? -17.25 -13.766 1.473 1 96.31 714 ALA B CA 1
ATOM 11391 C C . ALA B 1 714 ? -18.188 -12.68 2.006 1 96.31 714 ALA B C 1
ATOM 11393 O O . ALA B 1 714 ? -17.75 -11.773 2.717 1 96.31 714 ALA B O 1
ATOM 11394 N N . PHE B 1 715 ? -19.406 -12.82 1.746 1 95.69 715 PHE B N 1
ATOM 11395 C CA . PHE B 1 715 ? -20.406 -11.859 2.207 1 95.69 715 PHE B CA 1
ATOM 11396 C C . PHE B 1 715 ? -20.484 -11.859 3.729 1 95.69 715 PHE B C 1
ATOM 11398 O O . PHE B 1 715 ? -20.484 -10.797 4.352 1 95.69 715 PHE B O 1
ATOM 11405 N N . PHE B 1 716 ? -20.516 -12.984 4.27 1 95.25 716 PHE B N 1
ATOM 11406 C CA . PHE B 1 716 ? -20.625 -13.094 5.719 1 95.25 716 PHE B CA 1
ATOM 11407 C C . PHE B 1 716 ? -19.375 -12.555 6.402 1 95.25 716 PHE B C 1
ATOM 11409 O O . PHE B 1 716 ? -19.453 -11.93 7.461 1 95.25 716 PHE B O 1
ATOM 11416 N N . ALA B 1 717 ? -18.297 -12.844 5.809 1 94.38 717 ALA B N 1
ATOM 11417 C CA . ALA B 1 717 ? -17.047 -12.312 6.359 1 94.38 717 ALA B CA 1
ATOM 11418 C C . ALA B 1 717 ? -17.031 -10.789 6.305 1 94.38 717 ALA B C 1
ATOM 11420 O O . ALA B 1 717 ? -16.609 -10.125 7.258 1 94.38 717 ALA B O 1
ATOM 11421 N N . LEU B 1 718 ? -17.453 -10.234 5.246 1 93.62 718 LEU B N 1
ATOM 11422 C CA . LEU B 1 718 ? -17.516 -8.789 5.094 1 93.62 718 LEU B CA 1
ATOM 11423 C C . LEU B 1 718 ? -18.516 -8.18 6.074 1 93.62 718 LEU B C 1
ATOM 11425 O O . LEU B 1 718 ? -18.25 -7.141 6.676 1 93.62 718 LEU B O 1
ATOM 11429 N N . TRP B 1 719 ? -19.609 -8.898 6.191 1 92.94 719 TRP B N 1
ATOM 11430 C CA . TRP B 1 719 ? -20.641 -8.445 7.117 1 92.94 719 TRP B CA 1
ATOM 11431 C C . TRP B 1 719 ? -20.141 -8.453 8.555 1 92.94 719 TRP B C 1
ATOM 11433 O O . TRP B 1 719 ? -20.375 -7.504 9.305 1 92.94 719 TRP B O 1
ATOM 11443 N N . LEU B 1 720 ? -19.453 -9.438 8.891 1 90.56 720 LEU B N 1
ATOM 11444 C CA . LEU B 1 720 ? -18.906 -9.547 10.234 1 90.56 720 LEU B CA 1
ATOM 11445 C C . LEU B 1 720 ? -17.875 -8.461 10.492 1 90.56 720 LEU B C 1
ATOM 11447 O O . LEU B 1 720 ? -17.812 -7.895 11.586 1 90.56 720 LEU B O 1
ATOM 11451 N N . ARG B 1 721 ? -17.125 -8.172 9.57 1 87.19 721 ARG B N 1
ATOM 11452 C CA . ARG B 1 721 ? -16.125 -7.113 9.695 1 87.19 721 ARG B CA 1
ATOM 11453 C C . ARG B 1 721 ? -16.797 -5.75 9.852 1 87.19 721 ARG B C 1
ATOM 11455 O O . ARG B 1 721 ? -16.312 -4.906 10.617 1 87.19 721 ARG B O 1
ATOM 11462 N N . ALA B 1 722 ? -17.812 -5.516 9.156 1 86.12 722 ALA B N 1
ATOM 11463 C CA . ALA B 1 722 ? -18.547 -4.254 9.211 1 86.12 722 ALA B CA 1
ATOM 11464 C C . ALA B 1 722 ? -19.234 -4.074 10.562 1 86.12 722 ALA B C 1
ATOM 11466 O O . ALA B 1 722 ? -19.281 -2.963 11.102 1 86.12 722 ALA B O 1
ATOM 11467 N N . VAL B 1 723 ? -19.641 -5.199 11.117 1 82.69 723 VAL B N 1
ATOM 11468 C CA . VAL B 1 723 ? -20.359 -5.129 12.383 1 82.69 723 VAL B CA 1
ATOM 11469 C C . VAL B 1 723 ? -19.375 -4.973 13.539 1 82.69 723 VAL B C 1
ATOM 11471 O O . VAL B 1 723 ? -19.641 -4.262 14.508 1 82.69 723 VAL B O 1
ATOM 11474 N N . THR B 1 724 ? -18.25 -5.543 13.383 1 74.5 724 THR B N 1
ATOM 11475 C CA . THR B 1 724 ? -17.281 -5.484 14.461 1 74.5 724 THR B CA 1
ATOM 11476 C C . THR B 1 724 ? -16.641 -4.102 14.531 1 74.5 724 THR B C 1
ATOM 11478 O O . THR B 1 724 ? -16.25 -3.646 15.609 1 74.5 724 THR B O 1
ATOM 11481 N N . LYS B 1 725 ? -16.484 -3.396 13.508 1 67.94 725 LYS B N 1
ATOM 11482 C CA . LYS B 1 725 ? -15.867 -2.076 13.508 1 67.94 725 LYS B CA 1
ATOM 11483 C C . LYS B 1 725 ? -16.875 -0.986 13.836 1 67.94 725 LYS B C 1
ATOM 11485 O O . LYS B 1 725 ? -16.516 0.166 14.062 1 67.94 725 LYS B O 1
ATOM 11490 N N . LYS B 1 726 ? -18.172 -1.318 13.984 1 60 726 LYS B N 1
ATOM 11491 C CA . LYS B 1 726 ? -19.203 -0.366 14.383 1 60 726 LYS B CA 1
ATOM 11492 C C . LYS B 1 726 ? -19.188 -0.133 15.891 1 60 726 LYS B C 1
ATOM 11494 O O . LYS B 1 726 ? -19.062 -1.08 16.672 1 60 726 LYS B O 1
#

Secondary structure (DSSP, 8-state):
-------------------------------HHHHHHHHHH-SS----S------PPEEEEEEEEEE------S-HHHHHHHHHHHHTTT----------------B-SS-----B-SS-EEEEE-TTSSHHHHHHHHHT-S-TTEEEEEEEEETTEE--HHHHHHHEEEE-SS----TTSBHHHHHHHHHHHHHGGGS-HHHHHHHHHHHHHHTT-GGGTTSB--BTTTB--S-HHHHHHHHHHHHGGG--SEEEEESTTTT--HHHHHHHHHHHHHHHHHHT-EEEEEESS--HHHHHT-SEEEEEETTEEEEEE-HHHHHHHHHHTT-PPPTT--HHHHHHHHHHHHHHSTHHHHHHHHHHHHHHHHHSHHHHHHHHHHHHHHH----SSS---TTHHHHTTT--SS-----------SHHHHHHHHHHHHTS-S-SS-HHHHHHHHHHHHHHHHHH-HHHHHHHHHHHHHHHHHHHHHTTT---BGGGHHHHHHHHHHHHHHHHHHHHHHHHHHHHHHHHHHHHHHHTTSS-HHHHHHHHHHHHHHHHHHHHHHHHHHHHHHHT----HHHHHHHHHHHHHHHHHHHHHHHHHHHHH-SHHHHHHHHHHHHHHHHHTTSSSS-GGGS-GGGHHHHTT-HHHHHHHHHHHHHHTT----B---S----TT-------SHHHHHHHHT--GGGHHHHHHHHHHHHHHHHHHHHHHHHHHHHHT-/-------------------------------HHHHHHHHHH-S-----S------PPEEEEEEEEEE------S-HHHHHHHHHHHHTTT------------------SS-----B-SS-EEEEE-TTSSHHHHHHHHHT-S-TTEEEEEEEEETTEE--HHHHHHHEEEE-SS----TTSBHHHHHHHHHHHHHGGGS-HHHHHHHHHHHHHHTT-GGGTTSB--BTTTB--S-HHHHHHHHHHHHGGG--SEEEEESTTTT--HHHHHHHHHHHHHHHHHHT-EEEEEESS--HHHHHT-SEEEEEETTEEEEEE-HHHHHHHHHHTT-PPPTT--HHHHHHHHHHHHHHSTHHHHHHHHHHHHHHHHHSHHHHHHHHHHHHHHH----SSS---THHHHHHHH--SS---S-------SHHHHHHHHHHHHT--S-SS-HHHHHHHHHHHHHHHHHH-HHHHHHHHHHHHHHHHHHHHHTTT---BGGGHHHHHHHHHHHHHHHHHHHHHHHHHHHHHHHHHHHHHHHTTSS-HHHHHHHHHHHHHHHHHHHHHHHHHHHHHHHT----HHHHHHHHHHHHHHHHHHHHHHHHHHHHH-SHHHHHHHHHHHHHHHHHTTSSSS-GGGS-GGGHHHHTT-HHHHHHHHHHHHHHTT----B---S----TT-------SHHHHHHHHT--GGGHHHHHHHHHHHHHHHHHHHHHHHHHHHHHT-

InterPro domains:
  IPR003439 ABC transporter-like, ATP-binding domain [PF00005] (123-262)
  IPR003439 ABC transporter-like, ATP-binding domain [PS50893] (83-335)
  IPR003593 AAA+ ATPase domain [SM00382] (117-335)
  IPR013525 ABC-2 type transporter, transmembrane domain [PF01061] (445-655)
  IPR017871 ABC transporter-like, conserved site [PS00211] (234-248)
  IPR027417 P-loop containing nucleoside triphosphate hydrolase [G3DSA:3.40.50.300] (84-412)
  IPR027417 P-loop containing nucleoside triphosphate hydrolase [SSF52540] (122-334)
  IPR050352 ATP-binding cassette subfamily G transporters [PTHR48041] (111-711)

Foldseek 3Di:
DDDDDDPDDDPVPPVPPPVPPPPPPVPDPPPPVVVVPVVVPDPVDPLPLQQQDPWKWKWWFFKWKFFDPPPVPPPCPVVVVVCVVVVVVVPPPPPPDPPPPVPGLGLGGGTQTFGQTLWAEEEEAAVLLCPVVVVCVQLVFLCLRIDIDTFMDMLLHTDDNLVSLLQEFEQDDDDDDQQLDFLQLLLLLLLCLNQADFDDPVSSVVLSVSLCVLLVVVVRRGWGNHDDPPDDIDDLLNSLSSSVSSGCSVPRQEYEYEASCPPHDLVSSQSNVVSVSVSSVSNVHHYYYYHHDHDLSNLVRTAWYWYGASSATLDIGGLVVVQVLVVVVVQHDDPPDRSSVSVNVVRVCLQPPPNVRSVVSSVVSRVSRCVDPVNVVSVVVSVVSNPPPPPPPPPPPPPVVPVPPPDPDHDPDDPDPPPDPDPVVVVVCVVVVVPPPLTSHDLVSLLVSLLVVLLSSVVSVVVVLVVLLVVLVVVLVVLLVVLFQPDQALVCLLVVLVSLLVLLVCLQPSCLLVLLVVLLVCLVVVLVCVSSSSDDLVSNLVSNCVSCLVVLLVSLQVSLVSNCVRNNFDPDPVLSVQSSLLSSLSNLLSSLLSLLLCLQPSDSVRSSVCSCVPQVVLSCLLLSNDQPVPDDPVCVVSNLVRLSVLSSLLNLLSRFVPWQAHPDPPPDDPPPPVPRDHDGGSVSVCVVSVHDSVCNVVSSVSSVCSSVVSSVSSSVSNVVVSVSSD/DDDPDPDDPDDDDCPPDPVVPPPPPVVPPPPPVVVVVVVVPPPPPPLPLQQQDPWKWKWWWFKWKFFDPPPVPPPCPVVVVVCVVVVVVVPPPPPPDPPPPPPGLGLGGGGRTFGQILFAEEEEAAVPLCPVVVVCVQLVFLCLRIDIDTFMDMLLHTDDNLVSLLQEFEQDDDDDDLQLDFLQLLLLLLLCLNQADFDDPVSSVVLSVSLCVLLVVVVRRGWGNHDDPPDDIDDLLNSLSSSVSSGCSVPRQEYEYEASCPPHDLVSSQSRVVSVSVSSVSNVHHYYYYHHDHDLSNLVRTAWYWYGASSATLDIGGLVVVQVLVVVVVQHDDPPDRSSVSVNVVRVCLQPPPNVRSVVSSVVSRVSRCVDPVNVVSVCVSVVSNPPPPPCVVPVPPVVVVVPVPPPDHDPPDPDPPPPPDPVVVVCCVVVVVPPPLTRHDLVSLLVSLLVVLLSSVVSVVVVLVVLLVVLVVVLVVLLVVLFQPDQALVCLLVVLVSLLVLLVCLQPSCLLVLLVVLLVCLVVVLVCVSSSSDDLVSNLVSNCVSCLVSLLVSLQVSLVSNCVRNNFDPDPVLSVQSSLLSSLSNLLSSLLSLLLCLQPSDSVRSSVCSCVPQVVLSCLLLSNDQPVPDDPVCVVSNLVRLSVLSSLLNLLSRFVPWQAHPDPPPDDPPPPVPRDHDGGSVSVCVVSVHDSVCNVVSSVSSVVSSVVSSVSSSVSNVVVSVSSD

Sequence (1452 aa):
MGTQGYENYARSSSTSSDMPEMESVIGLGETENERTLRIINSRRKPVSLCSVAPSLVISWHSITAKPRHEKSIFPSFFSNIYSKFSSSFDDIESGTPPILHGKKLILNNGYFWCCLSWRSSCLNGSYGAGKTSLLNILTQRNLSSLRVSGQIRINGVDVGKNVLRKISAYVQQEDLFIGSMTVIEHLRFMAIMRMGRHYSARERERRIQGVIAELGLKNCANTLIGWPNRLKGLSGGERKRLAFASEIMTGPPILFCDEPTSGLDSYLAKQVIQVLKDLARRKNMTIIVTIHQPSSQLFEMFDKICLLAEGKLAFLGTTAEAIPFFESLGHTLPDNFNPADFFIGVLADAAKAKRSRGRIKVNKICSAFTQSDTGKQLMNELSSNTSSEDESAFSTPESVEEVMEDNEERNEAFPLFVTATSKTAKLELYTKSKTMQRYKSTWFQQFRALLRRSFFVTLREPMLLKVKLFQTLLISIILGTIYFQTPIRQTTIMNINGLIFQSIANMNFMFQFAAVHIFCDELPIFMREHLSSLYRVDTYFIAKNIAELIQYIIYPFVFSSIVYWMSGFVHNSLAYASFVASCVCVTNVAISLSYAASCIFGTTDLALAMLPVVVIPLLAFGGFYINQQSLPSYFYPIKFISYFGYAYESAAISQWTRVSTISGCNQTTTNLTEYNTCYLDGMDVLDSLGFEPENIVFDYTALISMILGLRLVAFFALWLRAVTKKMGTQGYENYARSSSTSSDMPEMESVIGLGETENERTLRIINSRRKPVSLCSVAPSLVISWHSITAKPRHEKSIFPSFFSNIYSKFSSSFDDIESGTPPILHGKKLILNNGYFWCCLSWRSSCLNGSYGAGKTSLLNILTQRNLSSLRVSGQIRINGVDVGKNVLRKISAYVQQEDLFIGSMTVIEHLRFMAIMRMGRHYSARERERRIQGVIAELGLKNCANTLIGWPNRLKGLSGGERKRLAFASEIMTGPPILFCDEPTSGLDSYLAKQVIQVLKDLARRKNMTIIVTIHQPSSQLFEMFDKICLLAEGKLAFLGTTAEAIPFFESLGHTLPDNFNPADFFIGVLADAAKAKRSRGRIKVNKICSAFTQSDTGKQLMNELSSNTSSEDESAFSTPESVEEVMEDNEERNEAFPLFVTATSKTAKLELYTKSKTMQRYKSTWFQQFRALLRRSFFVTLREPMLLKVKLFQTLLISIILGTIYFQTPIRQTTIMNINGLIFQSIANMNFMFQFAAVHIFCDELPIFMREHLSSLYRVDTYFIAKNIAELIQYIIYPFVFSSIVYWMSGFVHNSLAYASFVASCVCVTNVAISLSYAASCIFGTTDLALAMLPVVVIPLLAFGGFYINQQSLPSYFYPIKFISYFGYAYESAAISQWTRVSTISGCNQTTTNLTEYNTCYLDGMDVLDSLGFEPENIVFDYTALISMILGLRLVAFFALWLRAVTKK